Protein 4AU3 (pdb70)

CATH classification: 3.30.497.10 (+1 more: 2.30.39.10)

Radius of gyration: 52.61 Å; Cα contacts (8 Å, |Δi|>4): 3526; chains: 10; bounding box: 136×128×100 Å

Structure (mmCIF, N/CA/C/O backbone):
data_4AU3
#
_entry.id   4AU3
#
_cell.length_a   101.260
_cell.length_b   101.260
_cell.length_c   366.980
_cell.angle_alpha   90.00
_cell.angle_beta   90.00
_cell.angle_gamma   90.00
#
_symmetry.space_group_name_H-M   'P 41 2 2'
#
loop_
_entity.id
_entity.type
_entity.pdbx_description
1 polymer 'SERPIN PEPTIDASE INHIBITOR, CLADE H (HEAT SHOCK PROTEIN 47 ), MEMBER 1, (COLLAGEN BINDING PROTEIN 1)'
2 polymer 'SERPYIN PEPTIDASE INHIBITOR, CLADE H (HEAT SHOCK PROTEIN 47 ), MEMBER 1, (COLLAGEN BINDING PROTEIN 1)'
3 polymer '18ER COLLAGEN MODEL PEPTIDE 15-R8'
#
loop_
_atom_site.group_PDB
_atom_site.id
_atom_site.type_symbol
_atom_site.label_atom_id
_atom_site.label_alt_id
_atom_site.label_comp_id
_atom_site.label_asym_id
_atom_site.label_entity_id
_atom_site.label_seq_id
_atom_site.pdbx_PDB_ins_code
_atom_site.Cartn_x
_atom_site.Cartn_y
_atom_site.Cartn_z
_atom_site.occupancy
_atom_site.B_iso_or_equiv
_atom_site.auth_seq_id
_atom_site.auth_comp_id
_atom_site.auth_asym_id
_atom_site.auth_atom_id
_atom_site.pdbx_PDB_model_num
ATOM 9 N N . LEU A 1 2 ? -33.728 127.717 231.364 1.00 74.22 36 LEU A N 1
ATOM 10 C CA . LEU A 1 2 ? -35.162 127.990 231.414 1.00 69.24 36 LEU A CA 1
ATOM 11 C C . LEU A 1 2 ? -35.714 127.862 232.825 1.00 71.38 36 LEU A C 1
ATOM 12 O O . LEU A 1 2 ? -35.287 127.002 233.586 1.00 73.93 36 LEU A O 1
ATOM 17 N N . SER A 1 3 ? -36.708 128.687 233.146 1.00 64.16 37 SER A N 1
ATOM 18 C CA . SER A 1 3 ? -37.438 128.657 234.413 1.00 64.03 37 SER A CA 1
ATOM 19 C C . SER A 1 3 ? -38.288 127.379 234.425 1.00 66.80 37 SER A C 1
ATOM 20 O O . SER A 1 3 ? -38.643 126.894 233.347 1.00 65.20 37 SER A O 1
ATOM 23 N N . PRO A 1 4 ? -38.669 126.822 235.595 1.00 63.31 38 PRO A N 1
ATOM 24 C CA . PRO A 1 4 ? -39.457 125.567 235.576 1.00 63.11 38 PRO A CA 1
ATOM 25 C C . PRO A 1 4 ? -40.760 125.629 234.773 1.00 67.18 38 PRO A C 1
ATOM 26 O O . PRO A 1 4 ? -41.103 124.666 234.083 1.00 69.18 38 PRO A O 1
ATOM 30 N N . LYS A 1 5 ? -41.446 126.771 234.814 1.00 61.76 39 LYS A N 1
ATOM 31 C CA . LYS A 1 5 ? -42.683 126.952 234.059 1.00 60.67 39 LYS A CA 1
ATOM 32 C C . LYS A 1 5 ? -42.437 126.986 232.551 1.00 62.81 39 LYS A C 1
ATOM 33 O O . LYS A 1 5 ? -43.142 126.282 231.816 1.00 61.62 39 LYS A O 1
ATOM 39 N N . ALA A 1 6 ? -41.407 127.750 232.095 1.00 58.42 40 ALA A N 1
ATOM 40 C CA . ALA A 1 6 ? -41.018 127.801 230.668 1.00 56.07 40 ALA A CA 1
ATOM 41 C C . ALA A 1 6 ? -40.647 126.395 230.150 1.00 57.30 40 ALA A C 1
ATOM 42 O O . ALA A 1 6 ? -41.052 126.031 229.053 1.00 55.50 40 ALA A O 1
ATOM 44 N N . ALA A 1 7 ? -39.937 125.601 230.981 1.00 53.45 41 ALA A N 1
ATOM 45 C CA . ALA A 1 7 ? -39.510 124.236 230.700 1.00 52.78 41 ALA A CA 1
ATOM 46 C C . ALA A 1 7 ? -40.704 123.321 230.439 1.00 58.03 41 ALA A C 1
ATOM 47 O O . ALA A 1 7 ? -40.691 122.556 229.467 1.00 58.06 41 ALA A O 1
ATOM 49 N N . THR A 1 8 ? -41.742 123.417 231.283 1.00 55.85 42 THR A N 1
ATOM 50 C CA . THR A 1 8 ? -42.960 122.610 231.114 1.00 56.01 42 THR A CA 1
ATOM 51 C C . THR A 1 8 ? -43.754 123.003 229.853 1.00 54.10 42 THR A C 1
ATOM 52 O O . THR A 1 8 ? -44.250 122.124 229.151 1.00 53.42 42 THR A O 1
ATOM 56 N N . LEU A 1 9 ? -43.802 124.314 229.547 1.00 47.60 43 LEU A N 1
ATOM 57 C CA . LEU A 1 9 ? -44.457 124.852 228.354 1.00 46.68 43 LEU A CA 1
ATOM 58 C C . LEU A 1 9 ? -43.716 124.330 227.093 1.00 49.70 43 LEU A C 1
ATOM 59 O O . LEU A 1 9 ? -44.356 123.968 226.106 1.00 48.60 43 LEU A O 1
ATOM 64 N N . ALA A 1 10 ? -42.359 124.276 227.163 1.00 44.08 44 ALA A N 1
ATOM 65 C CA . ALA A 1 10 ? -41.464 123.793 226.119 1.00 42.21 44 ALA A CA 1
ATOM 66 C C . ALA A 1 10 ? -41.738 122.329 225.788 1.00 49.33 44 ALA A C 1
ATOM 67 O O . ALA A 1 10 ? -41.661 121.943 224.619 1.00 51.39 44 ALA A O 1
ATOM 69 N N . GLU A 1 11 ? -42.024 121.512 226.807 1.00 44.98 45 GLU A N 1
ATOM 70 C CA . GLU A 1 11 ? -42.332 120.116 226.631 1.00 46.99 45 GLU A CA 1
ATOM 71 C C . GLU A 1 11 ? -43.650 119.996 225.864 1.00 53.67 45 GLU A C 1
ATOM 72 O O . GLU A 1 11 ? -43.750 119.179 224.943 1.00 54.55 45 GLU A O 1
ATOM 78 N N . ARG A 1 12 ? -44.651 120.833 226.219 1.00 51.10 46 ARG A N 1
ATOM 79 C CA . ARG A 1 12 ? -45.961 120.832 225.577 1.00 51.77 46 ARG A CA 1
ATOM 80 C C . ARG A 1 12 ? -45.839 121.339 224.156 1.00 56.26 46 ARG A C 1
ATOM 81 O O . ARG A 1 12 ? -46.520 120.809 223.282 1.00 55.92 46 ARG A O 1
ATOM 89 N N . SER A 1 13 ? -44.946 122.354 223.923 1.00 52.10 47 SER A N 1
ATOM 90 C CA . SER A 1 13 ? -44.649 122.973 222.621 1.00 49.16 47 SER A CA 1
ATOM 91 C C . SER A 1 13 ? -44.138 121.940 221.654 1.00 48.73 47 SER A C 1
ATOM 92 O O . SER A 1 13 ? -44.577 121.918 220.514 1.00 49.75 47 SER A O 1
ATOM 95 N N . ALA A 1 14 ? -43.246 121.066 222.128 1.00 42.77 48 ALA A N 1
ATOM 96 C CA . ALA A 1 14 ? -42.654 119.950 221.390 1.00 41.93 48 ALA A CA 1
ATOM 97 C C . ALA A 1 14 ? -43.752 118.944 221.000 1.00 46.75 48 ALA A C 1
ATOM 98 O O . ALA A 1 14 ? -43.933 118.664 219.809 1.00 47.31 48 ALA A O 1
ATOM 100 N N . GLY A 1 15 ? -44.518 118.481 221.993 1.00 44.59 49 GLY A N 1
ATOM 101 C CA . GLY A 1 15 ? -45.635 117.549 221.819 1.00 45.63 49 GLY A CA 1
ATOM 102 C C . GLY A 1 15 ? -46.658 118.052 220.821 1.00 50.67 49 GLY A C 1
ATOM 103 O O . GLY A 1 15 ? -47.152 117.303 219.988 1.00 50.09 49 GLY A O 1
ATOM 104 N N . LEU A 1 16 ? -46.925 119.351 220.865 1.00 49.35 50 LEU A N 1
ATOM 105 C CA . LEU A 1 16 ? -47.875 120.033 220.009 1.00 48.89 50 LEU A CA 1
ATOM 106 C C . LEU A 1 16 ? -47.355 120.040 218.582 1.00 52.83 50 LEU A C 1
ATOM 107 O O . LEU A 1 16 ? -48.112 119.730 217.648 1.00 52.08 50 LEU A O 1
ATOM 112 N N . ALA A 1 17 ? -46.051 120.386 218.414 1.00 47.49 51 ALA A N 1
ATOM 113 C CA . ALA A 1 17 ? -45.358 120.392 217.125 1.00 44.36 51 ALA A CA 1
ATOM 114 C C . ALA A 1 17 ? -45.312 118.961 216.529 1.00 50.32 51 ALA A C 1
ATOM 115 O O . ALA A 1 17 ? -45.462 118.807 215.318 1.00 49.44 51 ALA A O 1
ATOM 117 N N . PHE A 1 18 ? -45.185 117.922 217.377 1.00 49.13 52 PHE A N 1
ATOM 118 C CA . PHE A 1 18 ? -45.216 116.544 216.880 1.00 52.19 52 PHE A CA 1
ATOM 119 C C . PHE A 1 18 ? -46.620 116.257 216.336 1.00 56.68 52 PHE A C 1
ATOM 120 O O . PHE A 1 18 ? -46.752 115.725 215.243 1.00 57.53 52 PHE A O 1
ATOM 128 N N . SER A 1 19 ? -47.668 116.676 217.069 1.00 53.80 53 SER A N 1
ATOM 129 C CA . SER A 1 19 ? -49.079 116.491 216.684 1.00 54.17 53 SER A CA 1
ATOM 130 C C . SER A 1 19 ? -49.387 117.231 215.391 1.00 56.25 53 SER A C 1
ATOM 131 O O . SER A 1 19 ? -50.018 116.672 214.500 1.00 55.22 53 SER A O 1
ATOM 134 N N . LEU A 1 20 ? -48.876 118.461 215.271 1.00 50.43 54 LEU A N 1
ATOM 135 C CA . LEU A 1 20 ? -49.042 119.288 214.088 1.00 48.44 54 LEU A CA 1
ATOM 136 C C . LEU A 1 20 ? -48.357 118.667 212.889 1.00 54.12 54 LEU A C 1
ATOM 137 O O . LEU A 1 20 ? -48.967 118.552 211.825 1.00 54.85 54 LEU A O 1
ATOM 142 N N . TYR A 1 21 ? -47.090 118.233 213.063 1.00 49.68 55 TYR A N 1
ATOM 143 C CA . TYR A 1 21 ? -46.318 117.548 212.022 1.00 48.02 55 TYR A CA 1
ATOM 144 C C . TYR A 1 21 ? -47.109 116.321 211.527 1.00 53.23 55 TYR A C 1
ATOM 145 O O . TYR A 1 21 ? -47.327 116.194 210.332 1.00 54.88 55 TYR A O 1
ATOM 154 N N . GLN A 1 22 ? -47.549 115.449 212.444 1.00 50.36 56 GLN A N 1
ATOM 155 C CA . GLN A 1 22 ? -48.295 114.230 212.112 1.00 53.82 56 GLN A CA 1
ATOM 156 C C . GLN A 1 22 ? -49.554 114.491 211.316 1.00 61.22 56 GLN A C 1
ATOM 157 O O . GLN A 1 22 ? -49.809 113.803 210.331 1.00 63.11 56 GLN A O 1
ATOM 163 N N . ALA A 1 23 ? -50.301 115.524 211.712 1.00 58.05 57 ALA A N 1
ATOM 164 C CA . ALA A 1 23 ? -51.544 115.994 211.091 1.00 57.11 57 ALA A CA 1
ATOM 165 C C . ALA A 1 23 ? -51.282 116.388 209.649 1.00 60.39 57 ALA A C 1
ATOM 166 O O . ALA A 1 23 ? -52.009 115.950 208.753 1.00 61.93 57 ALA A O 1
ATOM 176 N N . ALA A 1 25 ? -48.435 115.670 207.796 1.00 60.10 59 ALA A N 1
ATOM 177 C CA . ALA A 1 25 ? -47.803 114.564 207.077 1.00 60.71 59 ALA A CA 1
ATOM 178 C C . ALA A 1 25 ? -48.854 113.632 206.467 1.00 70.22 59 ALA A C 1
ATOM 179 O O . ALA A 1 25 ? -48.600 113.051 205.409 1.00 74.04 59 ALA A O 1
ATOM 181 N N . LYS A 1 26 ? -50.038 113.528 207.099 1.00 67.20 60 LYS A N 1
ATOM 182 C CA . LYS A 1 26 ? -51.167 112.711 206.623 1.00 70.14 60 LYS A CA 1
ATOM 183 C C . LYS A 1 26 ? -51.823 113.343 205.376 1.00 75.90 60 LYS A C 1
ATOM 184 O O . LYS A 1 26 ? -52.470 112.638 204.607 1.00 78.88 60 LYS A O 1
ATOM 190 N N . ASP A 1 27 ? -51.637 114.654 205.162 1.00 70.87 61 ASP A N 1
ATOM 191 C CA . ASP A 1 27 ? -52.173 115.364 203.993 1.00 71.08 61 ASP A CA 1
ATOM 192 C C . ASP A 1 27 ? -51.257 115.094 202.778 1.00 74.39 61 ASP A C 1
ATOM 193 O O . ASP A 1 27 ? -50.053 115.396 202.814 1.00 72.93 61 ASP A O 1
ATOM 198 N N . GLN A 1 28 ? -51.831 114.494 201.729 1.00 72.61 62 GLN A N 1
ATOM 199 C CA . GLN A 1 28 ? -51.106 114.132 200.507 1.00 74.28 62 GLN A CA 1
ATOM 200 C C . GLN A 1 28 ? -50.715 115.366 199.676 1.00 78.51 62 GLN A C 1
ATOM 201 O O . GLN A 1 28 ? -49.844 115.274 198.797 1.00 77.81 62 GLN A O 1
ATOM 207 N N . ALA A 1 29 ? -51.351 116.525 199.978 1.00 73.93 63 ALA A N 1
ATOM 208 C CA . ALA A 1 29 ? -51.060 117.803 199.326 1.00 72.39 63 ALA A CA 1
ATOM 209 C C . ALA A 1 29 ? -49.770 118.423 199.921 1.00 72.58 63 ALA A C 1
ATOM 210 O O . ALA A 1 29 ? -49.102 119.205 199.239 1.00 73.24 63 ALA A O 1
ATOM 212 N N . VAL A 1 30 ? -49.440 118.087 201.195 1.00 62.69 64 VAL A N 1
ATOM 213 C CA . VAL A 1 30 ? -48.254 118.586 201.895 1.00 57.54 64 VAL A CA 1
ATOM 214 C C . VAL A 1 30 ? -46.994 117.831 201.463 1.00 59.73 64 VAL A C 1
ATOM 215 O O . VAL A 1 30 ? -46.965 116.597 201.461 1.00 62.69 64 VAL A O 1
ATOM 219 N N . GLU A 1 31 ? -45.971 118.590 201.062 1.00 52.21 65 GLU A N 1
ATOM 220 C CA . GLU A 1 31 ? -44.669 118.072 200.675 1.00 50.54 65 GLU A CA 1
ATOM 221 C C . GLU A 1 31 ? -43.723 118.351 201.823 1.00 47.26 65 GLU A C 1
ATOM 222 O O . GLU A 1 31 ? -43.703 117.601 202.782 1.00 46.63 65 GLU A O 1
ATOM 228 N N . ASN A 1 32 ? -43.053 119.474 201.809 1.00 41.79 66 ASN A N 1
ATOM 229 C CA . ASN A 1 32 ? -42.143 119.791 202.897 1.00 41.20 66 ASN A CA 1
ATOM 230 C C . ASN A 1 32 ? -42.873 120.327 204.108 1.00 47.70 66 ASN A C 1
ATOM 231 O O . ASN A 1 32 ? -43.940 120.954 203.969 1.00 49.19 66 ASN A O 1
ATOM 236 N N . ILE A 1 33 ? -42.318 120.034 205.306 1.00 42.88 67 ILE A N 1
ATOM 237 C CA . ILE A 1 33 ? -42.839 120.536 206.584 1.00 39.71 67 ILE A CA 1
ATOM 238 C C . ILE A 1 33 ? -41.715 121.210 207.289 1.00 46.60 67 ILE A C 1
ATOM 239 O O . ILE A 1 33 ? -40.590 120.709 207.262 1.00 46.47 67 ILE A O 1
ATOM 244 N N . LEU A 1 34 ? -42.033 122.347 207.936 1.00 46.03 68 LEU A N 1
ATOM 245 C CA . LEU A 1 34 ? -41.124 123.127 208.763 1.00 46.19 68 LEU A CA 1
ATOM 246 C C . LEU A 1 34 ? -41.895 123.807 209.855 1.00 47.20 68 LEU A C 1
ATOM 247 O O . LEU A 1 34 ? -42.703 124.696 209.583 1.00 47.01 68 LEU A O 1
ATOM 252 N N . LEU A 1 35 ? -41.653 123.372 211.095 1.00 43.76 69 LEU A N 1
ATOM 253 C CA . LEU A 1 35 ? -42.300 123.892 212.293 1.00 42.65 69 LEU A CA 1
ATOM 254 C C . LEU A 1 35 ? -41.315 124.254 213.403 1.00 45.24 69 LEU A C 1
ATOM 255 O O . LEU A 1 35 ? -40.417 123.481 213.741 1.00 42.51 69 LEU A O 1
ATOM 260 N N . SER A 1 36 ? -41.533 125.430 213.988 1.00 43.40 70 SER A N 1
ATOM 261 C CA . SER A 1 36 ? -40.819 125.916 215.161 1.00 42.75 70 SER A CA 1
ATOM 262 C C . SER A 1 36 ? -41.782 125.729 216.323 1.00 46.72 70 SER A C 1
ATOM 263 O O . SER A 1 36 ? -42.707 126.527 216.453 1.00 48.49 70 SER A O 1
ATOM 266 N N . PRO A 1 37 ? -41.613 124.690 217.165 1.00 42.83 71 PRO A N 1
ATOM 267 C CA . PRO A 1 37 ? -42.545 124.494 218.297 1.00 42.59 71 PRO A CA 1
ATOM 268 C C . PRO A 1 37 ? -42.920 125.742 219.108 1.00 47.52 71 PRO A C 1
ATOM 269 O O . PRO A 1 37 ? -44.104 125.983 219.405 1.00 47.85 71 PRO A O 1
ATOM 273 N N . VAL A 1 38 ? -41.915 126.555 219.420 1.00 43.42 72 VAL A N 1
ATOM 274 C CA . VAL A 1 38 ? -42.069 127.792 220.197 1.00 43.62 72 VAL A CA 1
ATOM 275 C C . VAL A 1 38 ? -42.982 128.799 219.528 1.00 44.01 72 VAL A C 1
ATOM 276 O O . VAL A 1 38 ? -43.855 129.357 220.184 1.00 44.22 72 VAL A O 1
ATOM 280 N N . VAL A 1 39 ? -42.771 129.034 218.236 1.00 37.04 73 VAL A N 1
ATOM 281 C CA . VAL A 1 39 ? -43.557 129.978 217.455 1.00 35.65 73 VAL A CA 1
ATOM 282 C C . VAL A 1 39 ? -45.004 129.466 217.324 1.00 42.67 73 VAL A C 1
ATOM 283 O O . VAL A 1 39 ? -45.959 130.256 217.399 1.00 42.07 73 VAL A O 1
ATOM 287 N N . VAL A 1 40 ? -45.170 128.135 217.226 1.00 40.39 74 VAL A N 1
ATOM 288 C CA . VAL A 1 40 ? -46.512 127.539 217.161 1.00 41.10 74 VAL A CA 1
ATOM 289 C C . VAL A 1 40 ? -47.216 127.785 218.500 1.00 47.62 74 VAL A C 1
ATOM 290 O O . VAL A 1 40 ? -48.353 128.247 218.521 1.00 48.89 74 VAL A O 1
ATOM 294 N N . ALA A 1 41 ? -46.500 127.529 219.606 1.00 45.07 75 ALA A N 1
ATOM 295 C CA . ALA A 1 41 ? -47.009 127.763 220.955 1.00 45.45 75 ALA A CA 1
ATOM 296 C C . ALA A 1 41 ? -47.270 129.257 221.191 1.00 49.29 75 ALA A C 1
ATOM 297 O O . ALA A 1 41 ? -48.309 129.593 221.768 1.00 51.45 75 ALA A O 1
ATOM 299 N N . SER A 1 42 ? -46.384 130.162 220.702 1.00 43.74 76 SER A N 1
ATOM 300 C CA . SER A 1 42 ? -46.595 131.611 220.884 1.00 44.33 76 SER A CA 1
ATOM 301 C C . SER A 1 42 ? -47.882 132.102 220.198 1.00 49.29 76 SER A C 1
ATOM 302 O O . SER A 1 42 ? -48.510 133.057 220.657 1.00 48.61 76 SER A O 1
ATOM 305 N N . SER A 1 43 ? -48.295 131.411 219.131 1.00 46.96 77 SER A N 1
ATOM 306 C CA . SER A 1 43 ? -49.516 131.763 218.412 1.00 47.43 77 SER A CA 1
ATOM 307 C C . SER A 1 43 ? -50.753 131.505 219.256 1.00 52.11 77 SER A C 1
ATOM 308 O O . SER A 1 43 ? -51.673 132.334 219.262 1.00 52.96 77 SER A O 1
ATOM 311 N N . LEU A 1 44 ? -50.747 130.392 220.030 1.00 45.95 78 LEU A N 1
ATOM 312 C CA . LEU A 1 44 ? -51.828 130.055 220.953 1.00 44.34 78 LEU A CA 1
ATOM 313 C C . LEU A 1 44 ? -51.842 131.059 222.126 1.00 47.70 78 LEU A C 1
ATOM 314 O O . LEU A 1 44 ? -52.920 131.479 222.573 1.00 49.20 78 LEU A O 1
ATOM 319 N N . GLY A 1 45 ? -50.650 131.475 222.573 1.00 41.38 79 GLY A N 1
ATOM 320 C CA . GLY A 1 45 ? -50.497 132.510 223.595 1.00 41.10 79 GLY A CA 1
ATOM 321 C C . GLY A 1 45 ? -51.156 133.833 223.208 1.00 45.88 79 GLY A C 1
ATOM 322 O O . GLY A 1 45 ? -51.789 134.477 224.048 1.00 48.15 79 GLY A O 1
ATOM 323 N N . LEU A 1 46 ? -51.078 134.222 221.924 1.00 41.46 80 LEU A N 1
ATOM 324 C CA . LEU A 1 46 ? -51.731 135.447 221.437 1.00 41.64 80 LEU A CA 1
ATOM 325 C C . LEU A 1 46 ? -53.227 135.326 221.464 1.00 46.50 80 LEU A C 1
ATOM 326 O O . LEU A 1 46 ? -53.910 136.296 221.758 1.00 45.98 80 LEU A O 1
ATOM 331 N N . VAL A 1 47 ? -53.738 134.122 221.193 1.00 46.98 81 VAL A N 1
ATOM 332 C CA . VAL A 1 47 ? -55.181 133.825 221.187 1.00 48.51 81 VAL A CA 1
AT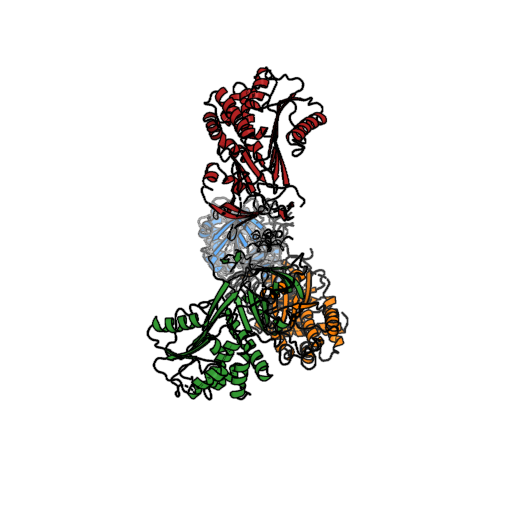OM 333 C C . VAL A 1 47 ? -55.703 133.927 222.623 1.00 54.29 81 VAL A C 1
ATOM 334 O O . VAL A 1 47 ? -56.745 134.548 222.849 1.00 54.43 81 VAL A O 1
ATOM 338 N N . SER A 1 48 ? -54.934 133.387 223.601 1.00 51.35 82 SER A N 1
ATOM 339 C CA . SER A 1 48 ? -55.270 133.484 225.028 1.00 51.32 82 SER A CA 1
ATOM 340 C C . SER A 1 48 ? -55.285 134.956 225.436 1.00 53.82 82 SER A C 1
ATOM 341 O O . SER A 1 48 ? -56.254 135.442 226.043 1.00 54.87 82 SER A O 1
ATOM 344 N N . LEU A 1 49 ? -54.214 135.676 225.017 1.00 47.44 83 LEU A N 1
ATOM 345 C CA . LEU A 1 49 ? -53.993 137.101 225.256 1.00 44.58 83 LEU A CA 1
ATOM 346 C C . LEU A 1 49 ? -55.118 137.994 224.728 1.00 46.93 83 LEU A C 1
ATOM 347 O O . LEU A 1 49 ? -55.608 138.855 225.457 1.00 48.26 83 LEU A O 1
ATOM 352 N N . GLY A 1 50 ? -55.482 137.803 223.471 1.00 43.45 84 GLY A N 1
ATOM 353 C CA . GLY A 1 50 ? -56.475 138.626 222.797 1.00 44.22 84 GLY A CA 1
ATOM 354 C C . GLY A 1 50 ? -57.911 138.220 223.015 1.00 50.31 84 GLY A C 1
ATOM 355 O O . GLY A 1 50 ? -58.804 139.036 222.784 1.00 50.65 84 GLY A O 1
ATOM 356 N N . GLY A 1 51 ? -58.118 136.962 223.427 1.00 46.98 85 GLY A N 1
ATOM 357 C CA . GLY A 1 51 ? -59.428 136.360 223.625 1.00 47.76 85 GLY A CA 1
ATOM 358 C C . GLY A 1 51 ? -60.015 136.369 225.025 1.00 53.35 85 GLY A C 1
ATOM 359 O O . GLY A 1 51 ? -59.348 136.698 226.009 1.00 53.02 85 GLY A O 1
ATOM 360 N N . LYS A 1 52 ? -61.289 135.964 225.098 1.00 52.32 86 LYS A N 1
ATOM 361 C CA . LYS A 1 52 ? -62.148 135.852 226.281 1.00 53.24 86 LYS A CA 1
ATOM 362 C C . LYS A 1 52 ? -62.927 134.554 226.210 1.00 57.17 86 LYS A C 1
ATOM 363 O O . LYS A 1 52 ? -62.998 133.947 225.151 1.00 57.78 86 LYS A O 1
ATOM 369 N N . ALA A 1 53 ? -63.543 134.151 227.331 1.00 55.28 87 ALA A N 1
ATOM 370 C CA . ALA A 1 53 ? -64.376 132.959 227.473 1.00 56.90 87 ALA A CA 1
ATOM 371 C C . ALA A 1 53 ? -63.749 131.690 226.869 1.00 60.64 87 ALA A C 1
ATOM 372 O O . ALA A 1 53 ? -62.574 131.400 227.159 1.00 58.18 87 ALA A O 1
ATOM 374 N N . THR A 1 54 ? -64.529 130.950 226.039 1.00 58.22 88 THR A N 1
ATOM 375 C CA . THR A 1 54 ? -64.119 129.684 225.425 1.00 58.68 88 THR A CA 1
ATOM 376 C C . THR A 1 54 ? -62.975 129.845 224.423 1.00 60.53 88 THR A C 1
ATOM 377 O O . THR A 1 54 ? -62.053 129.017 224.402 1.00 59.15 88 THR A O 1
ATOM 381 N N . THR A 1 55 ? -63.027 130.935 223.634 1.00 55.92 89 THR A N 1
ATOM 382 C CA . THR A 1 55 ? -61.989 131.301 222.670 1.00 54.60 89 THR A CA 1
ATOM 383 C C . THR A 1 55 ? -60.574 131.223 223.300 1.00 57.17 89 THR A C 1
ATOM 384 O O . THR A 1 55 ? -59.683 130.615 222.700 1.00 57.69 89 THR A O 1
ATOM 388 N N . ALA A 1 56 ? -60.401 131.796 224.514 1.00 51.22 90 ALA A N 1
ATOM 389 C CA . ALA A 1 56 ? -59.149 131.858 225.267 1.00 49.02 90 ALA A CA 1
ATOM 390 C C . ALA A 1 56 ? -58.841 130.582 226.041 1.00 53.99 90 ALA A C 1
ATOM 391 O O . ALA A 1 56 ? -57.678 130.154 226.092 1.00 51.91 90 ALA A O 1
ATOM 393 N N . SER A 1 57 ? -59.882 129.980 226.660 1.00 52.77 91 SER A N 1
ATOM 394 C CA . SER A 1 57 ? -59.762 128.748 227.453 1.00 52.81 91 SER A CA 1
ATOM 395 C C . SER A 1 57 ? -59.264 127.577 226.606 1.00 53.04 91 SER A C 1
ATOM 396 O O . SER A 1 57 ? -58.460 126.789 227.077 1.00 51.40 91 SER A O 1
ATOM 399 N N . GLN A 1 58 ? -59.694 127.517 225.340 1.00 50.03 92 GLN A N 1
ATOM 400 C CA . GLN A 1 58 ? -59.298 126.481 224.399 1.00 50.15 92 GLN A CA 1
ATOM 401 C C . GLN A 1 58 ? -57.812 126.627 224.117 1.00 52.88 92 GLN A C 1
ATOM 402 O O . GLN A 1 58 ? -57.092 125.616 224.129 1.00 53.72 92 GLN A O 1
ATOM 408 N N . ALA A 1 59 ? -57.340 127.896 223.914 1.00 46.10 93 ALA A N 1
ATOM 409 C CA . ALA A 1 59 ? -55.924 128.192 223.634 1.00 43.47 93 ALA A CA 1
ATOM 410 C C . ALA A 1 59 ? -55.032 127.701 224.781 1.00 45.19 93 ALA A C 1
ATOM 411 O O . ALA A 1 59 ? -54.072 127.002 224.521 1.00 44.96 93 ALA A O 1
ATOM 413 N N . LYS A 1 60 ? -55.421 127.967 226.032 1.00 42.28 94 LYS A N 1
ATOM 414 C CA . LYS A 1 60 ? -54.710 127.508 227.226 1.00 43.27 94 LYS A CA 1
ATOM 415 C C . LYS A 1 60 ? -54.775 126.001 227.339 1.00 55.23 94 LYS A C 1
ATOM 416 O O . LYS A 1 60 ? -53.774 125.396 227.695 1.00 59.57 94 LYS A O 1
ATOM 422 N N . ALA A 1 61 ? -55.934 125.387 227.021 1.00 52.88 95 ALA A N 1
ATOM 423 C CA . ALA A 1 61 ? -56.106 123.936 227.048 1.00 54.03 95 ALA A CA 1
ATOM 424 C C . ALA A 1 61 ? -55.220 123.234 226.003 1.00 58.90 95 ALA A C 1
ATOM 425 O O . ALA A 1 61 ? -54.689 122.176 226.308 1.00 65.27 95 ALA A O 1
ATOM 427 N N . VAL A 1 62 ? -55.051 123.810 224.791 1.00 49.66 96 VAL A N 1
ATOM 428 C CA . VAL A 1 62 ? -54.232 123.229 223.724 1.00 47.88 96 VAL A CA 1
ATOM 429 C C . VAL A 1 62 ? -52.778 123.252 224.229 1.00 55.07 96 VAL A C 1
ATOM 430 O O . VAL A 1 62 ? -52.052 122.277 224.087 1.00 55.14 96 VAL A O 1
ATOM 434 N N . LEU A 1 63 ? -52.413 124.342 224.913 1.00 55.68 97 LEU A N 1
ATOM 435 C CA . LEU A 1 63 ? -51.117 124.606 225.540 1.00 56.67 97 LEU A CA 1
ATOM 436 C C . LEU A 1 63 ? -50.942 123.781 226.849 1.00 64.20 97 LEU A C 1
ATOM 437 O O . LEU A 1 63 ? -49.873 123.834 227.468 1.00 64.79 97 LEU A O 1
ATOM 442 N N . SER A 1 64 ? -52.013 123.068 227.291 1.00 61.03 98 SER A N 1
ATOM 443 C CA . SER A 1 64 ? -52.096 122.235 228.506 1.00 62.53 98 SER A CA 1
ATOM 444 C C . SER A 1 64 ? -51.693 123.030 229.757 1.00 67.33 98 SER A C 1
ATOM 445 O O . SER A 1 64 ? -51.186 122.465 230.730 1.00 69.97 98 SER A O 1
ATOM 448 N N . ALA A 1 65 ? -51.965 124.345 229.729 1.00 61.40 99 ALA A N 1
ATOM 449 C CA . ALA A 1 65 ? -51.619 125.322 230.750 1.00 61.31 99 ALA A CA 1
ATOM 450 C C . ALA A 1 65 ? -52.844 125.927 231.415 1.00 67.60 99 ALA A C 1
ATOM 451 O O . ALA A 1 65 ? -52.763 127.026 231.979 1.00 68.43 99 ALA A O 1
ATOM 453 N N . GLU A 1 66 ? -53.970 125.208 231.384 1.00 64.70 100 GLU A N 1
ATOM 454 C CA . GLU A 1 66 ? -55.216 125.678 231.984 1.00 65.51 100 GLU A CA 1
ATOM 455 C C . GLU A 1 66 ? -55.136 125.974 233.497 1.00 69.74 100 GLU A C 1
ATOM 456 O O . GLU A 1 66 ? -55.842 126.859 233.994 1.00 69.58 100 GLU A O 1
ATOM 462 N N . GLN A 1 67 ? -54.241 125.271 234.216 1.00 65.93 101 GLN A N 1
ATOM 463 C CA . GLN A 1 67 ? -54.067 125.469 235.664 1.00 66.05 101 GLN A CA 1
ATOM 464 C C . GLN A 1 67 ? -53.131 126.632 236.026 1.00 65.46 101 GLN A C 1
ATOM 465 O O . GLN A 1 67 ? -52.941 126.916 237.192 1.00 64.92 101 GLN A O 1
ATOM 471 N N . LEU A 1 68 ? -52.567 127.316 235.025 1.00 61.04 102 LEU A N 1
ATOM 472 C CA . LEU A 1 68 ? -51.679 128.460 235.209 1.00 59.41 102 LEU A CA 1
ATOM 473 C C . LEU A 1 68 ? -52.432 129.748 235.030 1.00 65.65 102 LEU A C 1
ATOM 474 O O . LEU A 1 68 ? -53.431 129.786 234.320 1.00 65.60 102 LEU A O 1
ATOM 479 N N . ARG A 1 69 ? -51.924 130.834 235.625 1.00 63.83 103 ARG A N 1
ATOM 480 C CA . ARG A 1 69 ? -52.494 132.166 235.455 1.00 62.15 103 ARG A CA 1
ATOM 481 C C . ARG A 1 69 ? -52.096 132.604 234.030 1.00 64.17 103 ARG A C 1
ATOM 482 O O . ARG A 1 69 ? -51.085 132.124 233.488 1.00 62.52 103 ARG A O 1
ATOM 490 N N . ASP A 1 70 ? -52.885 133.500 233.425 1.00 60.92 104 ASP A N 1
ATOM 491 C CA . ASP A 1 70 ? -52.623 134.046 232.096 1.00 59.34 104 ASP A CA 1
ATOM 492 C C . ASP A 1 70 ? -51.229 134.685 232.027 1.00 66.18 104 ASP A C 1
ATOM 493 O O . ASP A 1 70 ? -50.494 134.414 231.071 1.00 65.95 104 ASP A O 1
ATOM 498 N N . GLU A 1 71 ? -50.831 135.448 233.091 1.00 63.78 105 GLU A N 1
ATOM 499 C CA . GLU A 1 71 ? -49.516 136.107 233.207 1.00 63.77 105 GLU A CA 1
ATOM 500 C C . GLU A 1 71 ? -48.394 135.092 233.094 1.00 63.92 105 GLU A C 1
ATOM 501 O O . GLU A 1 71 ? -47.414 135.351 232.388 1.00 63.41 105 GLU A O 1
ATOM 507 N N . GLU A 1 72 ? -48.538 133.939 233.793 1.00 56.92 106 GLU A N 1
ATOM 508 C CA . GLU A 1 72 ? -47.559 132.843 233.816 1.00 55.40 106 GLU A CA 1
ATOM 509 C C . GLU A 1 72 ? -47.363 132.240 232.436 1.00 53.82 106 GLU A C 1
ATOM 510 O O . GLU A 1 72 ? -46.230 131.938 232.043 1.00 51.72 106 GLU A O 1
ATOM 516 N N . VAL A 1 73 ? -48.477 132.119 231.674 1.00 48.08 107 VAL A N 1
ATOM 517 C CA . VAL A 1 73 ? -48.483 131.594 230.297 1.00 45.39 107 VAL A CA 1
ATOM 518 C C . VAL A 1 73 ? -47.692 132.535 229.396 1.00 45.83 107 VAL A C 1
ATOM 519 O O . VAL A 1 73 ? -46.703 132.112 228.785 1.00 44.98 107 VAL A O 1
ATOM 523 N N . HIS A 1 74 ? -48.111 133.822 229.346 1.00 41.12 108 HIS A N 1
ATOM 524 C CA . HIS A 1 74 ? -47.450 134.865 228.550 1.00 40.24 108 HIS A CA 1
ATOM 525 C C . HIS A 1 74 ? -45.951 135.061 228.892 1.00 45.37 108 HIS A C 1
ATOM 526 O O . HIS A 1 74 ? -45.126 135.179 227.991 1.00 43.67 108 HIS A O 1
ATOM 533 N N . ALA A 1 75 ? -45.603 135.008 230.190 1.00 44.11 109 ALA A N 1
ATOM 534 C CA . ALA A 1 75 ? -44.247 135.177 230.677 1.00 45.48 109 ALA A CA 1
ATOM 535 C C . ALA A 1 75 ? -43.364 134.011 230.263 1.00 53.36 109 ALA A C 1
ATOM 536 O O . ALA A 1 75 ? -42.241 134.234 229.798 1.00 55.57 109 ALA A O 1
ATOM 538 N N . GLY A 1 76 ? -43.885 132.788 230.413 1.00 49.26 110 GLY A N 1
ATOM 539 C CA . GLY A 1 76 ? -43.203 131.551 230.048 1.00 48.36 110 GLY A CA 1
ATOM 540 C C . GLY A 1 76 ? -42.934 131.443 228.566 1.00 49.27 110 GLY A C 1
ATOM 541 O O . GLY A 1 76 ? -41.787 131.179 228.161 1.00 50.09 110 GLY A O 1
ATOM 542 N N . LEU A 1 77 ? -43.986 131.681 227.747 1.00 41.93 111 LEU A N 1
ATOM 543 C CA . LEU A 1 77 ? -43.855 131.690 226.295 1.00 41.14 111 LEU A CA 1
ATOM 544 C C . LEU A 1 77 ? -42.878 132.800 225.831 1.00 48.65 111 LEU A C 1
ATOM 545 O O . LEU A 1 77 ? -42.004 132.534 224.979 1.00 49.32 111 LEU A O 1
ATOM 550 N N . GLY A 1 78 ? -42.960 133.988 226.472 1.00 45.06 112 GLY A N 1
ATOM 551 C CA . GLY A 1 78 ? -42.071 135.119 226.229 1.00 44.05 112 GLY A CA 1
ATOM 552 C C . GLY A 1 78 ? -40.636 134.717 226.477 1.00 49.95 112 GLY A C 1
ATOM 553 O O . GLY A 1 78 ? -39.763 134.961 225.648 1.00 50.89 112 GLY A O 1
ATOM 554 N N . GLU A 1 79 ? -40.403 134.033 227.605 1.00 46.78 113 GLU A N 1
ATOM 555 C CA . GLU A 1 79 ? -39.101 133.514 227.997 1.00 47.56 113 GLU A CA 1
ATOM 556 C C . GLU A 1 79 ? -38.578 132.487 226.973 1.00 51.41 113 GLU A C 1
ATOM 557 O O . GLU A 1 79 ? -37.389 132.512 226.651 1.00 49.95 113 GLU A O 1
ATOM 563 N N . LEU A 1 80 ? -39.469 131.593 226.464 1.00 49.22 114 LEU A N 1
ATOM 564 C CA . LEU A 1 80 ? -39.093 130.593 225.453 1.00 49.06 114 LEU A CA 1
ATOM 565 C C . LEU A 1 80 ? -38.666 131.267 224.151 1.00 53.72 114 LEU A C 1
ATOM 566 O O . LEU A 1 80 ? -37.595 130.942 223.626 1.00 53.71 114 LEU A O 1
ATOM 571 N N . LEU A 1 81 ? -39.473 132.242 223.650 1.00 49.39 115 LEU A N 1
ATOM 572 C CA . LEU A 1 81 ? -39.125 133.015 222.439 1.00 48.45 115 LEU A CA 1
ATOM 573 C C . LEU A 1 81 ? -37.778 133.692 222.578 1.00 55.55 115 LEU A C 1
ATOM 574 O O . LEU A 1 81 ? -36.963 133.642 2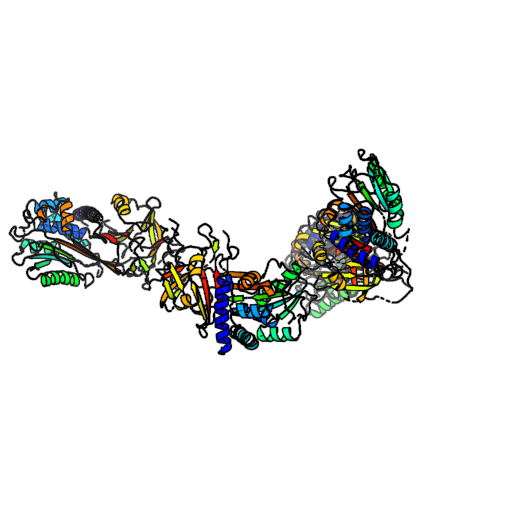21.645 1.00 56.76 115 LEU A O 1
ATOM 579 N N . ARG A 1 82 ? -37.548 134.309 223.759 1.00 53.27 116 ARG A N 1
ATOM 580 C CA . ARG A 1 82 ? -36.302 134.982 224.088 1.00 54.94 116 ARG A CA 1
ATOM 581 C C . ARG A 1 82 ? -35.145 134.001 224.069 1.00 60.14 116 ARG A C 1
ATOM 582 O O . ARG A 1 82 ? -34.092 134.323 223.531 1.00 58.62 116 ARG A O 1
ATOM 590 N N . SER A 1 83 ? -35.391 132.762 224.538 1.00 60.36 117 SER A N 1
ATOM 591 C CA . SER A 1 83 ? -34.407 131.679 224.586 1.00 62.58 117 SER A CA 1
ATOM 592 C C . SER A 1 83 ? -34.018 131.121 223.211 1.00 70.04 117 SER A C 1
ATOM 593 O O . SER A 1 83 ? -33.044 130.372 223.136 1.00 72.54 117 SER A O 1
ATOM 596 N N . LEU A 1 84 ? -34.785 131.443 222.131 1.00 65.22 118 LEU A N 1
ATOM 597 C CA . LEU A 1 84 ? -34.462 131.016 220.767 1.00 63.85 118 LEU A CA 1
ATOM 598 C C . LEU A 1 84 ? -33.274 131.796 220.239 1.00 72.29 118 LEU A C 1
ATOM 599 O O . LEU A 1 84 ? -32.558 131.309 219.368 1.00 74.03 118 LEU A O 1
ATOM 604 N N . SER A 1 85 ? -33.049 132.990 220.797 1.00 70.91 119 SER A N 1
ATOM 605 C CA . SER A 1 85 ? -31.944 133.880 220.492 1.00 72.45 119 SER A CA 1
ATOM 606 C C . SER A 1 85 ? -30.686 133.467 221.289 1.00 82.63 119 SER A C 1
ATOM 607 O O . SER A 1 85 ? -30.424 133.978 222.401 1.00 84.07 119 SER A O 1
ATOM 610 N N . ASN A 1 86 ? -29.935 132.488 220.697 1.00 81.59 120 ASN A N 1
ATOM 611 C CA . ASN A 1 86 ? -28.630 131.906 221.095 1.00 100.74 120 ASN A CA 1
ATOM 612 C C . ASN A 1 86 ? -28.154 130.844 220.082 1.00 127.84 120 ASN A C 1
ATOM 613 O O . ASN A 1 86 ? -27.846 131.174 218.932 1.00 86.88 120 ASN A O 1
ATOM 618 N N . VAL A 1 92 ? -28.655 137.424 212.398 1.00 64.12 126 VAL A N 1
ATOM 619 C CA . VAL A 1 92 ? -27.710 136.679 211.543 1.00 65.02 126 VAL A CA 1
ATOM 620 C C . VAL A 1 92 ? -28.157 135.250 211.047 1.00 69.89 126 VAL A C 1
ATOM 621 O O . VAL A 1 92 ? -28.547 135.133 209.877 1.00 71.46 126 VAL A O 1
ATOM 625 N N . THR A 1 93 ? -28.100 134.183 211.907 1.00 63.14 127 THR A N 1
ATOM 626 C CA . THR A 1 93 ? -28.463 132.798 211.540 1.00 59.50 127 THR A CA 1
ATOM 627 C C . THR A 1 93 ? -29.862 132.400 212.048 1.00 56.00 127 THR A C 1
ATOM 628 O O . THR A 1 93 ? -30.293 131.255 211.901 1.00 53.98 127 THR A O 1
ATOM 632 N N . TRP A 1 94 ? -30.545 133.347 212.677 1.00 50.80 128 TRP A N 1
ATOM 633 C CA . TRP A 1 94 ? -31.925 133.214 213.143 1.00 49.54 128 TRP A CA 1
ATOM 634 C C . TRP A 1 94 ? -32.620 134.558 213.040 1.00 47.91 128 TRP A C 1
ATOM 635 O O . TRP A 1 94 ? -32.073 135.555 213.515 1.00 46.06 128 TRP A O 1
ATOM 646 N N . LYS A 1 95 ? -33.787 134.588 212.369 1.00 40.68 129 LYS A N 1
ATOM 647 C CA . LYS A 1 95 ? -34.604 135.790 212.160 1.00 37.91 129 LYS A CA 1
ATOM 648 C C . LYS A 1 95 ? -36.090 135.423 212.313 1.00 43.23 129 LYS A C 1
ATOM 649 O O . LYS A 1 95 ? -36.593 134.489 211.689 1.00 45.33 129 LYS A O 1
ATOM 655 N N . LEU A 1 96 ? -36.786 136.141 213.153 1.00 38.43 130 LEU A N 1
ATOM 656 C CA . LEU A 1 96 ? -38.206 135.937 213.364 1.00 35.93 130 LEU A CA 1
ATOM 657 C C . LEU A 1 96 ? -38.964 137.263 213.374 1.00 39.03 130 LEU A C 1
ATOM 658 O O . LEU A 1 96 ? -38.453 138.264 213.837 1.00 39.90 130 LEU A O 1
ATOM 663 N N . GLY A 1 97 ? -40.175 137.239 212.853 1.00 35.69 131 GLY A N 1
ATOM 664 C CA . GLY A 1 97 ? -41.112 138.351 212.839 1.00 34.23 131 GLY A CA 1
ATOM 665 C C . GLY A 1 97 ? -42.512 137.805 212.985 1.00 37.96 131 GLY A C 1
ATOM 666 O O . GLY A 1 97 ? -42.856 136.797 212.363 1.00 38.72 131 GLY A O 1
ATOM 667 N N . SER A 1 98 ? -43.335 138.456 213.795 1.00 35.67 132 SER A N 1
ATOM 668 C CA . SER A 1 98 ? -44.751 138.109 214.007 1.00 34.91 132 SER A CA 1
ATOM 669 C C . SER A 1 98 ? -45.554 139.369 213.805 1.00 40.26 132 SER A C 1
ATOM 670 O O . SER A 1 98 ? -45.261 140.409 214.411 1.00 37.79 132 SER A O 1
ATOM 673 N N . ARG A 1 99 ? -46.562 139.277 212.941 1.00 39.64 133 ARG A N 1
ATOM 674 C CA . ARG A 1 99 ? -47.424 140.416 212.660 1.00 40.18 133 ARG A CA 1
ATOM 675 C C . ARG A 1 99 ? -48.852 139.999 212.623 1.00 44.60 133 ARG A C 1
ATOM 676 O O . ARG A 1 99 ? -49.179 138.978 212.030 1.00 44.90 133 ARG A O 1
ATOM 684 N N . LEU A 1 100 ? -49.702 140.767 213.269 1.00 42.44 134 LEU A N 1
ATOM 685 C CA . LEU A 1 100 ? -51.143 140.595 213.229 1.00 42.87 134 LEU A CA 1
ATOM 686 C C . LEU A 1 100 ? -51.706 141.629 212.283 1.00 50.99 134 LEU A C 1
ATOM 687 O O . LEU A 1 100 ? -51.477 142.840 212.440 1.00 53.98 134 LEU A O 1
ATOM 692 N N . TYR A 1 101 ? -52.458 141.141 211.317 1.00 46.91 135 TYR A N 1
ATOM 693 C CA . TYR A 1 101 ? -53.160 141.908 210.329 1.00 46.20 135 TYR A CA 1
ATOM 694 C C . TYR A 1 101 ? -54.640 141.820 210.631 1.00 49.54 135 TYR A C 1
ATOM 695 O O . TYR A 1 101 ? -55.219 140.727 210.675 1.00 48.53 135 TYR A O 1
ATOM 704 N N . GLY A 1 102 ? -55.235 142.980 210.827 1.00 46.01 136 GLY A N 1
ATOM 705 C CA . GLY A 1 102 ? -56.669 143.136 211.032 1.00 45.26 136 GLY A CA 1
ATOM 706 C C . GLY A 1 102 ? -57.240 143.990 209.921 1.00 46.96 136 GLY A C 1
ATOM 707 O O . GLY A 1 102 ? -56.498 144.757 209.314 1.00 43.24 136 GLY A O 1
ATOM 708 N N . PRO A 1 103 ? -58.557 143.853 209.607 1.00 48.45 137 PRO A N 1
ATOM 709 C CA . PRO A 1 103 ? -59.195 144.700 208.573 1.00 49.72 137 PRO A CA 1
ATOM 710 C C . PRO A 1 103 ? -59.097 146.194 208.872 1.00 56.35 137 PRO A C 1
ATOM 711 O O . PRO A 1 103 ? -58.984 146.562 210.043 1.00 55.79 137 PRO A O 1
ATOM 715 N N . SER A 1 104 ? -59.129 147.052 207.831 1.00 56.02 138 SER A N 1
ATOM 716 C CA . SER A 1 104 ? -59.057 148.513 208.014 1.00 58.17 138 SER A CA 1
ATOM 717 C C . SER A 1 104 ? -59.988 149.028 209.131 1.00 64.27 138 SER A C 1
ATOM 718 O O . SER A 1 104 ? -59.539 149.740 210.024 1.00 63.30 138 SER A O 1
ATOM 721 N N . SER A 1 105 ? -61.244 148.571 209.122 1.00 63.77 139 SER A N 1
ATOM 722 C CA . SER A 1 105 ? -62.317 148.962 210.043 1.00 65.31 139 SER A CA 1
ATOM 723 C C . SER A 1 105 ? -61.998 148.771 211.522 1.00 71.41 139 SER A C 1
ATOM 724 O O . SER A 1 105 ? -62.379 149.605 212.344 1.00 74.03 139 SER A O 1
ATOM 727 N N . VAL A 1 106 ? -61.329 147.668 211.862 1.00 66.30 140 VAL A N 1
ATOM 728 C CA . VAL A 1 106 ? -60.971 147.305 213.223 1.00 64.66 140 VAL A CA 1
ATOM 729 C C . VAL A 1 106 ? -59.920 148.226 213.873 1.00 66.93 140 VAL A C 1
ATOM 730 O O . VAL A 1 106 ? -59.176 148.900 213.164 1.00 66.86 140 VAL A O 1
ATOM 734 N N . SER A 1 107 ? -59.875 148.260 215.218 1.00 61.64 141 SER A N 1
ATOM 735 C CA . SER A 1 107 ? -58.910 149.050 215.990 1.00 59.84 141 SER A CA 1
ATOM 736 C C . SER A 1 107 ? -58.301 148.147 217.062 1.00 61.70 141 SER A C 1
ATOM 737 O O . SER A 1 107 ? -59.043 147.583 217.868 1.00 62.69 141 SER A O 1
ATOM 740 N N . PHE A 1 108 ? -56.973 147.969 217.087 1.00 53.39 142 PHE A N 1
ATOM 741 C CA . PHE A 1 108 ? -56.419 147.155 218.160 1.00 49.47 142 PHE A CA 1
ATOM 742 C C . PHE A 1 108 ? -56.415 147.907 219.477 1.00 48.44 142 PHE A C 1
ATOM 743 O O . PHE A 1 108 ? -56.098 149.114 219.521 1.00 46.60 142 PHE A O 1
ATOM 751 N N . ALA A 1 109 ? -56.727 147.171 220.563 1.00 42.16 143 ALA A N 1
ATOM 752 C CA . ALA A 1 109 ? -56.725 147.686 221.945 1.00 39.48 143 ALA A CA 1
ATOM 753 C C . ALA A 1 109 ? -55.273 147.872 222.447 1.00 44.55 143 ALA A C 1
ATOM 754 O O . ALA A 1 109 ? -54.435 147.006 222.202 1.00 43.59 143 ALA A O 1
ATOM 756 N N . GLU A 1 110 ? -54.983 149.029 223.088 1.00 44.38 144 GLU A N 1
ATOM 757 C CA . GLU A 1 110 ? -53.728 149.505 223.717 1.00 45.36 144 GLU A CA 1
ATOM 758 C C . GLU A 1 110 ? -53.095 148.473 224.644 1.00 53.60 144 GLU A C 1
ATOM 759 O O . GLU A 1 110 ? -51.889 148.175 224.533 1.00 54.09 144 GLU A O 1
ATOM 765 N N . ASP A 1 111 ? -53.904 147.972 225.599 1.00 50.08 145 ASP A N 1
ATOM 766 C CA . ASP A 1 111 ? -53.470 146.959 226.545 1.00 48.89 145 ASP A CA 1
ATOM 767 C C . ASP A 1 111 ? -52.963 145.757 225.734 1.00 49.13 145 ASP A C 1
ATOM 768 O O . ASP A 1 111 ? -51.814 145.363 225.917 1.00 47.45 145 ASP A O 1
ATOM 773 N N . PHE A 1 112 ? -53.776 145.237 224.777 1.00 43.95 146 PHE A N 1
ATOM 774 C CA . PHE A 1 112 ? -53.352 144.076 223.971 1.00 41.93 146 PHE A CA 1
ATOM 775 C C . PHE A 1 112 ? -52.093 144.372 223.182 1.00 48.61 146 PHE A C 1
ATOM 776 O O . PHE A 1 112 ? -51.162 143.565 223.172 1.00 50.16 146 PHE A O 1
ATOM 784 N N . VAL A 1 113 ? -52.085 145.519 222.503 1.00 43.53 147 VAL A N 1
ATOM 785 C CA . VAL A 1 113 ? -50.981 145.961 221.693 1.00 41.23 147 VAL A CA 1
ATOM 786 C C . VAL A 1 113 ? -49.684 145.978 222.530 1.00 45.45 147 VAL A C 1
ATOM 787 O O . VAL A 1 113 ? -48.712 145.388 222.085 1.00 45.58 147 VAL A O 1
ATOM 791 N N . ARG A 1 114 ? -49.716 146.538 223.771 1.00 41.91 148 ARG A N 1
ATOM 792 C CA . ARG A 1 114 ? -48.586 146.596 224.703 1.00 41.19 148 ARG A CA 1
ATOM 793 C C . ARG A 1 114 ? -48.138 145.200 225.146 1.00 46.22 148 ARG A C 1
ATOM 794 O O . ARG A 1 114 ? -46.936 144.920 225.142 1.00 48.93 148 ARG A O 1
ATOM 802 N N . SER A 1 115 ? -49.087 144.332 225.524 1.00 41.21 149 SER A N 1
ATOM 803 C CA . SER A 1 115 ? -48.812 142.982 226.015 1.00 41.03 149 SER A CA 1
ATOM 804 C C . SER A 1 115 ? -48.252 142.059 224.979 1.00 45.67 149 SER A C 1
ATOM 805 O O . SER A 1 115 ? -47.284 141.319 225.240 1.00 45.35 149 SER A O 1
ATOM 808 N N . SER A 1 116 ? -48.831 142.133 223.783 1.00 41.29 150 SER A N 1
ATOM 809 C CA . SER A 1 116 ? -48.369 141.330 222.674 1.00 39.85 150 SER A CA 1
ATOM 810 C C . SER A 1 116 ? -46.924 141.765 222.250 1.00 45.45 150 SER A C 1
ATOM 811 O O . SER A 1 116 ? -46.122 140.903 221.864 1.00 44.49 150 SER A O 1
ATOM 814 N N . LYS A 1 117 ? -46.599 143.091 222.357 1.00 42.09 151 LYS A N 1
ATOM 815 C CA . LYS A 1 117 ? -45.268 143.613 222.027 1.00 42.55 151 LYS A CA 1
ATOM 816 C C . LYS A 1 117 ? -44.324 143.053 223.044 1.00 45.47 151 LYS A C 1
ATOM 817 O O . LYS A 1 117 ? -43.328 142.455 222.660 1.00 48.16 151 LYS A O 1
ATOM 823 N N . GLN A 1 118 ? -44.699 143.149 224.326 1.00 36.38 152 GLN A N 1
ATOM 824 C CA . GLN A 1 118 ? -43.922 142.721 225.475 1.00 36.79 152 GLN A CA 1
ATOM 825 C C . GLN A 1 118 ? -43.538 141.239 225.511 1.00 39.23 152 GLN A C 1
ATOM 826 O O . GLN A 1 118 ? -42.357 140.925 225.584 1.00 38.24 152 GLN A O 1
ATOM 832 N N . HIS A 1 119 ? -44.533 140.338 225.510 1.00 38.87 153 HIS A N 1
ATOM 833 C CA . HIS A 1 119 ? -44.312 138.894 225.583 1.00 40.01 153 HIS A CA 1
ATOM 834 C C . HIS A 1 119 ? -44.012 138.210 224.260 1.00 45.52 153 HIS A C 1
ATOM 835 O O . HIS A 1 119 ? -43.139 137.351 224.210 1.00 47.34 153 HIS A O 1
ATOM 842 N N . TYR A 1 120 ? -44.743 138.551 223.202 1.00 41.32 154 TYR A N 1
ATOM 843 C CA . TYR A 1 120 ? -44.656 137.850 221.909 1.00 39.30 154 TYR A CA 1
ATOM 844 C C . TYR A 1 120 ? -43.989 138.601 220.800 1.00 43.66 154 TYR A C 1
ATOM 845 O O . TYR A 1 120 ? -43.960 138.105 219.688 1.00 42.58 154 TYR A O 1
ATOM 854 N N . ASN A 1 121 ? -43.427 139.792 221.095 1.00 43.21 155 ASN A N 1
ATOM 855 C CA . ASN A 1 121 ? -42.766 140.682 220.118 1.00 42.89 155 ASN A CA 1
ATOM 856 C C . ASN A 1 121 ? -43.632 141.017 218.885 1.00 47.29 155 ASN A C 1
ATOM 857 O O . ASN A 1 121 ? -43.109 141.368 217.837 1.00 47.36 155 ASN A O 1
ATOM 862 N N . CYS A 1 122 ? -44.977 140.934 219.056 1.00 42.96 156 CYS A N 1
ATOM 863 C CA . CYS A 1 122 ? -46.014 141.125 218.060 1.00 41.08 156 CYS A CA 1
ATOM 864 C C . CYS A 1 122 ? -46.105 142.503 217.478 1.00 44.10 156 CYS A C 1
ATOM 865 O O . CYS A 1 122 ? -46.277 143.500 218.180 1.00 44.47 156 CYS A O 1
ATOM 868 N N . GLU A 1 123 ? -46.045 142.546 216.170 1.00 41.79 157 GLU A N 1
ATOM 869 C CA . GLU A 1 123 ? -46.226 143.765 215.383 1.00 42.28 157 GLU A CA 1
ATOM 870 C C . GLU A 1 123 ? -47.678 143.775 214.917 1.00 46.67 157 GLU A C 1
ATOM 871 O O . GLU A 1 123 ? -48.290 142.709 214.764 1.00 47.54 157 GLU A O 1
ATOM 877 N N . HIS A 1 124 ? -48.251 144.961 214.749 1.00 41.91 158 HIS A N 1
ATOM 878 C CA . HIS A 1 124 ? -49.656 145.073 214.351 1.00 40.96 158 HIS A CA 1
ATOM 879 C C . HIS A 1 124 ? -49.792 145.960 213.141 1.00 43.88 158 HIS A C 1
ATOM 880 O O . HIS A 1 124 ? -49.160 147.030 213.041 1.00 43.06 158 HIS A O 1
ATOM 887 N N . SER A 1 125 ? -50.644 145.526 212.231 1.00 40.06 159 SER A N 1
ATOM 888 C CA . SER A 1 125 ? -50.902 146.251 210.995 1.00 40.39 159 SER A CA 1
ATOM 889 C C . SER A 1 125 ? -52.363 146.132 210.552 1.00 44.24 159 SER A C 1
ATOM 890 O O . SER A 1 125 ? -53.089 145.215 210.943 1.00 41.91 159 SER A O 1
ATOM 893 N N . LYS A 1 126 ? -52.798 147.063 209.725 1.00 44.24 160 LYS A N 1
ATOM 894 C CA . LYS A 1 126 ? -54.147 146.971 209.174 1.00 45.20 160 LYS A CA 1
ATOM 895 C C . LYS A 1 126 ? -53.975 146.543 207.726 1.00 47.91 160 LYS A C 1
ATOM 896 O O . LYS A 1 126 ? -52.925 146.783 207.127 1.00 45.24 160 LYS A O 1
ATOM 902 N N . ILE A 1 127 ? -54.963 145.845 207.194 1.00 47.16 161 ILE A N 1
ATOM 903 C CA . ILE A 1 127 ? -54.900 145.331 205.836 1.00 47.96 161 ILE A CA 1
ATOM 904 C C . ILE A 1 127 ? -56.190 145.616 205.155 1.00 52.43 161 ILE A C 1
ATOM 905 O O . ILE A 1 127 ? -57.246 145.465 205.783 1.00 51.65 161 ILE A O 1
ATOM 910 N N . ASN A 1 128 ? -56.109 145.987 203.846 1.00 49.17 162 ASN A N 1
ATOM 911 C CA . ASN A 1 128 ? -57.291 146.239 203.031 1.00 50.56 162 ASN A CA 1
ATOM 912 C C . ASN A 1 128 ? -57.337 145.264 201.870 1.00 54.76 162 ASN A C 1
ATOM 913 O O . ASN A 1 128 ? -56.668 145.473 200.854 1.00 56.38 162 ASN A O 1
ATOM 918 N N . PHE A 1 129 ? -58.146 144.204 202.014 1.00 50.72 163 PHE A N 1
ATOM 919 C CA . PHE A 1 129 ? -58.333 143.223 200.954 1.00 52.04 163 PHE A CA 1
ATOM 920 C C . PHE A 1 129 ? -59.244 143.721 199.820 1.00 61.33 163 PHE A C 1
ATOM 921 O O . PHE A 1 129 ? -59.366 143.025 198.815 1.00 61.35 163 PHE A O 1
ATOM 929 N N . ARG A 1 130 ? -59.825 144.956 199.939 1.00 61.84 164 ARG A N 1
ATOM 930 C CA . ARG A 1 130 ? -60.600 145.566 198.835 1.00 65.57 164 ARG A CA 1
ATOM 931 C C . ARG A 1 130 ? -59.657 145.786 197.651 1.00 70.17 164 ARG A C 1
ATOM 932 O O . ARG A 1 130 ? -60.105 145.713 196.517 1.00 73.41 164 ARG A O 1
ATOM 940 N N . ASP A 1 131 ? -58.339 145.994 197.935 1.00 64.38 165 ASP A N 1
ATOM 941 C CA . ASP A 1 131 ? -57.222 146.023 196.991 1.00 63.79 165 ASP A CA 1
ATOM 942 C C . ASP A 1 131 ? -56.321 144.880 197.440 1.00 65.55 165 ASP A C 1
ATOM 943 O O . ASP A 1 131 ? -55.433 145.081 198.271 1.00 63.45 165 ASP A O 1
ATOM 948 N N . LYS A 1 132 ? -56.653 143.649 196.967 1.00 63.76 166 LYS A N 1
ATOM 949 C CA . LYS A 1 132 ? -55.984 142.363 197.242 1.00 62.29 166 LYS A CA 1
ATOM 950 C C . LYS A 1 132 ? -54.461 142.360 196.887 1.00 65.75 166 LYS A C 1
ATOM 951 O O . LYS A 1 132 ? -53.640 141.866 197.672 1.00 63.11 166 LYS A O 1
ATOM 957 N N . ARG A 1 133 ? -54.104 142.904 195.712 1.00 64.80 167 ARG A N 1
ATOM 958 C CA . ARG A 1 133 ? -52.727 143.028 195.251 1.00 64.74 167 ARG A CA 1
ATOM 959 C C . ARG A 1 133 ? -51.859 143.711 196.322 1.00 66.08 167 ARG A C 1
ATOM 960 O O . ARG A 1 133 ? -50.868 143.120 196.766 1.00 63.59 167 ARG A O 1
ATOM 968 N N . SER A 1 134 ? -52.252 144.936 196.755 1.00 62.21 168 SER A N 1
ATOM 969 C CA . SER A 1 134 ? -51.508 145.691 197.774 1.00 60.32 168 SER A CA 1
ATOM 970 C C . SER A 1 134 ? -51.491 144.985 199.130 1.00 61.81 168 SER A C 1
ATOM 971 O O . SER A 1 134 ? -50.482 145.058 199.818 1.00 60.82 168 SER A O 1
ATOM 974 N N . ALA A 1 135 ? -52.586 144.280 199.488 1.00 57.48 169 ALA A N 1
ATOM 975 C CA . ALA A 1 135 ? -52.724 143.484 200.706 1.00 54.98 169 ALA A CA 1
ATOM 976 C C . ALA A 1 135 ? -51.657 142.361 200.736 1.00 58.24 169 ALA A C 1
ATOM 977 O O . ALA A 1 135 ? -50.898 142.244 201.711 1.00 56.52 169 ALA A O 1
ATOM 979 N N . LEU A 1 136 ? -51.566 141.588 199.636 1.00 55.50 170 LEU A N 1
ATOM 980 C CA . LEU A 1 136 ? -50.599 140.501 199.507 1.00 55.12 170 LEU A CA 1
ATOM 981 C C . LEU A 1 136 ? -49.189 141.031 199.479 1.00 56.51 170 LEU A C 1
ATOM 982 O O . LEU A 1 136 ? -48.306 140.513 200.176 1.00 55.37 170 LEU A O 1
ATOM 987 N N . GLN A 1 137 ? -49.003 142.101 198.689 1.00 52.45 171 GLN A N 1
ATOM 988 C CA . GLN A 1 137 ? -47.742 142.790 198.456 1.00 50.74 171 GLN A CA 1
ATOM 989 C C . GLN A 1 137 ? -47.121 143.184 199.776 1.00 50.03 171 GLN A C 1
ATOM 990 O O . GLN A 1 137 ? -45.932 142.918 199.995 1.00 49.55 171 GLN A O 1
ATOM 996 N N . SER A 1 138 ? -47.930 143.759 200.669 1.00 43.91 172 SER A N 1
ATOM 997 C CA . SER A 1 138 ? -47.447 144.217 201.963 1.00 44.35 172 SER A CA 1
ATOM 998 C C . SER A 1 138 ? -47.059 143.098 202.925 1.00 50.17 172 SER A C 1
ATOM 999 O O . SER A 1 138 ? -46.039 143.244 203.590 1.00 51.32 172 SER A O 1
ATOM 1002 N N . ILE A 1 139 ? -47.818 141.981 202.954 1.00 46.36 173 ILE A N 1
ATOM 1003 C CA . ILE A 1 139 ? -47.505 140.795 203.761 1.00 45.18 173 ILE A CA 1
ATOM 1004 C C . ILE A 1 139 ? -46.170 140.224 203.264 1.00 50.34 173 ILE A C 1
ATOM 1005 O O . ILE A 1 139 ? -45.238 140.069 204.051 1.00 50.08 173 ILE A O 1
ATOM 1010 N N . ASN A 1 140 ? -46.093 139.924 201.946 1.00 48.41 174 ASN A N 1
ATOM 1011 C CA . ASN A 1 140 ? -44.917 139.337 201.297 1.00 47.80 174 ASN A CA 1
ATOM 1012 C C . ASN A 1 140 ? -43.681 140.195 201.414 1.00 52.34 174 ASN A C 1
ATOM 1013 O O . ASN A 1 140 ? -42.594 139.653 201.621 1.00 52.82 174 ASN A O 1
ATOM 1018 N N . GLU A 1 141 ? -43.848 141.525 201.365 1.00 48.25 175 GLU A N 1
ATOM 1019 C CA . GLU A 1 141 ? -42.734 142.437 201.539 1.00 47.54 175 GLU A CA 1
ATOM 1020 C C . GLU A 1 141 ? -42.267 142.447 202.967 1.00 46.67 175 GLU A C 1
ATOM 1021 O O . GLU A 1 141 ? -41.062 142.441 203.226 1.00 46.77 175 GLU A O 1
ATOM 1027 N N . TRP A 1 142 ? -43.211 142.417 203.907 1.00 41.29 176 TRP A N 1
ATOM 1028 C CA . TRP A 1 142 ? -42.870 142.405 205.321 1.00 39.15 176 TRP A CA 1
ATOM 1029 C C . TRP A 1 142 ? -42.028 141.139 205.627 1.00 44.65 176 TRP A C 1
ATOM 1030 O O . TRP A 1 142 ? -41.008 141.232 206.322 1.00 46.01 176 TRP A O 1
ATOM 1041 N N . ALA A 1 143 ? -42.435 139.987 205.067 1.00 38.89 177 ALA A N 1
ATOM 1042 C CA . ALA A 1 143 ? -41.715 138.739 205.194 1.00 38.96 177 ALA A CA 1
ATOM 1043 C C . ALA A 1 143 ? -40.350 138.817 204.496 1.00 46.68 177 ALA A C 1
ATOM 1044 O O . ALA A 1 143 ? -39.351 138.350 205.055 1.00 47.31 177 ALA A O 1
ATOM 1046 N N . ALA A 1 144 ? -40.292 139.426 203.288 1.00 44.46 178 ALA A N 1
ATOM 1047 C CA . ALA A 1 144 ? -39.023 139.562 202.580 1.00 44.08 178 ALA A CA 1
ATOM 1048 C C . ALA A 1 144 ? -38.039 140.369 203.421 1.00 49.91 178 ALA A C 1
ATOM 1049 O O . ALA A 1 144 ? -36.901 139.919 203.634 1.00 50.22 178 ALA A O 1
ATOM 1051 N N . GLN A 1 145 ? -38.501 141.516 203.986 1.00 44.90 179 GLN A N 1
ATOM 1052 C CA . GLN A 1 145 ? -37.610 142.331 204.793 1.00 43.78 179 GLN A CA 1
ATOM 1053 C C . GLN A 1 145 ? -37.156 141.658 206.104 1.00 43.53 179 GLN A C 1
ATOM 1054 O O . GLN A 1 145 ? -35.967 141.738 206.440 1.00 44.18 179 GLN A O 1
ATOM 1060 N N . THR A 1 146 ? -38.077 140.934 206.766 1.00 33.94 180 THR A N 1
ATOM 1061 C CA . THR A 1 146 ? -37.871 140.250 208.032 1.00 32.94 180 THR A CA 1
ATOM 1062 C C . THR A 1 146 ? -36.810 139.175 207.891 1.00 45.39 180 THR A C 1
ATOM 1063 O O . THR A 1 146 ? -36.085 138.901 208.848 1.00 49.12 180 THR A O 1
ATOM 1067 N N . THR A 1 147 ? -36.690 138.594 206.690 1.00 42.41 181 THR A N 1
ATOM 1068 C CA . THR A 1 147 ? -35.774 137.495 206.393 1.00 40.86 181 THR A CA 1
ATOM 1069 C C . THR A 1 147 ? -34.728 137.901 205.382 1.00 45.80 181 THR A C 1
ATOM 1070 O O . THR A 1 147 ? -34.047 137.031 204.794 1.00 46.05 181 THR A O 1
ATOM 1074 N N . ASP A 1 148 ? -34.634 139.214 205.122 1.00 40.66 182 ASP A N 1
ATOM 1075 C CA . ASP A 1 148 ? -33.668 139.799 204.179 1.00 39.33 182 ASP A CA 1
ATOM 1076 C C . ASP A 1 148 ? -33.657 139.053 202.851 1.00 46.73 182 ASP A C 1
ATOM 1077 O O . ASP A 1 148 ? -32.622 138.582 202.385 1.00 49.81 182 ASP A O 1
ATOM 1082 N N . GLY A 1 149 ? -34.854 138.905 202.300 1.00 42.48 183 GLY A N 1
ATOM 1083 C CA . GLY A 1 149 ? -35.128 138.288 201.011 1.00 41.18 183 GLY A CA 1
ATOM 1084 C C . GLY A 1 149 ? -35.060 136.787 200.937 1.00 43.10 183 GLY A C 1
ATOM 1085 O O . GLY A 1 149 ? -35.254 136.245 199.851 1.00 43.77 183 GLY A O 1
ATOM 1086 N N . LYS A 1 150 ? -34.762 136.090 202.059 1.00 37.82 184 LYS A N 1
ATOM 1087 C CA . LYS A 1 150 ? -34.625 134.627 202.056 1.00 36.78 184 LYS A CA 1
ATOM 1088 C C . LYS A 1 150 ? -35.981 133.942 201.948 1.00 44.25 184 LYS A C 1
ATOM 1089 O O . LYS A 1 150 ? -36.064 132.801 201.475 1.00 44.33 184 LYS A O 1
ATOM 1095 N N . LEU A 1 151 ? -37.046 134.657 202.336 1.00 41.11 185 LEU A N 1
ATOM 1096 C CA . LEU A 1 151 ? -38.434 134.217 202.264 1.00 40.72 185 LEU A CA 1
ATOM 1097 C C . LEU A 1 151 ? -39.159 135.294 201.465 1.00 44.87 185 LEU A C 1
ATOM 1098 O O . LEU A 1 151 ? -39.690 136.247 202.032 1.00 46.10 185 LEU A O 1
ATOM 1103 N N . PRO A 1 152 ? -39.050 135.255 200.117 1.00 43.81 186 PRO A N 1
ATOM 1104 C CA . PRO A 1 152 ? -39.624 136.351 199.282 1.00 45.43 186 PRO A CA 1
ATOM 1105 C C . PRO A 1 152 ? -41.140 136.443 199.171 1.00 56.99 186 PRO A C 1
ATOM 1106 O O . PRO A 1 152 ? -41.658 137.477 198.722 1.00 61.20 186 PRO A O 1
ATOM 1110 N N . GLU A 1 153 ? -41.841 135.367 199.560 1.00 54.50 187 GLU A N 1
ATOM 1111 C CA . GLU A 1 153 ? -43.290 135.264 199.483 1.00 55.50 187 GLU A CA 1
ATOM 1112 C C . GLU A 1 153 ? -43.833 134.336 200.565 1.00 61.24 187 GLU A C 1
ATOM 1113 O O . GLU A 1 153 ? -43.325 133.224 200.759 1.00 62.03 187 GLU A O 1
ATOM 1119 N N . VAL A 1 154 ? -44.867 134.788 201.262 1.00 57.78 188 VAL A N 1
ATOM 1120 C CA . VAL A 1 154 ? -45.532 133.981 202.277 1.00 56.86 188 VAL A CA 1
ATOM 1121 C C . VAL A 1 154 ? -46.568 133.137 201.502 1.00 60.53 188 VAL A C 1
ATOM 1122 O O . VAL A 1 154 ? -46.398 131.923 201.335 1.00 59.82 188 VAL A O 1
ATOM 1126 N N . THR A 1 155 ? -47.591 133.814 200.958 1.00 55.95 189 THR A N 1
ATOM 1127 C CA . THR A 1 155 ? -48.655 133.177 200.213 1.00 56.35 189 THR A CA 1
ATOM 1128 C C . THR A 1 155 ? -48.908 133.878 198.905 1.00 61.79 189 THR A C 1
ATOM 1129 O O . THR A 1 155 ? -48.558 135.047 198.773 1.00 62.20 189 THR A O 1
ATOM 1133 N N . LYS A 1 156 ? -49.490 133.163 197.927 1.00 59.49 190 LYS A N 1
ATOM 1134 C CA . LYS A 1 156 ? -49.878 133.767 196.647 1.00 60.69 190 LYS A CA 1
ATOM 1135 C C . LYS A 1 156 ? -51.323 134.282 196.776 1.00 66.13 190 LYS A C 1
ATOM 1136 O O . LYS A 1 156 ? -51.746 135.095 195.965 1.00 69.36 190 LYS A O 1
ATOM 1142 N N . ASP A 1 157 ? -52.077 133.795 197.784 1.00 61.12 191 ASP A N 1
ATOM 1143 C CA . ASP A 1 157 ? -53.469 134.152 198.041 1.00 61.69 191 ASP A CA 1
ATOM 1144 C C . ASP A 1 157 ? -53.891 133.959 199.512 1.00 63.65 191 ASP A C 1
ATOM 1145 O O . ASP A 1 157 ? -53.407 133.064 200.203 1.00 61.89 191 ASP A O 1
ATOM 1150 N N . VAL A 1 158 ? -54.839 134.794 199.962 1.00 61.09 192 VAL A N 1
ATOM 1151 C CA . VAL A 1 158 ? -55.441 134.743 201.286 1.00 59.05 192 VAL A CA 1
ATOM 1152 C C . VAL A 1 158 ? -56.899 134.328 201.088 1.00 63.84 192 VAL A C 1
ATOM 1153 O O . VAL A 1 158 ? -57.674 135.065 200.481 1.00 65.63 192 VAL A O 1
ATOM 1157 N N . GLU A 1 159 ? -57.245 133.117 201.542 1.00 61.12 193 GLU A N 1
ATOM 1158 C CA . GLU A 1 159 ? -58.597 132.551 201.416 1.00 63.64 193 GLU A CA 1
ATOM 1159 C C . GLU A 1 159 ? -59.661 133.366 202.146 1.00 67.44 193 GLU A C 1
ATOM 1160 O O . GLU A 1 159 ? -60.602 133.837 201.510 1.00 67.38 193 GLU A O 1
ATOM 1166 N N . ARG A 1 160 ? -59.470 133.550 203.482 1.00 63.95 194 ARG A N 1
ATOM 1167 C CA . ARG A 1 160 ? -60.311 134.266 204.448 1.00 63.71 194 ARG A CA 1
ATOM 1168 C C . ARG A 1 160 ? -59.764 135.688 204.668 1.00 67.47 194 ARG A C 1
ATOM 1169 O O . ARG A 1 160 ? -58.679 135.821 205.254 1.00 67.12 194 ARG A O 1
ATOM 1177 N N . THR A 1 161 ? -60.524 136.741 204.213 1.00 63.13 195 THR A N 1
ATOM 1178 C CA . THR A 1 161 ? -60.137 138.168 204.201 1.00 62.01 195 THR A CA 1
ATOM 1179 C C . THR A 1 161 ? -60.794 139.096 205.260 1.00 65.45 195 THR A C 1
ATOM 1180 O O . THR A 1 161 ? -60.363 140.239 205.433 1.00 64.32 195 THR A O 1
ATOM 1184 N N . ASP A 1 162 ? -61.850 138.605 205.936 1.00 62.50 196 ASP A N 1
ATOM 1185 C CA . ASP A 1 162 ? -62.687 139.296 206.930 1.00 61.58 196 ASP A CA 1
ATOM 1186 C C . ASP A 1 162 ? -62.224 139.199 208.385 1.00 64.09 196 ASP A C 1
ATOM 1187 O O . ASP A 1 162 ? -62.861 139.791 209.265 1.00 64.13 196 ASP A O 1
ATOM 1192 N N . GLY A 1 163 ? -61.127 138.495 208.644 1.00 59.29 197 GLY A N 1
ATOM 1193 C CA . GLY A 1 163 ? -60.663 138.323 210.014 1.00 58.26 197 GLY A CA 1
ATOM 1194 C C . GLY A 1 163 ? -59.279 138.842 210.321 1.00 61.31 197 GLY A C 1
ATOM 1195 O O . GLY A 1 163 ? -58.772 139.760 209.660 1.00 62.70 197 GLY A O 1
ATOM 1196 N N . ALA A 1 164 ? -58.681 138.258 211.366 1.00 53.41 198 ALA A N 1
ATOM 1197 C CA . ALA A 1 164 ? -57.325 138.561 211.794 1.00 50.78 198 ALA A CA 1
ATOM 1198 C C . ALA A 1 164 ? -56.414 137.570 211.135 1.00 52.71 198 ALA A C 1
ATOM 1199 O O . ALA A 1 164 ? -56.793 136.408 210.950 1.00 52.57 198 ALA A O 1
ATOM 1201 N N . LEU A 1 165 ? -55.204 138.023 210.782 1.00 47.92 199 LEU A N 1
ATOM 1202 C CA . LEU A 1 165 ? -54.205 137.212 210.088 1.00 46.70 199 LEU A CA 1
ATOM 1203 C C . LEU A 1 165 ? -52.901 137.235 210.891 1.00 46.66 199 LEU A C 1
ATOM 1204 O O . LEU A 1 165 ? -52.323 138.311 211.087 1.00 43.68 199 LEU A O 1
ATOM 1209 N N . LEU A 1 166 ? -52.454 136.059 211.391 1.00 41.06 200 LEU A N 1
ATOM 1210 C CA . LEU A 1 166 ? -51.216 135.991 212.168 1.00 38.21 200 LEU A CA 1
ATOM 1211 C C . LEU A 1 166 ? -50.168 135.460 211.265 1.00 43.51 200 LEU A C 1
ATOM 1212 O O . LEU A 1 166 ? -50.312 134.361 210.713 1.00 44.47 200 LEU A O 1
ATOM 1217 N N . VAL A 1 167 ? -49.127 136.254 211.062 1.00 38.53 201 VAL A N 1
ATOM 1218 C CA . VAL A 1 167 ? -48.064 135.845 210.161 1.00 37.91 201 VAL A CA 1
ATOM 1219 C C . VAL A 1 167 ? -46.772 135.777 210.944 1.00 45.66 201 VAL A C 1
ATOM 1220 O O . VAL A 1 167 ? -46.366 136.771 211.571 1.00 47.05 201 VAL A O 1
ATOM 1224 N N . ASN A 1 168 ? -46.110 134.613 210.854 1.00 40.53 202 ASN A N 1
ATOM 1225 C CA . ASN A 1 168 ? -44.809 134.374 211.425 1.00 39.08 202 ASN A CA 1
ATOM 1226 C C . ASN A 1 168 ? -43.900 134.099 210.249 1.00 40.61 202 ASN A C 1
ATOM 1227 O O . ASN A 1 168 ? -44.181 133.239 209.414 1.00 36.65 202 ASN A O 1
ATOM 1232 N N . ALA A 1 169 ? -42.836 134.895 210.162 1.00 38.72 203 ALA A N 1
ATOM 1233 C CA . ALA A 1 169 ? -41.865 134.850 209.086 1.00 37.45 203 ALA A CA 1
ATOM 1234 C C . ALA A 1 169 ? -40.523 134.525 209.751 1.00 43.91 203 ALA A C 1
ATOM 1235 O O . ALA A 1 169 ? -40.130 135.249 210.674 1.00 44.29 203 ALA A O 1
ATOM 1245 N N . PHE A 1 171 ? -36.275 132.802 209.338 1.00 42.48 205 PHE A N 1
ATOM 1246 C CA . PHE A 1 171 ? -35.084 132.412 208.594 1.00 43.31 205 PHE A CA 1
ATOM 1247 C C . PHE A 1 171 ? -34.173 131.736 209.597 1.00 48.39 205 PHE A C 1
ATOM 1248 O O . PHE A 1 171 ? -33.846 132.339 210.638 1.00 50.01 205 PHE A O 1
ATOM 1256 N N . PHE A 1 172 ? -33.810 130.476 209.315 1.00 41.51 206 PHE A N 1
ATOM 1257 C CA . PHE A 1 172 ? -32.905 129.718 210.163 1.00 41.30 206 PHE A CA 1
ATOM 1258 C C . PHE A 1 172 ? -31.832 129.077 209.356 1.00 47.06 206 PHE A C 1
ATOM 1259 O O . PHE A 1 172 ? -32.112 128.430 208.347 1.00 47.79 206 PHE A O 1
ATOM 1267 N N . LYS A 1 173 ? -30.585 129.258 209.798 1.00 43.85 207 LYS A N 1
ATOM 1268 C CA . LYS A 1 173 ? -29.418 128.717 209.137 1.00 42.89 207 LYS A CA 1
ATOM 1269 C C . LYS A 1 173 ? -28.516 128.012 210.152 1.00 47.55 207 LYS A C 1
ATOM 1270 O O . LYS A 1 173 ? -27.742 128.682 210.859 1.00 50.83 207 LYS A O 1
ATOM 1276 N N . PRO A 1 174 ? -28.622 126.670 210.273 1.00 41.03 208 PRO A N 1
ATOM 1277 C CA . PRO A 1 174 ? -27.748 125.959 211.222 1.00 40.57 208 PRO A CA 1
ATOM 1278 C C . PRO A 1 174 ? -26.271 126.214 210.964 1.00 44.17 208 PRO A C 1
ATOM 1279 O O . PRO A 1 174 ? -25.803 126.114 209.826 1.00 44.67 208 PRO A O 1
ATOM 1283 N N . HIS A 1 175 ? -25.570 126.649 212.014 1.00 39.89 209 HIS A N 1
ATOM 1284 C CA . HIS A 1 175 ? -24.141 126.924 211.986 1.00 40.26 209 HIS A CA 1
ATOM 1285 C C . HIS A 1 175 ? -23.461 125.753 212.678 1.00 47.41 209 HIS A C 1
ATOM 1286 O O . HIS A 1 175 ? -23.662 125.547 213.878 1.00 51.62 209 HIS A O 1
ATOM 1293 N N . TRP A 1 176 ? -22.734 124.941 211.906 1.00 40.19 210 TRP A N 1
ATOM 1294 C CA . TRP A 1 176 ? -22.080 123.712 212.371 1.00 39.04 210 TRP A CA 1
ATOM 1295 C C . TRP A 1 176 ? -20.932 123.941 213.349 1.00 44.37 210 TRP A C 1
ATOM 1296 O O . TRP A 1 176 ? -20.192 124.914 213.241 1.00 43.65 210 TRP A O 1
ATOM 1307 N N . ASP A 1 177 ? -20.774 123.026 214.299 1.00 43.47 211 ASP A N 1
ATOM 1308 C CA . ASP A 1 177 ? -19.681 123.074 215.267 1.00 44.90 211 ASP A CA 1
ATOM 1309 C C . ASP A 1 177 ? -18.358 122.792 214.549 1.00 51.25 211 ASP A C 1
ATOM 1310 O O . ASP A 1 177 ? -17.312 123.352 214.895 1.00 53.10 211 ASP A O 1
ATOM 1315 N N . GLU A 1 178 ? -18.426 121.972 213.492 1.00 49.32 212 GLU A N 1
ATOM 1316 C CA . GLU A 1 178 ? -17.319 121.651 212.589 1.00 48.27 212 GLU A CA 1
ATOM 1317 C C . GLU A 1 178 ? -17.845 121.922 211.158 1.00 51.44 212 GLU A C 1
ATOM 1318 O O . GLU A 1 178 ? -18.728 121.228 210.670 1.00 52.57 212 GLU A O 1
ATOM 1324 N N . LYS A 1 179 ? -17.358 122.988 210.538 1.00 47.83 213 LYS A N 1
ATOM 1325 C CA . LYS A 1 179 ? -17.794 123.445 209.209 1.00 46.47 213 LYS A CA 1
ATOM 1326 C C . LYS A 1 179 ? -17.484 122.489 208.064 1.00 49.25 213 LYS A C 1
ATOM 1327 O O . LYS A 1 179 ? -16.571 121.671 208.180 1.00 50.00 213 LYS A O 1
ATOM 1333 N N . PHE A 1 180 ? -18.221 122.648 206.944 1.00 43.42 214 PHE A N 1
ATOM 1334 C CA . PHE A 1 180 ? -17.982 121.933 205.704 1.00 43.21 214 PHE A CA 1
ATOM 1335 C C . PHE A 1 180 ? -16.944 122.771 204.960 1.00 48.45 214 PHE A C 1
ATOM 1336 O O . PHE A 1 180 ? -16.873 124.000 205.155 1.00 50.93 214 PHE A O 1
ATOM 1344 N N . HIS A 1 181 ? -16.119 122.129 204.146 1.00 41.72 215 HIS A N 1
ATOM 1345 C CA . HIS A 1 181 ? -15.121 122.850 203.381 1.00 40.99 215 HIS A CA 1
ATOM 1346 C C . HIS A 1 181 ? -15.895 123.588 202.283 1.00 47.09 215 HIS A C 1
ATOM 1347 O O . HIS A 1 181 ? -16.800 122.996 201.668 1.00 47.70 215 HIS A O 1
ATOM 1354 N N . HIS A 1 182 ? -15.546 124.864 202.028 1.00 42.47 216 HIS A N 1
ATOM 1355 C CA . HIS A 1 182 ? -16.269 125.640 201.036 1.00 43.10 216 HIS A CA 1
ATOM 1356 C C . HIS A 1 182 ? -16.245 125.071 199.604 1.00 49.85 216 HIS A C 1
ATOM 1357 O O . HIS A 1 182 ? -17.118 125.415 198.799 1.00 51.90 216 HIS A O 1
ATOM 1364 N N . LYS A 1 183 ? -15.277 124.207 199.295 1.00 45.57 217 LYS A N 1
ATOM 1365 C CA . LYS A 1 183 ? -15.174 123.600 197.975 1.00 47.28 217 LYS A CA 1
ATOM 1366 C C . LYS A 1 183 ? -15.840 122.219 197.916 1.00 53.57 217 LYS A C 1
ATOM 1367 O O . LYS A 1 183 ? -15.973 121.654 196.835 1.00 52.86 217 LYS A O 1
ATOM 1381 N N . VAL A 1 185 ? -18.669 120.991 197.589 1.00 46.25 219 VAL A N 1
ATOM 1382 C CA . VAL A 1 185 ? -19.985 121.316 197.040 1.00 44.47 219 VAL A CA 1
ATOM 1383 C C . VAL A 1 185 ? -20.059 120.980 195.555 1.00 48.75 219 VAL A C 1
ATOM 1384 O O . VAL A 1 185 ? -19.194 121.405 194.792 1.00 50.26 219 VAL A O 1
ATOM 1388 N N . ASP A 1 186 ? -21.062 120.200 195.138 1.00 45.93 220 ASP A N 1
ATOM 1389 C CA . ASP A 1 186 ? -21.223 119.834 193.714 1.00 47.67 220 ASP A CA 1
ATOM 1390 C C . ASP A 1 186 ? -22.687 119.604 193.315 1.00 54.45 220 ASP A C 1
ATOM 1391 O O . ASP A 1 186 ? -23.584 119.668 194.164 1.00 54.03 220 ASP A O 1
ATOM 1396 N N . ASN A 1 187 ? -22.931 119.360 192.031 1.00 51.97 221 ASN A N 1
ATOM 1397 C CA . ASN A 1 187 ? -24.288 119.128 191.574 1.00 51.48 221 ASN A CA 1
ATOM 1398 C C . ASN A 1 187 ? -24.582 117.666 191.516 1.00 54.88 221 ASN A C 1
ATOM 1399 O O . ASN A 1 187 ? -23.798 116.907 190.934 1.00 57.97 221 ASN A O 1
ATOM 1404 N N . ARG A 1 188 ? -25.694 117.262 192.142 1.00 48.61 222 ARG A N 1
ATOM 1405 C CA . ARG A 1 188 ? -26.155 115.871 192.176 1.00 49.85 222 ARG A CA 1
ATOM 1406 C C . ARG A 1 188 ? -27.670 115.815 191.896 1.00 56.33 222 ARG A C 1
ATOM 1407 O O . ARG A 1 188 ? -28.326 116.843 191.706 1.00 56.73 222 ARG A O 1
ATOM 1415 N N . GLY A 1 189 ? -28.208 114.610 191.905 1.00 53.68 223 GLY A N 1
ATOM 1416 C CA . GLY A 1 189 ? -29.632 114.371 191.735 1.00 53.88 223 GLY A CA 1
ATOM 1417 C C . GLY A 1 189 ? -30.258 113.890 193.022 1.00 54.61 223 GLY A C 1
ATOM 1418 O O . GLY A 1 189 ? -29.751 112.939 193.636 1.00 54.17 223 GLY A O 1
ATOM 1419 N N . PHE A 1 190 ? -31.340 114.579 193.457 1.00 48.67 224 PHE A N 1
ATOM 1420 C CA . PHE A 1 190 ? -32.129 114.211 194.637 1.00 47.14 224 PHE A CA 1
ATOM 1421 C C . PHE A 1 190 ? -33.346 113.433 194.149 1.00 54.47 224 PHE A C 1
ATOM 1422 O O . PHE A 1 190 ? -34.052 113.893 193.253 1.00 53.18 224 PHE A O 1
ATOM 1438 N N . VAL A 1 192 ? -36.830 112.397 194.641 1.00 57.87 226 VAL A N 1
ATOM 1439 C CA . VAL A 1 192 ? -38.099 112.738 195.288 1.00 57.33 226 VAL A CA 1
ATOM 1440 C C . VAL A 1 192 ? -38.927 111.451 195.397 1.00 62.58 226 VAL A C 1
ATOM 1441 O O . VAL A 1 192 ? -39.514 111.190 196.446 1.00 61.75 226 VAL A O 1
ATOM 1445 N N . THR A 1 193 ? -38.919 110.631 194.319 1.00 60.31 227 THR A N 1
ATOM 1446 C CA . THR A 1 193 ? -39.540 109.310 194.251 1.00 62.05 227 THR A CA 1
ATOM 1447 C C . THR A 1 193 ? -38.573 108.381 193.513 1.00 70.54 227 THR A C 1
ATOM 1448 O O . THR A 1 193 ? -37.545 108.843 193.047 1.00 69.94 227 THR A O 1
ATOM 1452 N N . ARG A 1 194 ? -38.914 107.094 193.368 1.00 72.76 228 ARG A N 1
ATOM 1453 C CA . ARG A 1 194 ? -38.097 106.141 192.628 1.00 76.46 228 ARG A CA 1
ATOM 1454 C C . ARG A 1 194 ? -38.098 106.483 191.126 1.00 85.60 228 ARG A C 1
ATOM 1455 O O . ARG A 1 194 ? -37.183 106.080 190.405 1.00 88.33 228 ARG A O 1
ATOM 1463 N N . SER A 1 195 ? -39.130 107.219 190.668 1.00 82.39 229 SER A N 1
ATOM 1464 C CA . SER A 1 195 ? -39.334 107.615 189.272 1.00 83.68 229 SER A CA 1
ATOM 1465 C C . SER A 1 195 ? -39.127 109.122 189.048 1.00 83.80 229 SER A C 1
ATOM 1466 O O . SER A 1 195 ? -39.208 109.591 187.910 1.00 83.95 229 SER A O 1
ATOM 1469 N N . TYR A 1 196 ? -38.849 109.879 190.112 1.00 77.09 230 TYR A N 1
ATOM 1470 C CA . TYR A 1 196 ? -38.675 111.313 189.956 1.00 75.67 230 TYR A CA 1
ATOM 1471 C C . TYR A 1 196 ? -37.439 111.904 190.643 1.00 72.92 230 TYR A C 1
ATOM 1472 O O . TYR A 1 196 ? -37.368 111.964 191.878 1.00 69.95 230 TYR A O 1
ATOM 1481 N N . THR A 1 197 ? -36.479 112.364 189.818 1.00 67.92 231 THR A N 1
ATOM 1482 C CA . THR A 1 197 ? -35.217 112.979 190.255 1.00 64.86 231 THR A CA 1
ATOM 1483 C C . THR A 1 197 ? -35.154 114.461 189.928 1.00 66.32 231 THR A C 1
ATOM 1484 O O . THR A 1 197 ? -35.552 114.892 188.855 1.00 67.52 231 THR A O 1
ATOM 1488 N N . VAL A 1 198 ? -34.614 115.230 190.856 1.00 59.77 232 VAL A N 1
ATOM 1489 C CA . VAL A 1 198 ? -34.451 116.664 190.746 1.00 57.57 232 VAL A CA 1
ATOM 1490 C C . VAL A 1 198 ? -32.974 117.055 190.966 1.00 56.92 232 VAL A C 1
ATOM 1491 O O . VAL A 1 198 ? -32.306 116.510 191.856 1.00 52.10 232 VAL A O 1
ATOM 1495 N N . GLY A 1 199 ? -32.490 117.980 190.130 1.00 55.18 233 GLY A N 1
ATOM 1496 C CA . GLY A 1 199 ? -31.124 118.498 190.189 1.00 54.19 233 GLY A CA 1
ATOM 1497 C C . GLY A 1 199 ? -30.905 119.408 191.380 1.00 57.06 233 GLY A C 1
ATOM 1498 O O . GLY A 1 199 ? -31.593 120.424 191.524 1.00 57.57 233 GLY A O 1
ATOM 1499 N N . VAL A 1 200 ? -29.976 119.031 192.269 1.00 50.44 234 VAL A N 1
ATOM 1500 C CA . VAL A 1 200 ? -29.655 119.799 193.479 1.00 46.19 234 VAL A CA 1
ATOM 1501 C C . VAL A 1 200 ? -28.165 120.017 193.620 1.00 52.98 234 VAL A C 1
ATOM 1502 O O . VAL A 1 200 ? -27.367 119.370 192.949 1.00 57.30 234 VAL A O 1
ATOM 1506 N N . THR A 1 201 ? -27.800 120.914 194.517 1.00 47.97 235 THR A N 1
ATOM 1507 C CA . THR A 1 201 ? -26.432 121.166 194.903 1.00 47.75 235 THR A CA 1
ATOM 1508 C C . THR A 1 201 ? -26.254 120.398 196.190 1.00 52.41 235 THR A C 1
ATOM 1509 O O . THR A 1 201 ? -27.082 120.519 197.093 1.00 50.34 235 THR A O 1
ATOM 1529 N N . HIS A 1 204 ? -20.708 118.234 201.273 1.00 43.51 238 HIS A N 1
ATOM 1530 C CA . HIS A 1 204 ? -20.124 117.004 201.813 1.00 40.32 238 HIS A CA 1
ATOM 1531 C C . HIS A 1 204 ? -19.067 117.193 202.912 1.00 43.37 238 HIS A C 1
ATOM 1532 O O . HIS A 1 204 ? -18.178 118.031 202.787 1.00 44.49 238 HIS A O 1
ATOM 1539 N N . ARG A 1 205 ? -19.130 116.366 203.967 1.00 39.07 239 ARG A N 1
ATOM 1540 C CA . ARG A 1 205 ? -18.148 116.361 205.041 1.00 39.78 239 ARG A CA 1
ATOM 1541 C C . ARG A 1 205 ? -18.052 115.000 205.708 1.00 49.08 239 ARG A C 1
ATOM 1542 O O . ARG A 1 205 ? -19.076 114.366 205.983 1.00 47.80 239 ARG A O 1
ATOM 1550 N N . THR A 1 206 ? -16.806 114.562 205.983 1.00 49.45 240 THR A N 1
ATOM 1551 C CA . THR A 1 206 ? -16.552 113.348 206.738 1.00 50.15 240 THR A CA 1
ATOM 1552 C C . THR A 1 206 ? -15.979 113.796 208.084 1.00 55.72 240 THR A C 1
ATOM 1553 O O . THR A 1 206 ? -15.062 114.630 208.128 1.00 57.70 240 THR A O 1
ATOM 1557 N N . GLY A 1 207 ? -16.540 113.245 209.152 1.00 50.23 241 GLY A N 1
ATOM 1558 C CA . GLY A 1 207 ? -16.110 113.501 210.515 1.00 49.92 241 GLY A CA 1
ATOM 1559 C C . GLY A 1 207 ? -16.682 112.459 211.447 1.00 55.17 241 GLY A C 1
ATOM 1560 O O . GLY A 1 207 ? -17.349 111.502 211.012 1.00 56.31 241 GLY A O 1
ATOM 1561 N N . LEU A 1 208 ? -16.377 112.625 212.735 1.00 49.53 242 LEU A N 1
ATOM 1562 C CA . LEU A 1 208 ? -16.904 111.775 213.782 1.00 49.39 242 LEU A CA 1
ATOM 1563 C C . LEU A 1 208 ? -18.259 112.373 214.148 1.00 54.97 242 LEU A C 1
ATOM 1564 O O . LEU A 1 208 ? -18.364 113.569 214.512 1.00 51.83 242 LEU A O 1
ATOM 1569 N N . TYR A 1 209 ? -19.300 111.546 214.022 1.00 53.18 243 TYR A N 1
ATOM 1570 C CA . TYR A 1 209 ? -20.668 111.955 214.331 1.00 51.68 243 TYR A CA 1
ATOM 1571 C C . TYR A 1 209 ? -21.355 110.845 215.101 1.00 54.68 243 TYR A C 1
ATOM 1572 O O . TYR A 1 209 ? -20.997 109.675 214.922 1.00 56.77 243 TYR A O 1
ATOM 1581 N N . ASN A 1 210 ? -22.348 111.207 215.936 1.00 47.52 244 ASN A N 1
ATOM 1582 C CA . ASN A 1 210 ? -23.171 110.239 216.630 1.00 48.34 244 ASN A CA 1
ATOM 1583 C C . ASN A 1 210 ? -24.063 109.655 215.571 1.00 49.36 244 ASN A C 1
ATOM 1584 O O . ASN A 1 210 ? -24.735 110.390 214.852 1.00 47.67 244 ASN A O 1
ATOM 1589 N N . TYR A 1 211 ? -24.018 108.346 215.431 1.00 47.16 245 TYR A N 1
ATOM 1590 C CA . TYR A 1 211 ? -24.691 107.667 214.348 1.00 48.37 245 TYR A CA 1
ATOM 1591 C C . TYR A 1 211 ? -25.328 106.367 214.789 1.00 58.51 245 TYR A C 1
ATOM 1592 O O . TYR A 1 211 ? -24.764 105.645 215.614 1.00 61.65 245 TYR A O 1
ATOM 1601 N N . TYR A 1 212 ? -26.456 106.028 214.157 1.00 54.89 246 TYR A N 1
ATOM 1602 C CA . TYR A 1 212 ? -27.133 104.763 214.358 1.00 55.96 246 TYR A CA 1
ATOM 1603 C C . TYR A 1 212 ? -27.840 104.281 213.110 1.00 61.32 246 TYR A C 1
ATOM 1604 O O . TYR A 1 212 ? -28.592 105.017 212.477 1.00 60.53 246 TYR A O 1
ATOM 1613 N N . ASP A 1 213 ? -27.567 103.035 212.756 1.00 61.48 247 ASP A N 1
ATOM 1614 C CA . ASP A 1 213 ? -28.133 102.332 211.619 1.00 62.82 247 ASP A CA 1
ATOM 1615 C C . ASP A 1 213 ? -29.071 101.216 212.141 1.00 67.32 247 ASP A C 1
ATOM 1616 O O . ASP A 1 213 ? -28.581 100.217 212.658 1.00 69.63 247 ASP A O 1
ATOM 1621 N N . ASP A 1 214 ? -30.403 101.418 212.047 1.00 62.37 248 ASP A N 1
ATOM 1622 C CA . ASP A 1 214 ? -31.391 100.439 212.482 1.00 64.90 248 ASP A CA 1
ATOM 1623 C C . ASP A 1 214 ? -31.662 99.473 211.336 1.00 74.75 248 ASP A C 1
ATOM 1624 O O . ASP A 1 214 ? -32.382 99.817 210.394 1.00 74.73 248 ASP A O 1
ATOM 1629 N N . GLU A 1 215 ? -31.051 98.277 211.403 1.00 75.71 249 GLU A N 1
ATOM 1630 C CA . GLU A 1 215 ? -31.195 97.253 210.364 1.00 79.05 249 GLU A CA 1
ATOM 1631 C C . GLU A 1 215 ? -32.607 96.672 210.359 1.00 84.60 249 GLU A C 1
ATOM 1632 O O . GLU A 1 215 ? -33.109 96.311 209.291 1.00 84.95 249 GLU A O 1
ATOM 1638 N N . LYS A 1 216 ? -33.250 96.614 211.552 1.00 81.67 250 LYS A N 1
ATOM 1639 C CA . LYS A 1 216 ? -34.621 96.134 211.759 1.00 83.69 250 LYS A CA 1
ATOM 1640 C C . LYS A 1 216 ? -35.637 97.071 211.108 1.00 83.05 250 LYS A C 1
ATOM 1641 O O . LYS A 1 216 ? -36.496 96.608 210.360 1.00 84.60 250 LYS A O 1
ATOM 1647 N N . GLU A 1 217 ? -35.551 98.376 211.398 1.00 74.54 251 GLU A N 1
ATOM 1648 C CA . GLU A 1 217 ? -36.476 99.368 210.829 1.00 70.91 251 GLU A CA 1
ATOM 1649 C C . GLU A 1 217 ? -35.991 100.038 209.527 1.00 71.61 251 GLU A C 1
ATOM 1650 O O . GLU A 1 217 ? -36.660 100.938 209.011 1.00 69.26 251 GLU A O 1
ATOM 1656 N N . LYS A 1 218 ? -34.856 99.567 208.979 1.00 67.11 252 LYS A N 1
ATOM 1657 C CA . LYS A 1 218 ? -34.267 100.069 207.736 1.00 65.72 252 LYS A CA 1
ATOM 1658 C C . LYS A 1 218 ? -34.195 101.608 207.654 1.00 64.94 252 LYS A C 1
ATOM 1659 O O . LYS A 1 218 ? -34.742 102.231 206.734 1.00 63.28 252 LYS A O 1
ATOM 1665 N N . LEU A 1 219 ? -33.518 102.211 208.644 1.00 58.97 253 LEU A N 1
ATOM 1666 C CA . LEU A 1 219 ? -33.316 103.665 208.729 1.00 55.02 253 LEU A CA 1
ATOM 1667 C C . LEU A 1 219 ? -31.947 104.041 209.316 1.00 53.51 253 LEU A C 1
ATOM 1668 O O . LEU A 1 219 ? -31.353 103.259 210.066 1.00 54.83 253 LEU A O 1
ATOM 1673 N N . GLN A 1 220 ? -31.495 105.256 209.035 1.00 45.23 254 GLN A N 1
ATOM 1674 C CA . GLN A 1 220 ? -30.263 105.820 209.585 1.00 44.52 254 GLN A CA 1
ATOM 1675 C C . GLN A 1 220 ? -30.597 107.088 210.379 1.00 51.44 254 GLN A C 1
ATOM 1676 O O . GLN A 1 220 ? -31.467 107.884 209.972 1.00 51.46 254 GLN A O 1
ATOM 1682 N N . ILE A 1 221 ? -29.850 107.309 211.474 1.00 48.18 255 ILE A N 1
ATOM 1683 C CA . ILE A 1 221 ? -29.972 108.500 212.315 1.00 46.39 255 ILE A CA 1
ATOM 1684 C C . ILE A 1 221 ? -28.582 109.074 212.622 1.00 49.39 255 ILE A C 1
ATOM 1685 O O . ILE A 1 221 ? -27.667 108.332 213.006 1.00 50.72 255 ILE A O 1
ATOM 1690 N N . VAL A 1 222 ? -28.417 110.376 212.383 1.00 43.06 256 VAL A N 1
ATOM 1691 C CA . VAL A 1 222 ? -27.166 111.097 212.587 1.00 42.58 256 VAL A CA 1
ATOM 1692 C C . VAL A 1 222 ? -27.394 112.387 213.398 1.00 51.46 256 VAL A C 1
ATOM 1693 O O . VAL A 1 222 ? -28.412 113.066 213.209 1.00 52.59 256 VAL A O 1
ATOM 1697 N N . GLU A 1 223 ? -26.443 112.719 214.287 1.00 49.48 257 GLU A N 1
ATOM 1698 C CA . GLU A 1 223 ? -26.506 113.923 215.101 1.00 49.39 257 GLU A CA 1
ATOM 1699 C C . GLU A 1 223 ? -25.370 114.810 214.697 1.00 52.46 257 GLU A C 1
ATOM 1700 O O . GLU A 1 223 ? -24.201 114.404 214.778 1.00 51.88 257 GLU A O 1
ATOM 1714 N N . PRO A 1 225 ? -23.750 118.238 215.704 1.00 45.55 259 PRO A N 1
ATOM 1715 C CA . PRO A 1 225 ? -23.708 119.368 216.648 1.00 45.67 259 PRO A CA 1
ATOM 1716 C C . PRO A 1 225 ? -23.559 120.709 215.962 1.00 49.15 259 PRO A C 1
ATOM 1717 O O . PRO A 1 225 ? -22.809 120.853 214.985 1.00 48.67 259 PRO A O 1
ATOM 1721 N N . LEU A 1 226 ? -24.292 121.680 216.486 1.00 45.96 260 LEU A N 1
ATOM 1722 C CA . LEU A 1 226 ? -24.244 123.044 215.999 1.00 44.99 260 LEU A CA 1
ATOM 1723 C C . LEU A 1 226 ? -23.212 123.826 216.825 1.00 52.72 260 LEU A C 1
ATOM 1724 O O . LEU A 1 226 ? -22.567 123.240 217.707 1.00 51.77 260 LEU A O 1
ATOM 1729 N N . ALA A 1 227 ? -23.003 125.119 216.499 1.00 52.77 261 ALA A N 1
ATOM 1730 C CA . ALA A 1 227 ? -21.983 125.960 217.144 1.00 55.05 261 ALA A CA 1
ATOM 1731 C C . ALA A 1 227 ? -21.919 125.861 218.658 1.00 58.72 261 ALA A C 1
ATOM 1732 O O . ALA A 1 227 ? -22.932 125.994 219.337 1.00 53.98 261 ALA A O 1
ATOM 1734 N N . HIS A 1 228 ? -20.715 125.531 219.163 1.00 61.16 262 HIS A N 1
ATOM 1735 C CA . HIS A 1 228 ? -20.376 125.369 220.581 1.00 63.72 262 HIS A CA 1
ATOM 1736 C C . HIS A 1 228 ? -21.196 124.288 221.285 1.00 68.38 262 HIS A C 1
ATOM 1737 O O . HIS A 1 228 ? -21.363 124.338 222.521 1.00 68.74 262 HIS A O 1
ATOM 1744 N N . LYS A 1 229 ? -21.733 123.321 220.490 1.00 62.57 263 LYS A N 1
ATOM 1745 C CA . LYS A 1 229 ? -22.528 122.184 220.969 1.00 61.30 263 LYS A CA 1
ATOM 1746 C C . LYS A 1 229 ? -23.747 122.629 221.811 1.00 65.34 263 LYS A C 1
ATOM 1747 O O . LYS A 1 229 ? -24.230 121.879 222.660 1.00 64.99 263 LYS A O 1
ATOM 1753 N N . LEU A 1 230 ? -24.244 123.852 221.554 1.00 60.94 264 LEU A N 1
ATOM 1754 C CA . LEU A 1 230 ? -25.383 124.430 222.266 1.00 60.89 264 LEU A CA 1
ATOM 1755 C C . LEU A 1 230 ? -26.700 123.842 221.814 1.00 61.81 264 LEU A C 1
ATOM 1756 O O . LEU A 1 230 ? -27.661 123.821 222.582 1.00 60.94 264 LEU A O 1
ATOM 1761 N N . SER A 1 231 ? -26.740 123.369 220.569 1.00 56.24 265 SER A N 1
ATOM 1762 C CA . SER A 1 231 ? -27.880 122.683 219.968 1.00 54.63 265 SER A CA 1
ATOM 1763 C C . SER A 1 231 ? -27.321 121.694 218.939 1.00 57.16 265 SER A C 1
ATOM 1764 O O . SER A 1 231 ? -26.124 121.753 218.627 1.00 57.57 265 SER A O 1
ATOM 1767 N N . SER A 1 232 ? -28.162 120.778 218.443 1.00 51.51 266 SER A N 1
ATOM 1768 C CA . SER A 1 232 ? -27.748 119.813 217.428 1.00 51.60 266 SER A CA 1
ATOM 1769 C C . SER A 1 232 ? -28.865 119.509 216.450 1.00 53.21 266 SER A C 1
ATOM 1770 O O . SER A 1 232 ? -30.040 119.592 216.808 1.00 54.10 266 SER A O 1
ATOM 1773 N N . LEU A 1 233 ? -28.485 119.182 215.203 1.00 46.73 267 LEU A N 1
ATOM 1774 C CA . LEU A 1 233 ? -29.405 118.826 214.136 1.00 45.29 267 LEU A CA 1
ATOM 1775 C C . LEU A 1 233 ? -29.412 117.306 213.954 1.00 47.30 267 LEU A C 1
ATOM 1776 O O . LEU A 1 233 ? -28.360 116.701 213.665 1.00 46.48 267 LEU A O 1
ATOM 1781 N N . ILE A 1 234 ? -30.601 116.688 214.175 1.00 42.20 268 ILE A N 1
ATOM 1782 C CA . ILE A 1 234 ? -30.788 115.245 214.039 1.00 42.51 268 ILE A CA 1
ATOM 1783 C C . ILE A 1 234 ? -31.457 114.893 212.708 1.00 46.51 268 ILE A C 1
ATOM 1784 O O . ILE A 1 234 ? -32.498 115.467 212.380 1.00 45.85 268 ILE A O 1
ATOM 1789 N N . ILE A 1 235 ? -30.848 113.953 211.933 1.00 43.05 269 ILE A N 1
ATOM 1790 C CA . ILE A 1 235 ? -31.417 113.524 210.647 1.00 42.28 269 ILE A CA 1
ATOM 1791 C C . ILE A 1 235 ? -31.807 112.076 210.676 1.00 50.65 269 ILE A C 1
ATOM 1792 O O . ILE A 1 235 ? -31.018 111.215 211.074 1.00 52.59 269 ILE A O 1
ATOM 1797 N N . LEU A 1 236 ? -33.068 111.826 210.308 1.00 48.20 270 LEU A N 1
ATOM 1798 C CA . LEU A 1 236 ? -33.708 110.520 210.257 1.00 49.85 270 LEU A CA 1
ATOM 1799 C C . LEU A 1 236 ? -34.081 110.219 208.828 1.00 53.10 270 LEU A C 1
ATOM 1800 O O . LEU A 1 236 ? -34.860 110.950 208.218 1.00 52.13 270 LEU A O 1
ATOM 1813 N N . PRO A 1 238 ? -34.861 106.849 205.920 1.00 52.70 272 PRO A N 1
ATOM 1814 C CA . PRO A 1 238 ? -34.914 105.392 205.635 1.00 54.37 272 PRO A CA 1
ATOM 1815 C C . PRO A 1 238 ? -33.792 104.945 204.688 1.00 58.33 272 PRO A C 1
ATOM 1816 O O . PRO A 1 238 ? -33.227 105.771 203.964 1.00 56.34 272 PRO A O 1
ATOM 1820 N N . HIS A 1 239 ? -33.441 103.653 204.713 1.00 59.16 273 HIS A N 1
ATOM 1821 C CA . HIS A 1 239 ? -32.386 103.140 203.817 1.00 60.36 273 HIS A CA 1
ATOM 1822 C C . HIS A 1 239 ? -32.737 103.391 202.341 1.00 67.00 273 HIS A C 1
ATOM 1823 O O . HIS A 1 239 ? -31.990 104.092 201.639 1.00 64.34 273 HIS A O 1
ATOM 1830 N N . HIS A 1 240 ? -33.935 102.938 201.935 1.00 67.00 274 HIS A N 1
ATOM 1831 C CA . HIS A 1 240 ? -34.454 103.086 200.582 1.00 69.28 274 HIS A CA 1
ATOM 1832 C C . HIS A 1 240 ? -35.219 104.377 200.345 1.00 70.31 274 HIS A C 1
ATOM 1833 O O . HIS A 1 240 ? -35.710 104.974 201.294 1.00 70.31 274 HIS A O 1
ATOM 1840 N N . VAL A 1 241 ? -35.408 104.738 199.064 1.00 64.66 275 VAL A N 1
ATOM 1841 C CA . VAL A 1 241 ? -36.271 105.828 198.649 1.00 62.38 275 VAL A CA 1
ATOM 1842 C C . VAL A 1 241 ? -37.702 105.256 198.729 1.00 65.22 275 VAL A C 1
ATOM 1843 O O . VAL A 1 241 ? -38.053 104.315 198.042 1.00 67.43 275 VAL A O 1
ATOM 1847 N N . GLU A 1 242 ? -38.483 105.791 199.636 1.00 60.28 276 GLU A N 1
ATOM 1848 C CA . GLU A 1 242 ? -39.855 105.413 199.948 1.00 60.07 276 GLU A CA 1
ATOM 1849 C C . GLU A 1 242 ? -40.559 106.678 200.560 1.00 65.93 276 GLU A C 1
ATOM 1850 O O . GLU A 1 242 ? -39.877 107.644 200.994 1.00 61.17 276 GLU A O 1
ATOM 1856 N N . PRO A 1 243 ? -41.917 106.697 200.591 1.00 65.25 277 PRO A N 1
ATOM 1857 C CA . PRO A 1 243 ? -42.601 107.833 201.230 1.00 62.71 277 PRO A CA 1
ATOM 1858 C C . PRO A 1 243 ? -42.320 107.791 202.734 1.00 66.72 277 PRO A C 1
ATOM 1859 O O . PRO A 1 243 ? -42.160 106.697 203.314 1.00 70.45 277 PRO A O 1
ATOM 1863 N N . LEU A 1 244 ? -42.234 108.970 203.372 1.00 57.36 278 LEU A N 1
ATOM 1864 C CA . LEU A 1 244 ? -41.911 109.026 204.780 1.00 53.84 278 LEU A CA 1
ATOM 1865 C C . LEU A 1 244 ? -42.954 108.436 205.756 1.00 58.27 278 LEU A C 1
ATOM 1866 O O . LEU A 1 244 ? -42.625 108.214 206.928 1.00 58.98 278 LEU A O 1
ATOM 1871 N N . GLU A 1 245 ? -44.180 108.131 205.265 1.00 54.18 279 GLU A N 1
ATOM 1872 C CA . GLU A 1 245 ? -45.289 107.554 206.045 1.00 54.78 279 GLU A CA 1
ATOM 1873 C C . GLU A 1 245 ? -44.864 106.473 207.069 1.00 61.32 279 GLU A C 1
ATOM 1874 O O . GLU A 1 245 ? -45.249 106.547 208.243 1.00 60.84 279 GLU A O 1
ATOM 1880 N N . ARG A 1 246 ? -44.071 105.485 206.615 1.00 59.19 280 ARG A N 1
ATOM 1881 C CA . ARG A 1 246 ? -43.629 104.387 207.461 1.00 59.98 280 ARG A CA 1
ATOM 1882 C C . ARG A 1 246 ? -42.779 104.890 208.627 1.00 64.18 280 ARG A C 1
ATOM 1883 O O . ARG A 1 246 ? -43.019 104.504 209.769 1.00 63.14 280 ARG A O 1
ATOM 1891 N N . LEU A 1 247 ? -41.800 105.760 208.328 1.00 61.83 281 LEU A N 1
ATOM 1892 C CA . LEU A 1 247 ? -40.899 106.329 209.319 1.00 60.79 281 LEU A CA 1
ATOM 1893 C C . LEU A 1 247 ? -41.676 107.202 210.283 1.00 64.09 281 LEU A C 1
ATOM 1894 O O . LEU A 1 247 ? -41.411 107.158 211.484 1.00 63.95 281 LEU A O 1
ATOM 1899 N N . GLU A 1 248 ? -42.634 107.998 209.758 1.00 59.11 282 GLU A N 1
ATOM 1900 C CA . GLU A 1 248 ? -43.453 108.924 210.545 1.00 56.84 282 GLU A CA 1
ATOM 1901 C C . GLU A 1 248 ? -44.281 108.218 211.593 1.00 63.49 282 GLU A C 1
ATOM 1902 O O . GLU A 1 248 ? -44.420 108.733 212.702 1.00 62.24 282 GLU A O 1
ATOM 1908 N N . LYS A 1 249 ? -44.772 107.003 211.265 1.00 64.80 283 LYS A N 1
ATOM 1909 C CA . LYS A 1 249 ? -45.526 106.133 212.179 1.00 66.87 283 LYS A CA 1
ATOM 1910 C C . LYS A 1 249 ? -44.649 105.798 213.391 1.00 72.65 283 LYS A C 1
ATOM 1911 O O . LYS A 1 249 ? -45.147 105.795 214.518 1.00 72.30 283 LYS A O 1
ATOM 1917 N N . LEU A 1 250 ? -43.335 105.541 213.144 1.00 70.23 284 LEU A N 1
ATOM 1918 C CA . LEU A 1 250 ? -42.329 105.194 214.152 1.00 70.07 284 LEU A CA 1
ATOM 1919 C C . LEU A 1 250 ? -41.903 106.392 214.985 1.00 70.13 284 LEU A C 1
ATOM 1920 O O . LEU A 1 250 ? -41.523 106.214 216.127 1.00 69.52 284 LEU A O 1
ATOM 1925 N N . LEU A 1 251 ? -41.919 107.595 214.407 1.00 65.24 285 LEU A N 1
ATOM 1926 C CA . LEU A 1 251 ? -41.478 108.825 215.070 1.00 62.36 285 LEU A CA 1
ATOM 1927 C C . LEU A 1 251 ? -42.324 109.246 216.251 1.00 67.25 285 LEU A C 1
ATOM 1928 O O . LEU A 1 251 ? -43.438 109.736 216.065 1.00 68.69 285 LEU A O 1
ATOM 1933 N N . THR A 1 252 ? -41.785 109.040 217.463 1.00 63.77 286 THR A N 1
ATOM 1934 C CA . THR A 1 252 ? -42.385 109.427 218.752 1.00 64.14 286 THR A CA 1
ATOM 1935 C C . THR A 1 252 ? -41.268 109.951 219.648 1.00 71.90 286 THR A C 1
ATOM 1936 O O . THR A 1 252 ? -40.088 109.685 219.389 1.00 73.49 286 THR A O 1
ATOM 1940 N N . LYS A 1 253 ? -41.634 110.666 220.717 1.00 68.38 287 LYS A N 1
ATOM 1941 C CA . LYS A 1 253 ? -40.701 111.220 221.698 1.00 66.74 287 LYS A CA 1
ATOM 1942 C C . LYS A 1 253 ? -39.882 110.047 222.340 1.00 70.55 287 LYS A C 1
ATOM 1943 O O . LYS A 1 253 ? -38.660 110.148 222.508 1.00 70.68 287 LYS A O 1
ATOM 1949 N N . GLU A 1 254 ? -40.562 108.928 222.605 1.00 65.50 288 GLU A N 1
ATOM 1950 C CA . GLU A 1 254 ? -39.991 107.716 223.199 1.00 67.41 288 GLU A CA 1
ATOM 1951 C C . GLU A 1 254 ? -39.055 106.969 222.226 1.00 66.90 288 GLU A C 1
ATOM 1952 O O . GLU A 1 254 ? -37.987 106.499 222.635 1.00 66.31 288 GLU A O 1
ATOM 1958 N N . GLN A 1 255 ? -39.470 106.838 220.949 1.00 60.64 289 GLN A N 1
ATOM 1959 C CA . GLN A 1 255 ? -38.682 106.140 219.938 1.00 59.91 289 GLN A CA 1
ATOM 1960 C C . GLN A 1 255 ? -37.393 106.902 219.671 1.00 64.41 289 GLN A C 1
ATOM 1961 O O . GLN A 1 255 ? -36.317 106.283 219.541 1.00 63.53 289 GLN A O 1
ATOM 1967 N N . LEU A 1 256 ? -37.507 108.254 219.633 1.00 59.34 290 LEU A N 1
ATOM 1968 C CA . LEU A 1 256 ? -36.379 109.134 219.455 1.00 57.38 290 LEU A CA 1
ATOM 1969 C C . LEU A 1 256 ? -35.386 108.923 220.599 1.00 60.67 290 LEU A C 1
ATOM 1970 O O . LEU A 1 256 ? -34.205 108.719 220.328 1.00 62.82 290 LEU A O 1
ATOM 1975 N N . LYS A 1 257 ? -35.872 108.833 221.844 1.00 55.75 291 LYS A N 1
ATOM 1976 C CA . LYS A 1 257 ? -35.022 108.585 223.005 1.00 57.81 291 LYS A CA 1
ATOM 1977 C C . LYS A 1 257 ? -34.266 107.260 222.850 1.00 67.48 291 LYS A C 1
ATOM 1978 O O . LYS A 1 257 ? -33.059 107.237 223.095 1.00 70.24 291 LYS A O 1
ATOM 1984 N N . ILE A 1 258 ? -34.957 106.184 222.387 1.00 63.88 292 ILE A N 1
ATOM 1985 C CA . ILE A 1 258 ? -34.382 104.866 222.137 1.00 64.87 292 ILE A CA 1
ATOM 1986 C C . ILE A 1 258 ? -33.248 104.947 221.109 1.00 69.94 292 ILE A C 1
ATOM 1987 O O . ILE A 1 258 ? -32.144 104.442 221.365 1.00 71.84 292 ILE A O 1
ATOM 1992 N N . TRP A 1 259 ? -33.522 105.590 219.952 1.00 63.91 293 TRP A N 1
ATOM 1993 C CA . TRP A 1 259 ? -32.555 105.755 218.862 1.00 61.33 293 TRP A CA 1
ATOM 1994 C C . TRP A 1 259 ? -31.328 106.515 219.281 1.00 67.53 293 TRP A C 1
ATOM 1995 O O . TRP A 1 259 ? -30.224 106.149 218.893 1.00 66.59 293 TRP A O 1
ATOM 2014 N N . GLY A 1 261 ? -30.022 106.898 222.316 1.00 69.49 295 GLY A N 1
ATOM 2015 C CA . GLY A 1 261 ? -29.251 106.100 223.260 1.00 71.48 295 GLY A CA 1
ATOM 2016 C C . GLY A 1 261 ? -28.427 105.052 222.536 1.00 76.84 295 GLY A C 1
ATOM 2017 O O . GLY A 1 261 ? -27.341 104.685 222.994 1.00 78.46 295 GLY A O 1
ATOM 2018 N N . LYS A 1 262 ? -28.930 104.594 221.368 1.00 71.96 296 LYS A N 1
ATOM 2019 C CA . LYS A 1 262 ? -28.286 103.580 220.537 1.00 72.08 296 LYS A CA 1
ATOM 2020 C C . LYS A 1 262 ? -27.179 104.144 219.646 1.00 75.94 296 LYS A C 1
ATOM 2021 O O . LYS A 1 262 ? -26.384 103.374 219.100 1.00 76.78 296 LYS A O 1
ATOM 2035 N N . GLN A 1 264 ? -23.698 106.090 218.462 1.00 70.78 298 GLN A N 1
ATOM 2036 C CA . GLN A 1 264 ? -22.299 106.108 218.889 1.00 70.68 298 GLN A CA 1
ATOM 2037 C C . GLN A 1 264 ? -21.434 106.915 217.925 1.00 67.75 298 GLN A C 1
ATOM 2038 O O . GLN A 1 264 ? -21.816 107.073 216.771 1.00 66.49 298 GLN A O 1
ATOM 2044 N N . LYS A 1 265 ? -20.320 107.503 218.414 1.00 60.23 299 LYS A N 1
ATOM 2045 C CA . LYS A 1 265 ? -19.422 108.297 217.580 1.00 56.02 299 LYS A CA 1
ATOM 2046 C C . LYS A 1 265 ? -18.690 107.448 216.558 1.00 60.26 299 LYS A C 1
ATOM 2047 O O . LYS A 1 265 ? -17.894 106.554 216.908 1.00 62.35 299 LYS A O 1
ATOM 2053 N N . LYS A 1 266 ? -19.034 107.669 215.284 1.00 54.12 300 LYS A N 1
ATOM 2054 C CA . LYS A 1 266 ? -18.460 106.916 214.167 1.00 53.64 300 LYS A CA 1
ATOM 2055 C C . LYS A 1 266 ? -18.033 107.856 213.035 1.00 56.54 300 LYS A C 1
ATOM 2056 O O . LYS A 1 266 ? -18.560 108.971 212.926 1.00 56.52 300 LYS A O 1
ATOM 2062 N N . ALA A 1 267 ? -17.091 107.401 212.187 1.00 52.49 301 ALA A N 1
ATOM 2063 C CA . ALA A 1 267 ? -16.664 108.120 210.988 1.00 50.45 301 ALA A CA 1
ATOM 2064 C C . ALA A 1 267 ? -17.871 108.084 210.010 1.00 55.22 301 ALA A C 1
ATOM 2065 O O . ALA A 1 267 ? -18.352 107.003 209.668 1.00 56.95 301 ALA A O 1
ATOM 2067 N N . VAL A 1 268 ? -18.349 109.234 209.546 1.00 50.64 302 VAL A N 1
ATOM 2068 C CA . VAL A 1 268 ? -19.534 109.294 208.684 1.00 49.28 302 VAL A CA 1
ATOM 2069 C C . VAL A 1 268 ? -19.336 110.313 207.563 1.00 53.26 302 VAL A C 1
ATOM 2070 O O . VAL A 1 268 ? -19.017 111.483 207.812 1.00 53.59 302 VAL A O 1
ATOM 2074 N N . ALA A 1 269 ? -19.623 109.891 206.349 1.00 49.43 303 ALA A N 1
ATOM 2075 C CA . ALA A 1 269 ? -19.578 110.772 205.195 1.00 48.91 303 ALA A CA 1
ATOM 2076 C C . ALA A 1 269 ? -20.995 111.343 204.981 1.00 53.57 303 ALA A C 1
ATOM 2077 O O . ALA A 1 269 ? -21.859 110.718 204.347 1.00 53.81 303 ALA A O 1
ATOM 2079 N N . ILE A 1 270 ? -21.236 112.510 205.589 1.00 50.36 304 ILE A N 1
ATOM 2080 C CA . ILE A 1 270 ? -22.529 113.183 205.468 1.00 48.79 304 ILE A CA 1
ATOM 2081 C C . ILE A 1 270 ? -22.549 113.977 204.162 1.00 52.02 304 ILE A C 1
ATOM 2082 O O . ILE A 1 270 ? -21.667 114.812 203.918 1.00 54.14 304 ILE A O 1
ATOM 2087 N N . SER A 1 271 ? -23.559 113.710 203.333 1.00 45.47 305 SER A N 1
ATOM 2088 C CA . SER A 1 271 ? -23.786 114.424 202.084 1.00 44.21 305 SER A CA 1
ATOM 2089 C C . SER A 1 271 ? -25.217 114.943 202.190 1.00 46.79 305 SER A C 1
ATOM 2090 O O . SER A 1 271 ? -26.156 114.144 202.410 1.00 48.33 305 SER A O 1
ATOM 2093 N N . LEU A 1 272 ? -25.375 116.283 202.091 1.00 37.92 306 LEU A N 1
ATOM 2094 C CA . LEU A 1 272 ? -26.665 116.927 202.240 1.00 37.36 306 LEU A CA 1
ATOM 2095 C C . LEU A 1 272 ? -26.958 117.873 201.110 1.00 43.26 306 LEU A C 1
ATOM 2096 O O . LEU A 1 272 ? -26.036 118.551 200.675 1.00 41.59 306 LEU A O 1
ATOM 2101 N N . PRO A 1 273 ? -28.256 118.063 200.725 1.00 42.65 307 PRO A N 1
ATOM 2102 C CA . PRO A 1 273 ? -28.575 119.119 199.742 1.00 42.22 307 PRO A CA 1
ATOM 2103 C C . PRO A 1 273 ? -28.225 120.479 200.353 1.00 45.57 307 PRO A C 1
ATOM 2104 O O . PRO A 1 273 ? -28.364 120.673 201.568 1.00 45.13 307 PRO A O 1
ATOM 2108 N N . LYS A 1 274 ? -27.686 121.384 199.534 1.00 42.27 308 LYS A N 1
ATOM 2109 C CA . LYS A 1 274 ? -27.268 122.725 199.949 1.00 40.88 308 LYS A CA 1
ATOM 2110 C C . LYS A 1 274 ? -28.209 123.714 199.326 1.00 51.12 308 LYS A C 1
ATOM 2111 O O . LYS A 1 274 ? -28.469 123.685 198.113 1.00 53.44 308 LYS A O 1
ATOM 2117 N N . GLY A 1 275 ? -28.724 124.598 200.155 1.00 47.62 309 GLY A N 1
ATOM 2118 C CA . GLY A 1 275 ? -29.642 125.619 199.685 1.00 45.57 309 GLY A CA 1
ATOM 2119 C C . GLY A 1 275 ? -30.718 125.926 200.686 1.00 44.40 309 GLY A C 1
ATOM 2120 O O . GLY A 1 275 ? -30.758 125.360 201.789 1.00 41.45 309 GLY A O 1
ATOM 2121 N N . VAL A 1 276 ? -31.573 126.865 200.296 1.00 40.84 310 VAL A N 1
ATOM 2122 C CA . VAL A 1 276 ? -32.660 127.379 201.116 1.00 38.64 310 VAL A CA 1
ATOM 2123 C C . VAL A 1 276 ? -33.911 126.615 200.757 1.00 44.51 310 VAL A C 1
ATOM 2124 O O . VAL A 1 276 ? -34.229 126.506 199.572 1.00 46.95 310 VAL A O 1
ATOM 2128 N N . VAL A 1 277 ? -34.594 126.065 201.784 1.00 38.14 311 VAL A N 1
ATOM 2129 C CA . VAL A 1 277 ? -35.876 125.389 201.648 1.00 38.20 311 VAL A CA 1
ATOM 2130 C C . VAL A 1 277 ? -36.928 126.345 202.197 1.00 43.60 311 VAL A C 1
ATOM 2131 O O . VAL A 1 277 ? -36.859 126.736 203.378 1.00 45.81 311 VAL A O 1
ATOM 2135 N N . GLU A 1 278 ? -37.880 126.730 201.348 1.00 37.93 312 GLU A N 1
ATOM 2136 C CA . GLU A 1 278 ? -38.955 127.670 201.696 1.00 36.61 312 GLU A CA 1
ATOM 2137 C C . GLU A 1 278 ? -40.267 126.927 201.953 1.00 40.31 312 GLU A C 1
ATOM 2138 O O . GLU A 1 278 ? -40.772 126.226 201.070 1.00 37.54 312 GLU A O 1
ATOM 2144 N N . VAL A 1 279 ? -40.838 127.078 203.173 1.00 39.10 313 VAL A N 1
ATOM 2145 C CA . VAL A 1 279 ? -42.086 126.399 203.522 1.00 37.74 313 VAL A CA 1
ATOM 2146 C C . VAL A 1 279 ? -43.057 127.360 204.153 1.00 42.85 313 VAL A C 1
ATOM 2147 O O . VAL A 1 279 ? -42.722 128.001 205.145 1.00 43.85 313 VAL A O 1
ATOM 2151 N N . THR A 1 280 ? -44.281 127.429 203.631 1.00 40.15 314 THR A N 1
ATOM 2152 C CA . THR A 1 280 ? -45.343 128.231 204.219 1.00 39.38 314 THR A CA 1
ATOM 2153 C C . THR A 1 280 ? -46.551 127.345 204.506 1.00 44.30 314 THR A C 1
ATOM 2154 O O . THR A 1 280 ? -47.159 126.786 203.586 1.00 46.38 314 THR A O 1
ATOM 2158 N N . HIS A 1 281 ? -46.901 127.235 205.791 1.00 38.96 315 HIS A N 1
ATOM 2159 C CA . HIS A 1 281 ? -48.070 126.504 206.270 1.00 37.04 315 HIS A CA 1
ATOM 2160 C C . HIS A 1 281 ? -49.116 127.490 206.806 1.00 42.04 315 HIS A C 1
ATOM 2161 O O . HIS A 1 281 ? -48.750 128.488 207.436 1.00 42.11 315 HIS A O 1
ATOM 2168 N N . ASP A 1 282 ? -50.407 127.195 206.635 1.00 38.40 316 ASP A N 1
ATOM 2169 C CA . ASP A 1 282 ? -51.468 127.939 207.311 1.00 36.77 316 ASP A CA 1
ATOM 2170 C C . ASP A 1 282 ? -51.951 126.913 208.325 1.00 42.51 316 ASP A C 1
ATOM 2171 O O . ASP A 1 282 ? -52.565 125.893 207.969 1.00 45.39 316 ASP A O 1
ATOM 2176 N N . LEU A 1 283 ? -51.576 127.135 209.580 1.00 37.56 317 LEU A N 1
ATOM 2177 C CA . LEU A 1 283 ? -51.891 126.236 210.676 1.00 38.12 317 LEU A CA 1
ATOM 2178 C C . LEU A 1 283 ? -53.362 126.195 211.075 1.00 47.00 317 LEU A C 1
ATOM 2179 O O . LEU A 1 283 ? -53.775 125.239 211.721 1.00 49.29 317 LEU A O 1
ATOM 2184 N N . GLN A 1 284 ? -54.156 127.189 210.640 1.00 47.35 318 GLN A N 1
ATOM 2185 C CA . GLN A 1 284 ? -55.586 127.365 210.944 1.00 50.95 318 GLN A CA 1
ATOM 2186 C C . GLN A 1 284 ? -56.414 126.089 211.093 1.00 59.65 318 GLN A C 1
ATOM 2187 O O . GLN A 1 284 ? -56.955 125.849 212.177 1.00 62.34 318 GLN A O 1
ATOM 2193 N N . LYS A 1 285 ? -56.468 125.263 210.056 1.00 57.92 319 LYS A N 1
ATOM 2194 C CA . LYS A 1 285 ? -57.242 124.012 210.097 1.00 60.58 319 LYS A CA 1
ATOM 2195 C C . LYS A 1 285 ? -56.746 122.958 211.150 1.00 65.72 319 LYS A C 1
ATOM 2196 O O . LYS A 1 285 ? -57.550 122.371 211.886 1.00 68.55 319 LYS A O 1
ATOM 2202 N N . HIS A 1 286 ? -55.429 122.789 211.239 1.00 58.16 320 HIS A N 1
ATOM 2203 C CA . HIS A 1 286 ? -54.801 121.835 212.124 1.00 57.32 320 HIS A CA 1
ATOM 2204 C C . HIS A 1 286 ? -54.914 122.164 213.599 1.00 62.21 320 HIS A C 1
ATOM 2205 O O . HIS A 1 286 ? -55.132 121.247 214.384 1.00 62.59 320 HIS A O 1
ATOM 2212 N N . LEU A 1 287 ? -54.783 123.451 213.982 1.00 59.92 321 LEU A N 1
ATOM 2213 C CA . LEU A 1 287 ? -54.932 123.939 215.373 1.00 59.73 321 LEU A CA 1
ATOM 2214 C C . LEU A 1 287 ? -56.386 123.706 215.881 1.00 66.34 321 LEU A C 1
ATOM 2215 O O . LEU A 1 287 ? -56.601 123.349 217.055 1.00 66.55 321 LEU A O 1
ATOM 2220 N N . ALA A 1 288 ? -57.374 123.868 214.970 1.00 61.97 322 ALA A N 1
ATOM 2221 C CA . ALA A 1 288 ? -58.780 123.629 215.281 1.00 62.37 322 ALA A CA 1
ATOM 2222 C C . ALA A 1 288 ? -58.983 122.143 215.648 1.00 66.99 322 ALA A C 1
ATOM 2223 O O . ALA A 1 288 ? -59.727 121.822 216.587 1.00 68.74 322 ALA A O 1
ATOM 2225 N N . GLY A 1 289 ? -58.244 121.261 214.949 1.00 59.82 323 GLY A N 1
ATOM 2226 C CA . GLY A 1 289 ? -58.225 119.828 215.214 1.00 59.39 323 GLY A CA 1
ATOM 2227 C C . GLY A 1 289 ? -57.571 119.463 216.536 1.00 62.12 323 GLY A C 1
ATOM 2228 O O . GLY A 1 289 ? -57.793 118.371 217.048 1.00 64.52 323 GLY A O 1
ATOM 2229 N N . LEU A 1 290 ? -56.742 120.371 217.097 1.00 55.73 324 LEU A N 1
ATOM 2230 C CA . LEU A 1 290 ? -56.047 120.197 218.377 1.00 53.87 324 LEU A CA 1
ATOM 2231 C C . LEU A 1 290 ? -56.824 120.776 219.563 1.00 56.61 324 LEU A C 1
ATOM 2232 O O . LEU A 1 290 ? -56.321 120.721 220.694 1.00 58.72 324 LEU A O 1
ATOM 2237 N N . GLY A 1 291 ? -58.035 121.294 219.305 1.00 48.80 325 GLY A N 1
ATOM 2238 C CA . GLY A 1 291 ? -58.899 121.892 220.320 1.00 47.84 325 GLY A CA 1
ATOM 2239 C C . GLY A 1 291 ? -59.242 123.363 220.150 1.00 51.79 325 GLY A C 1
ATOM 2240 O O . GLY A 1 291 ? -60.174 123.843 220.803 1.00 51.26 325 GLY A O 1
ATOM 2241 N N . LEU A 1 292 ? -58.500 124.105 219.264 1.00 49.27 326 LEU A N 1
ATOM 2242 C CA . LEU A 1 292 ? -58.763 125.538 219.028 1.00 48.08 326 LEU A CA 1
ATOM 2243 C C . LEU A 1 292 ? -59.916 125.758 218.029 1.00 52.62 326 LEU A C 1
ATOM 2244 O O . LEU A 1 292 ? -59.716 126.252 216.923 1.00 52.70 326 LEU A O 1
ATOM 2249 N N . THR A 1 293 ? -61.128 125.421 218.451 1.00 49.74 327 THR A N 1
ATOM 2250 C CA . THR A 1 293 ? -62.308 125.443 217.594 1.00 51.29 327 THR A CA 1
ATOM 2251 C C . THR A 1 293 ? -63.022 126.777 217.469 1.00 59.13 327 THR A C 1
ATOM 2252 O O . THR A 1 293 ? -63.358 127.188 216.352 1.00 60.98 327 THR A O 1
ATOM 2256 N N . GLU A 1 294 ? -63.278 127.440 218.598 1.00 56.84 328 GLU A N 1
ATOM 2257 C CA . GLU A 1 294 ? -64.023 128.701 218.649 1.00 57.68 328 GLU A CA 1
ATOM 2258 C C . GLU A 1 294 ? -63.326 129.880 218.027 1.00 62.27 328 GLU A C 1
ATOM 2259 O O . GLU A 1 294 ? -64.001 130.729 217.443 1.00 64.03 328 GLU A O 1
ATOM 2265 N N . ALA A 1 295 ? -61.981 129.955 218.149 1.00 55.97 329 ALA A N 1
ATOM 2266 C CA . ALA A 1 295 ? -61.212 131.080 217.627 1.00 52.93 329 ALA A CA 1
ATOM 2267 C C . ALA A 1 295 ? -61.248 131.216 216.125 1.00 56.12 329 ALA A C 1
ATOM 2268 O O . ALA A 1 295 ? -61.172 132.336 215.607 1.00 56.21 329 ALA A O 1
ATOM 2270 N N . ILE A 1 296 ? -61.352 130.088 215.420 1.00 51.79 330 ILE A N 1
ATOM 2271 C CA . ILE A 1 296 ? -61.300 130.053 213.953 1.00 50.41 330 ILE A CA 1
ATOM 2272 C C . ILE A 1 296 ? -62.691 130.182 213.317 1.00 57.51 330 ILE A C 1
ATOM 2273 O O . ILE A 1 296 ? -62.811 130.251 212.085 1.00 59.15 330 ILE A O 1
ATOM 2278 N N . ASP A 1 297 ? -63.733 130.230 214.161 1.00 54.36 331 ASP A N 1
ATOM 2279 C CA . ASP A 1 297 ? -65.121 130.353 213.731 1.00 56.00 331 ASP A CA 1
ATOM 2280 C C . ASP A 1 297 ? -65.597 131.782 213.921 1.00 60.24 331 ASP A C 1
ATOM 2281 O O . ASP A 1 297 ? -65.638 132.264 215.056 1.00 56.96 331 ASP A O 1
ATOM 2286 N N . LYS A 1 298 ? -66.010 132.435 212.803 1.00 60.71 332 LYS A N 1
ATOM 2287 C CA . LYS A 1 298 ? -66.524 133.814 212.788 1.00 62.12 332 LYS A CA 1
ATOM 2288 C C . LYS A 1 298 ? -67.691 134.021 213.739 1.00 68.58 332 LYS A C 1
ATOM 2289 O O . LYS A 1 298 ? -67.772 135.073 214.381 1.00 69.04 332 LYS A O 1
ATOM 2295 N N . ASN A 1 299 ? -68.572 133.010 213.842 1.00 67.38 333 ASN A N 1
ATOM 2296 C CA . ASN A 1 299 ? -69.789 133.051 214.659 1.00 69.66 333 ASN A CA 1
ATOM 2297 C C . ASN A 1 299 ? -69.581 132.795 216.149 1.00 74.35 333 ASN A C 1
ATOM 2298 O O . ASN A 1 299 ? -70.455 133.142 216.946 1.00 76.73 333 ASN A O 1
ATOM 2303 N N . LYS A 1 300 ? -68.450 132.190 216.530 1.00 69.23 334 LYS A N 1
ATOM 2304 C CA . LYS A 1 300 ? -68.170 131.842 217.922 1.00 68.65 334 LYS A CA 1
ATOM 2305 C C . LYS A 1 300 ? -66.975 132.565 218.523 1.00 71.29 334 LYS A C 1
ATOM 2306 O O . LYS A 1 300 ? -66.849 132.589 219.750 1.00 72.43 334 LYS A O 1
ATOM 2312 N N . ALA A 1 301 ? -66.097 133.145 217.679 1.00 66.27 335 ALA A N 1
ATOM 2313 C CA . ALA A 1 301 ? -64.874 133.826 218.136 1.00 63.97 335 ALA A CA 1
ATOM 2314 C C . ALA A 1 301 ? -65.063 135.068 218.998 1.00 68.50 335 ALA A C 1
ATOM 2315 O O . ALA A 1 301 ? -65.746 136.012 218.612 1.00 69.45 335 ALA A O 1
ATOM 2317 N N . ASP A 1 302 ? -64.418 135.059 220.163 1.00 64.48 336 ASP A N 1
ATOM 2318 C CA . ASP A 1 302 ? -64.405 136.174 221.092 1.00 63.88 336 ASP A CA 1
ATOM 2319 C C . ASP A 1 302 ? -62.946 136.644 221.233 1.00 63.17 336 ASP A C 1
ATOM 2320 O O . ASP A 1 302 ? -62.245 136.232 222.152 1.00 62.77 336 ASP A O 1
ATOM 2325 N N . LEU A 1 303 ? -62.503 137.505 220.313 1.00 55.52 337 LEU A N 1
ATOM 2326 C CA . LEU A 1 303 ? -61.170 138.109 220.358 1.00 52.62 337 LEU A CA 1
ATOM 2327 C C . LEU A 1 303 ? -61.348 139.603 220.751 1.00 54.39 337 LEU A C 1
ATOM 2328 O O . LEU A 1 303 ? -60.759 140.504 220.167 1.00 54.12 337 LEU A O 1
ATOM 2333 N N . SER A 1 304 ? -62.193 139.844 221.738 1.00 49.80 338 SER A N 1
ATOM 2334 C CA . SER A 1 304 ? -62.560 141.189 222.185 1.00 49.68 338 SER A CA 1
ATOM 2335 C C . SER A 1 304 ? -61.538 141.906 223.039 1.00 51.36 338 SER A C 1
ATOM 2336 O O . SER A 1 304 ? -61.646 143.119 223.156 1.00 50.59 338 SER A O 1
ATOM 2339 N N . ARG A 1 305 ? -60.533 141.196 223.614 1.00 48.20 339 ARG A N 1
ATOM 2340 C CA . ARG A 1 305 ? -59.445 141.830 224.396 1.00 48.58 339 ARG A CA 1
ATOM 2341 C C . ARG A 1 305 ? -58.453 142.441 223.423 1.00 52.76 339 ARG A C 1
ATOM 2342 O O . ARG A 1 305 ? -57.709 143.366 223.792 1.00 53.23 339 ARG A O 1
ATOM 2358 N N . SER A 1 307 ? -59.420 143.763 220.049 1.00 55.08 341 SER A N 1
ATOM 2359 C CA . SER A 1 307 ? -60.006 144.882 219.325 1.00 56.93 341 SER A CA 1
ATOM 2360 C C . SER A 1 307 ? -61.049 145.702 220.093 1.00 65.90 341 SER A C 1
ATOM 2361 O O . SER A 1 307 ? -61.363 146.830 219.689 1.00 66.76 341 SER A O 1
ATOM 2364 N N . GLY A 1 308 ? -61.555 145.165 221.196 1.00 65.85 342 GLY A N 1
ATOM 2365 C CA . GLY A 1 308 ? -62.548 145.856 222.028 1.00 69.03 342 GLY A CA 1
ATOM 2366 C C . GLY A 1 308 ? -63.976 145.398 221.779 1.00 75.09 342 GLY A C 1
ATOM 2367 O O . GLY A 1 308 ? -64.858 145.632 222.607 1.00 75.93 342 GLY A O 1
ATOM 2368 N N . LYS A 1 309 ? -64.184 144.709 220.628 1.00 71.78 343 LYS A N 1
ATOM 2369 C CA . LYS A 1 309 ? -65.440 144.165 220.112 1.00 71.96 343 LYS A CA 1
ATOM 2370 C C . LYS A 1 309 ? -65.193 142.740 219.522 1.00 75.34 343 LYS A C 1
ATOM 2371 O O . LYS A 1 309 ? -64.036 142.359 219.288 1.00 73.28 343 LYS A O 1
ATOM 2377 N N . LYS A 1 310 ? -66.292 141.959 219.297 1.00 73.02 344 LYS A N 1
ATOM 2378 C CA . LYS A 1 310 ? -66.287 140.598 218.711 1.00 71.44 344 LYS A CA 1
ATOM 2379 C C . LYS A 1 310 ? -66.324 140.715 217.164 1.00 73.56 344 LYS A C 1
ATOM 2380 O O . LYS A 1 310 ? -66.928 139.906 216.451 1.00 72.74 344 LYS A O 1
ATOM 2386 N N . ASP A 1 311 ? -65.640 141.741 216.666 1.00 69.61 345 ASP A N 1
ATOM 2387 C CA . ASP A 1 311 ? -65.517 142.091 215.256 1.00 69.32 345 ASP A CA 1
ATOM 2388 C C . ASP A 1 311 ? -64.322 141.369 214.625 1.00 69.14 345 ASP A C 1
ATOM 2389 O O . ASP A 1 311 ? -63.877 141.753 213.535 1.00 69.74 345 ASP A O 1
ATOM 2394 N N . LEU A 1 312 ? -63.821 140.307 215.290 1.00 60.07 346 LEU A N 1
ATOM 2395 C CA . LEU A 1 312 ? -62.651 139.574 214.826 1.00 56.60 346 LEU A CA 1
ATOM 2396 C C . LEU A 1 312 ? -62.699 138.058 215.081 1.00 57.16 346 LEU A C 1
ATOM 2397 O O . LEU A 1 312 ? -63.290 137.600 216.054 1.00 56.19 346 LEU A O 1
ATOM 2402 N N . TYR A 1 313 ? -62.055 137.294 214.189 1.00 53.21 347 TYR A N 1
ATOM 2403 C CA . TYR A 1 313 ? -61.856 135.837 214.278 1.00 52.15 347 TYR A CA 1
ATOM 2404 C C . TYR A 1 313 ? -60.441 135.470 213.762 1.00 52.81 347 TYR A C 1
ATOM 2405 O O . TYR A 1 313 ? -59.786 136.304 213.145 1.00 51.31 347 TYR A O 1
ATOM 2414 N N . LEU A 1 314 ? -59.954 134.261 214.062 1.00 48.25 348 LEU A N 1
ATOM 2415 C CA . LEU A 1 314 ? -58.637 133.832 213.594 1.00 45.53 348 LEU A CA 1
ATOM 2416 C C . LEU A 1 314 ? -58.772 133.204 212.202 1.00 49.94 348 LEU A C 1
ATOM 2417 O O . LEU A 1 314 ? -59.055 132.002 212.051 1.00 50.47 348 LEU A O 1
ATOM 2422 N N . ALA A 1 315 ? -58.634 134.053 211.184 1.00 46.59 349 ALA A N 1
ATOM 2423 C CA . ALA A 1 315 ? -58.752 133.669 209.771 1.00 45.61 349 ALA A CA 1
ATOM 2424 C C . ALA A 1 315 ? -57.573 132.820 209.286 1.00 47.97 349 ALA A C 1
ATOM 2425 O O . ALA A 1 315 ? -57.792 131.887 208.518 1.00 48.32 349 ALA A O 1
ATOM 2427 N N . SER A 1 316 ? -56.337 133.123 209.750 1.00 42.69 350 SER A N 1
ATOM 2428 C CA . SER A 1 316 ? -55.101 132.410 209.363 1.00 41.78 350 SER A CA 1
ATOM 2429 C C . SER A 1 316 ? -54.029 132.521 210.420 1.00 45.56 350 SER A C 1
ATOM 2430 O O . SER A 1 316 ? -54.045 133.431 211.247 1.00 46.90 350 SER A O 1
ATOM 2433 N N . VAL A 1 317 ? -53.099 131.582 210.383 1.00 41.55 351 VAL A N 1
ATOM 2434 C CA . VAL A 1 317 ? -51.903 131.496 211.223 1.00 40.00 351 VAL A CA 1
ATOM 2435 C C . VAL A 1 317 ? -50.838 130.987 210.258 1.00 43.25 351 VAL A C 1
ATOM 2436 O O . VAL A 1 317 ? -50.697 129.779 210.116 1.00 41.28 351 VAL A O 1
ATOM 2440 N N . PHE A 1 318 ? -50.208 131.910 209.499 1.00 42.22 352 PHE A N 1
ATOM 2441 C CA . PHE A 1 318 ? -49.157 131.585 208.541 1.00 42.40 352 PHE A CA 1
ATOM 2442 C C . PHE A 1 318 ? -47.821 131.347 209.237 1.00 44.20 352 PHE A C 1
ATOM 2443 O O . PHE A 1 318 ? -47.252 132.268 209.827 1.00 44.34 352 PHE A O 1
ATOM 2451 N N . HIS A 1 319 ? -47.347 130.100 209.197 1.00 39.15 353 HIS A N 1
ATOM 2452 C CA . HIS A 1 319 ? -46.047 129.707 209.744 1.00 38.09 353 HIS A CA 1
ATOM 2453 C C . HIS A 1 319 ? -45.159 129.541 208.508 1.00 38.99 353 HIS A C 1
ATOM 2454 O O . HIS A 1 319 ? -45.293 128.538 207.759 1.00 38.34 353 HIS A O 1
ATOM 2461 N N . ALA A 1 320 ? -44.326 130.580 208.236 1.00 32.63 354 ALA A N 1
ATOM 2462 C CA . ALA A 1 320 ? -43.483 130.598 207.044 1.00 33.59 354 ALA A CA 1
ATOM 2463 C C . ALA A 1 320 ? -41.989 130.636 207.382 1.00 39.57 354 ALA A C 1
ATOM 2464 O O . ALA A 1 320 ? -41.531 131.487 208.136 1.00 37.86 354 ALA A O 1
ATOM 2466 N N . THR A 1 321 ? -41.251 129.670 206.846 1.00 39.30 355 THR A N 1
ATOM 2467 C CA . THR A 1 321 ? -39.841 129.467 207.140 1.00 40.30 355 THR A CA 1
ATOM 2468 C C . THR A 1 321 ? -38.994 129.292 205.887 1.00 44.92 355 THR A C 1
ATOM 2469 O O . THR A 1 321 ? -39.442 128.693 204.908 1.00 44.52 355 THR A O 1
ATOM 2473 N N . ALA A 1 322 ? -37.764 129.825 205.949 1.00 41.44 356 ALA A N 1
ATOM 2474 C CA . ALA A 1 322 ? -36.719 129.691 204.960 1.00 42.87 356 ALA A CA 1
ATOM 2475 C C . ALA A 1 322 ? -35.581 129.051 205.770 1.00 47.39 356 ALA A C 1
ATOM 2476 O O . ALA A 1 322 ? -34.972 129.714 206.623 1.00 46.85 356 ALA A O 1
ATOM 2478 N N . PHE A 1 323 ? -35.372 127.737 205.584 1.00 43.17 357 PHE A N 1
ATOM 2479 C CA . PHE A 1 323 ? -34.326 126.977 206.276 1.00 41.26 357 PHE A CA 1
ATOM 2480 C C . PHE A 1 323 ? -33.158 126.768 205.319 1.00 46.79 357 PHE A C 1
ATOM 2481 O O . PHE A 1 323 ? -33.320 126.102 204.282 1.00 47.56 357 PHE A O 1
ATOM 2489 N N . GLU A 1 324 ? -31.995 127.383 205.636 1.00 42.63 358 GLU A N 1
ATOM 2490 C CA . GLU A 1 324 ? -30.817 127.314 204.771 1.00 42.45 358 GLU A CA 1
ATOM 2491 C C . GLU A 1 324 ? -29.778 126.298 205.185 1.00 45.62 358 GLU A C 1
ATOM 2492 O O . GLU A 1 324 ? -29.215 126.386 206.279 1.00 45.76 358 GLU A O 1
ATOM 2498 N N . TRP A 1 325 ? -29.474 125.374 204.274 1.00 41.56 359 TRP A N 1
ATOM 2499 C CA . TRP A 1 325 ? -28.449 124.351 204.465 1.00 41.52 359 TRP A CA 1
ATOM 2500 C C . TRP A 1 325 ? -27.234 124.902 203.777 1.00 38.13 359 TRP A C 1
ATOM 2501 O O . TRP A 1 325 ? -27.249 125.041 202.572 1.00 33.24 359 TRP A O 1
ATOM 2512 N N . ASP A 1 326 ? -26.218 125.306 204.561 1.00 36.55 360 ASP A N 1
ATOM 2513 C CA . ASP A 1 326 ? -24.989 125.925 204.066 1.00 36.68 360 ASP A CA 1
ATOM 2514 C C . ASP A 1 326 ? -23.741 125.267 204.679 1.00 39.22 360 ASP A C 1
ATOM 2515 O O . ASP A 1 326 ? -23.843 124.507 205.647 1.00 37.03 360 ASP A O 1
ATOM 2520 N N . THR A 1 327 ? -22.575 125.542 204.091 1.00 37.48 361 THR A N 1
ATOM 2521 C CA . THR A 1 327 ? -21.286 124.968 204.506 1.00 38.68 361 THR A CA 1
ATOM 2522 C C . THR A 1 327 ? -20.744 125.545 205.803 1.00 47.02 361 THR A C 1
ATOM 2523 O O . THR A 1 327 ? -20.029 124.844 206.536 1.00 46.99 361 THR A O 1
ATOM 2527 N N . GLU A 1 328 ? -21.073 126.830 206.071 1.00 45.70 362 GLU A N 1
ATOM 2528 C CA . GLU A 1 328 ? -20.631 127.588 207.236 1.00 46.74 362 GLU A CA 1
ATOM 2529 C C . GLU A 1 328 ? -20.865 126.953 208.577 1.00 50.04 362 GLU A C 1
ATOM 2530 O O . GLU A 1 328 ? -21.916 126.395 208.842 1.00 50.28 362 GLU A O 1
ATOM 2536 N N . GLY A 1 329 ? -19.873 127.120 209.419 1.00 47.86 363 GLY A N 1
ATOM 2537 C CA . GLY A 1 329 ? -19.773 126.647 210.789 1.00 46.70 363 GLY A CA 1
ATOM 2538 C C . GLY A 1 329 ? -18.424 127.062 211.362 1.00 48.62 363 GLY A C 1
ATOM 2539 O O . GLY A 1 329 ? -17.636 127.732 210.679 1.00 45.49 363 GLY A O 1
ATOM 2540 N N . ASN A 1 330 ? -18.131 126.651 212.609 1.00 47.30 364 ASN A N 1
ATOM 2541 C CA . ASN A 1 330 ? -16.868 126.991 213.269 1.00 49.04 364 ASN A CA 1
ATOM 2542 C C . ASN A 1 330 ? -15.648 126.307 212.620 1.00 55.54 364 ASN A C 1
ATOM 2543 O O . ASN A 1 330 ? -15.793 125.213 212.041 1.00 52.31 364 ASN A O 1
ATOM 2548 N N . PRO A 1 331 ? -14.446 126.962 212.694 1.00 57.47 365 PRO A N 1
ATOM 2549 C CA . PRO A 1 331 ? -13.241 126.377 212.077 1.00 58.99 365 PRO A CA 1
ATOM 2550 C C . PRO A 1 331 ? -12.855 125.040 212.656 1.00 69.74 365 PRO A C 1
ATOM 2551 O O . PRO A 1 331 ? -12.374 124.206 211.896 1.00 71.85 365 PRO A O 1
ATOM 2555 N N . PHE A 1 332 ? -13.063 124.850 213.969 1.00 107.16 366 PHE A N 1
ATOM 2556 C CA . PHE A 1 332 ? -12.807 123.623 214.733 1.00 109.97 366 PHE A CA 1
ATOM 2557 C C . PHE A 1 332 ? -12.994 122.374 213.808 1.00 109.62 366 PHE A C 1
ATOM 2558 O O . PHE A 1 332 ? -14.132 121.955 213.604 1.00 104.27 366 PHE A O 1
ATOM 2566 N N . ASP A 1 333 ? -11.892 121.874 213.167 1.00 108.19 367 ASP A N 1
ATOM 2567 C CA . ASP A 1 333 ? -11.882 120.764 212.177 1.00 135.88 367 ASP A CA 1
ATOM 2568 C C . ASP A 1 333 ? -12.405 121.194 210.796 1.00 127.57 367 ASP A C 1
ATOM 2569 O O . ASP A 1 333 ? -13.503 121.752 210.680 1.00 71.68 367 ASP A O 1
ATOM 2574 N N . LEU A 1 342 ? -11.160 107.974 210.446 1.00 74.09 376 LEU A N 1
ATOM 2575 C CA . LEU A 1 342 ? -12.004 108.381 209.304 1.00 70.24 376 LEU A CA 1
ATOM 2576 C C . LEU A 1 342 ? -11.735 107.623 207.983 1.00 81.92 376 LEU A C 1
ATOM 2577 O O . LEU A 1 342 ? -12.294 107.997 206.928 1.00 79.58 376 LEU A O 1
ATOM 2582 N N . ARG A 1 343 ? -10.861 106.588 208.038 1.00 85.07 377 ARG A N 1
ATOM 2583 C CA . ARG A 1 343 ? -10.458 105.787 206.883 1.00 87.12 377 ARG A CA 1
ATOM 2584 C C . ARG A 1 343 ? -11.663 105.194 206.122 1.00 89.93 377 ARG A C 1
ATOM 2585 O O . ARG A 1 343 ? -11.748 105.372 204.900 1.00 88.82 377 ARG A O 1
ATOM 2587 N N . SER A 1 344 ? -12.599 104.521 206.834 1.00 85.89 378 SER A N 1
ATOM 2588 C CA . SER A 1 344 ? -13.775 103.955 206.180 1.00 83.72 378 SER A CA 1
ATOM 2589 C C . SER A 1 344 ? -15.091 104.427 206.786 1.00 83.67 378 SER A C 1
ATOM 2590 O O . SER A 1 344 ? -15.680 103.767 207.661 1.00 85.80 378 SER A O 1
ATOM 2593 N N . PRO A 1 345 ? -15.575 105.597 206.299 1.00 74.01 379 PRO A N 1
ATOM 2594 C CA . PRO A 1 345 ? -16.821 106.154 206.832 1.00 67.91 379 PRO A CA 1
ATOM 2595 C C . PRO A 1 345 ? -18.060 105.398 206.375 1.00 67.46 379 PRO A C 1
ATOM 2596 O O . PRO A 1 345 ? -18.031 104.670 205.387 1.00 69.60 379 PRO A O 1
ATOM 2600 N N . LYS A 1 346 ? -19.138 105.582 207.107 1.00 58.64 380 LYS A N 1
ATOM 2601 C CA . LYS A 1 346 ? -20.447 105.058 206.790 1.00 56.17 380 LYS A CA 1
ATOM 2602 C C . LYS A 1 346 ? -21.083 106.189 205.992 1.00 52.46 380 LYS A C 1
ATOM 2603 O O . LYS A 1 346 ? -20.793 107.346 206.255 1.00 48.07 380 LYS A O 1
ATOM 2609 N N . LEU A 1 347 ? -21.885 105.878 204.985 1.00 49.82 381 LEU A N 1
ATOM 2610 C CA . LEU A 1 347 ? -22.468 106.952 204.189 1.00 46.77 381 LEU A CA 1
ATOM 2611 C C . LEU A 1 347 ? -23.807 107.368 204.703 1.00 50.14 381 LEU A C 1
ATOM 2612 O O . LEU A 1 347 ? -24.682 106.530 204.907 1.00 53.11 381 LEU A O 1
ATOM 2617 N N . PHE A 1 348 ? -23.985 108.664 204.872 1.00 43.61 382 PHE A N 1
ATOM 2618 C CA . PHE A 1 348 ? -25.269 109.243 205.186 1.00 42.14 382 PHE A CA 1
ATOM 2619 C C . PHE A 1 348 ? -25.492 110.211 204.026 1.00 44.33 382 PHE A C 1
ATOM 2620 O O . PHE A 1 348 ? -25.195 111.406 204.105 1.00 41.98 382 PHE A O 1
ATOM 2628 N N . TYR A 1 349 ? -25.914 109.637 202.900 1.00 44.64 383 TYR A N 1
ATOM 2629 C CA . TYR A 1 349 ? -26.114 110.294 201.609 1.00 44.60 383 TYR A CA 1
ATOM 2630 C C . TYR A 1 349 ? -27.596 110.706 201.449 1.00 47.99 383 TYR A C 1
ATOM 2631 O O . TYR A 1 349 ? -28.440 109.932 200.974 1.00 48.44 383 TYR A O 1
ATOM 2640 N N . ALA A 1 350 ? -27.898 111.930 201.857 1.00 46.41 384 ALA A N 1
ATOM 2641 C CA . ALA A 1 350 ? -29.281 112.449 201.824 1.00 45.88 384 ALA A CA 1
ATOM 2642 C C . ALA A 1 350 ? -29.739 112.945 200.451 1.00 48.48 384 ALA A C 1
ATOM 2643 O O . ALA A 1 350 ? -29.894 114.139 200.244 1.00 46.67 384 ALA A O 1
ATOM 2645 N N . ASP A 1 351 ? -29.926 112.005 199.513 1.00 47.33 385 ASP A N 1
ATOM 2646 C CA . ASP A 1 351 ? -30.395 112.273 198.150 1.00 48.32 385 ASP A CA 1
ATOM 2647 C C . ASP A 1 351 ? -31.845 111.770 197.979 1.00 54.31 385 ASP A C 1
ATOM 2648 O O . ASP A 1 351 ? -32.318 111.579 196.851 1.00 54.99 385 ASP A O 1
ATOM 2653 N N . HIS A 1 352 ? -32.523 111.517 199.113 1.00 49.87 386 HIS A N 1
ATOM 2654 C CA . HIS A 1 352 ? -33.914 111.086 199.159 1.00 50.44 386 HIS A CA 1
ATOM 2655 C C . HIS A 1 352 ? -34.581 111.642 200.404 1.00 50.88 386 HIS A C 1
ATOM 2656 O O . HIS A 1 352 ? -33.854 112.134 201.272 1.00 47.82 386 HIS A O 1
ATOM 2663 N N . PRO A 1 353 ? -35.942 111.720 200.474 1.00 48.17 387 PRO A N 1
ATOM 2664 C CA . PRO A 1 353 ? -36.584 112.368 201.627 1.00 45.37 387 PRO A CA 1
ATOM 2665 C C . PRO A 1 353 ? -36.165 111.864 202.995 1.00 49.95 387 PRO A C 1
ATOM 2666 O O . PRO A 1 353 ? -35.970 110.667 203.201 1.00 51.52 387 PRO A O 1
ATOM 2670 N N . PHE A 1 354 ? -36.020 112.818 203.923 1.00 45.91 388 PHE A N 1
ATOM 2671 C CA . PHE A 1 354 ? -35.620 112.606 205.307 1.00 44.56 388 PHE A CA 1
ATOM 2672 C C . PHE A 1 354 ? -36.361 113.559 206.246 1.00 47.45 388 PHE A C 1
ATOM 2673 O O . PHE A 1 354 ? -36.844 114.619 205.825 1.00 45.05 388 PHE A O 1
ATOM 2681 N N . ILE A 1 355 ? -36.388 113.180 207.530 1.00 45.14 389 ILE A N 1
ATOM 2682 C CA . ILE A 1 355 ? -36.971 113.922 208.649 1.00 44.89 389 ILE A CA 1
ATOM 2683 C C . ILE A 1 355 ? -35.802 114.526 209.428 1.00 49.93 389 ILE A C 1
ATOM 2684 O O . ILE A 1 355 ? -34.738 113.908 209.568 1.00 49.69 389 ILE A O 1
ATOM 2689 N N . PHE A 1 356 ? -35.981 115.745 209.899 1.00 46.19 390 PHE A N 1
ATOM 2690 C CA . PHE A 1 356 ? -34.933 116.386 210.681 1.00 44.38 390 PHE A CA 1
ATOM 2691 C C . PHE A 1 356 ? -35.503 117.149 211.899 1.00 47.18 390 PHE A C 1
ATOM 2692 O O . PHE A 1 356 ? -36.693 117.528 211.915 1.00 46.41 390 PHE A O 1
ATOM 2700 N N . LEU A 1 357 ? -34.661 117.304 212.933 1.00 43.46 391 LEU A N 1
ATOM 2701 C CA . LEU A 1 357 ? -35.019 118.010 214.163 1.00 43.91 391 LEU A CA 1
ATOM 2702 C C . LEU A 1 357 ? -33.859 118.871 214.648 1.00 45.98 391 LEU A C 1
ATOM 2703 O O . LEU A 1 357 ? -32.695 118.426 214.617 1.00 43.23 391 LEU A O 1
ATOM 2708 N N . VAL A 1 358 ? -34.178 120.079 215.149 1.00 43.77 392 VAL A N 1
ATOM 2709 C CA . VAL A 1 358 ? -33.159 120.919 215.792 1.00 44.92 392 VAL A CA 1
ATOM 2710 C C . VAL A 1 358 ? -33.523 120.882 217.258 1.00 51.07 392 VAL A C 1
ATOM 2711 O O . VAL A 1 358 ? -34.625 121.265 217.615 1.00 50.79 392 VAL A O 1
ATOM 2715 N N . ARG A 1 359 ? -32.641 120.299 218.066 1.00 51.79 393 ARG A N 1
ATOM 2716 C CA . ARG A 1 359 ? -32.795 120.121 219.512 1.00 56.38 393 ARG A CA 1
ATOM 2717 C C . ARG A 1 359 ? -31.831 121.029 220.299 1.00 62.73 393 ARG A C 1
ATOM 2718 O O . ARG A 1 359 ? -30.677 121.134 219.914 1.00 61.94 393 ARG A O 1
ATOM 2726 N N . ASP A 1 360 ? -32.300 121.682 221.389 1.00 62.85 394 ASP A N 1
ATOM 2727 C CA . ASP A 1 360 ? -31.432 122.483 222.277 1.00 66.50 394 ASP A CA 1
ATOM 2728 C C . ASP A 1 360 ? -30.725 121.492 223.188 1.00 74.22 394 ASP A C 1
ATOM 2729 O O . ASP A 1 360 ? -31.393 120.692 223.849 1.00 76.31 394 ASP A O 1
ATOM 2734 N N . THR A 1 361 ? -29.389 121.516 223.204 1.00 71.66 395 THR A N 1
ATOM 2735 C CA . THR A 1 361 ? -28.591 120.567 223.987 1.00 75.28 395 THR A CA 1
ATOM 2736 C C . THR A 1 361 ? -28.875 120.597 225.496 1.00 85.30 395 THR A C 1
ATOM 2737 O O . THR A 1 361 ? -29.166 119.549 226.080 1.00 87.05 395 THR A O 1
ATOM 2741 N N . GLN A 1 362 ? -28.816 121.793 226.104 1.00 85.04 396 GLN A N 1
ATOM 2742 C CA . GLN A 1 362 ? -29.022 122.002 227.533 1.00 91.69 396 GLN A CA 1
ATOM 2743 C C . GLN A 1 362 ? -30.413 121.562 228.037 1.00 97.93 396 GLN A C 1
ATOM 2744 O O . GLN A 1 362 ? -30.501 120.814 229.016 1.00 101.79 396 GLN A O 1
ATOM 2750 N N . SER A 1 363 ? -31.489 122.044 227.377 1.00 91.17 397 SER A N 1
ATOM 2751 C CA . SER A 1 363 ? -32.873 121.774 227.777 1.00 90.89 397 SER A CA 1
ATOM 2752 C C . SER A 1 363 ? -33.472 120.467 227.241 1.00 91.52 397 SER A C 1
ATOM 2753 O O . SER A 1 363 ? -34.207 119.782 227.954 1.00 93.57 397 SER A O 1
ATOM 2756 N N . GLY A 1 364 ? -33.160 120.147 225.993 1.00 82.76 398 GLY A N 1
ATOM 2757 C CA . GLY A 1 364 ? -33.734 119.010 225.286 1.00 79.84 398 GLY A CA 1
ATOM 2758 C C . GLY A 1 364 ? -34.867 119.519 224.416 1.00 78.02 398 GLY A C 1
ATOM 2759 O O . GLY A 1 364 ? -35.418 118.797 223.577 1.00 74.40 398 GLY A O 1
ATOM 2760 N N . SER A 1 365 ? -35.193 120.805 224.627 1.00 75.02 399 SER A N 1
ATOM 2761 C CA . SER A 1 365 ? -36.226 121.587 223.966 1.00 72.19 399 SER A CA 1
ATOM 2762 C C . SER A 1 365 ? -36.072 121.558 222.437 1.00 69.00 399 SER A C 1
ATOM 2763 O O . SER A 1 365 ? -35.009 121.851 221.891 1.00 66.96 399 SER A O 1
ATOM 2766 N N . LEU A 1 366 ? -37.141 121.154 221.765 1.00 62.47 400 LEU A N 1
ATOM 2767 C CA . LEU A 1 366 ? -37.216 121.039 220.314 1.00 56.97 400 LEU A CA 1
ATOM 2768 C C . LEU A 1 366 ? -37.382 122.426 219.707 1.00 58.18 400 LEU A C 1
ATOM 2769 O O . LEU A 1 366 ? -38.349 123.123 220.029 1.00 61.74 400 LEU A O 1
ATOM 2774 N N . LEU A 1 367 ? -36.412 122.847 218.884 1.00 48.83 401 LEU A N 1
ATOM 2775 C CA . LEU A 1 367 ? -36.377 124.168 218.240 1.00 46.78 401 LEU A CA 1
ATOM 2776 C C . LEU A 1 367 ? -37.026 124.106 216.872 1.00 51.66 401 LEU A C 1
ATOM 2777 O O . LEU A 1 367 ? -37.666 125.072 216.448 1.00 50.75 401 LEU A O 1
ATOM 2782 N N . PHE A 1 368 ? -36.839 122.963 216.170 1.00 48.96 402 PHE A N 1
ATOM 2783 C CA . PHE A 1 368 ? -37.428 122.694 214.860 1.00 46.70 402 PHE A CA 1
ATOM 2784 C C . PHE A 1 368 ? -37.751 121.256 214.633 1.00 48.79 402 PHE A C 1
ATOM 2785 O O . PHE A 1 368 ? -37.015 120.369 215.061 1.00 50.99 402 PHE A O 1
ATOM 2793 N N . ILE A 1 369 ? -38.826 121.032 213.913 1.00 42.54 403 ILE A N 1
ATOM 2794 C CA . ILE A 1 369 ? -39.234 119.716 213.457 1.00 42.75 403 ILE A CA 1
ATOM 2795 C C . ILE A 1 369 ? -39.649 119.892 212.004 1.00 48.82 403 ILE A C 1
ATOM 2796 O O . ILE A 1 369 ? -40.368 120.851 211.676 1.00 50.75 403 ILE A O 1
ATOM 2801 N N . GLY A 1 370 ? -39.146 119.021 211.144 1.00 42.46 404 GLY A N 1
ATOM 2802 C CA . GLY A 1 370 ? -39.478 119.118 209.739 1.00 40.79 404 GLY A CA 1
ATOM 2803 C C . GLY A 1 370 ? -39.021 117.928 208.941 1.00 43.48 404 GLY A C 1
ATOM 2804 O O . GLY A 1 370 ? -38.445 116.972 209.488 1.00 42.42 404 GLY A O 1
ATOM 2805 N N . ARG A 1 371 ? -39.335 117.983 207.640 1.00 38.83 405 ARG A N 1
ATOM 2806 C CA . ARG A 1 371 ? -38.934 117.012 206.649 1.00 38.51 405 ARG A CA 1
ATOM 2807 C C . ARG A 1 371 ? -38.685 117.702 205.332 1.00 44.75 405 ARG A C 1
ATOM 2808 O O . ARG A 1 371 ? -39.360 118.676 204.994 1.00 47.21 405 ARG A O 1
ATOM 2816 N N . LEU A 1 372 ? -37.692 117.211 204.601 1.00 40.69 406 LEU A N 1
ATOM 2817 C CA . LEU A 1 372 ? -37.379 117.671 203.259 1.00 39.26 406 LEU A CA 1
ATOM 2818 C C . LEU A 1 372 ? -37.712 116.491 202.338 1.00 45.83 406 LEU A C 1
ATOM 2819 O O . LEU A 1 372 ? -37.085 115.423 202.420 1.00 45.63 406 LEU A O 1
ATOM 2824 N N . VAL A 1 373 ? -38.770 116.690 201.537 1.00 43.24 407 VAL A N 1
ATOM 2825 C CA . VAL A 1 373 ? -39.361 115.728 200.620 1.00 45.16 407 VAL A CA 1
ATOM 2826 C C . VAL A 1 373 ? -39.049 116.134 199.175 1.00 51.10 407 VAL A C 1
ATOM 2827 O O . VAL A 1 373 ? -38.812 115.265 198.340 1.00 51.78 407 VAL A O 1
ATOM 2831 N N . ARG A 1 374 ? -39.070 117.452 198.885 1.00 48.46 408 ARG A N 1
ATOM 2832 C CA . ARG A 1 374 ? -38.814 117.971 197.550 1.00 51.10 408 ARG A CA 1
ATOM 2833 C C . ARG A 1 374 ? -38.067 119.286 197.605 1.00 55.70 408 ARG A C 1
ATOM 2834 O O . ARG A 1 374 ? -38.678 120.339 197.820 1.00 54.91 408 ARG A O 1
ATOM 2842 N N . PRO A 1 375 ? -36.742 119.266 197.373 1.00 53.24 409 PRO A N 1
ATOM 2843 C CA . PRO A 1 375 ? -35.998 120.534 197.364 1.00 53.25 409 PRO A CA 1
ATOM 2844 C C . PRO A 1 375 ? -36.183 121.271 196.041 1.00 57.66 409 PRO A C 1
ATOM 2845 O O . PRO A 1 375 ? -36.687 120.684 195.076 1.00 55.18 409 PRO A O 1
ATOM 2849 N N . LYS A 1 376 ? -35.776 122.565 196.006 1.00 56.82 410 LYS A N 1
ATOM 2850 C CA . LYS A 1 376 ? -35.806 123.395 194.804 1.00 60.33 410 LYS A CA 1
ATOM 2851 C C . LYS A 1 376 ? -34.878 122.805 193.750 1.00 66.20 410 LYS A C 1
ATOM 2852 O O . LYS A 1 376 ? -33.738 122.424 194.042 1.00 64.63 410 LYS A O 1
ATOM 2858 N N . GLY A 1 377 ? -35.372 122.774 192.530 1.00 65.96 411 GLY A N 1
ATOM 2859 C CA . GLY A 1 377 ? -34.638 122.270 191.392 1.00 68.89 411 GLY A CA 1
ATOM 2860 C C . GLY A 1 377 ? -35.580 121.828 190.304 1.00 77.93 411 GLY A C 1
ATOM 2861 O O . GLY A 1 377 ? -36.801 121.758 190.514 1.00 77.92 411 GLY A O 1
ATOM 2862 N N . ASP A 1 378 ? -35.008 121.513 189.143 1.00 78.26 412 ASP A N 1
ATOM 2863 C CA . ASP A 1 378 ? -35.766 121.050 187.993 1.00 82.81 412 ASP A CA 1
ATOM 2864 C C . ASP A 1 378 ? -35.633 119.526 187.806 1.00 87.28 412 ASP A C 1
ATOM 2865 O O . ASP A 1 378 ? -34.635 118.925 188.216 1.00 84.66 412 ASP A O 1
ATOM 2870 N N . LYS A 1 379 ? -36.649 118.918 187.170 1.00 87.85 413 LYS A N 1
ATOM 2871 C CA . LYS A 1 379 ? -36.769 117.481 186.854 1.00 88.62 413 LYS A CA 1
ATOM 2872 C C . LYS A 1 379 ? -35.708 117.008 185.847 1.00 94.58 413 LYS A C 1
ATOM 2873 O O . LYS A 1 379 ? -35.324 117.789 184.971 1.00 97.49 413 LYS A O 1
ATOM 2895 N N . LEU B 2 2 ? -5.314 111.820 153.602 1.00 127.53 36 LEU B N 1
ATOM 2896 C CA . LEU B 2 2 ? -5.550 110.742 152.653 1.00 123.50 36 LEU B CA 1
ATOM 2897 C C . LEU B 2 2 ? -5.830 111.271 151.271 1.00 126.25 36 LEU B C 1
ATOM 2898 O O . LEU B 2 2 ? -6.486 112.301 151.122 1.00 127.74 36 LEU B O 1
ATOM 2903 N N . SER B 2 3 ? -5.374 110.525 150.258 1.00 120.49 37 SER B N 1
ATOM 2904 C CA . SER B 2 3 ? -5.632 110.804 148.854 1.00 121.17 37 SER B CA 1
ATOM 2905 C C . SER B 2 3 ? -7.120 110.499 148.588 1.00 124.90 37 SER B C 1
ATOM 2906 O O . SER B 2 3 ? -7.686 109.664 149.300 1.00 123.38 37 SER B O 1
ATOM 2909 N N . PRO B 2 4 ? -7.777 111.107 147.576 1.00 122.87 38 PRO B N 1
ATOM 2910 C CA . PRO B 2 4 ? -9.206 110.808 147.351 1.00 122.00 38 PRO B CA 1
ATOM 2911 C C . PRO B 2 4 ? -9.540 109.325 147.146 1.00 121.82 38 PRO B C 1
ATOM 2912 O O . PRO B 2 4 ? -10.576 108.863 147.629 1.00 120.72 38 PRO B O 1
ATOM 2916 N N . LYS B 2 5 ? -8.642 108.572 146.489 1.00 115.74 39 LYS B N 1
ATOM 2917 C CA . LYS B 2 5 ? -8.822 107.135 146.272 1.00 112.56 39 LYS B CA 1
ATOM 2918 C C . LYS B 2 5 ? -8.739 106.339 147.586 1.00 111.27 39 LYS B C 1
ATOM 2919 O O . LYS B 2 5 ? -9.613 105.504 147.834 1.00 109.31 39 LYS B O 1
ATOM 2925 N N . ALA B 2 6 ? -7.739 106.639 148.448 1.00 105.63 40 ALA B N 1
ATOM 2926 C CA . ALA B 2 6 ? -7.599 106.006 149.766 1.00 102.88 40 ALA B CA 1
ATOM 2927 C C . ALA B 2 6 ? -8.839 106.282 150.635 1.00 106.32 40 ALA B C 1
ATOM 2928 O O . ALA B 2 6 ? -9.331 105.370 151.310 1.00 104.25 40 ALA B O 1
ATOM 2930 N N . ALA B 2 7 ? -9.366 107.527 150.569 1.00 103.83 41 ALA B N 1
ATOM 2931 C CA . ALA B 2 7 ? -10.562 107.971 151.291 1.00 103.45 41 ALA B CA 1
ATOM 2932 C C . ALA B 2 7 ? -11.802 107.142 150.908 1.00 103.98 41 ALA B C 1
ATOM 2933 O O . ALA B 2 7 ? -12.553 106.715 151.792 1.00 101.18 41 ALA B O 1
ATOM 2935 N N . THR B 2 8 ? -11.989 106.888 149.594 1.00 99.90 42 THR B N 1
ATOM 2936 C CA . THR B 2 8 ? -13.107 106.076 149.093 1.00 98.39 42 THR B CA 1
ATOM 2937 C C . THR B 2 8 ? -12.987 104.598 149.491 1.00 95.05 42 THR B C 1
ATOM 2938 O O . THR B 2 8 ? -13.995 103.984 149.846 1.00 92.99 42 THR B O 1
ATOM 2942 N N . LEU B 2 9 ? -11.745 104.062 149.525 1.00 88.37 43 LEU B N 1
ATOM 2943 C CA . LEU B 2 9 ? -11.441 102.698 149.970 1.00 85.05 43 LEU B CA 1
ATOM 2944 C C . LEU B 2 9 ? -11.812 102.567 151.449 1.00 86.42 43 LEU B C 1
ATOM 2945 O O . LEU B 2 9 ? -12.399 101.554 151.846 1.00 85.83 43 LEU B O 1
ATOM 2950 N N . ALA B 2 10 ? -11.467 103.608 152.254 1.00 81.17 44 ALA B N 1
ATOM 2951 C CA . ALA B 2 10 ? -11.723 103.718 153.691 1.00 78.96 44 ALA B CA 1
ATOM 2952 C C . ALA B 2 10 ? -13.203 103.649 153.999 1.00 82.41 44 ALA B C 1
ATOM 2953 O O . ALA B 2 10 ? -13.590 103.041 155.000 1.00 80.47 44 ALA B O 1
ATOM 2955 N N . GLU B 2 11 ? -14.030 104.280 153.146 1.00 81.80 45 GLU B N 1
ATOM 2956 C CA . GLU B 2 11 ? -15.489 104.257 153.257 1.00 82.89 45 GLU B CA 1
ATOM 2957 C C . GLU B 2 11 ? -15.983 102.813 153.040 1.00 86.29 45 GLU B C 1
ATOM 2958 O O . GLU B 2 11 ? -16.819 102.353 153.811 1.00 85.74 45 GLU B O 1
ATOM 2964 N N . ARG B 2 12 ? -15.412 102.090 152.029 1.00 81.76 46 ARG B N 1
ATOM 2965 C CA . ARG B 2 12 ? -15.745 100.693 151.704 1.00 80.55 46 ARG B CA 1
ATOM 2966 C C . ARG B 2 12 ? -15.267 99.749 152.810 1.00 81.56 46 ARG B C 1
ATOM 2967 O O . ARG B 2 12 ? -15.928 98.742 153.082 1.00 81.73 46 ARG B O 1
ATOM 2975 N N . SER B 2 13 ? -14.110 100.065 153.426 1.00 74.41 47 SER B N 1
ATOM 2976 C CA . SER B 2 13 ? -13.503 99.293 154.521 1.00 71.13 47 SER B CA 1
ATOM 2977 C C . SER B 2 13 ? -14.403 99.330 155.761 1.00 76.94 47 SER B C 1
ATOM 2978 O O . SER B 2 13 ? -14.592 98.304 156.419 1.00 76.72 47 SER B O 1
ATOM 2981 N N . ALA B 2 14 ? -14.973 100.518 156.047 1.00 73.59 48 ALA B N 1
ATOM 2982 C CA . ALA B 2 14 ? -15.889 100.757 157.146 1.00 73.33 48 ALA B CA 1
ATOM 2983 C C . ALA B 2 14 ? -17.199 99.968 156.916 1.00 78.43 48 ALA B C 1
ATOM 2984 O O . ALA B 2 14 ? -17.593 99.178 157.779 1.00 78.11 48 ALA B O 1
ATOM 2986 N N . GLY B 2 15 ? -17.793 100.115 155.727 1.00 76.02 49 GLY B N 1
ATOM 2987 C CA . GLY B 2 15 ? -19.014 99.419 155.311 1.00 76.72 49 GLY B CA 1
ATOM 2988 C C . GLY B 2 15 ? -18.873 97.913 155.359 1.00 79.93 49 GLY B C 1
ATOM 2989 O O . GLY B 2 15 ? -19.793 97.201 155.765 1.00 80.97 49 GLY B O 1
ATOM 2990 N N . LEU B 2 16 ? -17.689 97.427 154.990 1.00 74.69 50 LEU B N 1
ATOM 2991 C CA . LEU B 2 16 ? -17.325 96.027 155.034 1.00 73.20 50 LEU B CA 1
ATOM 2992 C C . LEU B 2 16 ? -17.288 95.557 156.484 1.00 77.22 50 LEU B C 1
ATOM 2993 O O . LEU B 2 16 ? -17.833 94.492 156.787 1.00 78.31 50 LEU B O 1
ATOM 2998 N N . ALA B 2 17 ? -16.612 96.338 157.373 1.00 71.16 51 ALA B N 1
ATOM 2999 C CA . ALA B 2 17 ? -16.480 96.040 158.787 1.00 68.09 51 ALA B CA 1
ATOM 3000 C C . ALA B 2 17 ? -17.847 96.033 159.434 1.00 70.37 51 ALA B C 1
ATOM 3001 O O . ALA B 2 17 ? -18.081 95.187 160.288 1.00 69.73 51 ALA B O 1
ATOM 3003 N N . PHE B 2 18 ? -18.777 96.905 158.989 1.00 66.78 52 PHE B N 1
ATOM 3004 C CA . PHE B 2 18 ? -20.150 96.891 159.511 1.00 67.26 52 PHE B CA 1
ATOM 3005 C C . PHE B 2 18 ? -20.830 95.568 159.135 1.00 75.29 52 PHE B C 1
ATOM 3006 O O . PHE B 2 18 ? -21.408 94.907 160.002 1.00 76.23 52 PHE B O 1
ATOM 3014 N N . SER B 2 19 ? -20.678 95.145 157.864 1.00 73.37 53 SER B N 1
ATOM 3015 C CA . SER B 2 19 ? -21.208 93.880 157.348 1.00 74.90 53 SER B CA 1
ATOM 3016 C C . SER B 2 19 ? -20.600 92.685 158.083 1.00 77.82 53 SER B C 1
ATOM 3017 O O . SER B 2 19 ? -21.346 91.808 158.509 1.00 78.23 53 SER B O 1
ATOM 3020 N N . LEU B 2 20 ? -19.261 92.692 158.293 1.00 73.26 54 LEU B N 1
ATOM 3021 C CA . LEU B 2 20 ? -18.548 91.660 159.033 1.00 71.74 54 LEU B CA 1
ATOM 3022 C C . LEU B 2 20 ? -19.036 91.584 160.464 1.00 72.89 54 LEU B C 1
ATOM 3023 O O . LEU B 2 20 ? -19.341 90.489 160.930 1.00 73.73 54 LEU B O 1
ATOM 3028 N N . TYR B 2 21 ? -19.110 92.732 161.146 1.00 65.45 55 TYR B N 1
ATOM 3029 C CA . TYR B 2 21 ? -19.577 92.806 162.504 1.00 64.19 55 TYR B CA 1
ATOM 3030 C C . TYR B 2 21 ? -20.974 92.156 162.609 1.00 73.42 55 TYR B C 1
ATOM 3031 O O . TYR B 2 21 ? -21.173 91.270 163.445 1.00 73.56 55 TYR B O 1
ATOM 3040 N N . GLN B 2 22 ? -21.923 92.585 161.753 1.00 73.24 56 GLN B N 1
ATOM 3041 C CA . GLN B 2 22 ? -23.300 92.075 161.748 1.00 74.82 56 GLN B CA 1
ATOM 3042 C C . GLN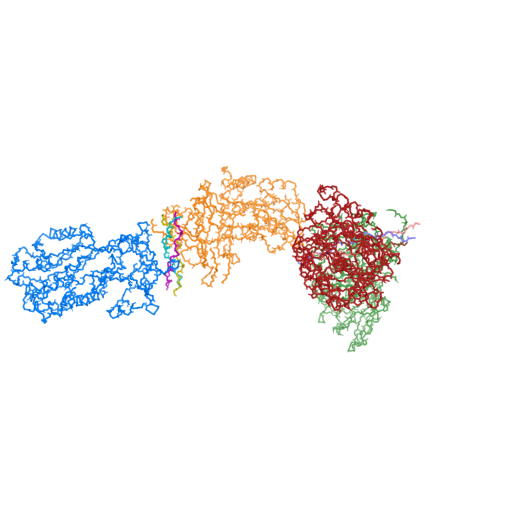 B 2 22 ? -23.386 90.576 161.557 1.00 80.66 56 GLN B C 1
ATOM 3043 O O . GLN B 2 22 ? -24.134 89.913 162.283 1.00 81.62 56 GLN B O 1
ATOM 3049 N N . ALA B 2 23 ? -22.580 90.050 160.612 1.00 77.01 57 ALA B N 1
ATOM 3050 C CA . ALA B 2 23 ? -22.451 88.632 160.294 1.00 78.28 57 ALA B CA 1
ATOM 3051 C C . ALA B 2 23 ? -22.033 87.845 161.524 1.00 81.72 57 ALA B C 1
ATOM 3052 O O . ALA B 2 23 ? -22.673 86.849 161.853 1.00 85.14 57 ALA B O 1
ATOM 3062 N N . ALA B 2 25 ? -22.003 88.968 164.810 1.00 75.06 59 ALA B N 1
ATOM 3063 C CA . ALA B 2 25 ? -22.926 89.192 165.924 1.00 74.63 59 ALA B CA 1
ATOM 3064 C C . ALA B 2 25 ? -24.108 88.212 165.899 1.00 83.36 59 ALA B C 1
ATOM 3065 O O . ALA B 2 25 ? -24.605 87.834 166.962 1.00 84.77 59 ALA B O 1
ATOM 3067 N N . LYS B 2 26 ? -24.517 87.766 164.700 1.00 81.87 60 LYS B N 1
ATOM 3068 C CA . LYS B 2 26 ? -25.598 86.792 164.536 1.00 85.21 60 LYS B CA 1
ATOM 3069 C C . LYS B 2 26 ? -25.162 85.373 165.015 1.00 90.45 60 LYS B C 1
ATOM 3070 O O . LYS B 2 26 ? -26.013 84.578 165.430 1.00 91.15 60 LYS B O 1
ATOM 3076 N N . ASP B 2 27 ? -23.833 85.087 164.996 1.00 85.83 61 ASP B N 1
ATOM 3077 C CA . ASP B 2 27 ? -23.254 83.805 165.402 1.00 85.59 61 ASP B CA 1
ATOM 3078 C C . ASP B 2 27 ? -23.237 83.709 166.917 1.00 85.09 61 ASP B C 1
ATOM 3079 O O . ASP B 2 27 ? -22.649 84.553 167.593 1.00 81.97 61 ASP B O 1
ATOM 3084 N N . GLN B 2 28 ? -23.923 82.682 167.447 1.00 81.74 62 GLN B N 1
ATOM 3085 C CA . GLN B 2 28 ? -24.055 82.409 168.888 1.00 79.16 62 GLN B CA 1
ATOM 3086 C C . GLN B 2 28 ? -22.732 81.924 169.483 1.00 76.66 62 GLN B C 1
ATOM 3087 O O . GLN B 2 28 ? -22.585 81.940 170.707 1.00 74.70 62 GLN B O 1
ATOM 3093 N N . ALA B 2 29 ? -21.780 81.473 168.623 1.00 70.49 63 ALA B N 1
ATOM 3094 C CA . ALA B 2 29 ? -20.454 81.038 169.054 1.00 68.78 63 ALA B CA 1
ATOM 3095 C C . ALA B 2 29 ? -19.554 82.266 169.355 1.00 72.12 63 ALA B C 1
ATOM 3096 O O . ALA B 2 29 ? -18.614 82.174 170.137 1.00 71.04 63 ALA B O 1
ATOM 3098 N N . VAL B 2 30 ? -19.848 83.407 168.722 1.00 68.60 64 VAL B N 1
ATOM 3099 C CA . VAL B 2 30 ? -19.093 84.652 168.869 1.00 65.65 64 VAL B CA 1
ATOM 3100 C C . VAL B 2 30 ? -19.496 85.406 170.135 1.00 68.45 64 VAL B C 1
ATOM 3101 O O . VAL B 2 30 ? -20.688 85.642 170.377 1.00 69.65 64 VAL B O 1
ATOM 3105 N N . GLU B 2 31 ? -18.490 85.754 170.947 1.00 61.90 65 GLU B N 1
ATOM 3106 C CA . GLU B 2 31 ? -18.680 86.531 172.162 1.00 58.96 65 GLU B CA 1
ATOM 3107 C C . GLU B 2 31 ? -18.142 87.914 171.833 1.00 59.02 65 GLU B C 1
ATOM 3108 O O . GLU B 2 31 ? -18.856 88.720 171.233 1.00 57.22 65 GLU B O 1
ATOM 3114 N N . ASN B 2 32 ? -16.866 88.165 172.131 1.00 53.70 66 ASN B N 1
ATOM 3115 C CA . ASN B 2 32 ? -16.259 89.448 171.832 1.00 51.81 66 ASN B CA 1
ATOM 3116 C C . ASN B 2 32 ? -15.906 89.553 170.374 1.00 57.25 66 ASN B C 1
ATOM 3117 O O . ASN B 2 32 ? -15.557 88.526 169.752 1.00 58.25 66 ASN B O 1
ATOM 3122 N N . ILE B 2 33 ? -16.063 90.776 169.816 1.00 52.98 67 ILE B N 1
ATOM 3123 C CA . ILE B 2 33 ? -15.732 91.129 168.439 1.00 54.13 67 ILE B CA 1
ATOM 3124 C C . ILE B 2 33 ? -14.758 92.319 168.470 1.00 62.91 67 ILE B C 1
ATOM 3125 O O . ILE B 2 33 ? -15.047 93.332 169.113 1.00 64.22 67 ILE B O 1
ATOM 3130 N N . LEU B 2 34 ? -13.621 92.189 167.777 1.00 60.59 68 LEU B N 1
ATOM 3131 C CA . LEU B 2 34 ? -12.610 93.218 167.586 1.00 60.72 68 LEU B CA 1
ATOM 3132 C C . LEU B 2 34 ? -12.150 93.156 166.138 1.00 64.17 68 LEU B C 1
ATOM 3133 O O . LEU B 2 34 ? -11.514 92.177 165.726 1.00 64.42 68 LEU B O 1
ATOM 3138 N N . LEU B 2 35 ? -12.501 94.186 165.362 1.00 59.36 69 LEU B N 1
ATOM 3139 C CA . LEU B 2 35 ? -12.157 94.293 163.947 1.00 58.81 69 LEU B CA 1
ATOM 3140 C C . LEU B 2 35 ? -11.502 95.620 163.600 1.00 60.27 69 LEU B C 1
ATOM 3141 O O . LEU B 2 35 ? -11.987 96.680 164.008 1.00 57.86 69 LEU B O 1
ATOM 3146 N N . SER B 2 36 ? -10.414 95.547 162.812 1.00 57.63 70 SER B N 1
ATOM 3147 C CA . SER B 2 36 ? -9.741 96.707 162.252 1.00 58.62 70 SER B CA 1
ATOM 3148 C C . SER B 2 36 ? -10.200 96.748 160.792 1.00 67.28 70 SER B C 1
ATOM 3149 O O . SER B 2 36 ? -9.725 95.942 160.008 1.00 67.05 70 SER B O 1
ATOM 3152 N N . PRO B 2 37 ? -11.143 97.633 160.408 1.00 68.53 71 PRO B N 1
ATOM 3153 C CA . PRO B 2 37 ? -11.617 97.668 158.996 1.00 70.40 71 PRO B CA 1
ATOM 3154 C C . PRO B 2 37 ? -10.524 97.600 157.926 1.00 75.56 71 PRO B C 1
ATOM 3155 O O . PRO B 2 37 ? -10.673 96.851 156.963 1.00 77.95 71 PRO B O 1
ATOM 3159 N N . VAL B 2 38 ? -9.432 98.365 158.105 1.00 70.34 72 VAL B N 1
ATOM 3160 C CA . VAL B 2 38 ? -8.309 98.451 157.167 1.00 70.59 72 VAL B CA 1
ATOM 3161 C C . VAL B 2 38 ? -7.651 97.106 156.977 1.00 74.38 72 VAL B C 1
ATOM 3162 O O . VAL B 2 38 ? -7.431 96.695 155.843 1.00 75.72 72 VAL B O 1
ATOM 3166 N N . VAL B 2 39 ? -7.330 96.432 158.085 1.00 69.43 73 VAL B N 1
ATOM 3167 C CA . VAL B 2 39 ? -6.662 95.140 158.102 1.00 69.14 73 VAL B CA 1
ATOM 3168 C C . VAL B 2 39 ? -7.578 94.083 157.481 1.00 73.68 73 VAL B C 1
ATOM 3169 O O . VAL B 2 39 ? -7.092 93.232 156.716 1.00 75.28 73 VAL B O 1
ATOM 3173 N N . VAL B 2 40 ? -8.905 94.190 157.729 1.00 68.47 74 VAL B N 1
ATOM 3174 C CA . VAL B 2 40 ? -9.887 93.276 157.138 1.00 68.98 74 VAL B CA 1
ATOM 3175 C C . VAL B 2 40 ? -9.915 93.479 155.637 1.00 76.10 74 VAL B C 1
ATOM 3176 O O . VAL B 2 40 ? -9.871 92.495 154.898 1.00 76.85 74 VAL B O 1
ATOM 3180 N N . ALA B 2 41 ? -9.959 94.751 155.188 1.00 73.69 75 ALA B N 1
ATOM 3181 C CA . ALA B 2 41 ? -9.970 95.101 153.776 1.00 74.59 75 ALA B CA 1
ATOM 3182 C C . ALA B 2 41 ? -8.688 94.644 153.124 1.00 79.52 75 ALA B C 1
ATOM 3183 O O . ALA B 2 41 ? -8.760 94.068 152.032 1.00 80.36 75 ALA B O 1
ATOM 3185 N N . SER B 2 42 ? -7.531 94.843 153.823 1.00 75.51 76 SER B N 1
ATOM 3186 C CA . SER B 2 42 ? -6.213 94.436 153.353 1.00 76.86 76 SER B CA 1
ATOM 3187 C C . SER B 2 42 ? -6.113 92.916 153.124 1.00 83.67 76 SER B C 1
ATOM 3188 O O . SER B 2 42 ? -5.379 92.478 152.237 1.00 85.79 76 SER B O 1
ATOM 3191 N N . SER B 2 43 ? -6.938 92.127 153.830 1.00 80.39 77 SER B N 1
ATOM 3192 C CA . SER B 2 43 ? -6.965 90.666 153.676 1.00 82.26 77 SER B CA 1
ATOM 3193 C C . SER B 2 43 ? -7.683 90.231 152.389 1.00 87.06 77 SER B C 1
ATOM 3194 O O . SER B 2 43 ? -7.229 89.294 151.717 1.00 88.00 77 SER B O 1
ATOM 3197 N N . LEU B 2 44 ? -8.764 90.956 152.019 1.00 81.81 78 LEU B N 1
ATOM 3198 C CA . LEU B 2 44 ? -9.506 90.712 150.786 1.00 82.67 78 LEU B CA 1
ATOM 3199 C C . LEU B 2 44 ? -8.644 91.155 149.627 1.00 88.89 78 LEU B C 1
ATOM 3200 O O . LEU B 2 44 ? -8.631 90.490 148.582 1.00 91.56 78 LEU B O 1
ATOM 3205 N N . GLY B 2 45 ? -7.889 92.235 149.858 1.00 82.56 79 GLY B N 1
ATOM 3206 C CA . GLY B 2 45 ? -6.925 92.759 148.907 1.00 82.72 79 GLY B CA 1
ATOM 3207 C C . GLY B 2 45 ? -5.898 91.719 148.495 1.00 86.64 79 GLY B C 1
ATOM 3208 O O . GLY B 2 45 ? -5.585 91.606 147.313 1.00 88.26 79 GLY B O 1
ATOM 3209 N N . LEU B 2 46 ? -5.404 90.926 149.453 1.00 82.07 80 LEU B N 1
ATOM 3210 C CA . LEU B 2 46 ? -4.432 89.862 149.198 1.00 83.72 80 LEU B CA 1
ATOM 3211 C C . LEU B 2 46 ? -5.030 88.706 148.400 1.00 88.14 80 LEU B C 1
ATOM 3212 O O . LEU B 2 46 ? -4.346 88.143 147.551 1.00 87.91 80 LEU B O 1
ATOM 3217 N N . VAL B 2 47 ? -6.319 88.403 148.631 1.00 85.12 81 VAL B N 1
ATOM 3218 C CA . VAL B 2 47 ? -7.077 87.375 147.909 1.00 87.19 81 VAL B CA 1
ATOM 3219 C C . VAL B 2 47 ? -7.266 87.847 146.442 1.00 95.80 81 VAL B C 1
ATOM 3220 O O . VAL B 2 47 ? -7.051 87.054 145.525 1.00 99.02 81 VAL B O 1
ATOM 3224 N N . SER B 2 48 ? -7.602 89.147 146.225 1.00 90.92 82 SER B N 1
ATOM 3225 C CA . SER B 2 48 ? -7.727 89.742 144.880 1.00 91.09 82 SER B CA 1
ATOM 3226 C C . SER B 2 48 ? -6.353 89.674 144.170 1.00 92.67 82 SER B C 1
ATOM 3227 O O . SER B 2 48 ? -6.278 89.231 143.022 1.00 94.13 82 SER B O 1
ATOM 3230 N N . LEU B 2 49 ? -5.274 90.040 144.915 1.00 84.95 83 LEU B N 1
ATOM 3231 C CA . LEU B 2 49 ? -3.868 90.035 144.522 1.00 84.39 83 LEU B CA 1
ATOM 3232 C C . LEU B 2 49 ? -3.345 88.639 144.164 1.00 93.79 83 LEU B C 1
ATOM 3233 O O . LEU B 2 49 ? -2.673 88.502 143.148 1.00 97.98 83 LEU B O 1
ATOM 3238 N N . GLY B 2 50 ? -3.639 87.630 144.992 1.00 89.43 84 GLY B N 1
ATOM 3239 C CA . GLY B 2 50 ? -3.167 86.259 144.782 1.00 91.71 84 GLY B CA 1
ATOM 3240 C C . GLY B 2 50 ? -4.087 85.294 144.053 1.00 96.01 84 GLY B C 1
ATOM 3241 O O . GLY B 2 50 ? -3.623 84.292 143.508 1.00 98.83 84 GLY B O 1
ATOM 3242 N N . GLY B 2 51 ? -5.386 85.565 144.094 1.00 90.28 85 GLY B N 1
ATOM 3243 C CA . GLY B 2 51 ? -6.413 84.776 143.424 1.00 92.12 85 GLY B CA 1
ATOM 3244 C C . GLY B 2 51 ? -6.760 85.389 142.086 1.00 96.77 85 GLY B C 1
ATOM 3245 O O . GLY B 2 51 ? -6.439 86.553 141.837 1.00 94.84 85 GLY B O 1
ATOM 3246 N N . LYS B 2 52 ? -7.406 84.617 141.217 1.00 95.78 86 LYS B N 1
ATOM 3247 C CA . LYS B 2 52 ? -7.774 85.029 139.855 1.00 96.51 86 LYS B CA 1
ATOM 3248 C C . LYS B 2 52 ? -9.206 84.507 139.541 1.00 100.64 86 LYS B C 1
ATOM 3249 O O . LYS B 2 52 ? -9.770 83.795 140.377 1.00 101.69 86 LYS B O 1
ATOM 3255 N N . ALA B 2 53 ? -9.810 84.899 138.396 1.00 96.78 87 ALA B N 1
ATOM 3256 C CA . ALA B 2 53 ? -11.184 84.545 137.996 1.00 98.67 87 ALA B CA 1
ATOM 3257 C C . ALA B 2 53 ? -12.235 84.917 139.074 1.00 100.60 87 ALA B C 1
ATOM 3258 O O . ALA B 2 53 ? -12.246 86.065 139.555 1.00 96.54 87 ALA B O 1
ATOM 3260 N N . THR B 2 54 ? -13.082 83.939 139.474 1.00 99.61 88 THR B N 1
ATOM 3261 C CA . THR B 2 54 ? -14.142 84.091 140.477 1.00 97.82 88 THR B CA 1
ATOM 3262 C C . THR B 2 54 ? -13.578 84.308 141.896 1.00 99.06 88 THR B C 1
ATOM 3263 O O . THR B 2 54 ? -14.094 85.144 142.634 1.00 95.49 88 THR B O 1
ATOM 3267 N N . THR B 2 55 ? -12.520 83.567 142.269 1.00 96.25 89 THR B N 1
ATOM 3268 C CA . THR B 2 55 ? -11.849 83.677 143.566 1.00 92.72 89 THR B CA 1
ATOM 3269 C C . THR B 2 55 ? -11.456 85.140 143.895 1.00 90.97 89 THR B C 1
ATOM 3270 O O . THR B 2 55 ? -11.584 85.543 145.054 1.00 88.14 89 THR B O 1
ATOM 3274 N N . ALA B 2 56 ? -10.995 85.918 142.873 1.00 86.07 90 ALA B N 1
ATOM 3275 C CA . ALA B 2 56 ? -10.588 87.328 142.972 1.00 82.77 90 ALA B CA 1
ATOM 3276 C C . ALA B 2 56 ? -11.760 88.307 142.850 1.00 84.51 90 ALA B C 1
ATOM 3277 O O . ALA B 2 56 ? -11.791 89.304 143.565 1.00 79.48 90 ALA B O 1
ATOM 3279 N N . SER B 2 57 ? -12.706 88.028 141.929 1.00 86.00 91 SER B N 1
ATOM 3280 C CA . SER B 2 57 ? -13.897 88.854 141.674 1.00 85.74 91 SER B CA 1
ATOM 3281 C C . SER B 2 57 ? -14.795 88.921 142.918 1.00 88.23 91 SER B C 1
ATOM 3282 O O . SER B 2 57 ? -15.327 89.986 143.234 1.00 86.34 91 SER B O 1
ATOM 3285 N N . GLN B 2 58 ? -14.908 87.790 143.643 1.00 85.54 92 GLN B N 1
ATOM 3286 C CA . GLN B 2 58 ? -15.666 87.676 144.879 1.00 84.34 92 GLN B CA 1
ATOM 3287 C C . GLN B 2 58 ? -15.034 88.577 145.932 1.00 86.25 92 GLN B C 1
ATOM 3288 O O . GLN B 2 58 ? -15.763 89.331 146.589 1.00 85.36 92 GLN B O 1
ATOM 3294 N N . ALA B 2 59 ? -13.680 88.494 146.093 1.00 80.94 93 ALA B N 1
ATOM 3295 C CA . ALA B 2 59 ? -12.892 89.309 147.023 1.00 77.35 93 ALA B CA 1
ATOM 3296 C C . ALA B 2 59 ? -13.173 90.817 146.832 1.00 79.92 93 ALA B C 1
ATOM 3297 O O . ALA B 2 59 ? -13.433 91.513 147.819 1.00 77.06 93 ALA B O 1
ATOM 3299 N N . LYS B 2 60 ? -13.175 91.305 145.556 1.00 77.90 94 LYS B N 1
ATOM 3300 C CA . LYS B 2 60 ? -13.483 92.699 145.222 1.00 77.16 94 LYS B CA 1
ATOM 3301 C C . LYS B 2 60 ? -14.945 93.032 145.537 1.00 81.55 94 LYS B C 1
ATOM 3302 O O . LYS B 2 60 ? -15.221 94.110 146.074 1.00 77.67 94 LYS B O 1
ATOM 3308 N N . ALA B 2 61 ? -15.874 92.096 145.200 1.00 82.70 95 ALA B N 1
ATOM 3309 C CA . ALA B 2 61 ? -17.314 92.238 145.447 1.00 83.61 95 ALA B CA 1
ATOM 3310 C C . ALA B 2 61 ? -17.638 92.334 146.949 1.00 88.69 95 ALA B C 1
ATOM 3311 O O . ALA B 2 61 ? -18.500 93.131 147.333 1.00 87.59 95 ALA B O 1
ATOM 3313 N N . VAL B 2 62 ? -16.940 91.551 147.798 1.00 86.10 96 VAL B N 1
ATOM 3314 C CA . VAL B 2 62 ? -17.157 91.572 149.255 1.00 84.57 96 VAL B CA 1
ATOM 3315 C C . VAL B 2 62 ? -16.861 92.975 149.799 1.00 87.40 96 VAL B C 1
ATOM 3316 O O . VAL B 2 62 ? -17.669 93.552 150.537 1.00 86.21 96 VAL B O 1
ATOM 3320 N N . LEU B 2 63 ? -15.695 93.511 149.401 1.00 84.02 97 LEU B N 1
ATOM 3321 C CA . LEU B 2 63 ? -15.164 94.827 149.731 1.00 82.45 97 LEU B CA 1
ATOM 3322 C C . LEU B 2 63 ? -16.010 95.947 149.078 1.00 86.95 97 LEU B C 1
ATOM 3323 O O . LEU B 2 63 ? -15.880 97.111 149.467 1.00 84.66 97 LEU B O 1
ATOM 3328 N N . SER B 2 64 ? -16.896 95.568 148.106 1.00 86.71 98 SER B N 1
ATOM 3329 C CA . SER B 2 64 ? -17.773 96.451 147.337 1.00 88.66 98 SER B CA 1
ATOM 3330 C C . SER B 2 64 ? -16.925 97.432 146.543 1.00 95.83 98 SER B C 1
ATOM 3331 O O . SER B 2 64 ? -17.299 98.593 146.366 1.00 96.19 98 SER B O 1
ATOM 3334 N N . ALA B 2 65 ? -15.774 96.933 146.038 1.00 94.18 99 ALA B N 1
ATOM 3335 C CA . ALA B 2 65 ? -14.807 97.687 145.239 1.00 95.05 99 ALA B CA 1
ATOM 3336 C C . ALA B 2 65 ? -14.729 97.170 143.796 1.00 102.94 99 ALA B C 1
ATOM 3337 O O . ALA B 2 65 ? -13.733 97.425 143.113 1.00 102.93 99 ALA B O 1
ATOM 3339 N N . GLU B 2 66 ? -15.788 96.470 143.324 1.00 102.87 100 GLU B N 1
ATOM 3340 C CA . GLU B 2 66 ? -15.855 95.905 141.967 1.00 105.79 100 GLU B CA 1
ATOM 3341 C C . GLU B 2 66 ? -15.752 96.950 140.839 1.00 112.95 100 GLU B C 1
ATOM 3342 O O . GLU B 2 66 ? -15.242 96.630 139.765 1.00 114.21 100 GLU B O 1
ATOM 3348 N N . GLN B 2 67 ? -16.177 98.204 141.106 1.00 110.67 101 GLN B N 1
ATOM 3349 C CA . GLN B 2 67 ? -16.113 99.311 140.142 1.00 112.29 101 GLN B CA 1
ATOM 3350 C C . GLN B 2 67 ? -14.737 100.014 140.080 1.00 115.73 101 GLN B C 1
ATOM 3351 O O . GLN B 2 67 ? -14.539 100.910 139.252 1.00 115.81 101 GLN B O 1
ATOM 3357 N N . LEU B 2 68 ? -13.783 99.578 140.924 1.00 111.51 102 LEU B N 1
ATOM 3358 C CA . LEU B 2 68 ? -12.420 100.107 140.942 1.00 110.68 102 LEU B CA 1
ATOM 3359 C C . LEU B 2 68 ? -11.483 99.198 140.162 1.00 115.79 102 LEU B C 1
ATOM 3360 O O . LEU B 2 68 ? -11.734 97.996 140.053 1.00 115.04 102 LEU B O 1
ATOM 3365 N N . ARG B 2 69 ? -10.362 99.760 139.680 1.00 113.87 103 ARG B N 1
ATOM 3366 C CA . ARG B 2 69 ? -9.306 98.987 139.024 1.00 115.02 103 ARG B CA 1
ATOM 3367 C C . ARG B 2 69 ? -8.583 98.233 140.157 1.00 117.85 103 ARG B C 1
ATOM 3368 O O . ARG B 2 69 ? -8.585 98.712 141.300 1.00 116.06 103 ARG B O 1
ATOM 3376 N N . ASP B 2 70 ? -7.966 97.071 139.852 1.00 114.90 104 ASP B N 1
ATOM 3377 C CA . ASP B 2 70 ? -7.237 96.281 140.851 1.00 113.18 104 ASP B CA 1
ATOM 3378 C C . ASP B 2 70 ? -6.150 97.112 141.516 1.00 116.46 104 ASP B C 1
ATOM 3379 O O . ASP B 2 70 ? -6.048 97.076 142.741 1.00 115.18 104 ASP B O 1
ATOM 3384 N N . GLU B 2 71 ? -5.384 97.912 140.719 1.00 113.91 105 GLU B N 1
ATOM 3385 C CA . GLU B 2 71 ? -4.316 98.767 141.251 1.00 112.71 105 GLU B CA 1
ATOM 3386 C C . GLU B 2 71 ? -4.805 99.860 142.213 1.00 113.69 105 GLU B C 1
ATOM 3387 O O . GLU B 2 71 ? -4.126 100.147 143.206 1.00 112.29 105 GLU B O 1
ATOM 3393 N N . GLU B 2 72 ? -6.015 100.402 141.962 1.00 109.06 106 GLU B N 1
ATOM 3394 C CA . GLU B 2 72 ? -6.643 101.389 142.847 1.00 107.30 106 GLU B CA 1
ATOM 3395 C C . GLU B 2 72 ? -6.912 100.786 144.223 1.00 108.52 106 GLU B C 1
ATOM 3396 O O . GLU B 2 72 ? -6.646 101.449 145.225 1.00 107.99 106 GLU B O 1
ATOM 3402 N N . VAL B 2 73 ? -7.412 99.534 144.275 1.00 102.83 107 VAL B N 1
ATOM 3403 C CA . VAL B 2 73 ? -7.725 98.821 145.522 1.00 100.07 107 VAL B CA 1
ATOM 3404 C C . VAL B 2 73 ? -6.448 98.533 146.348 1.00 98.73 107 VAL B C 1
ATOM 3405 O O . VAL B 2 73 ? -6.444 98.768 147.556 1.00 96.54 107 VAL B O 1
ATOM 3409 N N . HIS B 2 74 ? -5.374 98.072 145.687 1.00 94.06 108 HIS B N 1
ATOM 3410 C CA . HIS B 2 74 ? -4.105 97.731 146.324 1.00 93.46 108 HIS B CA 1
ATOM 3411 C C . HIS B 2 74 ? -3.324 98.945 146.835 1.00 95.83 108 HIS B C 1
ATOM 3412 O O . HIS B 2 74 ? -2.838 98.919 147.960 1.00 94.11 108 HIS B O 1
ATOM 3419 N N . ALA B 2 75 ? -3.195 99.998 146.010 1.00 94.19 109 ALA B N 1
ATOM 3420 C CA . ALA B 2 75 ? -2.444 101.223 146.331 1.00 94.62 109 ALA B CA 1
ATOM 3421 C C . ALA B 2 75 ? -3.050 102.059 147.478 1.00 95.93 109 ALA B C 1
ATOM 3422 O O . ALA B 2 75 ? -2.304 102.612 148.303 1.00 94.30 109 ALA B O 1
ATOM 3424 N N . GLY B 2 76 ? -4.391 102.132 147.483 1.00 91.24 110 GLY B N 1
ATOM 3425 C CA . GLY B 2 76 ? -5.223 102.858 148.439 1.00 89.50 110 GLY B CA 1
ATOM 3426 C C . GLY B 2 76 ? -5.321 102.200 149.801 1.00 89.13 110 GLY B C 1
ATOM 3427 O O . GLY B 2 76 ? -5.426 102.896 150.813 1.00 88.42 110 GLY B O 1
ATOM 3428 N N . LEU B 2 77 ? -5.292 100.850 149.844 1.00 82.31 111 LEU B N 1
ATOM 3429 C CA . LEU B 2 77 ? -5.310 100.086 151.100 1.00 79.03 111 LEU B CA 1
ATOM 3430 C C . LEU B 2 77 ? -3.936 100.149 151.732 1.00 81.12 111 LEU B C 1
ATOM 3431 O O . LEU B 2 77 ? -3.818 100.033 152.953 1.00 79.75 111 LEU B O 1
ATOM 3436 N N . GLY B 2 78 ? -2.915 100.358 150.897 1.00 77.28 112 GLY B N 1
ATOM 3437 C CA . GLY B 2 78 ? -1.538 100.495 151.341 1.00 77.65 112 GLY B CA 1
ATOM 3438 C C . GLY B 2 78 ? -1.350 101.812 152.048 1.00 82.15 112 GLY B C 1
ATOM 3439 O O . GLY B 2 78 ? -0.772 101.869 153.135 1.00 80.12 112 GLY B O 1
ATOM 3440 N N . GLU B 2 79 ? -1.895 102.879 151.441 1.00 82.87 113 GLU B N 1
ATOM 3441 C CA . GLU B 2 79 ? -1.847 104.247 151.973 1.00 85.00 113 GLU B CA 1
ATOM 3442 C C . GLU B 2 79 ? -2.595 104.344 153.302 1.00 86.72 113 GLU B C 1
ATOM 3443 O O . GLU B 2 79 ? -2.126 105.028 154.210 1.00 87.04 113 GLU B O 1
ATOM 3449 N N . LEU B 2 80 ? -3.745 103.642 153.408 1.00 81.51 114 LEU B N 1
ATOM 3450 C CA . LEU B 2 80 ? -4.566 103.569 154.619 1.00 80.83 114 LEU B CA 1
ATOM 3451 C C . LEU B 2 80 ? -3.804 102.893 155.764 1.00 86.91 114 LEU B C 1
ATOM 3452 O O . LEU B 2 80 ? -3.777 103.446 156.861 1.00 86.69 114 LEU B O 1
ATOM 3457 N N . LEU B 2 81 ? -3.166 101.718 155.502 1.00 84.43 115 LEU B N 1
ATOM 3458 C CA . LEU B 2 81 ? -2.348 100.985 156.480 1.00 84.56 115 LEU B CA 1
ATOM 3459 C C . LEU B 2 81 ? -1.229 101.873 156.982 1.00 88.73 115 LEU B C 1
ATOM 3460 O O . LEU B 2 81 ? -0.965 101.914 158.184 1.00 88.14 115 LEU B O 1
ATOM 3465 N N . ARG B 2 82 ? -0.586 102.596 156.050 1.00 87.34 116 ARG B N 1
ATOM 3466 C CA . ARG B 2 82 ? 0.504 103.525 156.327 1.00 90.13 116 ARG B CA 1
ATOM 3467 C C . ARG B 2 82 ? 0.055 104.717 157.195 1.00 95.48 116 ARG B C 1
ATOM 3468 O O . ARG B 2 82 ? 0.712 104.986 158.203 1.00 97.80 116 ARG B O 1
ATOM 3476 N N . SER B 2 83 ? -1.062 105.407 156.834 1.00 104.61 117 SER B N 1
ATOM 3477 C CA . SER B 2 83 ? -1.605 106.559 157.575 1.00 108.13 117 SER B CA 1
ATOM 3478 C C . SER B 2 83 ? -1.936 106.265 159.054 1.00 110.93 117 SER B C 1
ATOM 3479 O O . SER B 2 83 ? -1.809 107.160 159.887 1.00 113.08 117 SER B O 1
ATOM 3482 N N . LEU B 2 84 ? -2.365 105.011 159.365 1.00 104.60 118 LEU B N 1
ATOM 3483 C CA . LEU B 2 84 ? -2.698 104.510 160.713 1.00 103.78 118 LEU B CA 1
ATOM 3484 C C . LEU B 2 84 ? -1.535 104.694 161.697 1.00 108.80 118 LEU B C 1
ATOM 3485 O O . LEU B 2 84 ? -1.753 104.994 162.881 1.00 110.79 118 LEU B O 1
ATOM 3490 N N . SER B 2 85 ? -0.304 104.506 161.191 1.00 103.03 119 SER B N 1
ATOM 3491 C CA . SER B 2 85 ? 0.920 104.620 161.961 1.00 102.83 119 SER B CA 1
ATOM 3492 C C . SER B 2 85 ? 1.295 106.073 162.359 1.00 112.43 119 SER B C 1
ATOM 3493 O O . SER B 2 85 ? 1.857 106.827 161.555 1.00 114.41 119 SER B O 1
ATOM 3496 N N . ASN B 2 86 ? 0.902 106.451 163.614 1.00 111.04 120 ASN B N 1
ATOM 3497 C CA . ASN B 2 86 ? 1.125 107.711 164.345 1.00 141.20 120 ASN B CA 1
ATOM 3498 C C . ASN B 2 86 ? 0.460 107.661 165.732 1.00 147.90 120 ASN B C 1
ATOM 3499 O O . ASN B 2 86 ? 0.830 108.414 166.634 1.00 109.16 120 ASN B O 1
ATOM 3504 N N . VAL B 2 92 ? -0.870 107.524 171.474 1.00 94.39 126 VAL B N 1
ATOM 3505 C CA . VAL B 2 92 ? -1.540 106.218 171.422 1.00 89.32 126 VAL B CA 1
ATOM 3506 C C . VAL B 2 92 ? -0.615 105.085 170.983 1.00 90.23 126 VAL B C 1
ATOM 3507 O O . VAL B 2 92 ? 0.132 105.268 170.029 1.00 90.60 126 VAL B O 1
ATOM 3509 N N . THR B 2 93 ? -0.669 103.915 171.669 1.00 83.46 127 THR B N 1
ATOM 3510 C CA . THR B 2 93 ? 0.144 102.734 171.338 1.00 78.31 127 THR B CA 1
ATOM 3511 C C . THR B 2 93 ? -0.584 101.834 170.304 1.00 81.25 127 THR B C 1
ATOM 3512 O O . THR B 2 93 ? -1.753 101.490 170.486 1.00 80.11 127 THR B O 1
ATOM 3514 N N . TRP B 2 94 ? 0.100 101.504 169.195 1.00 77.91 128 TRP B N 1
ATOM 3515 C CA . TRP B 2 94 ? -0.439 100.720 168.078 1.00 75.39 128 TRP B CA 1
ATOM 3516 C C . TRP B 2 94 ? 0.646 99.839 167.467 1.00 77.18 128 TRP B C 1
ATOM 3517 O O . TRP B 2 94 ? 1.723 100.339 167.126 1.00 79.95 128 TRP B O 1
ATOM 3528 N N . LYS B 2 95 ? 0.363 98.530 167.325 1.00 67.74 129 LYS B N 1
ATOM 3529 C CA . LYS B 2 95 ? 1.308 97.550 166.805 1.00 64.04 129 LYS B CA 1
ATOM 3530 C C . LYS B 2 95 ? 0.609 96.583 165.882 1.00 66.06 129 LYS B C 1
ATOM 3531 O O . LYS B 2 95 ? -0.393 95.985 166.254 1.00 64.01 129 LYS B O 1
ATOM 3537 N N . LEU B 2 96 ? 1.126 96.448 164.652 1.00 64.06 130 LEU B N 1
ATOM 3538 C CA . LEU B 2 96 ? 0.551 95.542 163.660 1.00 62.06 130 LEU B CA 1
ATOM 3539 C C . LEU B 2 96 ? 1.612 94.699 162.964 1.00 67.90 130 LEU B C 1
ATOM 3540 O O . LEU B 2 96 ? 2.727 95.161 162.751 1.00 69.04 130 LEU B O 1
ATOM 3545 N N . GLY B 2 97 ? 1.240 93.466 162.649 1.00 64.31 131 GLY B N 1
ATOM 3546 C CA . GLY B 2 97 ? 2.041 92.503 161.920 1.00 64.14 131 GLY B CA 1
ATOM 3547 C C . GLY B 2 97 ? 1.141 91.673 161.029 1.00 70.28 131 GLY B C 1
ATOM 3548 O O . GLY B 2 97 ? 0.113 91.165 161.488 1.00 70.20 131 GLY B O 1
ATOM 3549 N N . SER B 2 98 ? 1.462 91.615 159.734 1.00 68.42 132 SER B N 1
ATOM 3550 C CA . SER B 2 98 ? 0.711 90.795 158.791 1.00 69.28 132 SER B CA 1
ATOM 3551 C C . SER B 2 98 ? 1.661 89.707 158.356 1.00 75.48 132 SER B C 1
ATOM 3552 O O . SER B 2 98 ? 2.849 90.004 158.182 1.00 77.81 132 SER B O 1
ATOM 3555 N N . ARG B 2 99 ? 1.185 88.436 158.270 1.00 70.32 133 ARG B N 1
ATOM 3556 C CA . ARG B 2 99 ? 2.038 87.300 157.919 1.00 69.56 133 ARG B CA 1
ATOM 3557 C C . ARG B 2 99 ? 1.301 86.172 157.227 1.00 76.30 133 ARG B C 1
ATOM 3558 O O . ARG B 2 99 ? 0.257 85.702 157.699 1.00 74.23 133 ARG B O 1
ATOM 3566 N N . LEU B 2 100 ? 1.880 85.733 156.095 1.00 77.57 134 LEU B N 1
ATOM 3567 C CA . LEU B 2 100 ? 1.370 84.617 155.298 1.00 80.45 134 LEU B CA 1
ATOM 3568 C C . LEU B 2 100 ? 2.109 83.324 155.587 1.00 88.08 134 LEU B C 1
ATOM 3569 O O . LEU B 2 100 ? 3.321 83.221 155.366 1.00 89.89 134 LEU B O 1
ATOM 3574 N N . TYR B 2 101 ? 1.380 82.351 156.116 1.00 85.07 135 TYR B N 1
ATOM 3575 C CA . TYR B 2 101 ? 1.938 81.051 156.418 1.00 87.49 135 TYR B CA 1
ATOM 3576 C C . TYR B 2 101 ? 1.327 80.038 155.434 1.00 96.52 135 TYR B C 1
ATOM 3577 O O . TYR B 2 101 ? 0.107 79.860 155.392 1.00 96.46 135 TYR B O 1
ATOM 3586 N N . GLY B 2 102 ? 2.171 79.447 154.597 1.00 95.91 136 GLY B N 1
ATOM 3587 C CA . GLY B 2 102 ? 1.758 78.408 153.665 1.00 99.19 136 GLY B CA 1
ATOM 3588 C C . GLY B 2 102 ? 2.525 77.142 153.985 1.00 107.99 136 GLY B C 1
ATOM 3589 O O . GLY B 2 102 ? 3.486 77.210 154.764 1.00 106.88 136 GLY B O 1
ATOM 3590 N N . PRO B 2 103 ? 2.188 75.970 153.386 1.00 110.34 137 PRO B N 1
ATOM 3591 C CA . PRO B 2 103 ? 2.970 74.755 153.693 1.00 114.09 137 PRO B CA 1
ATOM 3592 C C . PRO B 2 103 ? 4.428 74.878 153.223 1.00 118.44 137 PRO B C 1
ATOM 3593 O O . PRO B 2 103 ? 4.694 75.568 152.240 1.00 115.07 137 PRO B O 1
ATOM 3597 N N . SER B 2 104 ? 5.373 74.249 153.952 1.00 119.63 138 SER B N 1
ATOM 3598 C CA . SER B 2 104 ? 6.818 74.272 153.663 1.00 121.95 138 SER B CA 1
ATOM 3599 C C . SER B 2 104 ? 7.205 73.780 152.251 1.00 133.98 138 SER B C 1
ATOM 3600 O O . SER B 2 104 ? 8.243 74.193 151.720 1.00 133.76 138 SER B O 1
ATOM 3603 N N . SER B 2 105 ? 6.336 72.949 151.631 1.00 137.05 139 SER B N 1
ATOM 3604 C CA . SER B 2 105 ? 6.490 72.392 150.278 1.00 142.75 139 SER B CA 1
ATOM 3605 C C . SER B 2 105 ? 6.176 73.404 149.151 1.00 145.50 139 SER B C 1
ATOM 3606 O O . SER B 2 105 ? 6.836 73.370 148.107 1.00 147.77 139 SER B O 1
ATOM 3609 N N . VAL B 2 106 ? 5.147 74.266 149.348 1.00 137.98 140 VAL B N 1
ATOM 3610 C CA . VAL B 2 106 ? 4.697 75.274 148.375 1.00 135.67 140 VAL B CA 1
ATOM 3611 C C . VAL B 2 106 ? 5.750 76.396 148.164 1.00 136.76 140 VAL B C 1
ATOM 3612 O O . VAL B 2 106 ? 6.638 76.577 149.006 1.00 134.84 140 VAL B O 1
ATOM 3616 N N . SER B 2 107 ? 5.648 77.135 147.042 1.00 133.04 141 SER B N 1
ATOM 3617 C CA . SER B 2 107 ? 6.577 78.208 146.705 1.00 130.80 141 SER B CA 1
ATOM 3618 C C . SER B 2 107 ? 5.820 79.509 146.449 1.00 131.32 141 SER B C 1
ATOM 3619 O O . SER B 2 107 ? 4.928 79.547 145.592 1.00 131.64 141 SER B O 1
ATOM 3622 N N . PHE B 2 108 ? 6.184 80.578 147.187 1.00 124.05 142 PHE B N 1
ATOM 3623 C CA . PHE B 2 108 ? 5.581 81.901 147.031 1.00 120.17 142 PHE B CA 1
ATOM 3624 C C . PHE B 2 108 ? 6.188 82.587 145.807 1.00 122.44 142 PHE B C 1
ATOM 3625 O O . PHE B 2 108 ? 7.414 82.731 145.725 1.00 121.80 142 PHE B O 1
ATOM 3633 N N . ALA B 2 109 ? 5.323 82.993 144.853 1.00 118.93 143 ALA B N 1
ATOM 3634 C CA . ALA B 2 109 ? 5.697 83.657 143.596 1.00 118.96 143 ALA B CA 1
ATOM 3635 C C . ALA B 2 109 ? 6.317 85.022 143.857 1.00 120.64 143 ALA B C 1
ATOM 3636 O O . ALA B 2 109 ? 5.744 85.806 144.613 1.00 118.45 143 ALA B O 1
ATOM 3638 N N . GLU B 2 110 ? 7.496 85.291 143.247 1.00 118.00 144 GLU B N 1
ATOM 3639 C CA . GLU B 2 110 ? 8.276 86.541 143.354 1.00 115.80 144 GLU B CA 1
ATOM 3640 C C . GLU B 2 110 ? 7.425 87.799 143.135 1.00 116.06 144 GLU B C 1
ATOM 3641 O O . GLU B 2 110 ? 7.550 88.756 143.911 1.00 113.32 144 GLU B O 1
ATOM 3647 N N . ASP B 2 111 ? 6.562 87.778 142.077 1.00 112.47 145 ASP B N 1
ATOM 3648 C CA . ASP B 2 111 ? 5.638 88.855 141.680 1.00 110.51 145 ASP B CA 1
ATOM 3649 C C . ASP B 2 111 ? 4.619 89.178 142.809 1.00 109.15 145 ASP B C 1
ATOM 3650 O O . ASP B 2 111 ? 4.417 90.351 143.140 1.00 106.19 145 ASP B O 1
ATOM 3655 N N . PHE B 2 112 ? 4.031 88.132 143.424 1.00 103.98 146 PHE B N 1
ATOM 3656 C CA . PHE B 2 112 ? 3.088 88.260 144.540 1.00 100.92 146 PHE B CA 1
ATOM 3657 C C . PHE B 2 112 ? 3.790 88.683 145.834 1.00 98.14 146 PHE B C 1
ATOM 3658 O O . PHE B 2 112 ? 3.269 89.540 146.541 1.00 97.13 146 PHE B O 1
ATOM 3666 N N . VAL B 2 113 ? 4.957 88.086 146.143 1.00 90.70 147 VAL B N 1
ATOM 3667 C CA . VAL B 2 113 ? 5.759 88.415 147.319 1.00 87.96 147 VAL B CA 1
ATOM 3668 C C . VAL B 2 113 ? 6.105 89.902 147.335 1.00 91.58 147 VAL B C 1
ATOM 3669 O O . VAL B 2 113 ? 5.931 90.554 148.352 1.00 89.03 147 VAL B O 1
ATOM 3673 N N . ARG B 2 114 ? 6.554 90.433 146.197 1.00 92.04 148 ARG B N 1
ATOM 3674 C CA . ARG B 2 114 ? 6.905 91.839 146.009 1.00 92.36 148 ARG B CA 1
ATOM 3675 C C . ARG B 2 114 ? 5.688 92.751 146.260 1.00 95.50 148 ARG B C 1
ATOM 3676 O O . ARG B 2 114 ? 5.808 93.714 147.025 1.00 93.78 148 ARG B O 1
ATOM 3684 N N . SER B 2 115 ? 4.528 92.431 145.640 1.00 93.38 149 SER B N 1
ATOM 3685 C CA . SER B 2 115 ? 3.288 93.211 145.758 1.00 93.86 149 SER B CA 1
ATOM 3686 C C . SER B 2 115 ? 2.634 93.151 147.152 1.00 97.10 149 SER B C 1
ATOM 3687 O O . SER B 2 115 ? 2.218 94.195 147.669 1.00 97.19 149 SER B O 1
ATOM 3690 N N . SER B 2 116 ? 2.593 91.944 147.775 1.00 92.41 150 SER B N 1
ATOM 3691 C CA . SER B 2 116 ? 2.068 91.715 149.131 1.00 90.74 150 SER B CA 1
ATOM 3692 C C . SER B 2 116 ? 2.868 92.498 150.196 1.00 93.16 150 SER B C 1
ATOM 3693 O O . SER B 2 116 ? 2.256 93.053 151.113 1.00 93.76 150 SER B O 1
ATOM 3696 N N . LYS B 2 117 ? 4.227 92.521 150.087 1.00 87.36 151 LYS B N 1
ATOM 3697 C CA . LYS B 2 117 ? 5.101 93.276 150.988 1.00 86.15 151 LYS B CA 1
ATOM 3698 C C . LYS B 2 117 ? 4.959 94.779 150.737 1.00 91.46 151 LYS B C 1
ATOM 3699 O O . LYS B 2 117 ? 4.961 95.558 151.707 1.00 91.76 151 LYS B O 1
ATOM 3705 N N . GLN B 2 118 ? 4.809 95.191 149.434 1.00 87.47 152 GLN B N 1
ATOM 3706 C CA . GLN B 2 118 ? 4.631 96.600 149.054 1.00 87.31 152 GLN B CA 1
ATOM 3707 C C . GLN B 2 118 ? 3.371 97.220 149.647 1.00 88.91 152 GLN B C 1
ATOM 3708 O O . GLN B 2 118 ? 3.489 98.180 150.401 1.00 88.79 152 GLN B O 1
ATOM 3714 N N . HIS B 2 119 ? 2.185 96.689 149.302 1.00 84.39 153 HIS B N 1
ATOM 3715 C CA . HIS B 2 119 ? 0.899 97.233 149.733 1.00 84.68 153 HIS B CA 1
ATOM 3716 C C . HIS B 2 119 ? 0.469 96.864 151.132 1.00 87.34 153 HIS B C 1
ATOM 3717 O O . HIS B 2 119 ? 0.007 97.727 151.887 1.00 86.86 153 HIS B O 1
ATOM 3724 N N . TYR B 2 120 ? 0.569 95.588 151.465 1.00 82.50 154 TYR B N 1
ATOM 3725 C CA . TYR B 2 120 ? 0.031 95.114 152.716 1.00 82.12 154 TYR B CA 1
ATOM 3726 C C . TYR B 2 120 ? 1.044 94.773 153.825 1.00 83.97 154 TYR B C 1
ATOM 3727 O O . TYR B 2 120 ? 0.635 94.389 154.929 1.00 82.26 154 TYR B O 1
ATOM 3736 N N . ASN B 2 121 ? 2.356 94.950 153.543 1.00 80.51 155 ASN B N 1
ATOM 3737 C CA . ASN B 2 121 ? 3.486 94.638 154.438 1.00 79.54 155 ASN B CA 1
ATOM 3738 C C . ASN B 2 121 ? 3.486 93.185 154.949 1.00 81.94 155 ASN B C 1
ATOM 3739 O O . ASN B 2 121 ? 3.971 92.881 156.048 1.00 80.90 155 ASN B O 1
ATOM 3744 N N . CYS B 2 122 ? 2.980 92.299 154.081 1.00 78.03 156 CYS B N 1
ATOM 3745 C CA . CYS B 2 122 ? 2.777 90.883 154.304 1.00 77.55 156 CYS B CA 1
ATOM 3746 C C . CYS B 2 122 ? 4.057 90.072 154.204 1.00 79.84 156 CYS B C 1
ATOM 3747 O O . CYS B 2 122 ? 4.511 89.827 153.101 1.00 81.13 156 CYS B O 1
ATOM 3750 N N . GLU B 2 123 ? 4.660 89.691 155.350 1.00 93.61 157 GLU B N 1
ATOM 3751 C CA . GLU B 2 123 ? 5.875 88.862 155.407 1.00 93.04 157 GLU B CA 1
ATOM 3752 C C . GLU B 2 123 ? 5.441 87.433 155.113 1.00 95.02 157 GLU B C 1
ATOM 3753 O O . GLU B 2 123 ? 4.308 87.051 155.394 1.00 90.96 157 GLU B O 1
ATOM 3759 N N . HIS B 2 124 ? 6.316 86.646 154.518 1.00 96.53 158 HIS B N 1
ATOM 3760 C CA . HIS B 2 124 ? 5.951 85.266 154.180 1.00 96.89 158 HIS B CA 1
ATOM 3761 C C . HIS B 2 124 ? 6.775 84.252 154.924 1.00 94.39 158 HIS B C 1
ATOM 3762 O O . HIS B 2 124 ? 7.960 84.485 155.195 1.00 93.14 158 HIS B O 1
ATOM 3769 N N . SER B 2 125 ? 6.124 83.155 155.320 1.00 87.29 159 SER B N 1
ATOM 3770 C CA . SER B 2 125 ? 6.795 82.107 156.068 1.00 85.01 159 SER B CA 1
ATOM 3771 C C . SER B 2 125 ? 6.263 80.741 155.713 1.00 85.10 159 SER B C 1
ATOM 3772 O O . SER B 2 125 ? 5.051 80.553 155.564 1.00 83.47 159 SER B O 1
ATOM 3775 N N . LYS B 2 126 ? 7.191 79.812 155.483 1.00 80.59 160 LYS B N 1
ATOM 3776 C CA . LYS B 2 126 ? 6.893 78.416 155.184 1.00 79.52 160 LYS B CA 1
ATOM 3777 C C . LYS B 2 126 ? 6.996 77.735 156.531 1.00 80.17 160 LYS B C 1
ATOM 3778 O O . LYS B 2 126 ? 7.869 78.088 157.352 1.00 78.25 160 LYS B O 1
ATOM 3784 N N . ILE B 2 127 ? 6.044 76.826 156.798 1.00 75.29 161 ILE B N 1
ATOM 3785 C CA . ILE B 2 127 ? 5.924 76.139 158.078 1.00 72.80 161 ILE B CA 1
ATOM 3786 C C . ILE B 2 127 ? 5.260 74.765 157.945 1.00 77.07 161 ILE B C 1
ATOM 3787 O O . ILE B 2 127 ? 4.344 74.582 157.139 1.00 77.39 161 ILE B O 1
ATOM 3792 N N . ASN B 2 128 ? 5.690 73.818 158.775 1.00 74.19 162 ASN B N 1
ATOM 3793 C CA . ASN B 2 128 ? 5.068 72.517 158.774 1.00 74.99 162 ASN B CA 1
ATOM 3794 C C . ASN B 2 128 ? 3.930 72.565 159.774 1.00 83.08 162 ASN B C 1
ATOM 3795 O O . ASN B 2 128 ? 4.152 72.774 160.980 1.00 81.47 162 ASN B O 1
ATOM 3800 N N . PHE B 2 129 ? 2.692 72.473 159.239 1.00 83.82 163 PHE B N 1
ATOM 3801 C CA . PHE B 2 129 ? 1.439 72.537 160.012 1.00 84.34 163 PHE B CA 1
ATOM 3802 C C . PHE B 2 129 ? 1.082 71.188 160.637 1.00 86.40 163 PHE B C 1
ATOM 3803 O O . PHE B 2 129 ? 0.304 71.133 161.593 1.00 86.21 163 PHE B O 1
ATOM 3811 N N . ARG B 2 130 ? 1.640 70.099 160.086 1.00 81.10 164 ARG B N 1
ATOM 3812 C CA . ARG B 2 130 ? 1.453 68.763 160.621 1.00 80.63 164 ARG B CA 1
ATOM 3813 C C . ARG B 2 130 ? 2.217 68.669 161.956 1.00 83.96 164 ARG B C 1
ATOM 3814 O O . ARG B 2 130 ? 1.880 67.841 162.808 1.00 84.97 164 ARG B O 1
ATOM 3822 N N . ASP B 2 131 ? 3.208 69.577 162.145 1.00 78.76 165 ASP B N 1
ATOM 3823 C CA . ASP B 2 131 ? 4.046 69.732 163.339 1.00 77.93 165 ASP B CA 1
ATOM 3824 C C . ASP B 2 131 ? 3.302 70.750 164.252 1.00 80.03 165 ASP B C 1
ATOM 3825 O O . ASP B 2 131 ? 3.805 71.853 164.502 1.00 77.78 165 ASP B O 1
ATOM 3830 N N . LYS B 2 132 ? 2.077 70.361 164.711 1.00 76.62 166 LYS B N 1
ATOM 3831 C CA . LYS B 2 132 ? 1.128 71.178 165.482 1.00 75.58 166 LYS B CA 1
ATOM 3832 C C . LYS B 2 132 ? 1.644 72.042 166.619 1.00 77.48 166 LYS B C 1
ATOM 3833 O O . LYS B 2 132 ? 1.527 73.255 166.498 1.00 76.28 166 LYS B O 1
ATOM 3839 N N . ARG B 2 133 ? 2.213 71.453 167.701 1.00 74.33 167 ARG B N 1
ATOM 3840 C CA . ARG B 2 133 ? 2.730 72.227 168.838 1.00 73.79 167 ARG B CA 1
ATOM 3841 C C . ARG B 2 133 ? 3.769 73.271 168.399 1.00 76.92 167 ARG B C 1
ATOM 3842 O O . ARG B 2 133 ? 3.594 74.447 168.701 1.00 76.60 167 ARG B O 1
ATOM 3850 N N . SER B 2 134 ? 4.799 72.854 167.643 1.00 73.02 168 SER B N 1
ATOM 3851 C CA . SER B 2 134 ? 5.836 73.757 167.162 1.00 70.58 168 SER B CA 1
ATOM 3852 C C . SER B 2 134 ? 5.286 74.813 166.188 1.00 72.08 168 SER B C 1
ATOM 3853 O O . SER B 2 134 ? 5.739 75.960 166.221 1.00 70.20 168 SER B O 1
ATOM 3856 N N . ALA B 2 135 ? 4.280 74.432 165.362 1.00 68.92 169 ALA B N 1
ATOM 3857 C CA . ALA B 2 135 ? 3.631 75.322 164.393 1.00 68.17 169 ALA B CA 1
ATOM 3858 C C . ALA B 2 135 ? 2.921 76.425 165.142 1.00 73.55 169 ALA B C 1
ATOM 3859 O O . ALA B 2 135 ? 3.139 77.594 164.854 1.00 73.55 169 ALA B O 1
ATOM 3861 N N . LEU B 2 136 ? 2.106 76.059 166.139 1.00 70.59 170 LEU B N 1
ATOM 3862 C CA . LEU B 2 136 ? 1.367 76.982 166.968 1.00 69.14 170 LEU B CA 1
ATOM 3863 C C . LEU B 2 136 ? 2.333 77.868 167.729 1.00 75.13 170 LEU B C 1
ATOM 3864 O O . LEU B 2 136 ? 2.178 79.092 167.701 1.00 74.93 170 LEU B O 1
ATOM 3869 N N . GLN B 2 137 ? 3.348 77.247 168.382 1.00 72.76 171 GLN B N 1
ATOM 3870 C CA . GLN B 2 137 ? 4.396 77.884 169.191 1.00 73.27 171 GLN B CA 1
ATOM 3871 C C . GLN B 2 137 ? 5.035 79.032 168.435 1.00 75.92 171 GLN B C 1
ATOM 3872 O O . GLN B 2 137 ? 5.131 80.135 168.982 1.00 74.74 171 GLN B O 1
ATOM 3878 N N . SER B 2 138 ? 5.414 78.789 167.154 1.00 72.04 172 SER B N 1
ATOM 3879 C CA . SER B 2 138 ? 6.083 79.803 166.348 1.00 71.21 172 SER B CA 1
ATOM 3880 C C . SER B 2 138 ? 5.183 80.967 165.902 1.00 71.36 172 SER B C 1
ATOM 3881 O O . SER B 2 138 ? 5.642 82.112 165.930 1.00 71.36 172 SER B O 1
ATOM 3884 N N . ILE B 2 139 ? 3.898 80.685 165.555 1.00 64.02 173 ILE B N 1
ATOM 3885 C CA . ILE B 2 139 ? 2.911 81.708 165.196 1.00 61.89 173 ILE B CA 1
ATOM 3886 C C . ILE B 2 139 ? 2.666 82.566 166.457 1.00 67.47 173 ILE B C 1
ATOM 3887 O O . ILE B 2 139 ? 2.775 83.786 166.392 1.00 67.08 173 ILE B O 1
ATOM 3892 N N . ASN B 2 140 ? 2.339 81.915 167.594 1.00 64.47 174 ASN B N 1
ATOM 3893 C CA . ASN B 2 140 ? 2.075 82.570 168.860 1.00 63.69 174 ASN B CA 1
ATOM 3894 C C . ASN B 2 140 ? 3.284 83.385 169.372 1.00 69.93 174 ASN B C 1
ATOM 3895 O O . ASN B 2 140 ? 3.090 84.461 169.946 1.00 68.96 174 ASN B O 1
ATOM 3900 N N . GLU B 2 141 ? 4.519 82.936 169.089 1.00 68.80 175 GLU B N 1
ATOM 3901 C CA . GLU B 2 141 ? 5.710 83.707 169.458 1.00 70.34 175 GLU B CA 1
ATOM 3902 C C . GLU B 2 141 ? 5.838 84.929 168.544 1.00 73.64 175 GLU B C 1
ATOM 3903 O O . GLU B 2 141 ? 6.148 86.031 169.030 1.00 72.78 175 GLU B O 1
ATOM 3909 N N . TRP B 2 142 ? 5.545 84.746 167.228 1.00 68.58 176 TRP B N 1
ATOM 3910 C CA . TRP B 2 142 ? 5.588 85.847 166.274 1.00 68.35 176 TRP B CA 1
ATOM 3911 C C . TRP B 2 142 ? 4.616 86.956 166.718 1.00 72.69 176 TRP B C 1
ATOM 3912 O O . TRP B 2 142 ? 4.978 88.132 166.726 1.00 73.58 176 TRP B O 1
ATOM 3923 N N . ALA B 2 143 ? 3.405 86.569 167.121 1.00 68.88 177 ALA B N 1
ATOM 3924 C CA . ALA B 2 143 ? 2.390 87.479 167.632 1.00 67.58 177 ALA B CA 1
ATOM 3925 C C . ALA B 2 143 ? 2.849 88.099 168.945 1.00 73.37 177 ALA B C 1
ATOM 3926 O O . ALA B 2 143 ? 2.670 89.302 169.131 1.00 73.71 177 ALA B O 1
ATOM 3928 N N . ALA B 2 144 ? 3.470 87.301 169.845 1.00 71.61 178 ALA B N 1
ATOM 3929 C CA . ALA B 2 144 ? 3.952 87.833 171.122 1.00 72.60 178 ALA B CA 1
ATOM 3930 C C . ALA B 2 144 ? 5.001 88.921 170.880 1.00 77.76 178 ALA B C 1
ATOM 3931 O O . ALA B 2 144 ? 4.891 90.007 171.447 1.00 77.54 178 ALA B O 1
ATOM 3933 N N . GLN B 2 145 ? 5.967 88.664 169.988 1.00 76.06 179 GLN B N 1
ATOM 3934 C CA . GLN B 2 145 ? 7.008 89.653 169.726 1.00 78.04 179 GLN B CA 1
ATOM 3935 C C . GLN B 2 145 ? 6.497 90.918 169.032 1.00 80.12 179 GLN B C 1
ATOM 3936 O O . GLN B 2 145 ? 6.866 92.032 169.438 1.00 81.76 179 GLN B O 1
ATOM 3942 N N . THR B 2 146 ? 5.585 90.736 168.046 1.00 72.34 180 THR B N 1
ATOM 3943 C CA . THR B 2 146 ? 4.934 91.790 167.261 1.00 70.86 180 THR B CA 1
ATOM 3944 C C . THR B 2 146 ? 4.207 92.781 168.175 1.00 74.92 180 THR B C 1
ATOM 3945 O O . THR B 2 146 ? 4.197 93.978 167.902 1.00 75.85 180 THR B O 1
ATOM 3949 N N . THR B 2 147 ? 3.600 92.263 169.251 1.00 71.14 181 THR B N 1
ATOM 3950 C CA . THR B 2 147 ? 2.779 93.010 170.194 1.00 71.33 181 THR B CA 1
ATOM 3951 C C . THR B 2 147 ? 3.461 93.284 171.534 1.00 78.35 181 THR B C 1
ATOM 3952 O O . THR B 2 147 ? 2.880 93.929 172.418 1.00 78.61 181 THR B O 1
ATOM 3956 N N . ASP B 2 148 ? 4.701 92.814 171.663 1.00 76.61 182 ASP B N 1
ATOM 3957 C CA . ASP B 2 148 ? 5.499 92.908 172.877 1.00 78.34 182 ASP B CA 1
ATOM 3958 C C . ASP B 2 148 ? 4.790 92.265 174.049 1.00 80.26 182 ASP B C 1
ATOM 3959 O O . ASP B 2 148 ? 4.576 92.899 175.090 1.00 81.91 182 ASP B O 1
ATOM 3964 N N . GLY B 2 149 ? 4.391 91.016 173.817 1.00 72.33 183 GLY B N 1
ATOM 3965 C CA . GLY B 2 149 ? 3.761 90.124 174.771 1.00 71.79 183 GLY B CA 1
ATOM 3966 C C . GLY B 2 149 ? 2.334 90.395 175.163 1.00 76.14 183 GLY B C 1
ATOM 3967 O O . GLY B 2 149 ? 1.807 89.654 175.992 1.00 79.43 183 GLY B O 1
ATOM 3968 N N . LYS B 2 150 ? 1.687 91.432 174.601 1.00 69.27 184 LYS B N 1
ATOM 3969 C CA . LYS B 2 150 ? 0.300 91.751 174.986 1.00 66.53 184 LYS B CA 1
ATOM 3970 C C . LYS B 2 150 ? -0.717 90.808 174.389 1.00 70.37 184 LYS B C 1
ATOM 3971 O O . LYS B 2 150 ? -1.819 90.641 174.935 1.00 71.30 184 LYS B O 1
ATOM 3977 N N . LEU B 2 151 ? -0.327 90.173 173.276 1.00 65.86 185 LEU B N 1
ATOM 3978 C CA . LEU B 2 151 ? -1.103 89.156 172.595 1.00 64.83 185 LEU B CA 1
ATOM 3979 C C . LEU B 2 151 ? -0.200 87.903 172.609 1.00 71.39 185 LEU B C 1
ATOM 3980 O O . LEU B 2 151 ? 0.583 87.678 171.678 1.00 69.68 185 LEU B O 1
ATOM 3985 N N . PRO B 2 152 ? -0.210 87.138 173.731 1.00 70.72 186 PRO B N 1
ATOM 3986 C CA . PRO B 2 152 ? 0.703 85.984 173.825 1.00 71.95 186 PRO B CA 1
ATOM 3987 C C . PRO B 2 152 ? 0.310 84.765 173.019 1.00 75.20 186 PRO B C 1
ATOM 3988 O O . PRO B 2 152 ? 1.140 83.873 172.872 1.00 75.24 186 PRO B O 1
ATOM 3992 N N . GLU B 2 153 ? -0.942 84.707 172.527 1.00 70.95 187 GLU B N 1
ATOM 3993 C CA . GLU B 2 153 ? -1.475 83.575 171.781 1.00 70.81 187 GLU B CA 1
ATOM 3994 C C . GLU B 2 153 ? -2.475 84.012 170.730 1.00 75.58 187 GLU B C 1
ATOM 3995 O O . GLU B 2 153 ? -3.378 84.787 171.030 1.00 76.98 187 GLU B O 1
ATOM 4001 N N . VAL B 2 154 ? -2.324 83.509 169.501 1.00 71.99 188 VAL B N 1
ATOM 4002 C CA . VAL B 2 154 ? -3.252 83.772 168.400 1.00 71.77 188 VAL B CA 1
ATOM 4003 C C . VAL B 2 154 ? -4.348 82.728 168.555 1.00 80.61 188 VAL B C 1
ATOM 4004 O O . VAL B 2 154 ? -5.443 83.056 168.995 1.00 82.37 188 VAL B O 1
ATOM 4008 N N . THR B 2 155 ? -4.031 81.462 168.291 1.00 78.54 189 THR B N 1
ATOM 4009 C CA . THR B 2 155 ? -5.016 80.399 168.403 1.00 79.98 189 THR B CA 1
ATOM 4010 C C . THR B 2 155 ? -4.486 79.262 169.234 1.00 86.35 189 THR B C 1
ATOM 4011 O O . THR B 2 155 ? -3.270 79.158 169.429 1.00 85.53 189 THR B O 1
ATOM 4015 N N . LYS B 2 156 ? -5.407 78.429 169.751 1.00 85.32 190 LYS B N 1
ATOM 4016 C CA . LYS B 2 156 ? -5.084 77.231 170.513 1.00 86.41 190 LYS B CA 1
ATOM 4017 C C . LYS B 2 156 ? -4.955 76.047 169.533 1.00 91.79 190 LYS B C 1
ATOM 4018 O O . LYS B 2 156 ? -4.303 75.059 169.854 1.00 92.19 190 LYS B O 1
ATOM 4024 N N . ASP B 2 157 ? -5.535 76.179 168.315 1.00 89.22 191 ASP B N 1
ATOM 4025 C CA . ASP B 2 157 ? -5.514 75.150 167.266 1.00 90.08 191 ASP B CA 1
ATOM 4026 C C . ASP B 2 157 ? -5.712 75.712 165.848 1.00 91.76 191 ASP B C 1
ATOM 4027 O O . ASP B 2 157 ? -6.430 76.686 165.663 1.00 91.73 191 ASP B O 1
ATOM 4032 N N . VAL B 2 158 ? -5.081 75.066 164.859 1.00 87.54 192 VAL B N 1
ATOM 4033 C CA . VAL B 2 158 ? -5.182 75.330 163.415 1.00 87.80 192 VAL B CA 1
ATOM 4034 C C . VAL B 2 158 ? -5.708 74.015 162.801 1.00 92.92 192 VAL B C 1
ATOM 4035 O O . VAL B 2 158 ? -5.032 72.982 162.875 1.00 91.50 192 VAL B O 1
ATOM 4039 N N . GLU B 2 159 ? -6.900 74.047 162.213 1.00 91.13 193 GLU B N 1
ATOM 4040 C CA . GLU B 2 159 ? -7.522 72.833 161.700 1.00 93.62 193 GLU B CA 1
ATOM 4041 C C . GLU B 2 159 ? -7.051 72.363 160.330 1.00 97.82 193 GLU B C 1
ATOM 4042 O O . GLU B 2 159 ? -7.042 71.155 160.067 1.00 99.66 193 GLU B O 1
ATOM 4048 N N . ARG B 2 160 ? -6.663 73.298 159.456 1.00 92.38 194 ARG B N 1
ATOM 4049 C CA . ARG B 2 160 ? -6.274 72.923 158.104 1.00 93.03 194 ARG B CA 1
ATOM 4050 C C . ARG B 2 160 ? -4.781 73.012 157.805 1.00 90.17 194 ARG B C 1
ATOM 4051 O O . ARG B 2 160 ? -4.257 74.087 157.470 1.00 89.26 194 ARG B O 1
ATOM 4059 N N . THR B 2 161 ? -4.112 71.866 157.883 1.00 107.82 195 THR B N 1
ATOM 4060 C CA . THR B 2 161 ? -2.686 71.731 157.582 1.00 108.86 195 THR B CA 1
ATOM 4061 C C . THR B 2 161 ? -2.344 71.970 156.080 1.00 115.02 195 THR B C 1
ATOM 4062 O O . THR B 2 161 ? -1.222 72.372 155.753 1.00 115.27 195 THR B O 1
ATOM 4066 N N . ASP B 2 162 ? -3.303 71.705 155.179 1.00 112.15 196 ASP B N 1
ATOM 4067 C CA . ASP B 2 162 ? -3.073 71.719 153.744 1.00 114.38 196 ASP B CA 1
ATOM 4068 C C . ASP B 2 162 ? -3.118 73.034 152.972 1.00 118.52 196 ASP B C 1
ATOM 4069 O O . ASP B 2 162 ? -2.764 73.029 151.798 1.00 121.74 196 ASP B O 1
ATOM 4074 N N . GLY B 2 163 ? -3.544 74.126 153.594 1.00 111.48 197 GLY B N 1
ATOM 4075 C CA . GLY B 2 163 ? -3.664 75.406 152.898 1.00 109.42 197 GLY B CA 1
ATOM 4076 C C . GLY B 2 163 ? -2.920 76.591 153.482 1.00 109.33 197 GLY B C 1
ATOM 4077 O O . GLY B 2 163 ? -2.137 76.449 154.432 1.00 108.60 197 GLY B O 1
ATOM 4078 N N . ALA B 2 164 ? -3.182 77.781 152.897 1.00 103.41 198 ALA B N 1
ATOM 4079 C CA . ALA B 2 164 ? -2.584 79.065 153.280 1.00 99.51 198 ALA B CA 1
ATOM 4080 C C . ALA B 2 164 ? -3.260 79.660 154.507 1.00 98.13 198 ALA B C 1
ATOM 4081 O O . ALA B 2 164 ? -4.477 79.537 154.665 1.00 96.41 198 ALA B O 1
ATOM 4083 N N . LEU B 2 165 ? -2.460 80.341 155.348 1.00 91.69 199 LEU B N 1
ATOM 4084 C CA . LEU B 2 165 ? -2.880 81.003 156.582 1.00 86.94 199 LEU B CA 1
ATOM 4085 C C . LEU B 2 165 ? -2.403 82.453 156.622 1.00 83.64 199 LEU B C 1
ATOM 4086 O O . LEU B 2 165 ? -1.200 82.706 156.633 1.00 83.19 199 LEU B O 1
ATOM 4091 N N . LEU B 2 166 ? -3.326 83.406 156.675 1.00 76.00 200 LEU B N 1
ATOM 4092 C CA . LEU B 2 166 ? -2.928 84.803 156.817 1.00 71.96 200 LEU B CA 1
ATOM 4093 C C . LEU B 2 166 ? -3.216 85.154 158.244 1.00 70.17 200 LEU B C 1
ATOM 4094 O O . LEU B 2 166 ? -4.322 84.893 158.737 1.00 68.95 200 LEU B O 1
ATOM 4099 N N . VAL B 2 167 ? -2.188 85.666 158.939 1.00 63.66 201 VAL B N 1
ATOM 4100 C CA . VAL B 2 167 ? -2.276 86.033 160.351 1.00 59.40 201 VAL B CA 1
ATOM 4101 C C . VAL B 2 167 ? -1.969 87.518 160.536 1.00 62.97 201 VAL B C 1
ATOM 4102 O O . VAL B 2 167 ? -0.896 88.001 160.166 1.00 63.04 201 VAL B O 1
ATOM 4106 N N . ASN B 2 168 ? -2.903 88.215 161.172 1.00 58.63 202 ASN B N 1
ATOM 4107 C CA . ASN B 2 168 ? -2.766 89.607 161.577 1.00 56.61 202 ASN B CA 1
ATOM 4108 C C . ASN B 2 168 ? -2.750 89.636 163.115 1.00 59.98 202 ASN B C 1
ATOM 4109 O O . ASN B 2 168 ? -3.631 89.054 163.763 1.00 58.98 202 ASN B O 1
ATOM 4114 N N . ALA B 2 169 ? -1.680 90.221 163.688 1.00 57.10 203 ALA B N 1
ATOM 4115 C CA . ALA B 2 169 ? -1.474 90.351 165.135 1.00 56.16 203 ALA B CA 1
ATOM 4116 C C . ALA B 2 169 ? -1.408 91.843 165.459 1.00 61.33 203 ALA B C 1
ATOM 4117 O O . ALA B 2 169 ? -0.605 92.567 164.853 1.00 63.40 203 ALA B O 1
ATOM 4127 N N . PHE B 2 171 ? -1.915 95.134 168.611 1.00 55.46 205 PHE B N 1
ATOM 4128 C CA . PHE B 2 171 ? -1.974 95.653 169.966 1.00 53.50 205 PHE B CA 1
ATOM 4129 C C . PHE B 2 171 ? -2.395 97.115 169.829 1.00 55.72 205 PHE B C 1
ATOM 4130 O O . PHE B 2 171 ? -1.748 97.886 169.114 1.00 54.80 205 PHE B O 1
ATOM 4138 N N . PHE B 2 172 ? -3.495 97.473 170.498 1.00 50.54 206 PHE B N 1
ATOM 4139 C CA . PHE B 2 172 ? -4.005 98.830 170.507 1.00 49.37 206 PHE B CA 1
ATOM 4140 C C . PHE B 2 172 ? -4.359 99.252 171.915 1.00 53.54 206 PHE B C 1
ATOM 4141 O O . PHE B 2 172 ? -5.055 98.527 172.639 1.00 51.89 206 PHE B O 1
ATOM 4149 N N . LYS B 2 173 ? -3.846 100.434 172.303 1.00 51.59 207 LYS B N 1
ATOM 4150 C CA . LYS B 2 173 ? -4.068 100.997 173.616 1.00 51.67 207 LYS B CA 1
ATOM 4151 C C . LYS B 2 173 ? -4.498 102.438 173.483 1.00 59.26 207 LYS B C 1
ATOM 4152 O O . LYS B 2 173 ? -3.642 103.315 173.314 1.00 62.73 207 LYS B O 1
ATOM 4158 N N . PRO B 2 174 ? -5.814 102.726 173.523 1.00 56.36 208 PRO B N 1
ATOM 4159 C CA . PRO B 2 174 ? -6.242 104.141 173.477 1.00 56.12 208 PRO B CA 1
ATOM 4160 C C . PRO B 2 174 ? -5.631 104.971 174.642 1.00 58.43 208 PRO B C 1
ATOM 4161 O O . PRO B 2 174 ? -5.683 104.587 175.816 1.00 60.91 208 PRO B O 1
ATOM 4165 N N . HIS B 2 175 ? -4.958 106.049 174.296 1.00 51.88 209 HIS B N 1
ATOM 4166 C CA . HIS B 2 175 ? -4.320 106.958 175.253 1.00 50.83 209 HIS B CA 1
ATOM 4167 C C . HIS B 2 175 ? -5.251 108.170 175.265 1.00 52.57 209 HIS B C 1
ATOM 4168 O O . HIS B 2 175 ? -5.412 108.833 174.228 1.00 50.68 209 HIS B O 1
ATOM 4175 N N . TRP B 2 176 ? -5.942 108.372 176.398 1.00 47.43 210 TRP B N 1
ATOM 4176 C CA . TRP B 2 176 ? -6.977 109.394 176.573 1.00 47.23 210 TRP B CA 1
ATOM 4177 C C . TRP B 2 176 ? -6.452 110.821 176.506 1.00 51.64 210 TRP B C 1
ATOM 4178 O O . TRP B 2 176 ? -5.336 111.100 176.938 1.00 51.31 210 TRP B O 1
ATOM 4189 N N . ASP B 2 177 ? -7.258 111.726 175.938 1.00 47.84 211 ASP B N 1
ATOM 4190 C CA . ASP B 2 177 ? -6.907 113.137 175.874 1.00 49.25 211 ASP B CA 1
ATOM 4191 C C . ASP B 2 177 ? -6.960 113.712 177.311 1.00 53.54 211 ASP B C 1
ATOM 4192 O O . ASP B 2 177 ? -6.176 114.587 177.662 1.00 53.10 211 ASP B O 1
ATOM 4197 N N . GLU B 2 178 ? -7.854 113.149 178.155 1.00 50.20 212 GLU B N 1
ATOM 4198 C CA . GLU B 2 178 ? -7.996 113.462 179.582 1.00 49.14 212 GLU B CA 1
ATOM 4199 C C . GLU B 2 178 ? -7.952 112.120 180.325 1.00 50.76 212 GLU B C 1
ATOM 4200 O O . GLU B 2 178 ? -8.875 111.314 180.214 1.00 50.57 212 GLU B O 1
ATOM 4206 N N . LYS B 2 179 ? -6.837 111.859 181.006 1.00 46.32 213 LYS B N 1
ATOM 4207 C CA . LYS B 2 179 ? -6.558 110.609 181.698 1.00 44.61 213 LYS B CA 1
ATOM 4208 C C . LYS B 2 179 ? -7.498 110.312 182.873 1.00 48.95 213 LYS B C 1
ATOM 4209 O O . LYS B 2 179 ? -8.088 111.216 183.440 1.00 48.72 213 LYS B O 1
ATOM 4215 N N . PHE B 2 180 ? -7.556 109.038 183.280 1.00 46.22 214 PHE B N 1
ATOM 4216 C CA . PHE B 2 180 ? -8.269 108.610 184.467 1.00 47.35 214 PHE B CA 1
ATOM 4217 C C . PHE B 2 180 ? -7.294 108.759 185.631 1.00 51.75 214 PHE B C 1
ATOM 4218 O O . PHE B 2 180 ? -6.090 108.665 185.420 1.00 53.47 214 PHE B O 1
ATOM 4226 N N . HIS B 2 181 ? -7.799 109.032 186.838 1.00 46.40 215 HIS B N 1
ATOM 4227 C CA . HIS B 2 181 ? -6.928 109.144 187.996 1.00 46.29 215 HIS B CA 1
ATOM 4228 C C . HIS B 2 181 ? -6.470 107.713 188.331 1.00 48.58 215 HIS B C 1
ATOM 4229 O O . HIS B 2 181 ? -7.276 106.786 188.311 1.00 45.73 215 HIS B O 1
ATOM 4236 N N . HIS B 2 182 ? -5.178 107.536 188.627 1.00 45.97 216 HIS B N 1
ATOM 4237 C CA . HIS B 2 182 ? -4.629 106.206 188.888 1.00 43.78 216 HIS B CA 1
ATOM 4238 C C . HIS B 2 182 ? -5.257 105.474 190.064 1.00 50.11 216 HIS B C 1
ATOM 4239 O O . HIS B 2 182 ? -5.177 104.249 190.122 1.00 51.36 216 HIS B O 1
ATOM 4246 N N . LYS B 2 183 ? -5.886 106.202 190.987 1.00 47.77 217 LYS B N 1
ATOM 4247 C CA . LYS B 2 183 ? -6.533 105.592 192.145 1.00 48.12 217 LYS B CA 1
ATOM 4248 C C . LYS B 2 183 ? -8.047 105.365 191.923 1.00 52.37 217 LYS B C 1
ATOM 4249 O O . LYS B 2 183 ? -8.685 104.734 192.760 1.00 53.08 217 LYS B O 1
ATOM 4263 N N . VAL B 2 185 ? -9.917 103.314 190.487 1.00 49.05 219 VAL B N 1
ATOM 4264 C CA . VAL B 2 185 ? -9.914 101.924 190.022 1.00 46.91 219 VAL B CA 1
ATOM 4265 C C . VAL B 2 185 ? -10.326 100.992 191.181 1.00 53.67 219 VAL B C 1
ATOM 4266 O O . VAL B 2 185 ? -9.756 101.070 192.279 1.00 55.67 219 VAL B O 1
ATOM 4270 N N . ASP B 2 186 ? -11.346 100.147 190.954 1.00 48.97 220 ASP B N 1
ATOM 4271 C CA . ASP B 2 186 ? -11.825 99.212 191.974 1.00 48.99 220 ASP B CA 1
ATOM 4272 C C . ASP B 2 186 ? -12.398 97.933 191.375 1.00 53.70 220 ASP B C 1
ATOM 4273 O O . ASP B 2 186 ? -12.494 97.794 190.156 1.00 52.03 220 ASP B O 1
ATOM 4278 N N . ASN B 2 187 ? -12.769 96.992 192.230 1.00 52.48 221 ASN B N 1
ATOM 4279 C CA . ASN B 2 187 ? -13.328 95.736 191.758 1.00 51.45 221 ASN B CA 1
ATOM 4280 C C . ASN B 2 187 ? -14.832 95.797 191.756 1.00 54.73 221 ASN B C 1
ATOM 4281 O O . ASN B 2 187 ? -15.448 96.167 192.755 1.00 57.12 221 ASN B O 1
ATOM 4286 N N . ARG B 2 188 ? -15.422 95.466 190.614 1.00 48.94 222 ARG B N 1
ATOM 4287 C CA . ARG B 2 188 ? -16.879 95.435 190.428 1.00 48.14 222 ARG B CA 1
ATOM 4288 C C . ARG B 2 188 ? -17.265 94.157 189.689 1.00 50.80 222 ARG B C 1
ATOM 4289 O O . ARG B 2 188 ? -16.404 93.353 189.296 1.00 49.30 222 ARG B O 1
ATOM 4297 N N . GLY B 2 189 ? -18.555 93.999 189.478 1.00 48.02 223 GLY B N 1
ATOM 4298 C CA . GLY B 2 189 ? -19.105 92.868 188.759 1.00 49.76 223 GLY B CA 1
ATOM 4299 C C . GLY B 2 189 ? -19.622 93.294 187.409 1.00 55.42 223 GLY B C 1
ATOM 4300 O O . GLY B 2 189 ? -20.385 94.261 187.317 1.00 56.40 223 GLY B O 1
ATOM 4301 N N . PHE B 2 190 ? -19.176 92.600 186.353 1.00 51.66 224 PHE B N 1
ATOM 4302 C CA . PHE B 2 190 ? -19.645 92.821 184.989 1.00 50.86 224 PHE B CA 1
ATOM 4303 C C . PHE B 2 190 ? -20.692 91.750 184.684 1.00 57.98 224 PHE B C 1
ATOM 4304 O O . PHE B 2 190 ? -20.431 90.563 184.878 1.00 56.72 224 PHE B O 1
ATOM 4320 N N . VAL B 2 192 ? -22.429 89.648 182.243 1.00 64.37 226 VAL B N 1
ATOM 4321 C CA . VAL B 2 192 ? -22.309 89.019 180.925 1.00 64.96 226 VAL B CA 1
ATOM 4322 C C . VAL B 2 192 ? -23.728 88.678 180.443 1.00 74.42 226 VAL B C 1
ATOM 4323 O O . VAL B 2 192 ? -24.071 88.937 179.282 1.00 74.44 226 VAL B O 1
ATOM 4327 N N . THR B 2 193 ? -24.547 88.127 181.361 1.00 74.19 227 THR B N 1
ATOM 4328 C CA . THR B 2 193 ? -25.960 87.830 181.166 1.00 78.50 227 THR B CA 1
ATOM 4329 C C . THR B 2 193 ? -26.713 88.230 182.440 1.00 87.25 227 THR B C 1
ATOM 4330 O O . THR B 2 193 ? -26.098 88.666 183.428 1.00 86.65 227 THR B O 1
ATOM 4334 N N . ARG B 2 194 ? -28.049 88.065 182.421 1.00 88.37 228 ARG B N 1
ATOM 4335 C CA . ARG B 2 194 ? -28.876 88.363 183.585 1.00 91.37 228 ARG B CA 1
ATOM 4336 C C . ARG B 2 194 ? -28.688 87.297 184.672 1.00 94.69 228 ARG B C 1
ATOM 4337 O O . ARG B 2 194 ? -29.031 87.523 185.830 1.00 95.96 228 ARG B O 1
ATOM 4345 N N . SER B 2 195 ? -28.088 86.159 184.309 1.00 88.15 229 SER B N 1
ATOM 4346 C CA . SER B 2 195 ? -27.794 85.058 185.226 1.00 88.01 229 SER B CA 1
ATOM 4347 C C . SER B 2 195 ? -26.276 84.866 185.440 1.00 87.95 229 SER B C 1
ATOM 4348 O O . SER B 2 195 ? -25.879 84.003 186.225 1.00 89.12 229 SER B O 1
ATOM 4351 N N . TYR B 2 196 ? -25.434 85.641 184.732 1.00 79.23 230 TYR B N 1
ATOM 4352 C CA . TYR B 2 196 ? -23.997 85.439 184.828 1.00 75.53 230 TYR B CA 1
ATOM 4353 C C . TYR B 2 196 ? -23.143 86.706 184.997 1.00 72.01 230 TYR B C 1
ATOM 4354 O O . TYR B 2 196 ? -23.016 87.524 184.076 1.00 66.57 230 TYR B O 1
ATOM 4363 N N . THR B 2 197 ? -22.538 86.837 186.197 1.00 68.30 231 THR B N 1
ATOM 4364 C CA . THR B 2 197 ? -21.675 87.963 186.568 1.00 64.30 231 THR B CA 1
ATOM 4365 C C . THR B 2 197 ? -20.220 87.526 186.719 1.00 64.83 231 THR B C 1
ATOM 4366 O O . THR B 2 197 ? -19.918 86.465 187.268 1.00 65.46 231 THR B O 1
ATOM 4370 N N . VAL B 2 198 ? -19.331 88.381 186.263 1.00 57.67 232 VAL B N 1
ATOM 4371 C CA . VAL B 2 198 ? -17.900 88.166 186.309 1.00 56.31 232 VAL B CA 1
ATOM 4372 C C . VAL B 2 198 ? -17.210 89.337 187.028 1.00 54.61 232 VAL B C 1
ATOM 4373 O O . VAL B 2 198 ? -17.569 90.501 186.807 1.00 51.43 232 VAL B O 1
ATOM 4377 N N . GLY B 2 199 ? -16.248 89.000 187.890 1.00 49.91 233 GLY B N 1
ATOM 4378 C CA . GLY B 2 199 ? -15.451 89.966 188.634 1.00 48.31 233 GLY B CA 1
ATOM 4379 C C . GLY B 2 199 ? -14.447 90.698 187.767 1.00 52.08 233 GLY B C 1
ATOM 4380 O O . GLY B 2 199 ? -13.581 90.089 187.138 1.00 53.76 233 GLY B O 1
ATOM 4381 N N . VAL B 2 200 ? -14.591 92.000 187.672 1.00 48.70 234 VAL B N 1
ATOM 4382 C CA . VAL B 2 200 ? -13.694 92.842 186.863 1.00 46.50 234 VAL B CA 1
ATOM 4383 C C . VAL B 2 200 ? -13.141 93.991 187.682 1.00 48.81 234 VAL B C 1
ATOM 4384 O O . VAL B 2 200 ? -13.638 94.296 188.783 1.00 49.15 234 VAL B O 1
ATOM 4388 N N . THR B 2 201 ? -12.139 94.636 187.123 1.00 44.18 235 THR B N 1
ATOM 4389 C CA . THR B 2 201 ? -11.552 95.864 187.641 1.00 43.55 235 THR B CA 1
ATOM 4390 C C . THR B 2 201 ? -12.178 96.972 186.789 1.00 45.83 235 THR B C 1
ATOM 4391 O O . THR B 2 201 ? -12.151 96.894 185.570 1.00 43.83 235 THR B O 1
ATOM 4411 N N . HIS B 2 204 ? -12.800 104.688 186.616 1.00 41.75 238 HIS B N 1
ATOM 4412 C CA . HIS B 2 204 ? -13.825 105.710 186.671 1.00 40.46 238 HIS B CA 1
ATOM 4413 C C . HIS B 2 204 ? -13.314 107.144 186.483 1.00 42.77 238 HIS B C 1
ATOM 4414 O O . HIS B 2 204 ? -12.320 107.542 187.080 1.00 41.53 238 HIS B O 1
ATOM 4421 N N . ARG B 2 205 ? -14.067 107.960 185.748 1.00 40.48 239 ARG B N 1
ATOM 4422 C CA . ARG B 2 205 ? -13.744 109.361 185.511 1.00 41.14 239 ARG B CA 1
ATOM 4423 C C . ARG B 2 205 ? -15.003 110.147 185.166 1.00 48.75 239 ARG B C 1
ATOM 4424 O O . ARG B 2 205 ? -15.827 109.683 184.362 1.00 48.76 239 ARG B O 1
ATOM 4432 N N . THR B 2 206 ? -15.118 111.364 185.732 1.00 47.56 240 THR B N 1
ATOM 4433 C CA . THR B 2 206 ? -16.181 112.296 185.392 1.00 49.18 240 THR B CA 1
ATOM 4434 C C . THR B 2 206 ? -15.530 113.454 184.651 1.00 55.16 240 THR B C 1
ATOM 4435 O O . THR B 2 206 ? -14.497 113.967 185.095 1.00 55.37 240 THR B O 1
ATOM 4439 N N . GLY B 2 207 ? -16.117 113.819 183.513 1.00 53.07 241 GLY B N 1
ATOM 4440 C CA . GLY B 2 207 ? -15.668 114.939 182.692 1.00 53.43 241 GLY B CA 1
ATOM 4441 C C . GLY B 2 207 ? -16.721 115.355 181.693 1.00 56.28 241 GLY B C 1
ATOM 4442 O O . GLY B 2 207 ? -17.835 114.815 181.699 1.00 54.91 241 GLY B O 1
ATOM 4443 N N . LEU B 2 208 ? -16.375 116.340 180.859 1.00 52.77 242 LEU B N 1
ATOM 4444 C CA . LEU B 2 208 ? -17.218 116.799 179.767 1.00 53.59 242 LEU B CA 1
ATOM 4445 C C . LEU B 2 208 ? -16.943 115.877 178.600 1.00 56.79 242 LEU B C 1
ATOM 4446 O O . LEU B 2 208 ? -15.791 115.750 178.160 1.00 55.35 242 LEU B O 1
ATOM 4451 N N . TYR B 2 209 ? -17.996 115.223 178.111 1.00 53.75 243 TYR B N 1
ATOM 4452 C CA . TYR B 2 209 ? -17.892 114.316 176.977 1.00 53.57 243 TYR B CA 1
ATOM 4453 C C . TYR B 2 209 ? -19.073 114.560 176.040 1.00 59.63 243 TYR B C 1
ATOM 4454 O O . TYR B 2 209 ? -20.138 114.999 176.497 1.00 60.07 243 TYR B O 1
ATOM 4463 N N . ASN B 2 210 ? -18.893 114.254 174.747 1.00 56.35 244 ASN B N 1
ATOM 4464 C CA . ASN B 2 210 ? -19.981 114.296 173.782 1.00 58.68 244 ASN B CA 1
ATOM 4465 C C . ASN B 2 210 ? -20.836 113.098 174.105 1.00 64.42 244 ASN B C 1
ATOM 4466 O O . ASN B 2 210 ? -20.338 111.964 174.162 1.00 62.36 244 ASN B O 1
ATOM 4471 N N . TYR B 2 211 ? -22.106 113.357 174.391 1.00 64.45 245 TYR B N 1
ATOM 4472 C CA . TYR B 2 211 ? -23.009 112.339 174.892 1.00 64.94 245 TYR B CA 1
ATOM 4473 C C . TYR B 2 211 ? -24.380 112.447 174.299 1.00 71.69 245 TYR B C 1
ATOM 4474 O O . TYR B 2 211 ? -24.867 113.546 174.053 1.00 72.98 245 TYR B O 1
ATOM 4483 N N . TYR B 2 212 ? -25.027 111.292 174.138 1.00 69.50 246 TYR B N 1
ATOM 4484 C CA . TYR B 2 212 ? -26.407 111.205 173.701 1.00 72.26 246 TYR B CA 1
ATOM 4485 C C . TYR B 2 212 ? -27.134 110.031 174.310 1.00 76.04 246 TYR B C 1
ATOM 4486 O O . TYR B 2 212 ? -26.667 108.894 174.267 1.00 73.52 246 TYR B O 1
ATOM 4495 N N . ASP B 2 213 ? -28.284 110.340 174.893 1.00 76.13 247 ASP B N 1
ATOM 4496 C CA . ASP B 2 213 ? -29.181 109.405 175.542 1.00 77.98 247 ASP B CA 1
ATOM 4497 C C . ASP B 2 213 ? -30.478 109.326 174.709 1.00 85.41 247 ASP B C 1
ATOM 4498 O O . ASP B 2 213 ? -31.265 110.284 174.702 1.00 87.61 247 ASP B O 1
ATOM 4503 N N . ASP B 2 214 ? -30.666 108.209 173.966 1.00 81.42 248 ASP B N 1
ATOM 4504 C CA . ASP B 2 214 ? -31.870 107.986 173.162 1.00 84.13 248 ASP B CA 1
ATOM 4505 C C . ASP B 2 214 ? -32.925 107.354 174.055 1.00 91.05 248 ASP B C 1
ATOM 4506 O O . ASP B 2 214 ? -32.850 106.158 174.350 1.00 89.81 248 ASP B O 1
ATOM 4511 N N . GLU B 2 215 ? -33.886 108.181 174.511 1.00 91.70 249 GLU B N 1
ATOM 4512 C CA . GLU B 2 215 ? -34.969 107.763 175.404 1.00 95.65 249 GLU B CA 1
ATOM 4513 C C . GLU B 2 215 ? -35.910 106.784 174.719 1.00 102.96 249 GLU B C 1
ATOM 4514 O O . GLU B 2 215 ? -36.398 105.856 175.370 1.00 104.36 249 GLU B O 1
ATOM 4520 N N . LYS B 2 216 ? -36.132 106.981 173.397 1.00 100.21 250 LYS B N 1
ATOM 4521 C CA . LYS B 2 216 ? -36.982 106.148 172.549 1.00 102.72 250 LYS B CA 1
ATOM 4522 C C . LYS B 2 216 ? -36.388 104.754 172.383 1.00 104.57 250 LYS B C 1
ATOM 4523 O O . LYS B 2 216 ? -37.099 103.767 172.621 1.00 107.50 250 LYS B O 1
ATOM 4529 N N . GLU B 2 217 ? -35.097 104.667 171.978 1.00 95.51 251 GLU B N 1
ATOM 4530 C CA . GLU B 2 217 ? -34.418 103.388 171.766 1.00 92.16 251 GLU B CA 1
ATOM 4531 C C . GLU B 2 217 ? -33.674 102.837 172.982 1.00 91.67 251 GLU B C 1
ATOM 4532 O O . GLU B 2 217 ? -33.018 101.797 172.881 1.00 88.67 251 GLU B O 1
ATOM 4538 N N . LYS B 2 218 ? -33.809 103.507 174.142 1.00 88.39 252 LYS B N 1
ATOM 4539 C CA . LYS B 2 218 ? -33.190 103.089 175.403 1.00 86.26 252 LYS B CA 1
ATOM 4540 C C . LYS B 2 218 ? -31.692 102.701 175.305 1.00 85.72 252 LYS B C 1
ATOM 4541 O O . LYS B 2 218 ? -31.286 101.594 175.672 1.00 85.34 252 LYS B O 1
ATOM 4547 N N . LEU B 2 219 ? -30.888 103.633 174.794 1.00 79.17 253 LEU B N 1
ATOM 4548 C CA . LEU B 2 219 ? -29.449 103.454 174.625 1.00 75.38 253 LEU B CA 1
ATOM 4549 C C . LEU B 2 219 ? -28.679 104.739 174.895 1.00 74.75 253 LEU B C 1
ATOM 4550 O O . LEU B 2 219 ? -29.237 105.838 174.769 1.00 75.09 253 LEU B O 1
ATOM 4555 N N . GLN B 2 220 ? -27.379 104.587 175.200 1.00 66.97 254 GLN B N 1
ATOM 4556 C CA . GLN B 2 220 ? -26.468 105.692 175.458 1.00 64.48 254 GLN B CA 1
ATOM 4557 C C . GLN B 2 220 ? -25.288 105.610 174.513 1.00 64.51 254 GLN B C 1
ATOM 4558 O O . GLN B 2 220 ? -24.784 104.514 174.235 1.00 62.03 254 GLN B O 1
ATOM 4564 N N . ILE B 2 221 ? -24.812 106.782 174.073 1.00 60.02 255 ILE B N 1
ATOM 4565 C CA . ILE B 2 221 ? -23.644 106.931 173.215 1.00 58.05 255 ILE B CA 1
ATOM 4566 C C . ILE B 2 221 ? -22.716 108.018 173.745 1.00 60.00 255 ILE B C 1
ATOM 4567 O O . ILE B 2 221 ? -23.179 109.123 174.031 1.00 61.25 255 ILE B O 1
ATOM 4572 N N . VAL B 2 222 ? -21.423 107.685 173.924 1.00 52.48 256 VAL B N 1
ATOM 4573 C CA . VAL B 2 222 ? -20.395 108.574 174.463 1.00 50.54 256 VAL B CA 1
ATOM 4574 C C . VAL B 2 222 ? -19.154 108.612 173.582 1.00 53.81 256 VAL B C 1
ATOM 4575 O O . VAL B 2 222 ? -18.752 107.578 173.047 1.00 50.64 256 VAL B O 1
ATOM 4579 N N . GLU B 2 223 ? -18.547 109.815 173.429 1.00 52.69 257 GLU B N 1
ATOM 4580 C CA . GLU B 2 223 ? -17.343 110.004 172.636 1.00 51.54 257 GLU B CA 1
ATOM 4581 C C . GLU B 2 223 ? -16.226 110.381 173.560 1.00 57.28 257 GLU B C 1
ATOM 4582 O O . GLU B 2 223 ? -16.313 111.397 174.244 1.00 60.86 257 GLU B O 1
ATOM 4596 N N . PRO B 2 225 ? -12.477 111.444 173.457 1.00 48.67 259 PRO B N 1
ATOM 4597 C CA . PRO B 2 225 ? -11.317 111.826 172.634 1.00 49.15 259 PRO B CA 1
ATOM 4598 C C . PRO B 2 225 ? -10.015 111.212 173.128 1.00 52.55 259 PRO B C 1
ATOM 4599 O O . PRO B 2 225 ? -9.754 111.114 174.327 1.00 52.19 259 PRO B O 1
ATOM 4603 N N . LEU B 2 226 ? -9.188 110.844 172.183 1.00 49.50 260 LEU B N 1
ATOM 4604 C CA . LEU B 2 226 ? -7.895 110.250 172.416 1.00 48.40 260 LEU B CA 1
ATOM 4605 C C . LEU B 2 226 ? -6.848 111.346 172.318 1.00 56.18 260 LEU B C 1
ATOM 4606 O O . LEU B 2 226 ? -7.184 112.494 171.982 1.00 58.13 260 LEU B O 1
ATOM 4611 N N . ALA B 2 227 ? -5.594 111.022 172.661 1.00 51.92 261 ALA B N 1
ATOM 4612 C CA . ALA B 2 227 ? -4.526 112.006 172.715 1.00 52.95 261 ALA B CA 1
ATOM 4613 C C . ALA B 2 227 ? -4.555 113.022 171.582 1.00 61.45 261 ALA B C 1
ATOM 4614 O O . ALA B 2 227 ? -4.660 112.664 170.400 1.00 62.26 261 ALA B O 1
ATOM 4616 N N . HIS B 2 228 ? -4.564 114.306 171.977 1.00 61.05 262 HIS B N 1
ATOM 4617 C CA . HIS B 2 228 ? -4.558 115.478 171.099 1.00 63.78 262 HIS B CA 1
ATOM 4618 C C . HIS B 2 228 ? -5.765 115.552 170.163 1.00 70.83 262 HIS B C 1
ATOM 4619 O O . HIS B 2 228 ? -5.694 116.197 169.113 1.00 72.68 262 HIS B O 1
ATOM 4626 N N . LYS B 2 229 ? -6.867 114.872 170.529 1.00 67.51 263 LYS B N 1
ATOM 4627 C CA . LYS B 2 229 ? -8.127 114.847 169.774 1.00 67.63 263 LYS B CA 1
ATOM 4628 C C . LYS B 2 229 ? -7.944 114.365 168.322 1.00 74.87 263 LYS B C 1
ATOM 4629 O O . LYS B 2 229 ? -8.749 114.708 167.452 1.00 76.23 263 LYS B O 1
ATOM 4635 N N . LEU B 2 230 ? -6.890 113.559 168.072 1.00 71.79 264 LEU B N 1
ATOM 4636 C CA . LEU B 2 230 ? -6.561 113.056 166.733 1.00 73.29 264 LEU B CA 1
ATOM 4637 C C . LEU B 2 230 ? -7.472 111.929 166.280 1.00 76.49 264 LEU B C 1
ATOM 4638 O O . LEU B 2 230 ? -7.668 111.711 165.077 1.00 77.69 264 LEU B O 1
ATOM 4643 N N . SER B 2 231 ? -8.004 111.197 167.257 1.00 70.65 265 SER B N 1
ATOM 4644 C CA . SER B 2 231 ? -8.966 110.110 167.088 1.00 67.92 265 SER B CA 1
ATOM 4645 C C . SER B 2 231 ? -9.832 110.084 168.337 1.00 68.97 265 SER B C 1
ATOM 4646 O O . SER B 2 231 ? -9.517 110.777 169.311 1.00 67.98 265 SER B O 1
ATOM 4649 N N . SER B 2 232 ? -10.942 109.338 168.298 1.00 64.93 266 SER B N 1
ATOM 4650 C CA . SER B 2 232 ? -11.815 109.213 169.456 1.00 64.20 266 SER B CA 1
ATOM 4651 C C . SER B 2 232 ? -12.436 107.828 169.544 1.00 66.38 266 SER B C 1
ATOM 4652 O O . SER B 2 232 ? -12.630 107.157 168.523 1.00 66.08 266 SER B O 1
ATOM 4655 N N . LEU B 2 233 ? -12.724 107.400 170.785 1.00 60.16 267 LEU B N 1
ATOM 4656 C CA . LEU B 2 233 ? -13.359 106.126 171.069 1.00 57.45 267 LEU B CA 1
ATOM 4657 C C . LEU B 2 233 ? -14.848 106.348 171.377 1.00 59.87 267 LEU B C 1
ATOM 4658 O O . LEU B 2 233 ? -15.180 107.077 172.313 1.00 61.15 267 LEU B O 1
ATOM 4663 N N . ILE B 2 234 ? -15.730 105.753 170.562 1.00 54.42 268 ILE B N 1
ATOM 4664 C CA . ILE B 2 234 ? -17.184 105.855 170.710 1.00 55.23 268 ILE B CA 1
ATOM 4665 C C . ILE B 2 234 ? -17.769 104.612 171.369 1.00 58.56 268 ILE B C 1
ATOM 4666 O O . ILE B 2 234 ? -17.474 103.502 170.912 1.00 59.42 268 ILE B O 1
ATOM 4671 N N . ILE B 2 235 ? -18.590 104.789 172.440 1.00 51.93 269 ILE B N 1
ATOM 4672 C CA . ILE B 2 235 ? -19.232 103.657 173.121 1.00 50.40 269 ILE B CA 1
ATOM 4673 C C . ILE B 2 235 ? -20.758 103.712 173.007 1.00 55.12 269 ILE B C 1
ATOM 4674 O O . ILE B 2 235 ? -21.372 104.734 173.294 1.00 52.07 269 ILE B O 1
ATOM 4679 N N . LEU B 2 236 ? -21.346 102.599 172.532 1.00 54.05 270 LEU B N 1
ATOM 4680 C CA . LEU B 2 236 ? -22.772 102.396 172.360 1.00 55.59 270 LEU B CA 1
ATOM 4681 C C . LEU B 2 236 ? -23.236 101.306 173.296 1.00 58.93 270 LEU B C 1
ATOM 4682 O O . LEU B 2 236 ? -22.753 100.187 173.248 1.00 57.90 270 LEU B O 1
ATOM 4695 N N . PRO B 2 238 ? -26.909 99.762 175.534 1.00 65.27 272 PRO B N 1
ATOM 4696 C CA . PRO B 2 238 ? -28.326 99.956 175.926 1.00 68.39 272 PRO B CA 1
ATOM 4697 C C . PRO B 2 238 ? -28.414 100.365 177.396 1.00 76.51 272 PRO B C 1
ATOM 4698 O O . PRO B 2 238 ? -27.498 100.061 178.163 1.00 75.74 272 PRO B O 1
ATOM 4702 N N . HIS B 2 239 ? -29.455 101.109 177.778 1.00 76.82 273 HIS B N 1
ATOM 4703 C CA . HIS B 2 239 ? -29.665 101.556 179.160 1.00 78.04 273 HIS B CA 1
ATOM 4704 C C . HIS B 2 239 ? -29.591 100.425 180.203 1.00 85.16 273 HIS B C 1
ATOM 4705 O O . HIS B 2 239 ? -28.941 100.578 181.243 1.00 81.89 273 HIS B O 1
ATOM 4712 N N . HIS B 2 240 ? -30.278 99.304 179.913 1.00 87.37 274 HIS B N 1
ATOM 4713 C CA . HIS B 2 240 ? -30.392 98.141 180.784 1.00 89.69 274 HIS B CA 1
ATOM 4714 C C . HIS B 2 240 ? -29.598 96.964 180.249 1.00 92.10 274 HIS B C 1
ATOM 4715 O O . HIS B 2 240 ? -29.181 96.981 179.085 1.00 90.43 274 HIS B O 1
ATOM 4722 N N . VAL B 2 241 ? -29.411 95.925 181.101 1.00 89.16 275 VAL B N 1
ATOM 4723 C CA . VAL B 2 241 ? -28.744 94.689 180.693 1.00 88.01 275 VAL B CA 1
ATOM 4724 C C . VAL B 2 241 ? -29.711 93.936 179.852 1.00 93.73 275 VAL B C 1
ATOM 4725 O O . VAL B 2 241 ? -30.843 93.622 180.265 1.00 97.32 275 VAL B O 1
ATOM 4729 N N . GLU B 2 242 ? -29.256 93.731 178.621 1.00 87.33 276 GLU B N 1
ATOM 4730 C CA . GLU B 2 242 ? -29.953 93.039 177.558 1.00 89.43 276 GLU B CA 1
ATOM 4731 C C . GLU B 2 242 ? -28.926 92.640 176.509 1.00 88.90 276 GLU B C 1
ATOM 4732 O O . GLU B 2 242 ? -28.005 93.421 176.285 1.00 84.85 276 GLU B O 1
ATOM 4738 N N . PRO B 2 243 ? -29.043 91.456 175.849 1.00 86.51 277 PRO B N 1
ATOM 4739 C CA . PRO B 2 243 ? -28.089 91.126 174.781 1.00 84.70 277 PRO B CA 1
ATOM 4740 C C . PRO B 2 243 ? -28.129 92.218 173.727 1.00 88.55 277 PRO B C 1
ATOM 4741 O O . PRO B 2 243 ? -29.180 92.832 173.489 1.00 92.06 277 PRO B O 1
ATOM 4745 N N . LEU B 2 244 ? -26.974 92.472 173.130 1.00 80.35 278 LEU B N 1
ATOM 4746 C CA . LEU B 2 244 ? -26.778 93.517 172.146 1.00 78.57 278 LEU B CA 1
ATOM 4747 C C . LEU B 2 244 ? -27.584 93.380 170.843 1.00 85.78 278 LEU B C 1
ATOM 4748 O O . LEU B 2 244 ? -27.648 94.359 170.099 1.00 85.18 278 LEU B O 1
ATOM 4753 N N . GLU B 2 245 ? -28.238 92.204 170.591 1.00 85.22 279 GLU B N 1
ATOM 4754 C CA . GLU B 2 245 ? -29.042 91.924 169.385 1.00 87.83 279 GLU B CA 1
ATOM 4755 C C . GLU B 2 245 ? -29.960 93.080 168.938 1.00 90.20 279 GLU B C 1
ATOM 4756 O O . GLU B 2 245 ? -29.953 93.458 167.754 1.00 91.50 279 GLU B O 1
ATOM 4762 N N . ARG B 2 246 ? -30.735 93.635 169.887 1.00 83.52 280 ARG B N 1
ATOM 4763 C CA . ARG B 2 246 ? -31.646 94.743 169.615 1.00 83.67 280 ARG B CA 1
ATOM 4764 C C . ARG B 2 246 ? -30.896 95.991 169.122 1.00 86.53 280 ARG B C 1
ATOM 4765 O O . ARG B 2 246 ? -31.299 96.585 168.122 1.00 87.97 280 ARG B O 1
ATOM 4773 N N . LEU B 2 247 ? -29.796 96.360 169.812 1.00 79.45 281 LEU B N 1
ATOM 4774 C CA . LEU B 2 247 ? -28.962 97.502 169.457 1.00 76.43 281 LEU B CA 1
ATOM 4775 C C . LEU B 2 247 ? -28.305 97.277 168.111 1.00 80.99 281 LEU B C 1
ATOM 4776 O O . LEU B 2 247 ? -28.217 98.210 167.313 1.00 80.76 281 LEU B O 1
ATOM 4781 N N . GLU B 2 248 ? -27.818 96.044 167.869 1.00 78.19 282 GLU B N 1
ATOM 4782 C CA . GLU B 2 248 ? -27.116 95.683 166.651 1.00 77.93 282 GLU B CA 1
ATOM 4783 C C . GLU B 2 248 ? -27.995 95.839 165.436 1.00 87.41 282 GLU B C 1
ATOM 4784 O O . GLU B 2 248 ? -27.503 96.313 164.413 1.00 88.47 282 GLU B O 1
ATOM 4790 N N . LYS B 2 249 ? -29.315 95.550 165.576 1.00 87.17 283 LYS B N 1
ATOM 4791 C CA . LYS B 2 249 ? -30.323 95.736 164.521 1.00 90.52 283 LYS B CA 1
ATOM 4792 C C . LYS B 2 249 ? -30.358 97.219 164.101 1.00 94.12 283 LYS B C 1
ATOM 4793 O O . LYS B 2 249 ? -30.450 97.514 162.910 1.00 96.16 283 LYS B O 1
ATOM 4799 N N . LEU B 2 250 ? -30.244 98.140 165.086 1.00 87.77 284 LEU B N 1
ATOM 4800 C CA . LEU B 2 250 ? -30.253 99.596 164.886 1.00 86.41 284 LEU B CA 1
ATOM 4801 C C . LEU B 2 250 ? -28.953 100.123 164.293 1.00 89.07 284 LEU B C 1
ATOM 4802 O O . LEU B 2 250 ? -28.975 101.146 163.608 1.00 90.26 284 LEU B O 1
ATOM 4807 N N . LEU B 2 251 ? -27.821 99.455 164.587 1.00 83.09 285 LEU B N 1
ATOM 4808 C CA . LEU B 2 251 ? -26.493 99.884 164.165 1.00 80.58 285 LEU B CA 1
ATOM 4809 C C . LEU B 2 251 ? -26.249 99.846 162.672 1.00 86.30 285 LEU B C 1
ATOM 4810 O O . LEU B 2 251 ? -26.093 98.774 162.101 1.00 87.21 285 LEU B O 1
ATOM 4815 N N . THR B 2 252 ? -26.188 101.032 162.047 1.00 83.44 286 THR B N 1
ATOM 4816 C CA . THR B 2 252 ? -25.884 101.233 160.622 1.00 84.69 286 THR B CA 1
ATOM 4817 C C . THR B 2 252 ? -24.980 102.463 160.498 1.00 88.63 286 THR B C 1
ATOM 4818 O O . THR B 2 252 ? -24.909 103.266 161.433 1.00 88.14 286 THR B O 1
ATOM 4822 N N . LYS B 2 253 ? -24.317 102.630 159.342 1.00 85.44 287 LYS B N 1
ATOM 4823 C CA . LYS B 2 253 ? -23.464 103.790 159.053 1.00 84.43 287 LYS B CA 1
ATOM 4824 C C . LYS B 2 253 ? -24.295 105.088 159.188 1.00 89.13 287 LYS B C 1
ATOM 4825 O O . LYS B 2 253 ? -23.832 106.065 159.782 1.00 87.71 287 LYS B O 1
ATOM 4831 N N . GLU B 2 254 ? -25.542 105.048 158.698 1.00 87.87 288 GLU B N 1
ATOM 4832 C CA . GLU B 2 254 ? -26.503 106.155 158.694 1.00 89.65 288 GLU B CA 1
ATOM 4833 C C . GLU B 2 254 ? -27.004 106.481 160.102 1.00 90.70 288 GLU B C 1
ATOM 4834 O O . GLU B 2 254 ? -27.114 107.666 160.453 1.00 91.04 288 GLU B O 1
ATOM 4840 N N . GLN B 2 255 ? -27.330 105.434 160.897 1.00 83.32 289 GLN B N 1
ATOM 4841 C CA . GLN B 2 255 ? -27.845 105.605 162.252 1.00 81.39 289 GLN B CA 1
ATOM 4842 C C . GLN B 2 255 ? -26.774 106.202 163.135 1.00 83.33 289 GLN B C 1
ATOM 4843 O O . GLN B 2 255 ? -27.065 107.102 163.934 1.00 83.98 289 GLN B O 1
ATOM 4849 N N . LEU B 2 256 ? -25.521 105.727 162.956 1.00 75.69 290 LEU B N 1
ATOM 4850 C CA . LEU B 2 256 ? -24.369 106.230 163.683 1.00 70.89 290 LEU B CA 1
ATOM 4851 C C . LEU B 2 256 ? -24.204 107.729 163.396 1.00 77.50 290 LEU B C 1
ATOM 4852 O O . LEU B 2 256 ? -24.082 108.509 164.346 1.00 76.93 290 LEU B O 1
ATOM 4857 N N . LYS B 2 257 ? -24.313 108.137 162.108 1.00 76.34 291 LYS B N 1
ATOM 4858 C CA . LYS B 2 257 ? -24.225 109.545 161.714 1.00 77.32 291 LYS B CA 1
ATOM 4859 C C . LYS B 2 257 ? -25.295 110.375 162.441 1.00 80.04 291 LYS B C 1
ATOM 4860 O O . LYS B 2 257 ? -24.963 111.429 162.979 1.00 78.17 291 LYS B O 1
ATOM 4866 N N . ILE B 2 258 ? -26.541 109.857 162.511 1.00 78.21 292 ILE B N 1
ATOM 4867 C CA . ILE B 2 258 ? -27.674 110.488 163.191 1.00 80.51 292 ILE B CA 1
ATOM 4868 C C . ILE B 2 258 ? -27.367 110.696 164.683 1.00 85.65 292 ILE B C 1
ATOM 4869 O O . ILE B 2 258 ? -27.537 111.808 165.190 1.00 85.65 292 ILE B O 1
ATOM 4874 N N . TRP B 2 259 ? -26.915 109.626 165.372 1.00 82.18 293 TRP B N 1
ATOM 4875 C CA . TRP B 2 259 ? -26.594 109.643 166.796 1.00 80.51 293 TRP B CA 1
ATOM 4876 C C . TRP B 2 259 ? -25.493 110.613 167.134 1.00 86.39 293 TRP B C 1
ATOM 4877 O O . TRP B 2 259 ? -25.580 111.305 168.147 1.00 85.39 293 TRP B O 1
ATOM 4896 N N . GLY B 2 261 ? -24.551 113.338 165.476 1.00 88.98 295 GLY B N 1
ATOM 4897 C CA . GLY B 2 261 ? -25.047 114.693 165.267 1.00 90.57 295 GLY B CA 1
ATOM 4898 C C . GLY B 2 261 ? -25.896 115.148 166.444 1.00 92.75 295 GLY B C 1
ATOM 4899 O O . GLY B 2 261 ? -25.931 116.338 166.762 1.00 95.00 295 GLY B O 1
ATOM 4900 N N . LYS B 2 262 ? -26.567 114.187 167.114 1.00 84.66 296 LYS B N 1
ATOM 4901 C CA . LYS B 2 262 ? -27.439 114.421 168.261 1.00 83.24 296 LYS B CA 1
ATOM 4902 C C . LYS B 2 262 ? -26.656 114.560 169.576 1.00 83.49 296 LYS B C 1
ATOM 4903 O O . LYS B 2 262 ? -27.227 115.018 170.570 1.00 83.11 296 LYS B O 1
ATOM 4917 N N . GLN B 2 264 ? -23.975 115.998 172.409 1.00 76.21 298 GLN B N 1
ATOM 4918 C CA . GLN B 2 264 ? -23.592 117.311 172.929 1.00 75.71 298 GLN B CA 1
ATOM 4919 C C . GLN B 2 264 ? -22.700 117.170 174.161 1.00 74.83 298 GLN B C 1
ATOM 4920 O O . GLN B 2 264 ? -22.743 116.131 174.819 1.00 73.08 298 GLN B O 1
ATOM 4926 N N . LYS B 2 265 ? -21.829 118.170 174.416 1.00 68.88 299 LYS B N 1
ATOM 4927 C CA . LYS B 2 265 ? -20.916 118.137 175.551 1.00 66.26 299 LYS B CA 1
ATOM 4928 C C . LYS B 2 265 ? -21.629 118.232 176.881 1.00 70.38 299 LYS B C 1
ATOM 4929 O O . LYS B 2 265 ? -22.276 119.241 177.182 1.00 72.91 299 LYS B O 1
ATOM 4935 N N . LYS B 2 266 ? -21.589 117.130 177.640 1.00 64.45 300 LYS B N 1
ATOM 4936 C CA . LYS B 2 266 ? -22.271 117.027 178.936 1.00 63.67 300 LYS B CA 1
ATOM 4937 C C . LYS B 2 266 ? -21.351 116.415 179.977 1.00 63.62 300 LYS B C 1
ATOM 4938 O O . LYS B 2 266 ? -20.395 115.690 179.633 1.00 60.63 300 LYS B O 1
ATOM 4944 N N . ALA B 2 267 ? -21.660 116.678 181.258 1.00 59.15 301 ALA B N 1
ATOM 4945 C CA . ALA B 2 267 ? -20.934 116.071 182.366 1.00 56.20 301 ALA B CA 1
ATOM 4946 C C . ALA B 2 267 ? -21.289 114.565 182.385 1.00 58.68 301 ALA B C 1
ATOM 4947 O O . ALA B 2 267 ? -22.461 114.188 182.447 1.00 58.67 301 ALA B O 1
ATOM 4949 N N . VAL B 2 268 ? -20.275 113.721 182.178 1.00 53.65 302 VAL B N 1
ATOM 4950 C CA . VAL B 2 268 ? -20.498 112.271 182.131 1.00 51.88 302 VAL B CA 1
ATOM 4951 C C . VAL B 2 268 ? -19.548 111.559 183.077 1.00 52.31 302 VAL B C 1
ATOM 4952 O O . VAL B 2 268 ? -18.332 111.796 183.021 1.00 50.46 302 VAL B O 1
ATOM 4956 N N . ALA B 2 269 ? -20.113 110.662 183.908 1.00 48.29 303 ALA B N 1
ATOM 4957 C CA . ALA B 2 269 ? -19.367 109.806 184.811 1.00 47.51 303 ALA B CA 1
ATOM 4958 C C . ALA B 2 269 ? -19.202 108.451 184.080 1.00 54.44 303 ALA B C 1
ATOM 4959 O O . ALA B 2 269 ? -20.147 107.654 184.004 1.00 56.37 303 ALA B O 1
ATOM 4961 N N . ILE B 2 270 ? -18.032 108.257 183.443 1.00 49.71 304 ILE B N 1
ATOM 4962 C CA . ILE B 2 270 ? -17.726 107.051 182.672 1.00 49.42 304 ILE B CA 1
ATOM 4963 C C . ILE B 2 270 ? -17.064 106.028 183.579 1.00 54.23 304 ILE B C 1
ATOM 4964 O O . ILE B 2 270 ? -16.108 106.367 184.283 1.00 55.58 304 ILE B O 1
ATOM 4969 N N . SER B 2 271 ? -17.585 104.788 183.575 1.00 47.72 305 SER B N 1
ATOM 4970 C CA . SER B 2 271 ? -17.052 103.668 184.353 1.00 46.00 305 SER B CA 1
ATOM 4971 C C . SER B 2 271 ? -16.868 102.578 183.330 1.00 46.21 305 SER B C 1
ATOM 4972 O O . SER B 2 271 ? -17.841 102.200 182.660 1.00 44.66 305 SER B O 1
ATOM 4975 N N . LEU B 2 272 ? -15.609 102.113 183.157 1.00 41.13 306 LEU B N 1
ATOM 4976 C CA . LEU B 2 272 ? -15.245 101.109 182.155 1.00 39.89 306 LEU B CA 1
ATOM 4977 C C . LEU B 2 272 ? -14.428 99.993 182.734 1.00 45.30 306 LEU B C 1
ATOM 4978 O O . LEU B 2 272 ? -13.583 100.251 183.574 1.00 44.29 306 LEU B O 1
ATOM 4983 N N . PRO B 2 273 ? -14.573 98.749 182.221 1.00 44.85 307 PRO B N 1
ATOM 4984 C CA . PRO B 2 273 ? -13.685 97.666 182.683 1.00 44.02 307 PRO B CA 1
ATOM 4985 C C . PRO B 2 273 ? -12.248 97.992 182.268 1.00 47.53 307 PRO B C 1
ATOM 4986 O O . PRO B 2 273 ? -12.025 98.588 181.204 1.00 47.62 307 PRO B O 1
ATOM 4990 N N . LYS B 2 274 ? -11.285 97.675 183.149 1.00 43.36 308 LYS B N 1
ATOM 4991 C CA . LYS B 2 274 ? -9.857 97.962 182.950 1.00 41.31 308 LYS B CA 1
ATOM 4992 C C . LYS B 2 274 ? -9.141 96.687 182.741 1.00 45.68 308 LYS B C 1
ATOM 4993 O O . LYS B 2 274 ? -9.326 95.748 183.526 1.00 48.25 308 LYS B O 1
ATOM 4999 N N . GLY B 2 275 ? -8.334 96.655 181.686 1.00 40.84 309 GLY B N 1
ATOM 5000 C CA . GLY B 2 275 ? -7.517 95.508 181.348 1.00 41.14 309 GLY B CA 1
ATOM 5001 C C . GLY B 2 275 ? -7.361 95.293 179.865 1.00 47.11 309 GLY B C 1
ATOM 5002 O O . GLY B 2 275 ? -7.891 96.057 179.051 1.00 46.81 309 GLY B O 1
ATOM 5003 N N . VAL B 2 276 ? -6.639 94.216 179.518 1.00 44.01 310 VAL B N 1
ATOM 5004 C CA . VAL B 2 276 ? -6.368 93.823 178.149 1.00 42.60 310 VAL B CA 1
ATOM 5005 C C . VAL B 2 276 ? -7.427 92.812 177.762 1.00 48.60 310 VAL B C 1
ATOM 5006 O O . VAL B 2 276 ? -7.666 91.861 178.510 1.00 46.48 310 VAL B O 1
ATOM 5010 N N . VAL B 2 277 ? -8.089 93.051 176.611 1.00 46.64 311 VAL B N 1
ATOM 5011 C CA . VAL B 2 277 ? -9.089 92.163 176.034 1.00 45.83 311 VAL B CA 1
ATOM 5012 C C . VAL B 2 277 ? -8.397 91.547 174.832 1.00 49.44 311 VAL B C 1
ATOM 5013 O O . VAL B 2 277 ? -8.004 92.259 173.901 1.00 49.53 311 VAL B O 1
ATOM 5017 N N . GLU B 2 278 ? -8.239 90.226 174.858 1.00 46.56 312 GLU B N 1
ATOM 5018 C CA . GLU B 2 278 ? -7.607 89.474 173.777 1.00 45.98 312 GLU B CA 1
ATOM 5019 C C . GLU B 2 278 ? -8.707 88.831 172.930 1.00 53.23 312 GLU B C 1
ATOM 5020 O O . GLU B 2 278 ? -9.541 88.095 173.460 1.00 52.80 312 GLU B O 1
ATOM 5026 N N . VAL B 2 279 ? -8.732 89.129 171.617 1.00 53.38 313 VAL B N 1
ATOM 5027 C CA . VAL B 2 279 ? -9.740 88.569 170.706 1.00 55.65 313 VAL B CA 1
ATOM 5028 C C . VAL B 2 279 ? -9.074 87.999 169.493 1.00 65.19 313 VAL B C 1
ATOM 5029 O O . VAL B 2 279 ? -8.360 88.716 168.791 1.00 65.95 313 VAL B O 1
ATOM 5033 N N . THR B 2 280 ? -9.360 86.720 169.210 1.00 64.66 314 THR B N 1
ATOM 5034 C CA . THR B 2 280 ? -8.865 86.072 168.016 1.00 66.27 314 THR B CA 1
ATOM 5035 C C . THR B 2 280 ? -10.020 85.520 167.219 1.00 70.31 314 THR B C 1
ATOM 5036 O O . THR B 2 280 ? -10.723 84.611 167.682 1.00 72.20 314 THR B O 1
ATOM 5040 N N . HIS B 2 281 ? -10.184 86.062 166.005 1.00 63.43 315 HIS B N 1
ATOM 5041 C CA . HIS B 2 281 ? -11.212 85.656 165.087 1.00 63.13 315 HIS B CA 1
ATOM 5042 C C . HIS B 2 281 ? -10.576 84.949 163.912 1.00 68.58 315 HIS B C 1
ATOM 5043 O O . HIS B 2 281 ? -9.509 85.363 163.425 1.00 67.41 315 HIS B O 1
ATOM 5050 N N . ASP B 2 282 ? -11.267 83.932 163.402 1.00 67.78 316 ASP B N 1
ATOM 5051 C CA . ASP B 2 282 ? -10.886 83.339 162.130 1.00 70.02 316 ASP B CA 1
ATOM 5052 C C . ASP B 2 282 ? -12.026 83.811 161.251 1.00 73.80 316 ASP B C 1
ATOM 5053 O O . ASP B 2 282 ? -13.165 83.362 161.407 1.00 73.86 316 ASP B O 1
ATOM 5058 N N . LEU B 2 283 ? -11.738 84.820 160.430 1.00 69.61 317 LEU B N 1
ATOM 5059 C CA . LEU B 2 283 ? -12.734 85.455 159.577 1.00 70.09 317 LEU B CA 1
ATOM 5060 C C . LEU B 2 283 ? -13.258 84.567 158.462 1.00 80.41 317 LEU B C 1
ATOM 5061 O O . LEU B 2 283 ? -14.349 84.828 157.975 1.00 82.28 317 LEU B O 1
ATOM 5066 N N . GLN B 2 284 ? -12.497 83.523 158.075 1.00 78.86 318 GLN B N 1
ATOM 5067 C CA . GLN B 2 284 ? -12.770 82.564 157.018 1.00 81.39 318 GLN B CA 1
ATOM 5068 C C . GLN B 2 284 ? -14.257 82.304 156.794 1.00 86.04 318 GLN B C 1
ATOM 5069 O O . GLN B 2 284 ? -14.778 82.735 155.761 1.00 85.84 318 GLN B O 1
ATOM 5075 N N . LYS B 2 285 ? -14.946 81.668 157.785 1.00 83.55 319 LYS B N 1
ATOM 5076 C CA . LYS B 2 285 ? -16.366 81.334 157.684 1.00 86.12 319 LYS B CA 1
ATOM 5077 C C . LYS B 2 285 ? -17.283 82.537 157.366 1.00 93.67 319 LYS B C 1
ATOM 5078 O O . LYS B 2 285 ? -18.129 82.435 156.483 1.00 97.12 319 LYS B O 1
ATOM 5084 N N . HIS B 2 286 ? -17.083 83.674 158.050 1.00 88.10 320 HIS B N 1
ATOM 5085 C CA . HIS B 2 286 ? -17.885 84.890 157.894 1.00 87.04 320 HIS B CA 1
ATOM 5086 C C . HIS B 2 286 ? -17.714 85.615 156.580 1.00 88.41 320 HIS B C 1
ATOM 5087 O O . HIS B 2 286 ? -18.717 86.083 156.032 1.00 88.43 320 HIS B O 1
ATOM 5094 N N . LEU B 2 287 ? -16.473 85.693 156.056 1.00 81.56 321 LEU B N 1
ATOM 5095 C CA . LEU B 2 287 ? -16.177 86.288 154.758 1.00 80.84 321 LEU B CA 1
ATOM 5096 C C . LEU B 2 287 ? -16.837 85.442 153.649 1.00 88.35 321 LEU B C 1
ATOM 5097 O O . LEU B 2 287 ? -17.333 86.015 152.681 1.00 89.33 321 LEU B O 1
ATOM 5102 N N . ALA B 2 288 ? -16.878 84.082 153.814 1.00 86.70 322 ALA B N 1
ATOM 5103 C CA . ALA B 2 288 ? -17.532 83.146 152.880 1.00 90.79 322 ALA B CA 1
ATOM 5104 C C . ALA B 2 288 ? -19.043 83.452 152.797 1.00 96.14 322 ALA B C 1
ATOM 5105 O O . ALA B 2 288 ? -19.622 83.450 151.700 1.00 98.84 322 ALA B O 1
ATOM 5107 N N . GLY B 2 289 ? -19.622 83.806 153.949 1.00 89.61 323 GLY B N 1
ATOM 5108 C CA . GLY B 2 289 ? -21.016 84.201 154.086 1.00 90.94 323 GLY B CA 1
ATOM 5109 C C . GLY B 2 289 ? -21.328 85.526 153.422 1.00 96.30 323 GLY B C 1
ATOM 5110 O O . GLY B 2 289 ? -22.480 85.763 153.059 1.00 99.22 323 GLY B O 1
ATOM 5111 N N . LEU B 2 290 ? -20.304 86.387 153.237 1.00 90.62 324 LEU B N 1
ATOM 5112 C CA . LEU B 2 290 ? -20.429 87.700 152.602 1.00 89.91 324 LEU B CA 1
ATOM 5113 C C . LEU B 2 290 ? -20.132 87.665 151.094 1.00 96.40 324 LEU B C 1
ATOM 5114 O O . LEU B 2 290 ? -20.159 88.712 150.438 1.00 96.57 324 LEU B O 1
ATOM 5119 N N . GLY B 2 291 ? -19.854 86.476 150.569 1.00 94.22 325 GLY B N 1
ATOM 5120 C CA . GLY B 2 291 ? -19.559 86.296 149.161 1.00 97.32 325 GLY B CA 1
ATOM 5121 C C . GLY B 2 291 ? -18.236 85.627 148.835 1.00 102.74 325 GLY B C 1
ATOM 5122 O O . GLY B 2 291 ? -18.081 85.187 147.694 1.00 106.15 325 GLY B O 1
ATOM 5123 N N . LEU B 2 292 ? -17.260 85.549 149.790 1.00 95.86 326 LEU B N 1
ATOM 5124 C CA . LEU B 2 292 ? -15.936 84.926 149.540 1.00 95.90 326 LEU B CA 1
ATOM 5125 C C . LEU B 2 292 ? -15.975 83.397 149.660 1.00 103.21 326 LEU B C 1
ATOM 5126 O O . LEU B 2 292 ? -15.354 82.801 150.549 1.00 100.43 326 LEU B O 1
ATOM 5131 N N . THR B 2 293 ? -16.675 82.766 148.719 1.00 105.64 327 THR B N 1
ATOM 5132 C CA . THR B 2 293 ? -16.908 81.326 148.716 1.00 108.55 327 THR B CA 1
ATOM 5133 C C . THR B 2 293 ? -15.796 80.475 148.115 1.00 112.46 327 THR B C 1
ATOM 5134 O O . THR B 2 293 ? -15.411 79.469 148.719 1.00 112.03 327 THR B O 1
ATOM 5138 N N . GLU B 2 294 ? -15.310 80.862 146.924 1.00 109.45 328 GLU B N 1
ATOM 5139 C CA . GLU B 2 294 ? -14.310 80.115 146.165 1.00 110.96 328 GLU B CA 1
ATOM 5140 C C . GLU B 2 294 ? -12.944 80.018 146.808 1.00 112.84 328 GLU B C 1
ATOM 5141 O O . GLU B 2 294 ? -12.318 78.963 146.726 1.00 114.39 328 GLU B O 1
ATOM 5147 N N . ALA B 2 295 ? -12.476 81.103 147.426 1.00 105.58 329 ALA B N 1
ATOM 5148 C CA . ALA B 2 295 ? -11.149 81.150 148.040 1.00 103.78 329 ALA B CA 1
ATOM 5149 C C . ALA B 2 295 ? -10.916 80.174 149.208 1.00 107.82 329 ALA B C 1
ATOM 5150 O O . ALA B 2 295 ? -9.800 79.675 149.399 1.00 106.67 329 ALA B O 1
ATOM 5152 N N . ILE B 2 296 ? -11.968 79.919 149.985 1.00 104.84 330 ILE B N 1
ATOM 5153 C CA . ILE B 2 296 ? -11.913 79.058 151.159 1.00 104.15 330 ILE B CA 1
ATOM 5154 C C . ILE B 2 296 ? -12.140 77.570 150.833 1.00 114.87 330 ILE B C 1
ATOM 5155 O O . ILE B 2 296 ? -11.987 76.720 151.717 1.00 115.77 330 ILE B O 1
ATOM 5160 N N . ASP B 2 297 ? -12.487 77.263 149.572 1.00 115.40 331 ASP B N 1
ATOM 5161 C CA . ASP B 2 297 ? -12.753 75.902 149.110 1.00 120.28 331 ASP B CA 1
ATOM 5162 C C . ASP B 2 297 ? -11.550 75.355 148.346 1.00 127.48 331 ASP B C 1
ATOM 5163 O O . ASP B 2 297 ? -11.180 75.917 147.309 1.00 128.41 331 ASP B O 1
ATOM 5168 N N . LYS B 2 298 ? -10.981 74.224 148.833 1.00 125.11 332 LYS B N 1
ATOM 5169 C CA . LYS B 2 298 ? -9.825 73.547 148.228 1.00 126.87 332 LYS B CA 1
ATOM 5170 C C . LYS B 2 298 ? -10.047 73.196 146.750 1.00 134.70 332 LYS B C 1
ATOM 5171 O O . LYS B 2 298 ? -9.123 73.321 145.944 1.00 135.98 332 LYS B O 1
ATOM 5177 N N . ASN B 2 299 ? -11.276 72.777 146.406 1.00 132.36 333 ASN B N 1
ATOM 5178 C CA . ASN B 2 299 ? -11.671 72.341 145.068 1.00 136.15 333 ASN B CA 1
ATOM 5179 C C . ASN B 2 299 ? -11.963 73.468 144.076 1.00 140.43 333 ASN B C 1
ATOM 5180 O O . ASN B 2 299 ? -11.943 73.226 142.873 1.00 144.10 333 ASN B O 1
ATOM 5185 N N . LYS B 2 300 ? -12.239 74.687 144.567 1.00 133.80 334 LYS B N 1
ATOM 5186 C CA . LYS B 2 300 ? -12.575 75.834 143.717 1.00 133.18 334 LYS B CA 1
ATOM 5187 C C . LYS B 2 300 ? -11.557 76.978 143.747 1.00 135.00 334 LYS B C 1
ATOM 5188 O O . LYS B 2 300 ? -11.572 77.829 142.852 1.00 134.79 334 LYS B O 1
ATOM 5194 N N . SER B 2 301 ? -10.686 77.007 144.769 1.00 129.38 335 SER B N 1
ATOM 5195 C CA . SER B 2 301 ? -9.689 78.062 144.937 1.00 126.33 335 SER B CA 1
ATOM 5196 C C . SER B 2 301 ? -8.644 78.156 143.815 1.00 132.45 335 SER B C 1
ATOM 5197 O O . SER B 2 301 ? -7.915 77.204 143.533 1.00 133.80 335 SER B O 1
ATOM 5200 N N . ASP B 2 302 ? -8.579 79.344 143.207 1.00 129.14 336 ASP B N 1
ATOM 5201 C CA . ASP B 2 302 ? -7.644 79.724 142.160 1.00 131.21 336 ASP B CA 1
ATOM 5202 C C . ASP B 2 302 ? -6.714 80.824 142.732 1.00 131.83 336 ASP B C 1
ATOM 5203 O O . ASP B 2 302 ? -6.907 82.016 142.438 1.00 130.42 336 ASP B O 1
ATOM 5208 N N . LEU B 2 303 ? -5.747 80.418 143.603 1.00 125.74 337 LEU B N 1
ATOM 5209 C CA . LEU B 2 303 ? -4.737 81.302 144.209 1.00 121.66 337 LEU B CA 1
ATOM 5210 C C . LEU B 2 303 ? -3.416 81.038 143.457 1.00 125.32 337 LEU B C 1
ATOM 5211 O O . LEU B 2 303 ? -2.347 80.893 144.058 1.00 124.64 337 LEU B O 1
ATOM 5216 N N . SER B 2 304 ? -3.516 80.949 142.122 1.00 122.21 338 SER B N 1
ATOM 5217 C CA . SER B 2 304 ? -2.392 80.670 141.232 1.00 124.46 338 SER B CA 1
ATOM 5218 C C . SER B 2 304 ? -1.456 81.847 141.022 1.00 126.69 338 SER B C 1
ATOM 5219 O O . SER B 2 304 ? -0.340 81.644 140.536 1.00 127.99 338 SER B O 1
ATOM 5222 N N . ARG B 2 305 ? -1.891 83.068 141.412 1.00 119.51 339 ARG B N 1
ATOM 5223 C CA . ARG B 2 305 ? -1.077 84.286 141.295 1.00 117.89 339 ARG B CA 1
ATOM 5224 C C . ARG B 2 305 ? -0.146 84.387 142.500 1.00 118.25 339 ARG B C 1
ATOM 5225 O O . ARG B 2 305 ? 0.825 85.146 142.466 1.00 116.38 339 ARG B O 1
ATOM 5241 N N . SER B 2 307 ? 1.010 81.143 144.259 1.00 136.56 341 SER B N 1
ATOM 5242 C CA . SER B 2 307 ? 1.850 79.949 144.213 1.00 141.01 341 SER B CA 1
ATOM 5243 C C . SER B 2 307 ? 2.041 79.287 142.827 1.00 152.33 341 SER B C 1
ATOM 5244 O O . SER B 2 307 ? 2.375 78.097 142.757 1.00 153.25 341 SER B O 1
ATOM 5247 N N . GLY B 2 308 ? 1.832 80.064 141.756 1.00 153.60 342 GLY B N 1
ATOM 5248 C CA . GLY B 2 308 ? 2.045 79.664 140.362 1.00 160.89 342 GLY B CA 1
ATOM 5249 C C . GLY B 2 308 ? 1.176 78.543 139.819 1.00 168.37 342 GLY B C 1
ATOM 5250 O O . GLY B 2 308 ? 1.135 78.314 138.604 1.00 168.17 342 GLY B O 1
ATOM 5251 N N . LYS B 2 309 ? 0.486 77.831 140.731 1.00 167.72 343 LYS B N 1
ATOM 5252 C CA . LYS B 2 309 ? -0.387 76.694 140.450 1.00 168.19 343 LYS B CA 1
ATOM 5253 C C . LYS B 2 309 ? -1.557 76.659 141.453 1.00 169.38 343 LYS B C 1
ATOM 5254 O O . LYS B 2 309 ? -1.563 77.410 142.442 1.00 167.68 343 LYS B O 1
ATOM 5260 N N . LYS B 2 310 ? -2.545 75.768 141.176 1.00 165.97 344 LYS B N 1
ATOM 5261 C CA . LYS B 2 310 ? -3.720 75.480 142.001 1.00 163.69 344 LYS B CA 1
ATOM 5262 C C . LYS B 2 310 ? -3.307 74.435 143.067 1.00 163.60 344 LYS B C 1
ATOM 5263 O O . LYS B 2 310 ? -3.817 73.309 143.098 1.00 163.36 344 LYS B O 1
ATOM 5269 N N . ASP B 2 311 ? -2.329 74.818 143.901 1.00 157.24 345 ASP B N 1
ATOM 5270 C CA . ASP B 2 311 ? -1.825 74.006 144.998 1.00 155.55 345 ASP B CA 1
ATOM 5271 C C . ASP B 2 311 ? -2.122 74.709 146.338 1.00 150.10 345 ASP B C 1
ATOM 5272 O O . ASP B 2 311 ? -1.559 74.320 147.366 1.00 149.84 345 ASP B O 1
ATOM 5277 N N . LEU B 2 312 ? -3.025 75.722 146.325 1.00 138.49 346 LEU B N 1
ATOM 5278 C CA . LEU B 2 312 ? -3.334 76.528 147.505 1.00 131.13 346 LEU B CA 1
ATOM 5279 C C . LEU B 2 312 ? -4.796 76.975 147.623 1.00 130.33 346 LEU B C 1
ATOM 5280 O O . LEU B 2 312 ? -5.470 77.191 146.614 1.00 132.14 346 LEU B O 1
ATOM 5285 N N . TYR B 2 313 ? -5.270 77.110 148.880 1.00 121.16 347 TYR B N 1
ATOM 5286 C CA . TYR B 2 313 ? -6.598 77.612 149.261 1.00 117.10 347 TYR B CA 1
ATOM 5287 C C . TYR B 2 313 ? -6.476 78.422 150.559 1.00 113.71 347 TYR B C 1
ATOM 5288 O O . TYR B 2 313 ? -5.440 78.340 151.218 1.00 113.64 347 TYR B O 1
ATOM 5297 N N . LEU B 2 314 ? -7.477 79.230 150.924 1.00 103.98 348 LEU B N 1
ATOM 5298 C CA . LEU B 2 314 ? -7.319 79.981 152.167 1.00 98.06 348 LEU B CA 1
ATOM 5299 C C . LEU B 2 314 ? -7.958 79.267 153.335 1.00 98.61 348 LEU B C 1
ATOM 5300 O O . LEU B 2 314 ? -9.174 79.338 153.523 1.00 96.53 348 LEU B O 1
ATOM 5305 N N . ALA B 2 315 ? -7.120 78.564 154.119 1.00 95.14 349 ALA B N 1
ATOM 5306 C CA . ALA B 2 315 ? -7.535 77.778 155.282 1.00 92.98 349 ALA B CA 1
ATOM 5307 C C . ALA B 2 315 ? -8.088 78.678 156.342 1.00 90.48 349 ALA B C 1
ATOM 5308 O O . ALA B 2 315 ? -9.184 78.426 156.839 1.00 88.50 349 ALA B O 1
ATOM 5310 N N . SER B 2 316 ? -7.349 79.750 156.674 1.00 84.94 350 SER B N 1
ATOM 5311 C CA . SER B 2 316 ? -7.757 80.710 157.705 1.00 80.86 350 SER B CA 1
ATOM 5312 C C . SER B 2 316 ? -7.213 82.118 157.500 1.00 82.72 350 SER B C 1
ATOM 5313 O O . SER B 2 316 ? -6.170 82.314 156.867 1.00 81.21 350 SER B O 1
ATOM 5316 N N . VAL B 2 317 ? -7.939 83.089 158.082 1.00 79.95 351 VAL B N 1
ATOM 5317 C CA . VAL B 2 317 ? -7.615 84.520 158.179 1.00 79.37 351 VAL B CA 1
ATOM 5318 C C . VAL B 2 317 ? -7.776 84.877 159.622 1.00 81.31 351 VAL B C 1
ATOM 5319 O O . VAL B 2 317 ? -8.895 85.097 160.099 1.00 80.59 351 VAL B O 1
ATOM 5323 N N . PHE B 2 318 ? -6.665 84.821 160.351 1.00 77.04 352 PHE B N 1
ATOM 5324 C CA . PHE B 2 318 ? -6.671 85.128 161.777 1.00 73.57 352 PHE B CA 1
ATOM 5325 C C . PHE B 2 318 ? -6.510 86.603 162.026 1.00 74.86 352 PHE B C 1
ATOM 5326 O O . PHE B 2 318 ? -5.464 87.187 161.731 1.00 73.91 352 PHE B O 1
ATOM 5334 N N . HIS B 2 319 ? -7.571 87.205 162.552 1.00 70.53 353 HIS B N 1
ATOM 5335 C CA . HIS B 2 319 ? -7.600 88.603 162.947 1.00 68.50 353 HIS B CA 1
ATOM 5336 C C . HIS B 2 319 ? -7.496 88.561 164.462 1.00 65.64 353 HIS B C 1
ATOM 5337 O O . HIS B 2 319 ? -8.465 88.224 165.137 1.00 65.06 353 HIS B O 1
ATOM 5344 N N . ALA B 2 320 ? -6.278 88.769 164.972 1.00 60.37 354 ALA B N 1
ATOM 5345 C CA . ALA B 2 320 ? -5.921 88.688 166.399 1.00 58.65 354 ALA B CA 1
ATOM 5346 C C . ALA B 2 320 ? -5.554 90.064 167.003 1.00 59.85 354 ALA B C 1
ATOM 5347 O O . ALA B 2 320 ? -4.626 90.726 166.533 1.00 59.84 354 ALA B O 1
ATOM 5349 N N . THR B 2 321 ? -6.291 90.487 168.044 1.00 55.06 355 THR B N 1
ATOM 5350 C CA . THR B 2 321 ? -6.133 91.803 168.686 1.00 52.35 355 THR B CA 1
ATOM 5351 C C . THR B 2 321 ? -6.100 91.724 170.205 1.00 53.95 355 THR B C 1
ATOM 5352 O O . THR B 2 321 ? -6.826 90.934 170.798 1.00 54.71 355 THR B O 1
ATOM 5356 N N . ALA B 2 322 ? -5.230 92.541 170.824 1.00 48.22 356 ALA B N 1
ATOM 5357 C CA . ALA B 2 322 ? -5.092 92.753 172.264 1.00 45.33 356 ALA B CA 1
ATOM 5358 C C . ALA B 2 322 ? -5.397 94.227 172.424 1.00 50.28 356 ALA B C 1
ATOM 5359 O O . ALA B 2 322 ? -4.590 95.084 172.016 1.00 49.69 356 ALA B O 1
ATOM 5361 N N . PHE B 2 323 ? -6.612 94.526 172.921 1.00 46.12 357 PHE B N 1
ATOM 5362 C CA . PHE B 2 323 ? -7.076 95.890 173.126 1.00 44.42 357 PHE B CA 1
ATOM 5363 C C . PHE B 2 323 ? -7.000 96.192 174.607 1.00 48.37 357 PHE B C 1
ATOM 5364 O O . PHE B 2 323 ? -7.704 95.554 175.397 1.00 47.81 357 PHE B O 1
ATOM 5372 N N . GLU B 2 324 ? -6.106 97.135 174.992 1.00 46.07 358 GLU B N 1
ATOM 5373 C CA . GLU B 2 324 ? -5.913 97.486 176.401 1.00 44.96 358 GLU B CA 1
ATOM 5374 C C . GLU B 2 324 ? -6.658 98.734 176.864 1.00 47.54 358 GLU B C 1
ATOM 5375 O O . GLU B 2 324 ? -6.428 99.813 176.322 1.00 48.16 358 GLU B O 1
ATOM 5381 N N . TRP B 2 325 ? -7.521 98.572 177.883 1.00 42.55 359 TRP B N 1
ATOM 5382 C CA . TRP B 2 325 ? -8.270 99.643 178.519 1.00 43.10 359 TRP B CA 1
ATOM 5383 C C . TRP B 2 325 ? -7.473 99.986 179.764 1.00 44.11 359 TRP B C 1
ATOM 5384 O O . TRP B 2 325 ? -7.403 99.181 180.686 1.00 43.98 359 TRP B O 1
ATOM 5395 N N . ASP B 2 326 ? -6.805 101.144 179.763 1.00 40.12 360 ASP B N 1
ATOM 5396 C CA . ASP B 2 326 ? -5.960 101.590 180.886 1.00 40.14 360 ASP B CA 1
ATOM 5397 C C . ASP B 2 326 ? -6.274 103.045 181.310 1.00 45.52 360 ASP B C 1
ATOM 5398 O O . ASP B 2 326 ? -6.991 103.748 180.606 1.00 45.62 360 ASP B O 1
ATOM 5403 N N . THR B 2 327 ? -5.791 103.472 182.474 1.00 44.69 361 THR B N 1
ATOM 5404 C CA . THR B 2 327 ? -6.050 104.805 183.024 1.00 46.92 361 THR B CA 1
ATOM 5405 C C . THR B 2 327 ? -5.269 105.910 182.323 1.00 56.16 361 THR B C 1
ATOM 5406 O O . THR B 2 327 ? -5.735 107.049 182.274 1.00 56.97 361 THR B O 1
ATOM 5410 N N . GLU B 2 328 ? -4.083 105.567 181.797 1.00 55.04 362 GLU B N 1
ATOM 5411 C CA . GLU B 2 328 ? -3.168 106.466 181.103 1.00 56.80 362 GLU B CA 1
ATOM 5412 C C . GLU B 2 328 ? -3.763 107.251 179.945 1.00 60.34 362 GLU B C 1
ATOM 5413 O O . GLU B 2 328 ? -4.527 106.740 179.124 1.00 60.07 362 GLU B O 1
ATOM 5419 N N . GLY B 2 329 ? -3.322 108.491 179.897 1.00 57.17 363 GLY B N 1
ATOM 5420 C CA . GLY B 2 329 ? -3.686 109.528 178.945 1.00 56.52 363 GLY B CA 1
ATOM 5421 C C . GLY B 2 329 ? -2.997 110.823 179.327 1.00 56.71 363 GLY B C 1
ATOM 5422 O O . GLY B 2 329 ? -2.247 110.850 180.303 1.00 55.73 363 GLY B O 1
ATOM 5423 N N . ASN B 2 330 ? -3.259 111.905 178.589 1.00 53.41 364 ASN B N 1
ATOM 5424 C CA . ASN B 2 330 ? -2.642 113.211 178.858 1.00 55.29 364 ASN B CA 1
ATOM 5425 C C . ASN B 2 330 ? -3.130 113.838 180.180 1.00 58.09 364 ASN B C 1
ATOM 5426 O O . ASN B 2 330 ? -4.240 113.520 180.630 1.00 57.35 364 ASN B O 1
ATOM 5431 N N . PRO B 2 331 ? -2.348 114.744 180.810 1.00 55.75 365 PRO B N 1
ATOM 5432 C CA . PRO B 2 331 ? -2.808 115.371 182.070 1.00 60.11 365 PRO B CA 1
ATOM 5433 C C . PRO B 2 331 ? -4.041 116.262 181.939 1.00 100.40 365 PRO B C 1
ATOM 5434 O O . PRO B 2 331 ? -4.998 116.092 182.689 1.00 78.03 365 PRO B O 1
ATOM 5438 N N . ARG B 2 343 ? -22.255 120.384 185.552 1.00 78.62 377 ARG B N 1
ATOM 5439 C CA . ARG B 2 343 ? -23.553 119.930 186.090 1.00 79.98 377 ARG B CA 1
ATOM 5440 C C . ARG B 2 343 ? -23.528 118.453 186.522 1.00 78.48 377 ARG B C 1
ATOM 5441 O O . ARG B 2 343 ? -22.540 117.753 186.245 1.00 75.71 377 ARG B O 1
ATOM 5443 N N . SER B 2 344 ? -24.572 118.017 187.268 1.00 72.53 378 SER B N 1
ATOM 5444 C CA . SER B 2 344 ? -24.767 116.678 187.827 1.00 70.21 378 SER B CA 1
ATOM 5445 C C . SER B 2 344 ? -24.501 115.639 186.739 1.00 71.99 378 SER B C 1
ATOM 5446 O O . SER B 2 344 ? -25.171 115.729 185.729 1.00 72.10 378 SER B O 1
ATOM 5449 N N . PRO B 2 345 ? -23.468 114.759 186.823 1.00 66.67 379 PRO B N 1
ATOM 5450 C CA . PRO B 2 345 ? -23.178 113.867 185.693 1.00 63.45 379 PRO B CA 1
ATOM 5451 C C . PRO B 2 345 ? -24.184 112.790 185.415 1.00 68.00 379 PRO B C 1
ATOM 5452 O O . PRO B 2 345 ? -24.907 112.362 186.305 1.00 70.33 379 PRO B O 1
ATOM 5456 N N . LYS B 2 346 ? -24.193 112.347 184.167 1.00 63.02 380 LYS B N 1
ATOM 5457 C CA . LYS B 2 346 ? -25.023 111.270 183.680 1.00 61.67 380 LYS B CA 1
ATOM 5458 C C . LYS B 2 346 ? -24.129 110.062 183.815 1.00 61.22 380 LYS B C 1
ATOM 5459 O O . LYS B 2 346 ? -22.915 110.184 183.626 1.00 60.53 380 LYS B O 1
ATOM 5465 N N . LEU B 2 347 ? -24.688 108.916 184.208 1.00 55.70 381 LEU B N 1
ATOM 5466 C CA . LEU B 2 347 ? -23.848 107.726 184.358 1.00 52.01 381 LEU B CA 1
ATOM 5467 C C . LEU B 2 347 ? -23.696 106.955 183.082 1.00 54.62 381 LEU B C 1
ATOM 5468 O O . LEU B 2 347 ? -24.691 106.630 182.443 1.00 56.13 381 LEU B O 1
ATOM 5473 N N . PHE B 2 348 ? -22.461 106.642 182.724 1.00 49.87 382 PHE B N 1
ATOM 5474 C CA . PHE B 2 348 ? -22.187 105.760 181.607 1.00 49.70 382 PHE B CA 1
ATOM 5475 C C . PHE B 2 348 ? -21.411 104.616 182.261 1.00 53.89 382 PHE B C 1
ATOM 5476 O O . PHE B 2 348 ? -20.177 104.620 182.266 1.00 55.10 382 PHE B O 1
ATOM 5484 N N . TYR B 2 349 ? -22.159 103.709 182.924 1.00 48.51 383 TYR B N 1
ATOM 5485 C CA . TYR B 2 349 ? -21.658 102.602 183.742 1.00 46.75 383 TYR B CA 1
ATOM 5486 C C . TYR B 2 349 ? -21.605 101.310 182.932 1.00 50.64 383 TYR B C 1
ATOM 5487 O O . TYR B 2 349 ? -22.586 100.552 182.895 1.00 50.00 383 TYR B O 1
ATOM 5496 N N . ALA B 2 350 ? -20.447 101.055 182.284 1.00 45.72 384 ALA B N 1
ATOM 5497 C CA . ALA B 2 350 ? -20.267 99.900 181.412 1.00 43.82 384 ALA B CA 1
ATOM 5498 C C . ALA B 2 350 ? -19.973 98.590 182.144 1.00 49.01 384 ALA B C 1
ATOM 5499 O O . ALA B 2 350 ? -18.865 98.059 182.046 1.00 49.33 384 ALA B O 1
ATOM 5501 N N . ASP B 2 351 ? -20.972 98.071 182.876 1.00 47.08 385 ASP B N 1
ATOM 5502 C CA . ASP B 2 351 ? -20.905 96.788 183.613 1.00 46.31 385 ASP B CA 1
ATOM 5503 C C . ASP B 2 351 ? -21.763 95.697 182.898 1.00 50.97 385 ASP B C 1
ATOM 5504 O O . ASP B 2 351 ? -22.141 94.676 183.487 1.00 49.23 385 ASP B O 1
ATOM 5509 N N . HIS B 2 352 ? -22.096 95.959 181.639 1.00 50.90 386 HIS B N 1
ATOM 5510 C CA . HIS B 2 352 ? -22.864 95.042 180.789 1.00 53.36 386 HIS B CA 1
ATOM 5511 C C . HIS B 2 352 ? -22.404 95.245 179.341 1.00 58.40 386 HIS B C 1
ATOM 5512 O O . HIS B 2 352 ? -21.703 96.230 179.066 1.00 55.94 386 HIS B O 1
ATOM 5519 N N . PRO B 2 353 ? -22.660 94.268 178.428 1.00 57.35 387 PRO B N 1
ATOM 5520 C CA . PRO B 2 353 ? -22.121 94.396 177.067 1.00 55.57 387 PRO B CA 1
ATOM 5521 C C . PRO B 2 353 ? -22.438 95.696 176.330 1.00 58.16 387 PRO B C 1
ATOM 5522 O O . PRO B 2 353 ? -23.544 96.245 176.419 1.00 60.26 387 PRO B O 1
ATOM 5526 N N . PHE B 2 354 ? -21.429 96.186 175.622 1.00 52.94 388 PHE B N 1
ATOM 5527 C CA . PHE B 2 354 ? -21.455 97.406 174.829 1.00 52.95 388 PHE B CA 1
ATOM 5528 C C . PHE B 2 354 ? -20.672 97.246 173.526 1.00 55.27 388 PHE B C 1
ATOM 5529 O O . PHE B 2 354 ? -19.772 96.405 173.432 1.00 54.73 388 PHE B O 1
ATOM 5537 N N . ILE B 2 355 ? -21.001 98.100 172.547 1.00 50.87 389 ILE B N 1
ATOM 5538 C CA . ILE B 2 355 ? -20.405 98.205 171.227 1.00 49.64 389 ILE B CA 1
ATOM 5539 C C . ILE B 2 355 ? -19.484 99.408 171.248 1.00 52.50 389 ILE B C 1
ATOM 5540 O O . ILE B 2 355 ? -19.810 100.435 171.849 1.00 52.93 389 ILE B O 1
ATOM 5545 N N . PHE B 2 356 ? -18.321 99.282 170.632 1.00 50.04 390 PHE B N 1
ATOM 5546 C CA . PHE B 2 356 ? -17.389 100.401 170.606 1.00 51.08 390 PHE B CA 1
ATOM 5547 C C . PHE B 2 356 ? -16.745 100.598 169.238 1.00 57.10 390 PHE B C 1
ATOM 5548 O O . PHE B 2 356 ? -16.702 99.653 168.446 1.00 56.89 390 PHE B O 1
ATOM 5556 N N . LEU B 2 357 ? -16.281 101.840 168.957 1.00 53.62 391 LEU B N 1
ATOM 5557 C CA . LEU B 2 357 ? -15.644 102.198 167.695 1.00 54.84 391 LEU B CA 1
ATOM 5558 C C . LEU B 2 357 ? -14.484 103.136 167.920 1.00 60.48 391 LEU B C 1
ATOM 5559 O O . LEU B 2 357 ? -14.573 104.023 168.759 1.00 61.08 391 LEU B O 1
ATOM 5564 N N . VAL B 2 358 ? -13.398 102.967 167.151 1.00 58.85 392 VAL B N 1
ATOM 5565 C CA . VAL B 2 358 ? -12.285 103.926 167.162 1.00 58.54 392 VAL B CA 1
ATOM 5566 C C . VAL B 2 358 ? -12.334 104.604 165.819 1.00 64.30 392 VAL B C 1
ATOM 5567 O O . VAL B 2 358 ? -12.242 103.933 164.802 1.00 63.28 392 VAL B O 1
ATOM 5571 N N . ARG B 2 359 ? -12.604 105.912 165.832 1.00 64.51 393 ARG B N 1
ATOM 5572 C CA . ARG B 2 359 ? -12.739 106.758 164.649 1.00 67.02 393 ARG B CA 1
ATOM 5573 C C . ARG B 2 359 ? -11.572 107.754 164.546 1.00 72.56 393 ARG B C 1
ATOM 5574 O O . ARG B 2 359 ? -11.188 108.324 165.553 1.00 69.33 393 ARG B O 1
ATOM 5582 N N . ASP B 2 360 ? -11.008 107.953 163.336 1.00 75.72 394 ASP B N 1
ATOM 5583 C CA . ASP B 2 360 ? -9.960 108.962 163.106 1.00 78.90 394 ASP B CA 1
ATOM 5584 C C . ASP B 2 360 ? -10.684 110.302 162.961 1.00 88.45 394 ASP B C 1
ATOM 5585 O O . ASP B 2 360 ? -11.590 110.412 162.132 1.00 90.21 394 ASP B O 1
ATOM 5590 N N . THR B 2 361 ? -10.314 111.302 163.779 1.00 86.95 395 THR B N 1
ATOM 5591 C CA . THR B 2 361 ? -10.964 112.615 163.779 1.00 88.97 395 THR B CA 1
ATOM 5592 C C . THR B 2 361 ? -10.917 113.348 162.430 1.00 96.47 395 THR B C 1
ATOM 5593 O O . THR B 2 361 ? -11.978 113.742 161.926 1.00 96.97 395 THR B O 1
ATOM 5597 N N . GLN B 2 362 ? -9.702 113.498 161.843 1.00 95.27 396 GLN B N 1
ATOM 5598 C CA . GLN B 2 362 ? -9.473 114.190 160.563 1.00 97.74 396 GLN B CA 1
ATOM 5599 C C . GLN B 2 362 ? -10.257 113.574 159.390 1.00 101.51 396 GLN B C 1
ATOM 5600 O O . GLN B 2 362 ? -10.979 114.295 158.697 1.00 103.42 396 GLN B O 1
ATOM 5606 N N . SER B 2 363 ? -10.099 112.250 159.172 1.00 95.49 397 SER B N 1
ATOM 5607 C CA . SER B 2 363 ? -10.703 111.538 158.045 1.00 94.76 397 SER B CA 1
ATOM 5608 C C . SER B 2 363 ? -12.136 111.075 158.232 1.00 95.35 397 SER B C 1
ATOM 5609 O O . SER B 2 363 ? -12.919 111.122 157.286 1.00 96.51 397 SER B O 1
ATOM 5612 N N . GLY B 2 364 ? -12.453 110.600 159.429 1.00 87.76 398 GLY B N 1
ATOM 5613 C CA . GLY B 2 364 ? -13.745 110.006 159.745 1.00 85.82 398 GLY B CA 1
ATOM 5614 C C . GLY B 2 364 ? -13.593 108.500 159.656 1.00 86.45 398 GLY B C 1
ATOM 5615 O O . GLY B 2 364 ? -14.484 107.732 160.050 1.00 85.27 398 GLY B O 1
ATOM 5616 N N . SER B 2 365 ? -12.420 108.084 159.139 1.00 80.81 399 SER B N 1
ATOM 5617 C CA . SER B 2 365 ? -11.993 106.716 158.909 1.00 78.36 399 SER B CA 1
ATOM 5618 C C . SER B 2 365 ? -12.085 105.866 160.174 1.00 77.17 399 SER B C 1
ATOM 5619 O O . SER B 2 365 ? -11.529 106.223 161.220 1.00 76.53 399 SER B O 1
ATOM 5622 N N . LEU B 2 366 ? -12.820 104.756 160.064 1.00 69.23 400 LEU B N 1
ATOM 5623 C CA . LEU B 2 366 ? -13.042 103.802 161.132 1.00 66.08 400 LEU B CA 1
ATOM 5624 C C . LEU B 2 366 ? -11.790 102.952 161.309 1.00 69.94 400 LEU B C 1
ATOM 5625 O O . LEU B 2 366 ? -11.384 102.258 160.378 1.00 72.30 400 LEU B O 1
ATOM 5630 N N . LEU B 2 367 ? -11.160 103.041 162.486 1.00 63.82 401 LEU B N 1
ATOM 5631 C CA . LEU B 2 367 ? -9.927 102.329 162.842 1.00 62.26 401 LEU B CA 1
ATOM 5632 C C . LEU B 2 367 ? -10.249 101.009 163.495 1.00 64.39 401 LEU B C 1
ATOM 5633 O O . LEU B 2 367 ? -9.516 100.039 163.295 1.00 64.41 401 LEU B O 1
ATOM 5638 N N . PHE B 2 368 ? -11.336 100.974 164.291 1.00 61.10 402 PHE B N 1
ATOM 5639 C CA . PHE B 2 368 ? -11.827 99.774 164.979 1.00 60.19 402 PHE B CA 1
ATOM 5640 C C . PHE B 2 368 ? -13.318 99.758 165.132 1.00 63.63 402 PHE B C 1
ATOM 5641 O O . PHE B 2 368 ? -13.944 100.798 165.344 1.00 63.62 402 PHE B O 1
ATOM 5649 N N . ILE B 2 369 ? -13.879 98.559 165.092 1.00 58.95 403 ILE B N 1
ATOM 5650 C CA . ILE B 2 369 ? -15.285 98.287 165.389 1.00 57.64 403 ILE B CA 1
ATOM 5651 C C . ILE B 2 369 ? -15.282 97.035 166.269 1.00 56.27 403 ILE B C 1
ATOM 5652 O O . ILE B 2 369 ? -14.511 96.122 166.022 1.00 56.60 403 ILE B O 1
ATOM 5657 N N . GLY B 2 370 ? -16.085 97.029 167.302 1.00 49.24 404 GLY B N 1
ATOM 5658 C CA . GLY B 2 370 ? -16.136 95.865 168.155 1.00 48.56 404 GLY B CA 1
ATOM 5659 C C . GLY B 2 370 ? -17.164 95.944 169.248 1.00 53.95 404 GLY B C 1
ATOM 5660 O O . GLY B 2 370 ? -17.924 96.910 169.345 1.00 53.80 404 GLY B O 1
ATOM 5661 N N . ARG B 2 371 ? -17.191 94.896 170.058 1.00 51.02 405 ARG B N 1
ATOM 5662 C CA . ARG B 2 371 ? -18.047 94.788 171.223 1.00 50.70 405 ARG B CA 1
ATOM 5663 C C . ARG B 2 371 ? -17.366 93.966 172.311 1.00 51.64 405 ARG B C 1
ATOM 5664 O O . ARG B 2 371 ? -16.618 93.014 172.033 1.00 48.86 405 ARG B O 1
ATOM 5672 N N . LEU B 2 372 ? -17.613 94.361 173.550 1.00 49.05 406 LEU B N 1
ATOM 5673 C CA . LEU B 2 372 ? -17.112 93.658 174.721 1.00 48.32 406 LEU B CA 1
ATOM 5674 C C . LEU B 2 372 ? -18.347 93.103 175.385 1.00 51.29 406 LEU B C 1
ATOM 5675 O O . LEU B 2 372 ? -19.225 93.859 175.809 1.00 49.58 406 LEU B O 1
ATOM 5680 N N . VAL B 2 373 ? -18.442 91.760 175.353 1.00 48.41 407 VAL B N 1
ATOM 5681 C CA . VAL B 2 373 ? -19.543 90.934 175.819 1.00 49.21 407 VAL B CA 1
ATOM 5682 C C . VAL B 2 373 ? -19.119 90.176 177.046 1.00 59.03 407 VAL B C 1
ATOM 5683 O O . VAL B 2 373 ? -19.934 90.017 177.941 1.00 59.17 407 VAL B O 1
ATOM 5687 N N . ARG B 2 374 ? -17.851 89.697 177.099 1.00 58.84 408 ARG B N 1
ATOM 5688 C CA . ARG B 2 374 ? -17.312 88.930 178.222 1.00 59.37 408 ARG B CA 1
ATOM 5689 C C . ARG B 2 374 ? -15.860 89.283 178.477 1.00 64.87 408 ARG B C 1
ATOM 5690 O O . ARG B 2 374 ? -14.979 88.761 177.800 1.00 66.44 408 ARG B O 1
ATOM 5698 N N . PRO B 2 375 ? -15.573 90.123 179.474 1.00 61.23 409 PRO B N 1
ATOM 5699 C CA . PRO B 2 375 ? -14.169 90.424 179.785 1.00 59.59 409 PRO B CA 1
ATOM 5700 C C . PRO B 2 375 ? -13.525 89.307 180.611 1.00 63.37 409 PRO B C 1
ATOM 5701 O O . PRO B 2 375 ? -14.235 88.455 181.138 1.00 62.44 409 PRO B O 1
ATOM 5705 N N . LYS B 2 376 ? -12.180 89.340 180.759 1.00 61.97 410 LYS B N 1
ATOM 5706 C CA . LYS B 2 376 ? -11.418 88.402 181.597 1.00 62.94 410 LYS B CA 1
ATOM 5707 C C . LYS B 2 376 ? -11.858 88.551 183.055 1.00 69.37 410 LYS B C 1
ATOM 5708 O O . LYS B 2 376 ? -11.990 89.671 183.577 1.00 66.72 410 LYS B O 1
ATOM 5714 N N . GLY B 2 377 ? -12.047 87.416 183.702 1.00 71.02 411 GLY B N 1
ATOM 5715 C CA . GLY B 2 377 ? -12.442 87.376 185.104 1.00 72.93 411 GLY B CA 1
ATOM 5716 C C . GLY B 2 377 ? -13.110 86.067 185.439 1.00 80.97 411 GLY B C 1
ATOM 5717 O O . GLY B 2 377 ? -13.414 85.270 184.544 1.00 81.24 411 GLY B O 1
ATOM 5718 N N . ASP B 2 378 ? -13.349 85.852 186.733 1.00 79.38 412 ASP B N 1
ATOM 5719 C CA . ASP B 2 378 ? -13.986 84.643 187.226 1.00 80.88 412 ASP B CA 1
ATOM 5720 C C . ASP B 2 378 ? -15.460 84.894 187.581 1.00 85.56 412 ASP B C 1
ATOM 5721 O O . ASP B 2 378 ? -15.840 86.009 187.952 1.00 84.39 412 ASP B O 1
ATOM 5726 N N . LYS B 2 379 ? -16.279 83.829 187.473 1.00 84.24 413 LYS B N 1
ATOM 5727 C CA . LYS B 2 379 ? -17.719 83.793 187.764 1.00 84.88 413 LYS B CA 1
ATOM 5728 C C . LYS B 2 379 ? -17.980 84.074 189.245 1.00 87.99 413 LYS B C 1
ATOM 5729 O O . LYS B 2 379 ? -17.244 83.574 190.095 1.00 88.34 413 LYS B O 1
ATOM 5751 N N . LEU C 1 2 ? 11.041 44.946 138.735 1.00 120.48 36 LEU C N 1
ATOM 5752 C CA . LEU C 1 2 ? 9.631 44.589 138.875 1.00 117.25 36 LEU C CA 1
ATOM 5753 C C . LEU C 1 2 ? 8.875 44.918 137.599 1.00 120.35 36 LEU C C 1
ATOM 5754 O O . LEU C 1 2 ? 9.190 45.911 136.941 1.00 120.92 36 LEU C O 1
ATOM 5759 N N . SER C 1 3 ? 7.847 44.123 137.282 1.00 114.94 37 SER C N 1
ATOM 5760 C CA . SER C 1 3 ? 6.972 44.353 136.135 1.00 114.80 37 SER C CA 1
ATOM 5761 C C . SER C 1 3 ? 6.144 45.604 136.436 1.00 114.81 37 SER C C 1
ATOM 5762 O O . SER C 1 3 ? 5.929 45.885 137.619 1.00 112.53 37 SER C O 1
ATOM 5765 N N . PRO C 1 4 ? 5.650 46.369 135.436 1.00 110.33 38 PRO C N 1
ATOM 5766 C CA . PRO C 1 4 ? 4.868 47.581 135.765 1.00 106.82 38 PRO C CA 1
ATOM 5767 C C . PRO C 1 4 ? 3.665 47.347 136.683 1.00 104.09 38 PRO C C 1
ATOM 5768 O O . PRO C 1 4 ? 3.408 48.181 137.549 1.00 101.39 38 PRO C O 1
ATOM 5772 N N . LYS C 1 5 ? 2.974 46.199 136.533 1.00 98.66 39 LYS C N 1
ATOM 5773 C CA . LYS C 1 5 ? 1.827 45.827 137.362 1.00 95.47 39 LYS C CA 1
ATOM 5774 C C . LYS C 1 5 ? 2.249 45.560 138.809 1.00 96.53 39 LYS C C 1
ATOM 5775 O O . LYS C 1 5 ? 1.612 46.103 139.720 1.00 94.27 39 LYS C O 1
ATOM 5781 N N . ALA C 1 6 ? 3.347 44.776 139.024 1.00 92.64 40 ALA C N 1
ATOM 5782 C CA . ALA C 1 6 ? 3.900 44.508 140.371 1.00 89.98 40 ALA C CA 1
ATOM 5783 C C . ALA C 1 6 ? 4.311 45.826 141.062 1.00 89.39 40 ALA C C 1
ATOM 5784 O O . ALA C 1 6 ? 4.031 46.002 142.245 1.00 86.77 40 ALA C O 1
ATOM 5786 N N . ALA C 1 7 ? 4.911 46.760 140.299 1.00 85.88 41 ALA C N 1
ATOM 5787 C CA . ALA C 1 7 ? 5.348 48.082 140.758 1.00 84.81 41 ALA C CA 1
ATOM 5788 C C . ALA C 1 7 ? 4.178 48.911 141.286 1.00 88.78 41 ALA C C 1
ATOM 5789 O O . ALA C 1 7 ? 4.303 49.517 142.353 1.00 86.48 41 ALA C O 1
ATOM 5791 N N . THR C 1 8 ? 3.043 48.923 140.557 1.00 87.03 42 THR C N 1
ATOM 5792 C CA . THR C 1 8 ? 1.843 49.651 140.975 1.00 86.01 42 THR C CA 1
ATOM 5793 C C . THR C 1 8 ? 1.194 49.032 142.229 1.00 87.84 42 THR C C 1
ATOM 5794 O O . THR C 1 8 ? 0.758 49.782 143.114 1.00 86.83 42 THR C O 1
ATOM 5798 N N . LEU C 1 9 ? 1.213 47.677 142.340 1.00 83.22 43 LEU C N 1
ATOM 5799 C CA . LEU C 1 9 ? 0.719 46.933 143.502 1.00 81.88 43 LEU C CA 1
ATOM 5800 C C . LEU C 1 9 ? 1.567 47.301 144.721 1.00 86.96 43 LEU C C 1
ATOM 5801 O O . LEU C 1 9 ? 1.033 47.506 145.811 1.00 85.94 43 LEU C O 1
ATOM 5806 N N . ALA C 1 10 ? 2.898 47.392 144.518 1.00 85.06 44 ALA C N 1
ATOM 5807 C CA . ALA C 1 10 ? 3.890 47.735 145.527 1.00 84.02 44 ALA C CA 1
ATOM 5808 C C . ALA C 1 10 ? 3.642 49.107 146.116 1.00 87.53 44 ALA C C 1
ATOM 5809 O O . ALA C 1 10 ? 3.814 49.281 147.317 1.00 86.91 44 ALA C O 1
ATOM 5811 N N . GLU C 1 11 ? 3.248 50.072 145.274 1.00 85.30 45 GLU C N 1
ATOM 5812 C CA . GLU C 1 11 ? 2.926 51.433 145.689 1.00 85.50 45 GLU C CA 1
ATOM 5813 C C . GLU C 1 11 ? 1.703 51.397 146.613 1.00 87.43 45 GLU C C 1
ATOM 5814 O O . GLU C 1 11 ? 1.724 52.028 147.666 1.00 86.20 45 GLU C O 1
ATOM 5820 N N . ARG C 1 12 ? 0.682 50.601 146.253 1.00 83.11 46 ARG C N 1
ATOM 5821 C CA . ARG C 1 12 ? -0.539 50.453 147.039 1.00 82.04 46 ARG C CA 1
ATOM 5822 C C . ARG C 1 12 ? -0.269 49.702 148.345 1.00 82.36 46 ARG C C 1
ATOM 5823 O O . ARG C 1 12 ? -0.851 50.048 149.368 1.00 81.20 46 ARG C O 1
ATOM 5831 N N . SER C 1 13 ? 0.633 48.697 148.306 1.00 78.08 47 SER C N 1
ATOM 5832 C CA . SER C 1 13 ? 1.067 47.887 149.456 1.00 76.59 47 SER C CA 1
ATOM 5833 C C . SER C 1 13 ? 1.685 48.780 150.527 1.00 76.83 47 SER C C 1
ATOM 5834 O O . SER C 1 13 ? 1.389 48.610 151.713 1.00 76.02 47 SER C O 1
ATOM 5837 N N . ALA C 1 14 ? 2.529 49.744 150.085 1.00 69.69 48 ALA C N 1
ATOM 5838 C CA . ALA C 1 14 ? 3.205 50.730 150.905 1.00 66.50 48 ALA C CA 1
ATOM 5839 C C . ALA C 1 14 ? 2.155 51.645 151.571 1.00 69.76 48 ALA C C 1
ATOM 5840 O O . ALA C 1 14 ? 2.151 51.767 152.801 1.00 68.13 48 ALA C O 1
ATOM 5842 N N . GLY C 1 15 ? 1.253 52.217 150.756 1.00 66.21 49 GLY C N 1
ATOM 5843 C CA . GLY C 1 15 ? 0.171 53.088 151.195 1.00 65.84 49 GLY C CA 1
ATOM 5844 C C . GLY C 1 15 ? -0.724 52.427 152.225 1.00 67.83 49 GLY C C 1
ATOM 5845 O O . GLY C 1 15 ? -1.138 53.053 153.199 1.00 66.30 49 GLY C O 1
ATOM 5846 N N . LEU C 1 16 ? -0.988 51.148 152.032 1.00 66.03 50 LEU C N 1
ATOM 5847 C CA . LEU C 1 16 ? -1.796 50.317 152.919 1.00 67.99 50 LEU C CA 1
ATOM 5848 C C . LEU C 1 16 ? -1.083 50.147 154.257 1.00 73.46 50 LEU C C 1
ATOM 5849 O O . LEU C 1 16 ? -1.702 50.315 155.312 1.00 73.94 50 LEU C O 1
ATOM 5854 N N . ALA C 1 17 ? 0.230 49.818 154.202 1.00 69.51 51 ALA C N 1
ATOM 5855 C CA . ALA C 1 17 ? 1.099 49.677 155.371 1.00 68.05 51 ALA C CA 1
ATOM 5856 C C . ALA C 1 17 ? 1.217 51.019 156.131 1.00 71.91 51 ALA C C 1
ATOM 5857 O O . ALA C 1 17 ? 1.245 50.996 157.361 1.00 73.04 51 ALA C O 1
ATOM 5859 N N . PHE C 1 18 ? 1.236 52.173 155.417 1.00 66.10 52 PHE C N 1
ATOM 5860 C CA . PHE C 1 18 ? 1.273 53.470 156.086 1.00 67.45 52 PHE C CA 1
ATOM 5861 C C . PHE C 1 18 ? -0.034 53.642 156.866 1.00 70.92 52 PHE C C 1
ATOM 5862 O O . PHE C 1 18 ? 0.003 54.014 158.034 1.00 69.40 52 PHE C O 1
ATOM 5870 N N . SER C 1 19 ? -1.181 53.293 156.240 1.00 69.00 53 SER C N 1
ATOM 5871 C CA . SER C 1 19 ? -2.515 53.370 156.844 1.00 70.16 53 SER C CA 1
ATOM 5872 C C . SER C 1 19 ? -2.624 52.470 158.055 1.00 75.05 53 SER C C 1
ATOM 5873 O O . SER C 1 19 ? -3.090 52.902 159.107 1.00 76.62 53 SER C O 1
ATOM 5876 N N . LEU C 1 20 ? -2.106 51.246 157.931 1.00 70.70 54 LEU C N 1
ATOM 5877 C CA . LEU C 1 20 ? -2.081 50.270 159.018 1.00 69.74 54 LEU C CA 1
ATOM 5878 C C . LEU C 1 20 ? -1.232 50.752 160.187 1.00 69.87 54 LEU C C 1
ATOM 5879 O O . LEU C 1 20 ? -1.686 50.707 161.328 1.00 70.27 54 LEU C O 1
ATOM 5884 N N . TYR C 1 21 ? -0.012 51.241 159.894 1.00 62.22 55 TYR C N 1
ATOM 5885 C CA . TYR C 1 21 ? 0.904 51.775 160.893 1.00 60.17 55 TYR C CA 1
ATOM 5886 C C . TYR C 1 21 ? 0.208 52.913 161.663 1.00 67.15 55 TYR C C 1
ATOM 5887 O O . TYR C 1 21 ? 0.174 52.885 162.897 1.00 68.07 55 TYR C O 1
ATOM 5896 N N . GLN C 1 22 ? -0.365 53.889 160.936 1.00 62.95 56 GLN C N 1
ATOM 5897 C CA . GLN C 1 22 ? -1.019 55.048 161.537 1.00 64.05 56 GLN C CA 1
ATOM 5898 C C . GLN C 1 22 ? -2.154 54.667 162.453 1.00 69.75 56 GLN C C 1
ATOM 5899 O O . GLN C 1 22 ? -2.254 55.214 163.548 1.00 70.54 56 GLN C O 1
ATOM 5905 N N . ALA C 1 23 ? -2.965 53.682 162.024 1.00 67.79 57 ALA C N 1
ATOM 5906 C CA . ALA C 1 23 ? -4.104 53.117 162.756 1.00 69.79 57 ALA C CA 1
ATOM 5907 C C . ALA C 1 23 ? -3.647 52.536 164.088 1.00 77.24 57 ALA C C 1
ATOM 5908 O O . ALA C 1 23 ? -4.227 52.844 165.133 1.00 79.47 57 ALA C O 1
ATOM 5918 N N . ALA C 1 25 ? -0.558 53.034 165.589 1.00 68.40 59 ALA C N 1
ATOM 5919 C CA . ALA C 1 25 ? 0.177 54.048 166.359 1.00 68.45 59 ALA C CA 1
ATOM 5920 C C . ALA C 1 25 ? -0.766 54.889 167.241 1.00 74.64 59 ALA C C 1
ATOM 5921 O O . ALA C 1 25 ? -0.356 55.327 168.319 1.00 74.86 59 ALA C O 1
ATOM 5923 N N . LYS C 1 26 ? -2.038 55.062 166.800 1.00 72.56 60 LYS C N 1
ATOM 5924 C CA . LYS C 1 26 ? -3.086 55.777 167.539 1.00 75.80 60 LYS C CA 1
ATOM 5925 C C . LYS C 1 26 ? -3.541 54.989 168.789 1.00 80.92 60 LYS C C 1
ATOM 5926 O O . LYS C 1 26 ? -3.987 55.607 169.759 1.00 84.43 60 LYS C O 1
ATOM 5932 N N . ASP C 1 27 ? -3.383 53.647 168.791 1.00 73.88 61 ASP C N 1
ATOM 5933 C CA . ASP C 1 27 ? -3.708 52.793 169.930 1.00 74.37 61 ASP C CA 1
ATOM 5934 C C . ASP C 1 27 ? -2.598 52.898 170.993 1.00 78.37 61 ASP C C 1
ATOM 5935 O O . ASP C 1 27 ? -1.421 52.610 170.722 1.00 74.41 61 ASP C O 1
ATOM 5940 N N . GLN C 1 28 ? -2.985 53.353 172.201 1.00 79.90 62 GLN C N 1
ATOM 5941 C CA . GLN C 1 28 ? -2.079 53.548 173.339 1.00 80.68 62 GLN C CA 1
ATOM 5942 C C . GLN C 1 28 ? -1.566 52.237 173.912 1.00 83.07 62 GLN C C 1
ATOM 5943 O O . GLN C 1 28 ? -0.552 52.240 174.622 1.00 81.80 62 GLN C O 1
ATOM 5949 N N . ALA C 1 29 ? -2.259 51.109 173.587 1.00 79.20 63 ALA C N 1
ATOM 5950 C CA . ALA C 1 29 ? -1.861 49.758 174.002 1.00 78.02 63 ALA C CA 1
ATOM 5951 C C . ALA C 1 29 ? -0.650 49.264 173.164 1.00 78.28 63 ALA C C 1
ATOM 5952 O O . ALA C 1 29 ? 0.132 48.443 173.650 1.00 77.03 63 ALA C O 1
ATOM 5954 N N . VAL C 1 30 ? -0.510 49.768 171.910 1.00 71.12 64 VAL C N 1
ATOM 5955 C CA . VAL C 1 30 ? 0.559 49.413 170.981 1.00 66.23 64 VAL C CA 1
ATOM 5956 C C . VAL C 1 30 ? 1.864 50.124 171.339 1.00 68.95 64 VAL C C 1
ATOM 5957 O O . VAL C 1 30 ? 1.891 51.351 171.450 1.00 71.41 64 VAL C O 1
ATOM 5961 N N . GLU C 1 31 ? 2.942 49.351 171.518 1.00 62.44 65 GLU C N 1
ATOM 5962 C CA . GLU C 1 31 ? 4.275 49.876 171.790 1.00 60.79 65 GLU C CA 1
ATOM 5963 C C . GLU C 1 31 ? 5.052 49.751 170.481 1.00 60.46 65 GLU C C 1
ATOM 5964 O O . GLU C 1 31 ? 4.934 50.615 169.616 1.00 58.44 65 GLU C O 1
ATOM 5970 N N . ASN C 1 32 ? 5.753 48.638 170.282 1.00 55.56 66 ASN C N 1
ATOM 5971 C CA . ASN C 1 32 ? 6.487 48.445 169.045 1.00 53.27 66 ASN C CA 1
ATOM 5972 C C . ASN C 1 32 ? 5.576 48.044 167.883 1.00 59.56 66 ASN C C 1
ATOM 5973 O O . ASN C 1 32 ? 4.538 47.401 168.088 1.00 63.66 66 ASN C O 1
ATOM 5978 N N . ILE C 1 33 ? 5.957 48.461 166.669 1.00 53.09 67 ILE C N 1
ATOM 5979 C CA . ILE C 1 33 ? 5.260 48.185 165.424 1.00 51.70 67 ILE C CA 1
ATOM 5980 C C . ILE C 1 33 ? 6.265 47.614 164.475 1.00 57.96 67 ILE C C 1
ATOM 5981 O O . ILE C 1 33 ? 7.424 48.048 164.448 1.00 58.61 67 ILE C O 1
ATOM 5986 N N . LEU C 1 34 ? 5.801 46.637 163.683 1.00 56.63 68 LEU C N 1
ATOM 5987 C CA . LEU C 1 34 ? 6.553 45.937 162.645 1.00 56.06 68 LEU C CA 1
ATOM 5988 C C . LEU C 1 34 ? 5.618 45.395 161.569 1.00 59.79 68 LEU C C 1
ATOM 5989 O O . LEU C 1 34 ? 4.842 44.481 161.833 1.00 61.21 68 LEU C O 1
ATOM 5994 N N . LEU C 1 35 ? 5.658 46.003 160.379 1.00 55.28 69 LEU C N 1
ATOM 5995 C CA . LEU C 1 35 ? 4.818 45.637 159.242 1.00 55.85 69 LEU C CA 1
ATOM 5996 C C . LEU C 1 35 ? 5.616 45.443 157.957 1.00 63.16 69 LEU C C 1
ATOM 5997 O O . LEU C 1 35 ? 6.482 46.266 157.616 1.00 62.43 69 LEU C O 1
ATOM 6002 N N . SER C 1 36 ? 5.304 44.339 157.244 1.00 60.41 70 SER C N 1
ATOM 6003 C CA . SER C 1 36 ? 5.865 44.048 155.940 1.00 60.45 70 SER C CA 1
ATOM 6004 C C . SER C 1 36 ? 4.758 44.362 154.963 1.00 66.80 70 SER C C 1
ATOM 6005 O O . SER C 1 36 ? 3.813 43.578 154.868 1.00 67.38 70 SER C O 1
ATOM 6008 N N . PRO C 1 37 ? 4.817 45.505 154.244 1.00 64.84 71 PRO C N 1
ATOM 6009 C CA . PRO C 1 37 ? 3.725 45.836 153.296 1.00 66.35 71 PRO C CA 1
ATOM 6010 C C . PRO C 1 37 ? 3.274 44.702 152.365 1.00 75.79 71 PRO C C 1
ATOM 6011 O O . PRO C 1 37 ? 2.077 44.489 152.183 1.00 75.84 71 PRO C O 1
ATOM 6015 N N . VAL C 1 38 ? 4.250 43.960 151.809 1.00 76.40 72 VAL C N 1
ATOM 6016 C CA . VAL C 1 38 ? 4.050 42.840 150.890 1.00 78.57 72 VAL C CA 1
ATOM 6017 C C . VAL C 1 38 ? 3.260 41.726 151.540 1.00 85.05 72 VAL C C 1
ATOM 6018 O O . VAL C 1 38 ? 2.322 41.234 150.939 1.00 87.62 72 VAL C O 1
ATOM 6022 N N . VAL C 1 39 ? 3.626 41.334 152.753 1.00 80.98 73 VAL C N 1
ATOM 6023 C CA . VAL C 1 39 ? 2.953 40.274 153.498 1.00 81.86 73 VAL C CA 1
ATOM 6024 C C . VAL C 1 39 ? 1.527 40.706 153.871 1.00 86.67 73 VAL C C 1
ATOM 6025 O O . VAL C 1 39 ? 0.602 39.890 153.810 1.00 88.04 73 VAL C O 1
ATOM 6029 N N . VAL C 1 40 ? 1.339 41.997 154.170 1.00 82.92 74 VAL C N 1
ATOM 6030 C CA . VAL C 1 40 ? 0.013 42.533 154.484 1.00 83.39 74 VAL C CA 1
ATOM 6031 C C . VAL C 1 40 ? -0.849 42.464 153.205 1.00 92.05 74 VAL C C 1
ATOM 6032 O O . VAL C 1 40 ? -1.985 41.979 153.242 1.00 93.47 74 VAL C O 1
ATOM 6036 N N . ALA C 1 41 ? -0.272 42.891 152.073 1.00 90.74 75 ALA C N 1
ATOM 6037 C CA . ALA C 1 41 ? -0.926 42.828 150.764 1.00 92.47 75 ALA C CA 1
ATOM 6038 C C . ALA C 1 41 ? -1.169 41.367 150.325 1.00 99.89 75 ALA C C 1
ATOM 6039 O O . ALA C 1 41 ? -2.237 41.078 149.798 1.00 101.51 75 ALA C O 1
ATOM 6041 N N . SER C 1 42 ? -0.220 40.437 150.590 1.00 97.45 76 SER C N 1
ATOM 6042 C CA . SER C 1 42 ? -0.399 39.021 150.231 1.00 100.27 76 SER C CA 1
ATOM 6043 C C . SER C 1 42 ? -1.571 38.397 150.986 1.00 106.54 76 SER C C 1
ATOM 6044 O O . SER C 1 42 ? -2.198 37.478 150.462 1.00 109.32 76 SER C O 1
ATOM 6047 N N . SER C 1 43 ? -1.897 38.924 152.184 1.00 101.37 77 SER C N 1
ATOM 6048 C CA . SER C 1 43 ? -3.024 38.433 152.974 1.00 102.34 77 SER C CA 1
ATOM 6049 C C . SER C 1 43 ? -4.361 38.764 152.312 1.00 106.25 77 SER C C 1
ATOM 6050 O O . SER C 1 43 ? -5.273 37.931 152.305 1.00 107.99 77 SER C O 1
ATOM 6053 N N . LEU C 1 44 ? -4.450 39.956 151.695 1.00 100.48 78 LEU C N 1
ATOM 6054 C CA . LEU C 1 44 ? -5.636 40.384 150.947 1.00 100.12 78 LEU C CA 1
ATOM 6055 C C . LEU C 1 44 ? -5.756 39.549 149.667 1.00 106.41 78 LEU C C 1
ATOM 6056 O O . LEU C 1 44 ? -6.864 39.173 149.287 1.00 108.80 78 LEU C O 1
ATOM 6061 N N . GLY C 1 45 ? -4.608 39.197 149.078 1.00 102.29 79 GLY C N 1
ATOM 6062 C CA . GLY C 1 45 ? -4.507 38.362 147.885 1.00 103.73 79 GLY C CA 1
ATOM 6063 C C . GLY C 1 45 ? -5.055 36.963 148.101 1.00 108.54 79 GLY C C 1
ATOM 6064 O O . GLY C 1 45 ? -5.628 36.372 147.182 1.00 110.21 79 GLY C O 1
ATOM 6065 N N . LEU C 1 46 ? -4.897 36.433 149.325 1.00 103.64 80 LEU C N 1
ATOM 6066 C CA . LEU C 1 46 ? -5.445 35.137 149.689 1.00 105.96 80 LEU C CA 1
ATOM 6067 C C . LEU C 1 46 ? -6.955 35.200 149.859 1.00 111.76 80 LEU C C 1
ATOM 6068 O O . LEU C 1 46 ? -7.638 34.238 149.516 1.00 114.87 80 LEU C O 1
ATOM 6073 N N . VAL C 1 47 ? -7.478 36.338 150.354 1.00 106.87 81 VAL C N 1
ATOM 6074 C CA . VAL C 1 47 ? -8.919 36.575 150.526 1.00 108.13 81 VAL C CA 1
ATOM 6075 C C . VAL C 1 47 ? -9.582 36.653 149.134 1.00 114.13 81 VAL C C 1
ATOM 6076 O O . VAL C 1 47 ? -10.629 36.040 148.925 1.00 115.76 81 VAL C O 1
ATOM 6080 N N . SER C 1 48 ? -8.925 37.340 148.173 1.00 110.80 82 SER C N 1
ATOM 6081 C CA . SER C 1 48 ? -9.382 37.434 146.780 1.00 112.62 82 SER C CA 1
ATOM 6082 C C . SER C 1 48 ? -9.413 36.026 146.147 1.00 121.93 82 SER C C 1
ATOM 6083 O O . SER C 1 48 ? -10.417 35.653 145.550 1.00 123.76 82 SER C O 1
ATOM 6086 N N . LEU C 1 49 ? -8.315 35.257 146.292 1.00 120.79 83 LEU C N 1
ATOM 6087 C CA . LEU C 1 49 ? -8.128 33.900 145.775 1.00 124.61 83 LEU C CA 1
ATOM 6088 C C . LEU C 1 49 ? -9.095 32.900 146.436 1.00 133.86 83 LEU C C 1
ATOM 6089 O O . LEU C 1 49 ? -9.598 31.998 145.762 1.00 136.43 83 LEU C O 1
ATOM 6094 N N . GLY C 1 50 ? -9.328 33.076 147.737 1.00 131.47 84 GLY C N 1
ATOM 6095 C CA . GLY C 1 50 ? -10.174 32.205 148.544 1.00 134.81 84 GLY C CA 1
ATOM 6096 C C . GLY C 1 50 ? -11.656 32.516 148.574 1.00 141.21 84 GLY C C 1
ATOM 6097 O O . GLY C 1 50 ? -12.445 31.687 149.038 1.00 144.19 84 GLY C O 1
ATOM 6098 N N . GLY C 1 51 ? -12.027 33.699 148.084 1.00 136.13 85 GLY C N 1
ATOM 6099 C CA . GLY C 1 51 ? -13.413 34.153 148.042 1.00 137.08 85 GLY C CA 1
ATOM 6100 C C . GLY C 1 51 ? -13.943 34.456 146.655 1.00 141.91 85 GLY C C 1
ATOM 6101 O O . GLY C 1 51 ? -13.175 34.545 145.694 1.00 140.39 85 GLY C O 1
ATOM 6102 N N . LYS C 1 52 ? -15.277 34.619 146.556 1.00 140.98 86 LYS C N 1
ATOM 6103 C CA . LYS C 1 52 ? -16.020 34.939 145.328 1.00 142.07 86 LYS C CA 1
ATOM 6104 C C . LYS C 1 52 ? -16.780 36.266 145.505 1.00 145.61 86 LYS C C 1
ATOM 6105 O O . LYS C 1 52 ? -16.860 36.784 146.624 1.00 144.45 86 LYS C O 1
ATOM 6111 N N . ALA C 1 53 ? -17.366 36.779 144.394 1.00 143.10 87 ALA C N 1
ATOM 6112 C CA . ALA C 1 53 ? -18.200 37.983 144.264 1.00 142.58 87 ALA C CA 1
ATOM 6113 C C . ALA C 1 53 ? -17.906 39.115 145.274 1.00 143.93 87 ALA C C 1
ATOM 6114 O O . ALA C 1 53 ? -16.795 39.632 145.282 1.00 140.81 87 ALA C O 1
ATOM 6116 N N . THR C 1 54 ? -18.904 39.464 146.115 1.00 141.68 88 THR C N 1
ATOM 6117 C CA . THR C 1 54 ? -18.925 40.514 147.144 1.00 139.96 88 THR C CA 1
ATOM 6118 C C . THR C 1 54 ? -17.697 40.577 148.089 1.00 139.32 88 THR C C 1
ATOM 6119 O O . THR C 1 54 ? -17.110 41.651 148.258 1.00 135.99 88 THR C O 1
ATOM 6123 N N . THR C 1 55 ? -17.327 39.437 148.704 1.00 135.39 89 THR C N 1
ATOM 6124 C CA . THR C 1 55 ? -16.216 39.336 149.656 1.00 132.64 89 THR C CA 1
ATOM 6125 C C . THR C 1 55 ? -14.827 39.580 149.020 1.00 134.17 89 THR C C 1
ATOM 6126 O O . THR C 1 55 ? -14.050 40.373 149.563 1.00 131.51 89 THR C O 1
ATOM 6130 N N . ALA C 1 56 ? -14.534 38.903 147.874 1.00 131.06 90 ALA C N 1
ATOM 6131 C CA . ALA C 1 56 ? -13.294 38.997 147.087 1.00 128.62 90 ALA C CA 1
ATOM 6132 C C . ALA C 1 56 ? -13.085 40.387 146.482 1.00 130.65 90 ALA C C 1
ATOM 6133 O O . ALA C 1 56 ? -11.937 40.836 146.384 1.00 128.56 90 ALA C O 1
ATOM 6135 N N . SER C 1 57 ? -14.190 41.059 146.061 1.00 127.26 91 SER C N 1
ATOM 6136 C CA . SER C 1 57 ? -14.173 42.398 145.457 1.00 125.07 91 SER C CA 1
ATOM 6137 C C . SER C 1 57 ? -13.630 43.433 146.421 1.00 123.62 91 SER C C 1
ATOM 6138 O O . SER C 1 57 ? -12.893 44.314 145.984 1.00 121.65 91 SER C O 1
ATOM 6141 N N . GLN C 1 58 ? -13.955 43.303 147.732 1.00 117.98 92 GLN C N 1
ATOM 6142 C CA . GLN C 1 58 ? -13.452 44.194 148.779 1.00 115.32 92 GLN C CA 1
ATOM 6143 C C . GLN C 1 58 ? -11.929 44.059 148.888 1.00 116.58 92 GLN C C 1
ATOM 6144 O O . GLN C 1 58 ? -11.236 45.078 148.933 1.00 114.03 92 GLN C O 1
ATOM 6150 N N . ALA C 1 59 ? -11.416 42.799 148.878 1.00 113.20 93 ALA C N 1
ATOM 6151 C CA . ALA C 1 59 ? -9.985 42.498 148.947 1.00 110.95 93 ALA C CA 1
ATOM 6152 C C . ALA C 1 59 ? -9.231 43.169 147.797 1.00 114.35 93 ALA C C 1
ATOM 6153 O O . ALA C 1 59 ? -8.235 43.842 148.050 1.00 112.93 93 ALA C O 1
ATOM 6155 N N . LYS C 1 60 ? -9.756 43.073 146.560 1.00 112.05 94 LYS C N 1
ATOM 6156 C CA . LYS C 1 60 ? -9.173 43.725 145.378 1.00 111.40 94 LYS C CA 1
ATOM 6157 C C . LYS C 1 60 ? -9.279 45.242 145.481 1.00 114.97 94 LYS C C 1
ATOM 6158 O O . LYS C 1 60 ? -8.347 45.932 145.084 1.00 114.05 94 LYS C O 1
ATOM 6164 N N . ALA C 1 61 ? -10.393 45.759 146.033 1.00 112.22 95 ALA C N 1
ATOM 6165 C CA . ALA C 1 61 ? -10.597 47.197 146.226 1.00 111.62 95 ALA C CA 1
ATOM 6166 C C . ALA C 1 61 ? -9.613 47.783 147.262 1.00 111.04 95 ALA C C 1
ATOM 6167 O O . ALA C 1 61 ? -9.113 48.885 147.051 1.00 109.37 95 ALA C O 1
ATOM 6169 N N . VAL C 1 62 ? -9.324 47.045 148.359 1.00 106.17 96 VAL C N 1
ATOM 6170 C CA . VAL C 1 62 ? -8.372 47.475 149.398 1.00 104.34 96 VAL C CA 1
ATOM 6171 C C . VAL C 1 62 ? -6.969 47.550 148.742 1.00 107.39 96 VAL C C 1
ATOM 6172 O O . VAL C 1 62 ? -6.226 48.515 148.949 1.00 105.30 96 VAL C O 1
ATOM 6176 N N . LEU C 1 63 ? -6.680 46.570 147.866 1.00 105.57 97 LEU C N 1
ATOM 6177 C CA . LEU C 1 63 ? -5.472 46.440 147.053 1.00 105.82 97 LEU C CA 1
ATOM 6178 C C . LEU C 1 63 ? -5.448 47.456 145.887 1.00 113.68 97 LEU C C 1
ATOM 6179 O O . LEU C 1 63 ? -4.446 47.535 145.174 1.00 112.98 97 LEU C O 1
ATOM 6184 N N . SER C 1 64 ? -6.570 48.207 145.684 1.00 113.92 98 SER C N 1
ATOM 6185 C CA . SER C 1 64 ? -6.813 49.210 144.624 1.00 115.49 98 SER C CA 1
ATOM 6186 C C . SER C 1 64 ? -6.544 48.634 143.212 1.00 121.86 98 SER C C 1
ATOM 6187 O O . SER C 1 64 ? -6.182 49.370 142.291 1.00 121.95 98 SER C O 1
ATOM 6190 N N . ALA C 1 65 ? -6.760 47.305 143.062 1.00 120.54 99 ALA C N 1
ATOM 6191 C CA . ALA C 1 65 ? -6.530 46.511 141.849 1.00 122.60 99 ALA C CA 1
ATOM 6192 C C . ALA C 1 65 ? -7.816 45.866 141.300 1.00 130.01 99 ALA C C 1
ATOM 6193 O O . ALA C 1 65 ? -7.780 44.788 140.694 1.00 130.06 99 ALA C O 1
ATOM 6195 N N . GLU C 1 66 ? -8.945 46.562 141.490 1.00 129.12 100 GLU C N 1
ATOM 6196 C CA . GLU C 1 66 ? -10.272 46.164 141.011 1.00 131.44 100 GLU C CA 1
ATOM 6197 C C . GLU C 1 66 ? -10.321 46.091 139.469 1.00 137.85 100 GLU C C 1
ATOM 6198 O O . GLU C 1 66 ? -11.029 45.251 138.915 1.00 138.64 100 GLU C O 1
ATOM 6204 N N . GLN C 1 67 ? -9.518 46.942 138.797 1.00 135.26 101 GLN C N 1
ATOM 6205 C CA . GLN C 1 67 ? -9.429 47.074 137.340 1.00 137.42 101 GLN C CA 1
ATOM 6206 C C . GLN C 1 67 ? -8.580 45.978 136.667 1.00 141.95 101 GLN C C 1
ATOM 6207 O O . GLN C 1 67 ? -8.561 45.903 135.440 1.00 143.61 101 GLN C O 1
ATOM 6213 N N . LEU C 1 68 ? -7.876 45.141 137.461 1.00 137.25 102 LEU C N 1
ATOM 6214 C CA . LEU C 1 68 ? -7.015 44.065 136.965 1.00 137.88 102 LEU C CA 1
ATOM 6215 C C . LEU C 1 68 ? -7.719 42.728 137.045 1.00 142.04 102 LEU C C 1
ATOM 6216 O O . LEU C 1 68 ? -8.621 42.555 137.866 1.00 140.94 102 LEU C O 1
ATOM 6221 N N . ARG C 1 69 ? -7.253 41.752 136.241 1.00 139.79 103 ARG C N 1
ATOM 6222 C CA . ARG C 1 69 ? -7.748 40.372 136.279 1.00 140.71 103 ARG C CA 1
ATOM 6223 C C . ARG C 1 69 ? -7.184 39.751 137.561 1.00 140.86 103 ARG C C 1
ATOM 6224 O O . ARG C 1 69 ? -6.126 40.187 138.027 1.00 138.23 103 ARG C O 1
ATOM 6232 N N . ASP C 1 70 ? -7.879 38.747 138.130 1.00 137.25 104 ASP C N 1
ATOM 6233 C CA . ASP C 1 70 ? -7.428 38.047 139.338 1.00 135.74 104 ASP C CA 1
ATOM 6234 C C . ASP C 1 70 ? -6.031 37.458 139.143 1.00 139.10 104 ASP C C 1
ATOM 6235 O O . ASP C 1 70 ? -5.205 37.598 140.038 1.00 137.12 104 ASP C O 1
ATOM 6240 N N . GLU C 1 71 ? -5.750 36.870 137.949 1.00 137.40 105 GLU C N 1
ATOM 6241 C CA . GLU C 1 71 ? -4.454 36.282 137.567 1.00 138.21 105 GLU C CA 1
ATOM 6242 C C . GLU C 1 71 ? -3.340 37.304 137.692 1.00 138.33 105 GLU C C 1
ATOM 6243 O O . GLU C 1 71 ? -2.296 36.983 138.254 1.00 137.68 105 GLU C O 1
ATOM 6249 N N . GLU C 1 72 ? -3.574 38.535 137.176 1.00 132.50 106 GLU C N 1
ATOM 6250 C CA . GLU C 1 72 ? -2.634 39.664 137.207 1.00 130.01 106 GLU C CA 1
ATOM 6251 C C . GLU C 1 72 ? -2.294 40.067 138.652 1.00 129.91 106 GLU C C 1
ATOM 6252 O O . GLU C 1 72 ? -1.133 40.355 138.946 1.00 128.30 106 GLU C O 1
ATOM 6258 N N . VAL C 1 73 ? -3.308 40.045 139.551 1.00 125.03 107 VAL C N 1
ATOM 6259 C CA . VAL C 1 73 ? -3.187 40.362 140.983 1.00 122.19 107 VAL C CA 1
ATOM 6260 C C . VAL C 1 73 ? -2.289 39.320 141.669 1.00 126.62 107 VAL C C 1
ATOM 6261 O O . VAL C 1 73 ? -1.263 39.693 142.243 1.00 124.72 107 VAL C O 1
ATOM 6265 N N . HIS C 1 74 ? -2.665 38.020 141.579 1.00 125.24 108 HIS C N 1
ATOM 6266 C CA . HIS C 1 74 ? -1.947 36.893 142.193 1.00 126.01 108 HIS C CA 1
ATOM 6267 C C . HIS C 1 74 ? -0.546 36.647 141.625 1.00 127.29 108 HIS C C 1
ATOM 6268 O O . HIS C 1 74 ? 0.319 36.146 142.346 1.00 127.26 108 HIS C O 1
ATOM 6275 N N . ALA C 1 75 ? -0.311 37.045 140.358 1.00 121.67 109 ALA C N 1
ATOM 6276 C CA . ALA C 1 75 ? 0.995 36.966 139.701 1.00 121.48 109 ALA C CA 1
ATOM 6277 C C . ALA C 1 75 ? 1.876 38.128 140.170 1.00 117.67 109 ALA C C 1
ATOM 6278 O O . ALA C 1 75 ? 3.038 37.901 140.480 1.00 117.27 109 ALA C O 1
ATOM 6280 N N . GLY C 1 76 ? 1.311 39.342 140.228 1.00 108.89 110 GLY C N 1
ATOM 6281 C CA . GLY C 1 76 ? 1.978 40.571 140.670 1.00 104.84 110 GLY C CA 1
ATOM 6282 C C . GLY C 1 76 ? 2.415 40.544 142.126 1.00 102.34 110 GLY C C 1
ATOM 6283 O O . GLY C 1 76 ? 3.560 40.908 142.434 1.00 99.22 110 GLY C O 1
ATOM 6284 N N . LEU C 1 77 ? 1.497 40.090 143.034 1.00 96.27 111 LEU C N 1
ATOM 6285 C CA . LEU C 1 77 ? 1.787 39.898 144.464 1.00 93.47 111 LEU C CA 1
ATOM 6286 C C . LEU C 1 77 ? 2.825 38.777 144.646 1.00 96.86 111 LEU C C 1
ATOM 6287 O O . LEU C 1 77 ? 3.773 38.945 145.423 1.00 95.38 111 LEU C O 1
ATOM 6292 N N . GLY C 1 78 ? 2.679 37.693 143.866 1.00 94.15 112 GLY C N 1
ATOM 6293 C CA . GLY C 1 78 ? 3.617 36.573 143.843 1.00 95.43 112 GLY C CA 1
ATOM 6294 C C . GLY C 1 78 ? 5.011 37.057 143.480 1.00 96.12 112 GLY C C 1
ATOM 6295 O O . GLY C 1 78 ? 5.979 36.764 144.190 1.00 94.46 112 GLY C O 1
ATOM 6296 N N . GLU C 1 79 ? 5.090 37.894 142.414 1.00 91.38 113 GLU C N 1
ATOM 6297 C CA . GLU C 1 79 ? 6.303 38.545 141.911 1.00 91.02 113 GLU C CA 1
ATOM 6298 C C . GLU C 1 79 ? 6.946 39.431 142.998 1.00 92.28 113 GLU C C 1
ATOM 6299 O O . GLU C 1 79 ? 8.166 39.376 143.153 1.00 93.18 113 GLU C O 1
ATOM 6305 N N . LEU C 1 80 ? 6.123 40.217 143.752 1.00 84.27 114 LEU C N 1
ATOM 6306 C CA . LEU C 1 80 ? 6.592 41.061 144.855 1.00 80.39 114 LEU C CA 1
ATOM 6307 C C . LEU C 1 80 ? 7.198 40.214 145.979 1.00 85.47 114 LEU C C 1
ATOM 6308 O O . LEU C 1 80 ? 8.319 40.509 146.401 1.00 83.56 114 LEU C O 1
ATOM 6313 N N . LEU C 1 81 ? 6.473 39.160 146.448 1.00 84.76 115 LEU C N 1
ATOM 6314 C CA . LEU C 1 81 ? 6.943 38.264 147.507 1.00 87.06 115 LEU C CA 1
ATOM 6315 C C . LEU C 1 81 ? 8.356 37.726 147.217 1.00 100.40 115 LEU C C 1
ATOM 6316 O O . LEU C 1 81 ? 9.208 37.717 148.104 1.00 99.51 115 LEU C O 1
ATOM 6321 N N . ARG C 1 82 ? 8.625 37.368 145.967 1.00 87.69 116 ARG C N 1
ATOM 6322 C CA . ARG C 1 82 ? 9.931 36.889 145.567 1.00 90.14 116 ARG C CA 1
ATOM 6323 C C . ARG C 1 82 ? 10.806 38.098 145.221 1.00 98.02 116 ARG C C 1
ATOM 6324 O O . ARG C 1 82 ? 11.142 38.348 144.060 1.00 99.32 116 ARG C O 1
ATOM 6332 N N . SER C 1 83 ? 11.105 38.889 146.251 1.00 96.60 117 SER C N 1
ATOM 6333 C CA . SER C 1 83 ? 11.986 40.063 146.208 1.00 98.10 117 SER C CA 1
ATOM 6334 C C . SER C 1 83 ? 12.655 40.186 147.580 1.00 101.82 117 SER C C 1
ATOM 6335 O O . SER C 1 83 ? 12.681 41.241 148.221 1.00 99.06 117 SER C O 1
ATOM 6338 N N . LEU C 1 84 ? 13.158 39.014 148.023 1.00 100.13 118 LEU C N 1
ATOM 6339 C CA . LEU C 1 84 ? 13.922 38.749 149.233 1.00 98.91 118 LEU C CA 1
ATOM 6340 C C . LEU C 1 84 ? 15.404 38.761 148.816 1.00 103.40 118 LEU C C 1
ATOM 6341 O O . LEU C 1 84 ? 16.015 37.696 148.647 1.00 102.37 118 LEU C O 1
ATOM 6346 N N . SER C 1 85 ? 15.949 39.988 148.582 1.00 100.70 119 SER C N 1
ATOM 6347 C CA . SER C 1 85 ? 17.324 40.273 148.141 1.00 109.25 119 SER C CA 1
ATOM 6348 C C . SER C 1 85 ? 17.740 39.478 146.888 1.00 129.61 119 SER C C 1
ATOM 6349 O O . SER C 1 85 ? 16.896 39.125 146.059 1.00 85.85 119 SER C O 1
ATOM 6352 N N . ASN C 1 91 ? 17.429 32.590 152.948 1.00 72.83 125 ASN C N 1
ATOM 6353 C CA . ASN C 1 91 ? 16.935 31.785 154.079 1.00 71.73 125 ASN C CA 1
ATOM 6354 C C . ASN C 1 91 ? 17.877 31.912 155.286 1.00 75.05 125 ASN C C 1
ATOM 6355 O O . ASN C 1 91 ? 18.140 30.929 156.008 1.00 74.64 125 ASN C O 1
ATOM 6360 N N . VAL C 1 92 ? 18.447 33.116 155.452 1.00 70.76 126 VAL C N 1
ATOM 6361 C CA . VAL C 1 92 ? 19.402 33.419 156.512 1.00 70.68 126 VAL C CA 1
ATOM 6362 C C . VAL C 1 92 ? 19.033 34.798 157.122 1.00 78.06 126 VAL C C 1
ATOM 6363 O O . VAL C 1 92 ? 18.714 34.889 158.311 1.00 78.73 126 VAL C O 1
ATOM 6367 N N . THR C 1 93 ? 19.042 35.855 156.297 1.00 74.15 127 THR C N 1
ATOM 6368 C CA . THR C 1 93 ? 18.688 37.185 156.754 1.00 72.30 127 THR C CA 1
ATOM 6369 C C . THR C 1 93 ? 17.178 37.445 156.614 1.00 75.39 127 THR C C 1
ATOM 6370 O O . THR C 1 93 ? 16.716 38.527 156.996 1.00 75.67 127 THR C O 1
ATOM 6374 N N . TRP C 1 94 ? 16.410 36.451 156.084 1.00 70.94 128 TRP C N 1
ATOM 6375 C CA . TRP C 1 94 ? 14.948 36.531 155.857 1.00 71.11 128 TRP C CA 1
ATOM 6376 C C . TRP C 1 94 ? 14.268 35.163 155.891 1.00 68.66 128 TRP C C 1
ATOM 6377 O O . TRP C 1 94 ? 14.774 34.232 155.260 1.00 68.41 128 TRP C O 1
ATOM 6388 N N . LYS C 1 95 ? 13.150 35.047 156.666 1.00 60.49 129 LYS C N 1
ATOM 6389 C CA . LYS C 1 95 ? 12.358 33.827 156.848 1.00 60.17 129 LYS C CA 1
ATOM 6390 C C . LYS C 1 95 ? 10.873 34.172 156.953 1.00 66.87 129 LYS C C 1
ATOM 6391 O O . LYS C 1 95 ? 10.479 35.019 157.768 1.00 66.52 129 LYS C O 1
ATOM 6397 N N . LEU C 1 96 ? 10.057 33.540 156.108 1.00 63.99 130 LEU C N 1
ATOM 6398 C CA . LEU C 1 96 ? 8.642 33.838 156.091 1.00 65.15 130 LEU C CA 1
ATOM 6399 C C . LEU C 1 96 ? 7.800 32.583 156.033 1.00 73.03 130 LEU C C 1
ATOM 6400 O O . LEU C 1 96 ? 8.143 31.638 155.328 1.00 73.61 130 LEU C O 1
ATOM 6405 N N . GLY C 1 97 ? 6.703 32.592 156.767 1.00 72.63 131 GLY C N 1
ATOM 6406 C CA . GLY C 1 97 ? 5.790 31.467 156.792 1.00 75.28 131 GLY C CA 1
ATOM 6407 C C . GLY C 1 97 ? 4.358 31.917 156.872 1.00 84.32 131 GLY C C 1
ATOM 6408 O O . GLY C 1 97 ? 4.001 32.627 157.811 1.00 83.39 131 GLY C O 1
ATOM 6409 N N . SER C 1 98 ? 3.531 31.481 155.898 1.00 85.19 132 SER C N 1
ATOM 6410 C CA . SER C 1 98 ? 2.101 31.778 155.830 1.00 86.98 132 SER C CA 1
ATOM 6411 C C . SER C 1 98 ? 1.298 30.490 156.053 1.00 93.27 132 SER C C 1
ATOM 6412 O O . SER C 1 98 ? 1.449 29.549 155.267 1.00 92.36 132 SER C O 1
ATOM 6415 N N . ARG C 1 99 ? 0.451 30.444 157.122 1.00 92.40 133 ARG C N 1
ATOM 6416 C CA . ARG C 1 99 ? -0.406 29.290 157.414 1.00 94.11 133 ARG C CA 1
ATOM 6417 C C . ARG C 1 99 ? -1.855 29.680 157.621 1.00 102.72 133 ARG C C 1
ATOM 6418 O O . ARG C 1 99 ? -2.147 30.605 158.386 1.00 103.03 133 ARG C O 1
ATOM 6426 N N . LEU C 1 100 ? -2.759 28.953 156.935 1.00 102.26 134 LEU C N 1
ATOM 6427 C CA . LEU C 1 100 ? -4.199 29.114 157.053 1.00 104.25 134 LEU C CA 1
ATOM 6428 C C . LEU C 1 100 ? -4.749 28.017 157.970 1.00 112.13 134 LEU C C 1
ATOM 6429 O O . LEU C 1 100 ? -4.657 26.835 157.633 1.00 112.19 134 LEU C O 1
ATOM 6434 N N . TYR C 1 101 ? -5.262 28.422 159.159 1.00 111.62 135 TYR C N 1
ATOM 6435 C CA . TYR C 1 101 ? -5.797 27.542 160.209 1.00 114.09 135 TYR C CA 1
ATOM 6436 C C . TYR C 1 101 ? -7.341 27.385 160.185 1.00 122.69 135 TYR C C 1
ATOM 6437 O O . TYR C 1 101 ? -8.063 28.171 160.811 1.00 122.88 135 TYR C O 1
ATOM 6446 N N . GLY C 1 102 ? -7.813 26.355 159.476 1.00 122.32 136 GLY C N 1
ATOM 6447 C CA . GLY C 1 102 ? -9.227 26.019 159.346 1.00 125.09 136 GLY C CA 1
ATOM 6448 C C . GLY C 1 102 ? -9.692 25.119 160.475 1.00 132.57 136 GLY C C 1
ATOM 6449 O O . GLY C 1 102 ? -9.094 24.062 160.684 1.00 132.11 136 GLY C O 1
ATOM 6450 N N . PRO C 1 103 ? -10.750 25.519 161.232 1.00 132.35 137 PRO C N 1
ATOM 6451 C CA . PRO C 1 103 ? -11.204 24.714 162.391 1.00 134.68 137 PRO C CA 1
ATOM 6452 C C . PRO C 1 103 ? -11.444 23.217 162.203 1.00 140.51 137 PRO C C 1
ATOM 6453 O O . PRO C 1 103 ? -11.712 22.768 161.084 1.00 141.06 137 PRO C O 1
ATOM 6457 N N . SER C 1 104 ? -11.375 22.454 163.326 1.00 137.39 138 SER C N 1
ATOM 6458 C CA . SER C 1 104 ? -11.568 20.995 163.399 1.00 138.42 138 SER C CA 1
ATOM 6459 C C . SER C 1 104 ? -12.968 20.540 162.940 1.00 142.94 138 SER C C 1
ATOM 6460 O O . SER C 1 104 ? -13.446 19.476 163.335 1.00 144.28 138 SER C O 1
ATOM 6463 N N . SER C 1 105 ? -13.592 21.350 162.065 1.00 138.61 139 SER C N 1
ATOM 6464 C CA . SER C 1 105 ? -14.910 21.162 161.464 1.00 140.68 139 SER C CA 1
ATOM 6465 C C . SER C 1 105 ? -14.982 21.783 160.034 1.00 143.48 139 SER C C 1
ATOM 6466 O O . SER C 1 105 ? -16.077 22.144 159.586 1.00 144.64 139 SER C O 1
ATOM 6469 N N . VAL C 1 106 ? -13.821 21.901 159.319 1.00 137.01 140 VAL C N 1
ATOM 6470 C CA . VAL C 1 106 ? -13.757 22.442 157.948 1.00 135.37 140 VAL C CA 1
ATOM 6471 C C . VAL C 1 106 ? -12.819 21.653 157.004 1.00 137.14 140 VAL C C 1
ATOM 6472 O O . VAL C 1 106 ? -11.878 21.004 157.470 1.00 135.57 140 VAL C O 1
ATOM 6476 N N . SER C 1 107 ? -13.091 21.715 155.683 1.00 133.36 141 SER C N 1
ATOM 6477 C CA . SER C 1 107 ? -12.313 21.007 154.663 1.00 132.16 141 SER C CA 1
ATOM 6478 C C . SER C 1 107 ? -11.821 21.970 153.602 1.00 133.01 141 SER C C 1
ATOM 6479 O O . SER C 1 107 ? -12.624 22.673 152.991 1.00 132.64 141 SER C O 1
ATOM 6482 N N . PHE C 1 108 ? -10.502 21.991 153.378 1.00 127.77 142 PHE C N 1
ATOM 6483 C CA . PHE C 1 108 ? -9.883 22.863 152.381 1.00 126.36 142 PHE C CA 1
ATOM 6484 C C . PHE C 1 108 ? -10.017 22.274 150.981 1.00 130.61 142 PHE C C 1
ATOM 6485 O O . PHE C 1 108 ? -9.657 21.119 150.759 1.00 129.60 142 PHE C O 1
ATOM 6493 N N . ALA C 1 109 ? -10.524 23.087 150.038 1.00 128.55 143 ALA C N 1
ATOM 6494 C CA . ALA C 1 109 ? -10.712 22.721 148.632 1.00 129.88 143 ALA C CA 1
ATOM 6495 C C . ALA C 1 109 ? -9.366 22.559 147.924 1.00 132.40 143 ALA C C 1
ATOM 6496 O O . ALA C 1 109 ? -8.508 23.439 148.030 1.00 129.44 143 ALA C O 1
ATOM 6498 N N . GLU C 1 110 ? -9.190 21.419 147.217 1.00 131.16 144 GLU C N 1
ATOM 6499 C CA . GLU C 1 110 ? -7.980 21.030 146.464 1.00 130.64 144 GLU C CA 1
ATOM 6500 C C . GLU C 1 110 ? -7.495 22.125 145.508 1.00 132.84 144 GLU C C 1
ATOM 6501 O O . GLU C 1 110 ? -6.295 22.409 145.467 1.00 130.50 144 GLU C O 1
ATOM 6507 N N . ASP C 1 111 ? -8.441 22.733 144.751 1.00 130.12 145 ASP C N 1
ATOM 6508 C CA . ASP C 1 111 ? -8.213 23.814 143.788 1.00 129.36 145 ASP C CA 1
ATOM 6509 C C . ASP C 1 111 ? -7.610 25.058 144.476 1.00 131.00 145 ASP C C 1
ATOM 6510 O O . ASP C 1 111 ? -6.644 25.630 143.955 1.00 129.69 145 ASP C O 1
ATOM 6515 N N . PHE C 1 112 ? -8.161 25.445 145.658 1.00 126.44 146 PHE C N 1
ATOM 6516 C CA . PHE C 1 112 ? -7.675 26.578 146.454 1.00 123.64 146 PHE C CA 1
ATOM 6517 C C . PHE C 1 112 ? -6.281 26.292 147.022 1.00 122.56 146 PHE C C 1
ATOM 6518 O O . PHE C 1 112 ? -5.361 27.072 146.787 1.00 120.01 146 PHE C O 1
ATOM 6526 N N . VAL C 1 113 ? -6.145 25.175 147.769 1.00 117.94 147 VAL C N 1
ATOM 6527 C CA . VAL C 1 113 ? -4.913 24.692 148.399 1.00 115.97 147 VAL C CA 1
ATOM 6528 C C . VAL C 1 113 ? -3.730 24.676 147.417 1.00 120.25 147 VAL C C 1
ATOM 6529 O O . VAL C 1 113 ? -2.630 25.071 147.795 1.00 118.16 147 VAL C O 1
ATOM 6533 N N . ARG C 1 114 ? -3.975 24.278 146.153 1.00 119.31 148 ARG C N 1
ATOM 6534 C CA . ARG C 1 114 ? -2.975 24.253 145.079 1.00 119.66 148 ARG C CA 1
ATOM 6535 C C . ARG C 1 114 ? -2.581 25.687 144.662 1.00 121.63 148 ARG C C 1
ATOM 6536 O O . ARG C 1 114 ? -1.390 25.984 144.501 1.00 119.71 148 ARG C O 1
ATOM 6544 N N . SER C 1 115 ? -3.591 26.575 144.525 1.00 118.27 149 SER C N 1
ATOM 6545 C CA . SER C 1 115 ? -3.430 27.982 144.135 1.00 117.31 149 SER C CA 1
ATOM 6546 C C . SER C 1 115 ? -2.882 28.923 145.248 1.00 117.92 149 SER C C 1
ATOM 6547 O O . SER C 1 115 ? -2.540 30.078 144.960 1.00 116.78 149 SER C O 1
ATOM 6550 N N . SER C 1 116 ? -2.785 28.425 146.507 1.00 111.61 150 SER C N 1
ATOM 6551 C CA . SER C 1 116 ? -2.204 29.178 147.619 1.00 108.26 150 SER C CA 1
ATOM 6552 C C . SER C 1 116 ? -0.702 29.100 147.408 1.00 111.46 150 SER C C 1
ATOM 6553 O O . SER C 1 116 ? -0.045 30.128 147.266 1.00 109.84 150 SER C O 1
ATOM 6556 N N . LYS C 1 117 ? -0.186 27.859 147.309 1.00 109.30 151 LYS C N 1
ATOM 6557 C CA . LYS C 1 117 ? 1.219 27.527 147.122 1.00 109.27 151 LYS C CA 1
ATOM 6558 C C . LYS C 1 117 ? 1.874 28.137 145.894 1.00 115.27 151 LYS C C 1
ATOM 6559 O O . LYS C 1 117 ? 3.019 28.587 145.990 1.00 114.05 151 LYS C O 1
ATOM 6565 N N . GLN C 1 118 ? 1.171 28.151 144.750 1.00 114.42 152 GLN C N 1
ATOM 6566 C CA . GLN C 1 118 ? 1.714 28.689 143.495 1.00 115.48 152 GLN C CA 1
ATOM 6567 C C . GLN C 1 118 ? 2.061 30.193 143.559 1.00 119.33 152 GLN C C 1
ATOM 6568 O O . GLN C 1 118 ? 3.064 30.607 142.971 1.00 119.25 152 GLN C O 1
ATOM 6574 N N . HIS C 1 119 ? 1.252 30.993 144.280 1.00 115.06 153 HIS C N 1
ATOM 6575 C CA . HIS C 1 119 ? 1.430 32.446 144.337 1.00 114.07 153 HIS C CA 1
ATOM 6576 C C . HIS C 1 119 ? 1.839 33.005 145.706 1.00 115.76 153 HIS C C 1
ATOM 6577 O O . HIS C 1 119 ? 2.635 33.946 145.758 1.00 114.35 153 HIS C O 1
ATOM 6584 N N . TYR C 1 120 ? 1.274 32.458 146.799 1.00 111.40 154 TYR C N 1
ATOM 6585 C CA . TYR C 1 120 ? 1.510 32.953 148.154 1.00 109.52 154 TYR C CA 1
ATOM 6586 C C . TYR C 1 120 ? 2.186 31.970 149.096 1.00 111.64 154 TYR C C 1
ATOM 6587 O O . TYR C 1 120 ? 2.343 32.294 150.277 1.00 110.77 154 TYR C O 1
ATOM 6596 N N . ASN C 1 121 ? 2.565 30.770 148.604 1.00 107.45 155 ASN C N 1
ATOM 6597 C CA . ASN C 1 121 ? 3.214 29.698 149.379 1.00 106.00 155 ASN C CA 1
ATOM 6598 C C . ASN C 1 121 ? 2.521 29.392 150.728 1.00 106.78 155 ASN C C 1
ATOM 6599 O O . ASN C 1 121 ? 3.166 28.978 151.706 1.00 104.68 155 ASN C O 1
ATOM 6604 N N . CYS C 1 122 ? 1.196 29.609 150.766 1.00 103.49 156 CYS C N 1
ATOM 6605 C CA . CYS C 1 122 ? 0.407 29.401 151.966 1.00 102.81 156 CYS C CA 1
ATOM 6606 C C . CYS C 1 122 ? 0.146 27.941 152.282 1.00 107.01 156 CYS C C 1
ATOM 6607 O O . CYS C 1 122 ? -0.375 27.200 151.449 1.00 107.44 156 CYS C O 1
ATOM 6610 N N . GLU C 1 123 ? 0.464 27.576 153.534 1.00 102.83 157 GLU C N 1
ATOM 6611 C CA . GLU C 1 123 ? 0.338 26.268 154.173 1.00 103.11 157 GLU C CA 1
ATOM 6612 C C . GLU C 1 123 ? -1.033 26.198 154.831 1.00 105.81 157 GLU C C 1
ATOM 6613 O O . GLU C 1 123 ? -1.584 27.224 155.211 1.00 104.43 157 GLU C O 1
ATOM 6619 N N . HIS C 1 124 ? -1.612 25.002 154.919 1.00 103.88 158 HIS C N 1
ATOM 6620 C CA . HIS C 1 124 ? -2.944 24.824 155.503 1.00 104.53 158 HIS C CA 1
ATOM 6621 C C . HIS C 1 124 ? -2.924 23.774 156.578 1.00 109.22 158 HIS C C 1
ATOM 6622 O O . HIS C 1 124 ? -2.270 22.741 156.428 1.00 108.63 158 HIS C O 1
ATOM 6629 N N . SER C 1 125 ? -3.627 24.043 157.671 1.00 107.64 159 SER C N 1
ATOM 6630 C CA . SER C 1 125 ? -3.691 23.130 158.801 1.00 109.28 159 SER C CA 1
ATOM 6631 C C . SER C 1 125 ? -5.053 23.146 159.469 1.00 119.61 159 SER C C 1
ATOM 6632 O O . SER C 1 125 ? -5.687 24.198 159.580 1.00 119.28 159 SER C O 1
ATOM 6635 N N . LYS C 1 126 ? -5.511 21.959 159.893 1.00 121.32 160 LYS C N 1
ATOM 6636 C CA . LYS C 1 126 ? -6.750 21.795 160.648 1.00 124.26 160 LYS C CA 1
ATOM 6637 C C . LYS C 1 126 ? -6.325 21.751 162.113 1.00 130.71 160 LYS C C 1
ATOM 6638 O O . LYS C 1 126 ? -5.331 21.096 162.450 1.00 130.22 160 LYS C O 1
ATOM 6644 N N . ILE C 1 127 ? -7.027 22.501 162.965 1.00 128.86 161 ILE C N 1
ATOM 6645 C CA . ILE C 1 127 ? -6.674 22.648 164.376 1.00 128.98 161 ILE C CA 1
ATOM 6646 C C . ILE C 1 127 ? -7.910 22.566 165.289 1.00 135.56 161 ILE C C 1
ATOM 6647 O O . ILE C 1 127 ? -8.998 22.979 164.876 1.00 136.27 161 ILE C O 1
ATOM 6652 N N . ASN C 1 128 ? -7.745 22.021 166.517 1.00 133.37 162 ASN C N 1
ATOM 6653 C CA . ASN C 1 128 ? -8.845 21.965 167.482 1.00 136.11 162 ASN C CA 1
ATOM 6654 C C . ASN C 1 128 ? -8.737 23.142 168.444 1.00 139.48 162 ASN C C 1
ATOM 6655 O O . ASN C 1 128 ? -7.750 23.272 169.178 1.00 137.17 162 ASN C O 1
ATOM 6660 N N . PHE C 1 129 ? -9.760 24.012 168.399 1.00 137.87 163 PHE C N 1
ATOM 6661 C CA . PHE C 1 129 ? -9.851 25.270 169.137 1.00 137.70 163 PHE C CA 1
ATOM 6662 C C . PHE C 1 129 ? -10.127 25.227 170.644 1.00 141.78 163 PHE C C 1
ATOM 6663 O O . PHE C 1 129 ? -9.379 25.858 171.398 1.00 140.12 163 PHE C O 1
ATOM 6671 N N . ARG C 1 130 ? -11.188 24.504 171.080 1.00 139.64 164 ARG C N 1
ATOM 6672 C CA . ARG C 1 130 ? -11.634 24.387 172.482 1.00 141.15 164 ARG C CA 1
ATOM 6673 C C . ARG C 1 130 ? -10.538 24.255 173.552 1.00 142.74 164 ARG C C 1
ATOM 6674 O O . ARG C 1 130 ? -10.681 24.801 174.649 1.00 142.85 164 ARG C O 1
ATOM 6682 N N . ASP C 1 131 ? -9.443 23.560 173.223 1.00 137.13 165 ASP C N 1
ATOM 6683 C CA . ASP C 1 131 ? -8.310 23.399 174.126 1.00 135.81 165 ASP C CA 1
ATOM 6684 C C . ASP C 1 131 ? -7.396 24.628 174.005 1.00 136.06 165 ASP C C 1
ATOM 6685 O O . ASP C 1 131 ? -7.008 24.992 172.892 1.00 133.04 165 ASP C O 1
ATOM 6690 N N . LYS C 1 132 ? -7.067 25.268 175.149 1.00 132.71 166 LYS C N 1
ATOM 6691 C CA . LYS C 1 132 ? -6.203 26.458 175.194 1.00 129.73 166 LYS C CA 1
ATOM 6692 C C . LYS C 1 132 ? -4.699 26.166 175.190 1.00 130.17 166 LYS C C 1
ATOM 6693 O O . LYS C 1 132 ? -3.911 27.070 174.956 1.00 127.27 166 LYS C O 1
ATOM 6699 N N . ARG C 1 133 ? -4.295 24.925 175.442 1.00 127.10 167 ARG C N 1
ATOM 6700 C CA . ARG C 1 133 ? -2.880 24.577 175.408 1.00 124.58 167 ARG C CA 1
ATOM 6701 C C . ARG C 1 133 ? -2.499 24.179 173.978 1.00 125.76 167 ARG C C 1
ATOM 6702 O O . ARG C 1 133 ? -1.749 24.907 173.324 1.00 122.47 167 ARG C O 1
ATOM 6710 N N . SER C 1 134 ? -3.079 23.049 173.493 1.00 123.33 168 SER C N 1
ATOM 6711 C CA . SER C 1 134 ? -2.885 22.394 172.187 1.00 121.65 168 SER C CA 1
ATOM 6712 C C . SER C 1 134 ? -2.961 23.290 170.958 1.00 121.45 168 SER C C 1
ATOM 6713 O O . SER C 1 134 ? -2.173 23.103 170.024 1.00 119.50 168 SER C O 1
ATOM 6716 N N . ALA C 1 135 ? -3.923 24.231 170.942 1.00 115.94 169 ALA C N 1
ATOM 6717 C CA . ALA C 1 135 ? -4.111 25.167 169.836 1.00 112.72 169 ALA C CA 1
ATOM 6718 C C . ALA C 1 135 ? -2.945 26.192 169.772 1.00 109.85 169 ALA C C 1
ATOM 6719 O O . ALA C 1 135 ? -2.368 26.395 168.694 1.00 106.25 169 ALA C O 1
ATOM 6721 N N . LEU C 1 136 ? -2.583 26.789 170.944 1.00 103.99 170 LEU C N 1
ATOM 6722 C CA . LEU C 1 136 ? -1.502 27.773 171.101 1.00 100.17 170 LEU C CA 1
ATOM 6723 C C . LEU C 1 136 ? -0.167 27.151 170.752 1.00 98.62 170 LEU C C 1
ATOM 6724 O O . LEU C 1 136 ? 0.558 27.716 169.938 1.00 95.91 170 LEU C O 1
ATOM 6729 N N . GLN C 1 137 ? 0.116 25.957 171.335 1.00 93.04 171 GLN C N 1
ATOM 6730 C CA . GLN C 1 137 ? 1.271 25.104 171.112 1.00 90.31 171 GLN C CA 1
ATOM 6731 C C . GLN C 1 137 ? 1.430 24.944 169.599 1.00 91.33 171 GLN C C 1
ATOM 6732 O O . GLN C 1 137 ? 2.466 25.320 169.072 1.00 87.99 171 GLN C O 1
ATOM 6738 N N . SER C 1 138 ? 0.381 24.455 168.892 1.00 90.09 172 SER C N 1
ATOM 6739 C CA . SER C 1 138 ? 0.403 24.265 167.432 1.00 90.08 172 SER C CA 1
ATOM 6740 C C . SER C 1 138 ? 0.870 25.496 166.642 1.00 93.78 172 SER C C 1
ATOM 6741 O O . SER C 1 138 ? 1.675 25.372 165.718 1.00 91.45 172 SER C O 1
ATOM 6744 N N . ILE C 1 139 ? 0.369 26.675 167.024 1.00 92.15 173 ILE C N 1
ATOM 6745 C CA . ILE C 1 139 ? 0.708 27.939 166.389 1.00 90.81 173 ILE C CA 1
ATOM 6746 C C . ILE C 1 139 ? 2.092 28.445 166.850 1.00 91.41 173 ILE C C 1
ATOM 6747 O O . ILE C 1 139 ? 2.952 28.671 165.996 1.00 90.18 173 ILE C O 1
ATOM 6752 N N . ASN C 1 140 ? 2.315 28.569 168.182 1.00 85.79 174 ASN C N 1
ATOM 6753 C CA . ASN C 1 140 ? 3.575 29.020 168.793 1.00 83.50 174 ASN C CA 1
ATOM 6754 C C . ASN C 1 140 ? 4.817 28.216 168.384 1.00 85.90 174 ASN C C 1
ATOM 6755 O O . ASN C 1 140 ? 5.930 28.758 168.355 1.00 85.59 174 ASN C O 1
ATOM 6760 N N . GLU C 1 141 ? 4.628 26.922 168.111 1.00 80.81 175 GLU C N 1
ATOM 6761 C CA . GLU C 1 141 ? 5.705 26.028 167.709 1.00 78.69 175 GLU C CA 1
ATOM 6762 C C . GLU C 1 141 ? 5.965 26.164 166.230 1.00 77.42 175 GLU C C 1
ATOM 6763 O O . GLU C 1 141 ? 7.134 26.219 165.835 1.00 76.93 175 GLU C O 1
ATOM 6769 N N . TRP C 1 142 ? 4.884 26.256 165.406 1.00 69.89 176 TRP C N 1
ATOM 6770 C CA . TRP C 1 142 ? 5.004 26.470 163.962 1.00 67.35 176 TRP C CA 1
ATOM 6771 C C . TRP C 1 142 ? 5.806 27.808 163.736 1.00 73.07 176 TRP C C 1
ATOM 6772 O O . TRP C 1 142 ? 6.709 27.871 162.900 1.00 71.12 176 TRP C O 1
ATOM 6783 N N . ALA C 1 143 ? 5.494 28.829 164.575 1.00 70.33 177 ALA C N 1
ATOM 6784 C CA . ALA C 1 143 ? 6.117 30.141 164.664 1.00 69.56 177 ALA C CA 1
ATOM 6785 C C . ALA C 1 143 ? 7.606 29.993 164.962 1.00 73.70 177 ALA C C 1
ATOM 6786 O O . ALA C 1 143 ? 8.442 30.638 164.316 1.00 73.95 177 ALA C O 1
ATOM 6788 N N . ALA C 1 144 ? 7.926 29.161 165.966 1.00 67.91 178 ALA C N 1
ATOM 6789 C CA . ALA C 1 144 ? 9.284 28.939 166.420 1.00 66.35 178 ALA C CA 1
ATOM 6790 C C . ALA C 1 144 ? 10.119 28.237 165.332 1.00 69.40 178 ALA C C 1
ATOM 6791 O O . ALA C 1 144 ? 11.227 28.691 165.008 1.00 66.88 178 ALA C O 1
ATOM 6793 N N . GLN C 1 145 ? 9.560 27.177 164.723 1.00 65.20 179 GLN C N 1
ATOM 6794 C CA . GLN C 1 145 ? 10.294 26.463 163.691 1.00 64.16 179 GLN C CA 1
ATOM 6795 C C . GLN C 1 145 ? 10.522 27.285 162.405 1.00 68.49 179 GLN C C 1
ATOM 6796 O O . GLN C 1 145 ? 11.631 27.279 161.868 1.00 70.26 179 GLN C O 1
ATOM 6802 N N . THR C 1 146 ? 9.512 28.055 161.979 1.00 63.33 180 THR C N 1
ATOM 6803 C CA . THR C 1 146 ? 9.539 28.910 160.789 1.00 62.04 180 THR C CA 1
ATOM 6804 C C . THR C 1 146 ? 10.672 29.939 160.842 1.00 65.00 180 THR C C 1
ATOM 6805 O O . THR C 1 146 ? 11.270 30.245 159.808 1.00 66.52 180 THR C O 1
ATOM 6809 N N . THR C 1 147 ? 10.950 30.472 162.050 1.00 58.10 181 THR C N 1
ATOM 6810 C CA . THR C 1 147 ? 11.897 31.539 162.348 1.00 55.38 181 THR C CA 1
ATOM 6811 C C . THR C 1 147 ? 13.140 31.021 163.076 1.00 55.91 181 THR C C 1
ATOM 6812 O O . THR C 1 147 ? 14.023 31.827 163.447 1.00 52.82 181 THR C O 1
ATOM 6816 N N . ASP C 1 148 ? 13.208 29.664 163.260 1.00 52.33 182 ASP C N 1
ATOM 6817 C CA . ASP C 1 148 ? 14.301 28.944 163.953 1.00 51.89 182 ASP C CA 1
ATOM 6818 C C . ASP C 1 148 ? 14.549 29.482 165.361 1.00 59.41 182 ASP C C 1
ATOM 6819 O O . ASP C 1 148 ? 15.661 29.878 165.725 1.00 59.39 182 ASP C O 1
ATOM 6824 N N . GLY C 1 149 ? 13.448 29.548 166.105 1.00 57.94 183 GLY C N 1
ATOM 6825 C CA . GLY C 1 149 ? 13.385 29.989 167.489 1.00 57.52 183 GLY C CA 1
ATOM 6826 C C . GLY C 1 149 ? 13.503 31.467 167.748 1.00 60.34 183 GLY C C 1
ATOM 6827 O O . GLY C 1 149 ? 13.468 31.860 168.910 1.00 62.12 183 GLY C O 1
ATOM 6828 N N . LYS C 1 150 ? 13.651 32.300 166.705 1.00 54.69 184 LYS C N 1
ATOM 6829 C CA . LYS C 1 150 ? 13.793 33.760 166.871 1.00 53.00 184 LYS C CA 1
ATOM 6830 C C . LYS C 1 150 ? 12.479 34.400 167.255 1.00 61.84 184 LYS C C 1
ATOM 6831 O O . LYS C 1 150 ? 12.488 35.444 167.901 1.00 63.70 184 LYS C O 1
ATOM 6837 N N . LEU C 1 151 ? 11.352 33.763 166.895 1.00 60.88 185 LEU C N 1
ATOM 6838 C CA . LEU C 1 151 ? 9.993 34.181 167.240 1.00 62.12 185 LEU C CA 1
ATOM 6839 C C . LEU C 1 151 ? 9.372 33.011 168.019 1.00 68.77 185 LEU C C 1
ATOM 6840 O O . LEU C 1 151 ? 8.744 32.151 167.418 1.00 68.51 185 LEU C O 1
ATOM 6845 N N . PRO C 1 152 ? 9.649 32.886 169.332 1.00 69.11 186 PRO C N 1
ATOM 6846 C CA . PRO C 1 152 ? 9.171 31.710 170.075 1.00 71.92 186 PRO C CA 1
ATOM 6847 C C . PRO C 1 152 ? 7.685 31.641 170.409 1.00 83.81 186 PRO C C 1
ATOM 6848 O O . PRO C 1 152 ? 7.191 30.573 170.781 1.00 86.81 186 PRO C O 1
ATOM 6852 N N . GLU C 1 153 ? 6.973 32.756 170.277 1.00 82.49 187 GLU C N 1
ATOM 6853 C CA . GLU C 1 153 ? 5.557 32.855 170.606 1.00 83.48 187 GLU C CA 1
ATOM 6854 C C . GLU C 1 153 ? 4.884 33.904 169.742 1.00 85.94 187 GLU C C 1
ATOM 6855 O O . GLU C 1 153 ? 5.394 35.013 169.604 1.00 83.71 187 GLU C O 1
ATOM 6861 N N . VAL C 1 154 ? 3.741 33.547 169.165 1.00 84.93 188 VAL C N 1
ATOM 6862 C CA . VAL C 1 154 ? 2.941 34.447 168.357 1.00 85.98 188 VAL C CA 1
ATOM 6863 C C . VAL C 1 154 ? 2.080 35.206 169.360 1.00 96.89 188 VAL C C 1
ATOM 6864 O O . VAL C 1 154 ? 2.342 36.376 169.653 1.00 96.79 188 VAL C O 1
ATOM 6868 N N . THR C 1 155 ? 1.105 34.515 169.947 1.00 99.08 189 THR C N 1
ATOM 6869 C CA . THR C 1 155 ? 0.187 35.118 170.902 1.00 102.15 189 THR C CA 1
ATOM 6870 C C . THR C 1 155 ? 0.100 34.288 172.168 1.00 109.35 189 THR C C 1
ATOM 6871 O O . THR C 1 155 ? 0.449 33.099 172.155 1.00 109.59 189 THR C O 1
ATOM 6875 N N . LYS C 1 156 ? -0.335 34.922 173.262 1.00 107.65 190 LYS C N 1
ATOM 6876 C CA . LYS C 1 156 ? -0.557 34.246 174.529 1.00 109.90 190 LYS C CA 1
ATOM 6877 C C . LYS C 1 156 ? -2.011 33.727 174.575 1.00 118.90 190 LYS C C 1
ATOM 6878 O O . LYS C 1 156 ? -2.308 32.849 175.385 1.00 120.65 190 LYS C O 1
ATOM 6884 N N . ASP C 1 157 ? -2.901 34.246 173.687 1.00 117.28 191 ASP C N 1
ATOM 6885 C CA . ASP C 1 157 ? -4.316 33.858 173.595 1.00 120.27 191 ASP C CA 1
ATOM 6886 C C . ASP C 1 157 ? -4.949 34.171 172.231 1.00 125.70 191 ASP C C 1
ATOM 6887 O O . ASP C 1 157 ? -4.576 35.148 171.580 1.00 123.72 191 ASP C O 1
ATOM 6892 N N . VAL C 1 158 ? -5.946 33.353 171.834 1.00 125.50 192 VAL C N 1
ATOM 6893 C CA . VAL C 1 158 ? -6.769 33.508 170.626 1.00 126.28 192 VAL C CA 1
ATOM 6894 C C . VAL C 1 158 ? -8.219 33.701 171.100 1.00 135.05 192 VAL C C 1
ATOM 6895 O O . VAL C 1 158 ? -8.781 32.793 171.721 1.00 136.74 192 VAL C O 1
ATOM 6899 N N . GLU C 1 159 ? -8.831 34.861 170.795 1.00 133.40 193 GLU C N 1
ATOM 6900 C CA . GLU C 1 159 ? -10.215 35.129 171.201 1.00 136.78 193 GLU C CA 1
ATOM 6901 C C . GLU C 1 159 ? -11.254 34.497 170.260 1.00 143.09 193 GLU C C 1
ATOM 6902 O O . GLU C 1 159 ? -12.001 33.613 170.694 1.00 145.02 193 GLU C O 1
ATOM 6908 N N . ARG C 1 160 ? -11.278 34.927 168.972 1.00 138.96 194 ARG C N 1
ATOM 6909 C CA . ARG C 1 160 ? -12.184 34.410 167.931 1.00 139.87 194 ARG C CA 1
ATOM 6910 C C . ARG C 1 160 ? -11.707 33.003 167.531 1.00 142.01 194 ARG C C 1
ATOM 6911 O O . ARG C 1 160 ? -10.644 32.851 166.914 1.00 139.44 194 ARG C O 1
ATOM 6919 N N . THR C 1 161 ? -12.483 31.979 167.935 1.00 139.16 195 THR C N 1
ATOM 6920 C CA . THR C 1 161 ? -12.155 30.558 167.774 1.00 137.81 195 THR C CA 1
ATOM 6921 C C . THR C 1 161 ? -12.983 29.770 166.729 1.00 140.72 195 THR C C 1
ATOM 6922 O O . THR C 1 161 ? -12.634 28.631 166.409 1.00 139.55 195 THR C O 1
ATOM 6926 N N . ASP C 1 162 ? -14.062 30.374 166.200 1.00 137.25 196 ASP C N 1
ATOM 6927 C CA . ASP C 1 162 ? -14.973 29.770 165.207 1.00 137.67 196 ASP C CA 1
ATOM 6928 C C . ASP C 1 162 ? -14.616 30.056 163.730 1.00 135.35 196 ASP C C 1
ATOM 6929 O O . ASP C 1 162 ? -15.224 29.479 162.819 1.00 135.88 196 ASP C O 1
ATOM 6934 N N . GLY C 1 163 ? -13.723 31.019 163.512 1.00 125.54 197 GLY C N 1
ATOM 6935 C CA . GLY C 1 163 ? -13.319 31.417 162.171 1.00 121.63 197 GLY C CA 1
ATOM 6936 C C . GLY C 1 163 ? -11.914 30.997 161.802 1.00 117.71 197 GLY C C 1
ATOM 6937 O O . GLY C 1 163 ? -11.170 30.492 162.654 1.00 117.03 197 GLY C O 1
ATOM 6938 N N . ALA C 1 164 ? -11.552 31.210 160.515 1.00 148.81 198 ALA C N 1
ATOM 6939 C CA . ALA C 1 164 ? -10.240 30.902 159.944 1.00 143.71 198 ALA C CA 1
ATOM 6940 C C . ALA C 1 164 ? -9.183 31.855 160.501 1.00 137.50 198 ALA C C 1
ATOM 6941 O O . ALA C 1 164 ? -9.452 33.053 160.662 1.00 134.49 198 ALA C O 1
ATOM 6943 N N . LEU C 1 165 ? -7.987 31.308 160.816 1.00 128.64 199 LEU C N 1
ATOM 6944 C CA . LEU C 1 165 ? -6.858 32.037 161.405 1.00 121.83 199 LEU C CA 1
ATOM 6945 C C . LEU C 1 165 ? -5.671 32.111 160.440 1.00 118.92 199 LEU C C 1
ATOM 6946 O O . LEU C 1 165 ? -5.046 31.081 160.158 1.00 119.63 199 LEU C O 1
ATOM 6951 N N . LEU C 1 166 ? -5.376 33.317 159.910 1.00 109.41 200 LEU C N 1
ATOM 6952 C CA . LEU C 1 166 ? -4.212 33.485 159.038 1.00 105.70 200 LEU C CA 1
ATOM 6953 C C . LEU C 1 166 ? -3.019 33.970 159.844 1.00 100.45 200 LEU C C 1
ATOM 6954 O O . LEU C 1 166 ? -3.077 35.041 160.458 1.00 95.38 200 LEU C O 1
ATOM 6959 N N . VAL C 1 167 ? -1.945 33.148 159.845 1.00 94.91 201 VAL C N 1
ATOM 6960 C CA . VAL C 1 167 ? -0.706 33.430 160.574 1.00 90.79 201 VAL C CA 1
ATOM 6961 C C . VAL C 1 167 ? 0.496 33.637 159.646 1.00 87.98 201 VAL C C 1
ATOM 6962 O O . VAL C 1 167 ? 0.893 32.725 158.907 1.00 88.35 201 VAL C O 1
ATOM 6966 N N . ASN C 1 168 ? 1.082 34.838 159.709 1.00 77.63 202 ASN C N 1
ATOM 6967 C CA . ASN C 1 168 ? 2.284 35.133 158.951 1.00 73.95 202 ASN C CA 1
ATOM 6968 C C . ASN C 1 168 ? 3.417 35.284 159.958 1.00 73.45 202 ASN C C 1
ATOM 6969 O O . ASN C 1 168 ? 3.312 36.093 160.874 1.00 71.45 202 ASN C O 1
ATOM 6974 N N . ALA C 1 169 ? 4.430 34.416 159.887 1.00 70.22 203 ALA C N 1
ATOM 6975 C CA . ALA C 1 169 ? 5.560 34.471 160.813 1.00 67.92 203 ALA C CA 1
ATOM 6976 C C . ALA C 1 169 ? 6.809 34.878 160.072 1.00 68.71 203 ALA C C 1
ATOM 6977 O O . ALA C 1 169 ? 7.060 34.394 158.968 1.00 68.22 203 ALA C O 1
ATOM 6987 N N . PHE C 1 171 ? 11.124 36.412 160.251 1.00 52.59 205 PHE C N 1
ATOM 6988 C CA . PHE C 1 171 ? 12.404 36.731 160.842 1.00 49.73 205 PHE C CA 1
ATOM 6989 C C . PHE C 1 171 ? 13.145 37.557 159.795 1.00 53.48 205 PHE C C 1
ATOM 6990 O O . PHE C 1 171 ? 13.319 37.097 158.659 1.00 56.55 205 PHE C O 1
ATOM 6998 N N . PHE C 1 172 ? 13.538 38.770 160.164 1.00 47.23 206 PHE C N 1
ATOM 6999 C CA . PHE C 1 172 ? 14.288 39.662 159.291 1.00 46.48 206 PHE C CA 1
ATOM 7000 C C . PHE C 1 172 ? 15.478 40.214 160.023 1.00 48.54 206 PHE C C 1
ATOM 7001 O O . PHE C 1 172 ? 15.355 40.711 161.148 1.00 47.95 206 PHE C O 1
ATOM 7009 N N . LYS C 1 173 ? 16.637 40.119 159.382 1.00 42.56 207 LYS C N 1
ATOM 7010 C CA . LYS C 1 173 ? 17.886 40.593 159.932 1.00 39.77 207 LYS C CA 1
ATOM 7011 C C . LYS C 1 173 ? 18.619 41.427 158.854 1.00 44.88 207 LYS C C 1
ATOM 7012 O O . LYS C 1 173 ? 19.233 40.863 157.926 1.00 44.58 207 LYS C O 1
ATOM 7018 N N . PRO C 1 174 ? 18.513 42.781 158.928 1.00 40.59 208 PRO C N 1
ATOM 7019 C CA . PRO C 1 174 ? 19.248 43.618 157.973 1.00 39.59 208 PRO C CA 1
ATOM 7020 C C . PRO C 1 174 ? 20.753 43.339 158.007 1.00 46.03 208 PRO C C 1
ATOM 7021 O O . PRO C 1 174 ? 21.389 43.282 159.056 1.00 47.50 208 PRO C O 1
ATOM 7025 N N . HIS C 1 175 ? 21.295 43.050 156.844 1.00 44.90 209 HIS C N 1
ATOM 7026 C CA . HIS C 1 175 ? 22.705 42.740 156.651 1.00 43.34 209 HIS C CA 1
ATOM 7027 C C . HIS C 1 175 ? 23.265 43.989 155.990 1.00 45.26 209 HIS C C 1
ATOM 7028 O O . HIS C 1 175 ? 22.866 44.334 154.876 1.00 47.13 209 HIS C O 1
ATOM 7035 N N . TRP C 1 176 ? 24.112 44.711 156.723 1.00 38.12 210 TRP C N 1
ATOM 7036 C CA . TRP C 1 176 ? 24.698 45.986 156.313 1.00 37.14 210 TRP C CA 1
ATOM 7037 C C . TRP C 1 176 ? 25.653 45.884 155.142 1.00 42.55 210 TRP C C 1
ATOM 7038 O O . TRP C 1 176 ? 26.376 44.897 155.007 1.00 43.47 210 TRP C O 1
ATOM 7049 N N . ASP C 1 177 ? 25.658 46.915 154.281 1.00 37.87 211 ASP C N 1
ATOM 7050 C CA . ASP C 1 177 ? 26.578 46.964 153.158 1.00 38.25 211 ASP C CA 1
ATOM 7051 C C . ASP C 1 177 ? 28.012 47.190 153.701 1.00 42.25 211 ASP C C 1
ATOM 7052 O O . ASP C 1 177 ? 28.983 46.702 153.115 1.00 45.39 211 ASP C O 1
ATOM 7057 N N . GLU C 1 178 ? 28.120 47.884 154.842 1.00 36.21 212 GLU C N 1
ATOM 7058 C CA . GLU C 1 178 ? 29.352 48.128 155.603 1.00 35.69 212 GLU C CA 1
ATOM 7059 C C . GLU C 1 178 ? 29.076 47.698 157.039 1.00 42.13 212 GLU C C 1
ATOM 7060 O O . GLU C 1 178 ? 28.308 48.345 157.748 1.00 41.25 212 GLU C O 1
ATOM 7066 N N . LYS C 1 179 ? 29.639 46.552 157.427 1.00 41.00 213 LYS C N 1
ATOM 7067 C CA . LYS C 1 179 ? 29.415 45.926 158.726 1.00 39.78 213 LYS C CA 1
ATOM 7068 C C . LYS C 1 179 ? 29.925 46.743 159.911 1.00 44.62 213 LYS C C 1
ATOM 7069 O O . LYS C 1 179 ? 30.821 47.584 159.764 1.00 44.48 213 LYS C O 1
ATOM 7075 N N . PHE C 1 180 ? 29.367 46.442 161.102 1.00 40.26 214 PHE C N 1
ATOM 7076 C CA . PHE C 1 180 ? 29.808 46.993 162.371 1.00 37.80 214 PHE C CA 1
ATOM 7077 C C . PHE C 1 180 ? 30.936 46.050 162.821 1.00 40.72 214 PHE C C 1
ATOM 7078 O O . PHE C 1 180 ? 30.965 44.890 162.445 1.00 42.07 214 PHE C O 1
ATOM 7086 N N . HIS C 1 181 ? 31.879 46.555 163.588 1.00 34.29 215 HIS C N 1
ATOM 7087 C CA . HIS C 1 181 ? 32.931 45.750 164.124 1.00 30.21 215 HIS C CA 1
ATOM 7088 C C . HIS C 1 181 ? 32.302 44.889 165.207 1.00 38.10 215 HIS C C 1
ATOM 7089 O O . HIS C 1 181 ? 31.532 45.396 166.022 1.00 38.41 215 HIS C O 1
ATOM 7096 N N . HIS C 1 182 ? 32.611 43.574 165.208 1.00 37.36 216 HIS C N 1
ATOM 7097 C CA . HIS C 1 182 ? 32.018 42.636 166.171 1.00 36.88 216 HIS C CA 1
ATOM 7098 C C . HIS C 1 182 ? 32.287 43.000 167.653 1.00 45.51 216 HIS C C 1
ATOM 7099 O O . HIS C 1 182 ? 31.526 42.592 168.515 1.00 46.74 216 HIS C O 1
ATOM 7106 N N . LYS C 1 183 ? 33.317 43.792 167.927 1.00 44.01 217 LYS C N 1
ATOM 7107 C CA . LYS C 1 183 ? 33.628 44.180 169.300 1.00 45.96 217 LYS C CA 1
ATOM 7108 C C . LYS C 1 183 ? 33.023 45.564 169.669 1.00 50.88 217 LYS C C 1
ATOM 7109 O O . LYS C 1 183 ? 33.100 45.959 170.834 1.00 51.36 217 LYS C O 1
ATOM 7123 N N . VAL C 1 185 ? 30.331 46.870 170.588 1.00 41.15 219 VAL C N 1
ATOM 7124 C CA . VAL C 1 185 ? 29.099 46.503 171.268 1.00 39.10 219 VAL C CA 1
ATOM 7125 C C . VAL C 1 185 ? 29.302 46.658 172.804 1.00 45.48 219 VAL C C 1
ATOM 7126 O O . VAL C 1 185 ? 30.277 46.162 173.353 1.00 48.60 219 VAL C O 1
ATOM 7130 N N . ASP C 1 186 ? 28.398 47.360 173.488 1.00 39.39 220 ASP C N 1
ATOM 7131 C CA . ASP C 1 186 ? 28.494 47.599 174.940 1.00 37.95 220 ASP C CA 1
ATOM 7132 C C . ASP C 1 186 ? 27.131 47.814 175.591 1.00 37.24 220 ASP C C 1
ATOM 7133 O O . ASP C 1 186 ? 26.114 47.847 174.920 1.00 34.98 220 ASP C O 1
ATOM 7138 N N . ASN C 1 187 ? 27.100 47.934 176.888 1.00 36.87 221 ASN C N 1
ATOM 7139 C CA . ASN C 1 187 ? 25.841 48.120 177.595 1.00 38.84 221 ASN C CA 1
ATOM 7140 C C . ASN C 1 187 ? 25.569 49.592 177.868 1.00 46.59 221 ASN C C 1
ATOM 7141 O O . ASN C 1 187 ? 26.423 50.321 178.400 1.00 47.26 221 ASN C O 1
ATOM 7146 N N . ARG C 1 188 ? 24.377 50.024 177.472 1.00 43.14 222 ARG C N 1
ATOM 7147 C CA . ARG C 1 188 ? 23.917 51.393 177.640 1.00 44.52 222 ARG C CA 1
ATOM 7148 C C . ARG C 1 188 ? 22.453 51.403 178.175 1.00 50.39 222 ARG C C 1
ATOM 7149 O O . ARG C 1 188 ? 21.817 50.351 178.361 1.00 50.89 222 ARG C O 1
ATOM 7157 N N . GLY C 1 189 ? 21.938 52.603 178.372 1.00 45.39 223 GLY C N 1
ATOM 7158 C CA . GLY C 1 189 ? 20.559 52.778 178.773 1.00 46.96 223 GLY C CA 1
ATOM 7159 C C . GLY C 1 189 ? 19.738 53.372 177.647 1.00 50.84 223 GLY C C 1
ATOM 7160 O O . GLY C 1 189 ? 20.144 54.374 177.031 1.00 49.66 223 GLY C O 1
ATOM 7161 N N . PHE C 1 190 ? 18.596 52.724 177.341 1.00 47.43 224 PHE C N 1
ATOM 7162 C CA . PHE C 1 190 ? 17.639 53.197 176.341 1.00 45.26 224 PHE C CA 1
ATOM 7163 C C . PHE C 1 190 ? 16.529 53.890 177.095 1.00 51.25 224 PHE C C 1
ATOM 7164 O O . PHE C 1 190 ? 15.962 53.325 178.021 1.00 51.76 224 PHE C O 1
ATOM 7180 N N . VAL C 1 192 ? 13.024 54.947 177.278 1.00 60.17 226 VAL C N 1
ATOM 7181 C CA . VAL C 1 192 ? 11.668 54.665 176.803 1.00 61.02 226 VAL C CA 1
ATOM 7182 C C . VAL C 1 192 ? 10.862 55.953 176.992 1.00 65.52 226 VAL C C 1
ATOM 7183 O O . VAL C 1 192 ? 10.128 56.365 176.085 1.00 64.39 226 VAL C O 1
ATOM 7187 N N . THR C 1 193 ? 11.061 56.616 178.152 1.00 62.54 227 THR C N 1
ATOM 7188 C CA . THR C 1 193 ? 10.484 57.923 178.502 1.00 63.47 227 THR C CA 1
ATOM 7189 C C . THR C 1 193 ? 11.590 58.748 179.189 1.00 68.99 227 THR C C 1
ATOM 7190 O O . THR C 1 193 ? 12.676 58.217 179.431 1.00 69.14 227 THR C O 1
ATOM 7194 N N . ARG C 1 194 ? 11.312 60.006 179.555 1.00 66.37 228 ARG C N 1
ATOM 7195 C CA . ARG C 1 194 ? 12.301 60.844 180.220 1.00 68.37 228 ARG C CA 1
ATOM 7196 C C . ARG C 1 194 ? 12.534 60.359 181.632 1.00 76.59 228 ARG C C 1
ATOM 7197 O O . ARG C 1 194 ? 13.568 60.691 182.227 1.00 78.63 228 ARG C O 1
ATOM 7205 N N . SER C 1 195 ? 11.570 59.565 182.167 1.00 74.85 229 SER C N 1
ATOM 7206 C CA . SER C 1 195 ? 11.587 59.021 183.525 1.00 77.98 229 SER C CA 1
ATOM 7207 C C . SER C 1 195 ? 11.794 57.500 183.564 1.00 80.98 229 SER C C 1
ATOM 7208 O O . SER C 1 195 ? 12.004 56.946 184.637 1.00 83.50 229 SER C O 1
ATOM 7211 N N . TYR C 1 196 ? 11.746 56.826 182.412 1.00 74.80 230 TYR C N 1
ATOM 7212 C CA . TYR C 1 196 ? 11.942 55.377 182.349 1.00 73.34 230 TYR C CA 1
ATOM 7213 C C . TYR C 1 196 ? 13.067 54.908 181.392 1.00 71.62 230 TYR C C 1
ATOM 7214 O O . TYR C 1 196 ? 12.959 55.032 180.165 1.00 69.35 230 TYR C O 1
ATOM 7223 N N . THR C 1 197 ? 14.132 54.347 181.977 1.00 65.36 231 THR C N 1
ATOM 7224 C CA . THR C 1 197 ? 15.287 53.834 181.253 1.00 61.24 231 THR C CA 1
ATOM 7225 C C . THR C 1 197 ? 15.376 52.316 181.379 1.00 63.34 231 THR C C 1
ATOM 7226 O O . THR C 1 197 ? 15.150 51.757 182.442 1.00 65.59 231 THR C O 1
ATOM 7230 N N . VAL C 1 198 ? 15.756 51.668 180.292 1.00 56.70 232 VAL C N 1
ATOM 7231 C CA . VAL C 1 198 ? 15.927 50.236 180.178 1.00 55.68 232 VAL C CA 1
ATOM 7232 C C . VAL C 1 198 ? 17.356 49.919 179.704 1.00 58.32 232 VAL C C 1
ATOM 7233 O O . VAL C 1 198 ? 17.889 50.591 178.812 1.00 56.51 232 VAL C O 1
ATOM 7237 N N . GLY C 1 199 ? 17.959 48.912 180.321 1.00 55.62 233 GLY C N 1
ATOM 7238 C CA . GLY C 1 199 ? 19.305 48.454 179.999 1.00 54.35 233 GLY C CA 1
ATOM 7239 C C . GLY C 1 199 ? 19.333 47.699 178.699 1.00 59.08 233 GLY C C 1
ATOM 7240 O O . GLY C 1 199 ? 18.645 46.690 178.549 1.00 61.65 233 GLY C O 1
ATOM 7241 N N . VAL C 1 200 ? 20.096 48.207 177.726 1.00 52.71 234 VAL C N 1
ATOM 7242 C CA . VAL C 1 200 ? 20.248 47.585 176.408 1.00 47.40 234 VAL C CA 1
ATOM 7243 C C . VAL C 1 200 ? 21.696 47.412 176.043 1.00 48.50 234 VAL C C 1
ATOM 7244 O O . VAL C 1 200 ? 22.586 47.983 176.669 1.00 52.47 234 VAL C O 1
ATOM 7248 N N . THR C 1 201 ? 21.923 46.631 175.016 1.00 39.65 235 THR C N 1
ATOM 7249 C CA . THR C 1 201 ? 23.204 46.442 174.384 1.00 37.30 235 THR C CA 1
ATOM 7250 C C . THR C 1 201 ? 23.185 47.378 173.143 1.00 39.65 235 THR C C 1
ATOM 7251 O O . THR C 1 201 ? 22.244 47.369 172.356 1.00 36.07 235 THR C O 1
ATOM 7271 N N . HIS C 1 204 ? 27.868 50.082 167.600 1.00 37.89 238 HIS C N 1
ATOM 7272 C CA . HIS C 1 204 ? 28.362 51.364 167.137 1.00 36.65 238 HIS C CA 1
ATOM 7273 C C . HIS C 1 204 ? 29.244 51.304 165.898 1.00 39.68 238 HIS C C 1
ATOM 7274 O O . HIS C 1 204 ? 30.131 50.459 165.802 1.00 42.43 238 HIS C O 1
ATOM 7281 N N . ARG C 1 205 ? 29.058 52.262 164.978 1.00 33.71 239 ARG C N 1
ATOM 7282 C CA . ARG C 1 205 ? 29.879 52.410 163.782 1.00 32.65 239 ARG C CA 1
ATOM 7283 C C . ARG C 1 205 ? 29.893 53.844 163.284 1.00 40.15 239 ARG C C 1
ATOM 7284 O O . ARG C 1 205 ? 28.835 54.490 163.216 1.00 38.95 239 ARG C O 1
ATOM 7292 N N . THR C 1 206 ? 31.098 54.333 162.907 1.00 39.15 240 THR C N 1
ATOM 7293 C CA . THR C 1 206 ? 31.253 55.644 162.276 1.00 39.56 240 THR C CA 1
ATOM 7294 C C . THR C 1 206 ? 31.626 55.369 160.798 1.00 46.32 240 THR C C 1
ATOM 7295 O O . THR C 1 206 ? 32.520 54.566 160.510 1.00 47.20 240 THR C O 1
ATOM 7299 N N . GLY C 1 207 ? 30.926 56.044 159.902 1.00 42.25 241 GLY C N 1
ATOM 7300 C CA . GLY C 1 207 ? 31.141 55.968 158.476 1.00 42.89 241 GLY C CA 1
ATOM 7301 C C . GLY C 1 207 ? 30.462 57.125 157.790 1.00 50.74 241 GLY C C 1
ATOM 7302 O O . GLY C 1 207 ? 29.898 58.013 158.436 1.00 51.15 241 GLY C O 1
ATOM 7303 N N . LEU C 1 208 ? 30.536 57.128 156.466 1.00 49.46 242 LEU C N 1
ATOM 7304 C CA . LEU C 1 208 ? 29.875 58.109 155.620 1.00 49.30 242 LEU C CA 1
ATOM 7305 C C . LEU C 1 208 ? 28.486 57.562 155.403 1.00 53.08 242 LEU C C 1
ATOM 7306 O O . LEU C 1 208 ? 28.332 56.435 154.895 1.00 54.65 242 LEU C O 1
ATOM 7311 N N . TYR C 1 209 ? 27.480 58.342 155.796 1.00 47.31 243 TYR C N 1
ATOM 7312 C CA . TYR C 1 209 ? 26.074 57.974 155.630 1.00 46.38 243 TYR C CA 1
ATOM 7313 C C . TYR C 1 209 ? 25.277 59.143 155.115 1.00 52.10 243 TYR C C 1
ATOM 7314 O O . TYR C 1 209 ? 25.647 60.284 155.399 1.00 54.49 243 TYR C O 1
ATOM 7323 N N . ASN C 1 210 ? 24.169 58.868 154.396 1.00 49.33 244 ASN C N 1
ATOM 7324 C CA . ASN C 1 210 ? 23.237 59.910 153.955 1.00 51.12 244 ASN C CA 1
ATOM 7325 C C . ASN C 1 210 ? 22.500 60.344 155.197 1.00 55.59 244 ASN C C 1
ATOM 7326 O O . ASN C 1 210 ? 21.896 59.510 155.881 1.00 53.34 244 ASN C O 1
ATOM 7331 N N . TYR C 1 211 ? 22.609 61.642 155.523 1.00 53.03 245 TYR C N 1
ATOM 7332 C CA . TYR C 1 211 ? 22.093 62.166 156.765 1.00 52.12 245 TYR C CA 1
ATOM 7333 C C . TYR C 1 211 ? 21.416 63.494 156.605 1.00 60.22 245 TYR C C 1
ATOM 7334 O O . TYR C 1 211 ? 21.853 64.318 155.801 1.00 64.76 245 TYR C O 1
ATOM 7343 N N . TYR C 1 212 ? 20.392 63.734 157.438 1.00 54.09 246 TYR C N 1
ATOM 7344 C CA . TYR C 1 212 ? 19.695 65.000 157.514 1.00 54.33 246 TYR C CA 1
ATOM 7345 C C . TYR C 1 212 ? 19.195 65.301 158.899 1.00 57.46 246 TYR C C 1
ATOM 7346 O O . TYR C 1 212 ? 18.541 64.476 159.519 1.00 53.01 246 TYR C O 1
ATOM 7355 N N . ASP C 1 213 ? 19.527 66.501 159.373 1.00 58.26 247 ASP C N 1
ATOM 7356 C CA . ASP C 1 213 ? 19.167 67.057 160.667 1.00 58.83 247 ASP C CA 1
ATOM 7357 C C . ASP C 1 213 ? 18.205 68.250 160.450 1.00 67.50 247 ASP C C 1
ATOM 7358 O O . ASP C 1 213 ? 18.633 69.320 159.993 1.00 69.16 247 ASP C O 1
ATOM 7363 N N . ASP C 1 214 ? 16.899 68.048 160.726 1.00 65.40 248 ASP C N 1
ATOM 7364 C CA . ASP C 1 214 ? 15.891 69.109 160.587 1.00 67.69 248 ASP C CA 1
ATOM 7365 C C . ASP C 1 214 ? 15.836 69.886 161.906 1.00 73.39 248 ASP C C 1
ATOM 7366 O O . ASP C 1 214 ? 15.255 69.412 162.883 1.00 71.57 248 ASP C O 1
ATOM 7371 N N . GLU C 1 215 ? 16.476 71.058 161.941 1.00 73.59 249 GLU C N 1
ATOM 7372 C CA . GLU C 1 215 ? 16.534 71.906 163.134 1.00 75.87 249 GLU C CA 1
ATOM 7373 C C . GLU C 1 215 ? 15.159 72.493 163.475 1.00 79.36 249 GLU C C 1
ATOM 7374 O O . GLU C 1 215 ? 14.827 72.678 164.652 1.00 78.51 249 GLU C O 1
ATOM 7380 N N . LYS C 1 216 ? 14.365 72.763 162.430 1.00 75.75 250 LYS C N 1
ATOM 7381 C CA . LYS C 1 216 ? 13.025 73.323 162.546 1.00 76.47 250 LYS C CA 1
ATOM 7382 C C . LYS C 1 216 ? 12.060 72.277 163.115 1.00 74.19 250 LYS C C 1
ATOM 7383 O O . LYS C 1 216 ? 11.310 72.579 164.027 1.00 73.91 250 LYS C O 1
ATOM 7389 N N . GLU C 1 217 ? 12.120 71.039 162.593 1.00 67.24 251 GLU C N 1
ATOM 7390 C CA . GLU C 1 217 ? 11.258 69.909 162.978 1.00 63.72 251 GLU C CA 1
ATOM 7391 C C . GLU C 1 217 ? 11.844 68.994 164.076 1.00 63.34 251 GLU C C 1
ATOM 7392 O O . GLU C 1 217 ? 11.200 68.024 164.495 1.00 59.61 251 GLU C O 1
ATOM 7398 N N . LYS C 1 218 ? 13.011 69.407 164.634 1.00 59.82 252 LYS C N 1
ATOM 7399 C CA . LYS C 1 218 ? 13.735 68.721 165.702 1.00 57.88 252 LYS C CA 1
ATOM 7400 C C . LYS C 1 218 ? 13.785 67.204 165.525 1.00 57.25 252 LYS C C 1
ATOM 7401 O O . LYS C 1 218 ? 13.366 66.456 166.407 1.00 57.88 252 LYS C O 1
ATOM 7407 N N . LEU C 1 219 ? 14.320 66.758 164.378 1.00 48.62 253 LEU C N 1
ATOM 7408 C CA . LEU C 1 219 ? 14.464 65.346 164.047 1.00 44.06 253 LEU C CA 1
ATOM 7409 C C . LEU C 1 219 ? 15.723 65.059 163.228 1.00 46.43 253 LEU C C 1
ATOM 7410 O O . LEU C 1 219 ? 16.207 65.944 162.531 1.00 49.53 253 LEU C O 1
ATOM 7415 N N . GLN C 1 220 ? 16.204 63.807 163.267 1.00 38.87 254 GLN C N 1
ATOM 7416 C CA . GLN C 1 220 ? 17.323 63.320 162.469 1.00 38.09 254 GLN C CA 1
ATOM 7417 C C . GLN C 1 220 ? 16.839 62.157 161.579 1.00 42.44 254 GLN C C 1
ATOM 7418 O O . GLN C 1 220 ? 16.026 61.333 162.006 1.00 40.32 254 GLN C O 1
ATOM 7424 N N . ILE C 1 221 ? 17.392 62.073 160.366 1.00 40.45 255 ILE C N 1
ATOM 7425 C CA . ILE C 1 221 ? 17.137 61.000 159.409 1.00 38.89 255 ILE C CA 1
ATOM 7426 C C . ILE C 1 221 ? 18.483 60.482 158.822 1.00 42.51 255 ILE C C 1
ATOM 7427 O O . ILE C 1 221 ? 19.334 61.269 158.395 1.00 44.07 255 ILE C O 1
ATOM 7432 N N . VAL C 1 222 ? 18.670 59.170 158.848 1.00 36.07 256 VAL C N 1
ATOM 7433 C CA . VAL C 1 222 ? 19.872 58.505 158.371 1.00 35.97 256 VAL C CA 1
ATOM 7434 C C . VAL C 1 222 ? 19.517 57.326 157.472 1.00 41.89 256 VAL C C 1
ATOM 7435 O O . VAL C 1 222 ? 18.558 56.599 157.759 1.00 41.12 256 VAL C O 1
ATOM 7439 N N . GLU C 1 223 ? 20.322 57.123 156.397 1.00 39.56 257 GLU C N 1
ATOM 7440 C CA . GLU C 1 223 ? 20.134 56.033 155.457 1.00 38.16 257 GLU C CA 1
ATOM 7441 C C . GLU C 1 223 ? 21.325 55.103 155.563 1.00 43.83 257 GLU C C 1
ATOM 7442 O O . GLU C 1 223 ? 22.465 55.511 155.338 1.00 43.31 257 GLU C O 1
ATOM 7456 N N . PRO C 1 225 ? 22.692 51.824 153.902 1.00 38.87 259 PRO C N 1
ATOM 7457 C CA . PRO C 1 225 ? 22.563 50.827 152.815 1.00 37.78 259 PRO C CA 1
ATOM 7458 C C . PRO C 1 225 ? 22.741 49.398 153.303 1.00 45.29 259 PRO C C 1
ATOM 7459 O O . PRO C 1 225 ? 23.594 49.117 154.177 1.00 47.47 259 PRO C O 1
ATOM 7463 N N . LEU C 1 226 ? 21.867 48.508 152.789 1.00 40.41 260 LEU C N 1
ATOM 7464 C CA . LEU C 1 226 ? 21.920 47.081 153.103 1.00 38.90 260 LEU C CA 1
ATOM 7465 C C . LEU C 1 226 ? 22.765 46.369 152.053 1.00 45.89 260 LEU C C 1
ATOM 7466 O O . LEU C 1 226 ? 23.232 47.006 151.118 1.00 46.33 260 LEU C O 1
ATOM 7471 N N . ALA C 1 227 ? 23.062 45.092 152.269 1.00 46.09 261 ALA C N 1
ATOM 7472 C CA . ALA C 1 227 ? 23.945 44.314 151.403 1.00 48.36 261 ALA C CA 1
ATOM 7473 C C . ALA C 1 227 ? 23.770 44.567 149.930 1.00 53.58 261 ALA C C 1
ATOM 7474 O O . ALA C 1 227 ? 22.642 44.559 149.423 1.00 54.82 261 ALA C O 1
ATOM 7476 N N . HIS C 1 228 ? 24.900 44.888 149.270 1.00 49.78 262 HIS C N 1
ATOM 7477 C CA . HIS C 1 228 ? 24.984 45.140 147.835 1.00 52.78 262 HIS C CA 1
ATOM 7478 C C . HIS C 1 228 ? 24.156 46.314 147.370 1.00 59.92 262 HIS C C 1
ATOM 7479 O O . HIS C 1 228 ? 23.821 46.387 146.195 1.00 64.42 262 HIS C O 1
ATOM 7486 N N . LYS C 1 229 ? 23.814 47.223 148.274 1.00 55.05 263 LYS C N 1
ATOM 7487 C CA . LYS C 1 229 ? 23.035 48.421 147.979 1.00 56.26 263 LYS C CA 1
ATOM 7488 C C . LYS C 1 229 ? 21.685 48.106 147.287 1.00 62.46 263 LYS C C 1
ATOM 7489 O O . LYS C 1 229 ? 21.122 48.963 146.603 1.00 63.57 263 LYS C O 1
ATOM 7495 N N . LEU C 1 230 ? 21.148 46.894 147.529 1.00 58.53 264 LEU C N 1
ATOM 7496 C CA . LEU C 1 230 ? 19.879 46.460 146.953 1.00 60.59 264 LEU C CA 1
ATOM 7497 C C . LEU C 1 230 ? 18.692 47.104 147.635 1.00 64.99 264 LEU C C 1
ATOM 7498 O O . LEU C 1 230 ? 17.648 47.313 146.998 1.00 66.44 264 LEU C O 1
ATOM 7503 N N . SER C 1 231 ? 18.865 47.403 148.931 1.00 58.09 265 SER C N 1
ATOM 7504 C CA . SER C 1 231 ? 17.882 48.068 149.776 1.00 55.36 265 SER C CA 1
ATOM 7505 C C . SER C 1 231 ? 18.640 48.883 150.800 1.00 55.36 265 SER C C 1
ATOM 7506 O O . SER C 1 231 ? 19.869 48.777 150.893 1.00 52.06 265 SER C O 1
ATOM 7509 N N . SER C 1 232 ? 17.915 49.741 151.527 1.00 51.77 266 SER C N 1
ATOM 7510 C CA . SER C 1 232 ? 18.485 50.541 152.591 1.00 50.01 266 SER C CA 1
ATOM 7511 C C . SER C 1 232 ? 17.516 50.694 153.765 1.00 49.49 266 SER C C 1
ATOM 7512 O O . SER C 1 232 ? 16.296 50.678 153.572 1.00 48.63 266 SER C O 1
ATOM 7515 N N . LEU C 1 233 ? 18.079 50.825 154.972 1.00 44.03 267 LEU C N 1
ATOM 7516 C CA . LEU C 1 233 ? 17.335 51.025 156.194 1.00 43.06 267 LEU C CA 1
ATOM 7517 C C . LEU C 1 233 ? 17.383 52.508 156.568 1.00 44.68 267 LEU C C 1
ATOM 7518 O O . LEU C 1 233 ? 18.470 53.076 156.758 1.00 43.05 267 LEU C O 1
ATOM 7523 N N . ILE C 1 234 ? 16.196 53.132 156.623 1.00 40.18 268 ILE C N 1
ATOM 7524 C CA . ILE C 1 234 ? 16.051 54.554 156.967 1.00 39.50 268 ILE C CA 1
ATOM 7525 C C . ILE C 1 234 ? 15.590 54.714 158.416 1.00 43.23 268 ILE C C 1
ATOM 7526 O O . ILE C 1 234 ? 14.614 54.074 158.807 1.00 44.92 268 ILE C O 1
ATOM 7531 N N . ILE C 1 235 ? 16.303 55.544 159.214 1.00 37.23 269 ILE C N 1
ATOM 7532 C CA . ILE C 1 235 ? 15.928 55.796 160.606 1.00 36.32 269 ILE C CA 1
ATOM 7533 C C . ILE C 1 235 ? 15.542 57.251 160.821 1.00 41.46 269 ILE C C 1
ATOM 7534 O O . ILE C 1 235 ? 16.285 58.164 160.461 1.00 39.90 269 ILE C O 1
ATOM 7539 N N . LEU C 1 236 ? 14.350 57.440 161.387 1.00 40.89 270 LEU C N 1
ATOM 7540 C CA . LEU C 1 236 ? 13.743 58.713 161.720 1.00 42.99 270 LEU C CA 1
ATOM 7541 C C . LEU C 1 236 ? 13.600 58.810 163.216 1.00 45.70 270 LEU C C 1
ATOM 7542 O O . LEU C 1 236 ? 12.923 57.987 163.842 1.00 44.15 270 LEU C O 1
ATOM 7555 N N . PRO C 1 238 ? 13.298 61.788 166.589 1.00 51.87 272 PRO C N 1
ATOM 7556 C CA . PRO C 1 238 ? 13.295 63.182 167.053 1.00 53.37 272 PRO C CA 1
ATOM 7557 C C . PRO C 1 238 ? 14.549 63.486 167.892 1.00 54.52 272 PRO C C 1
ATOM 7558 O O . PRO C 1 238 ? 15.130 62.563 168.447 1.00 50.11 272 PRO C O 1
ATOM 7562 N N . HIS C 1 239 ? 14.959 64.766 167.989 1.00 53.19 273 HIS C N 1
ATOM 7563 C CA . HIS C 1 239 ? 16.118 65.137 168.806 1.00 54.08 273 HIS C CA 1
ATOM 7564 C C . HIS C 1 239 ? 15.917 64.752 170.282 1.00 59.99 273 HIS C C 1
ATOM 7565 O O . HIS C 1 239 ? 16.784 64.102 170.874 1.00 57.96 273 HIS C O 1
ATOM 7572 N N . HIS C 1 240 ? 14.745 65.103 170.843 1.00 59.94 274 HIS C N 1
ATOM 7573 C CA . HIS C 1 240 ? 14.389 64.824 172.222 1.00 61.96 274 HIS C CA 1
ATOM 7574 C C . HIS C 1 240 ? 13.707 63.483 172.422 1.00 61.73 274 HIS C C 1
ATOM 7575 O O . HIS C 1 240 ? 13.098 62.972 171.497 1.00 59.91 274 HIS C O 1
ATOM 7582 N N . VAL C 1 241 ? 13.719 62.967 173.657 1.00 57.98 275 VAL C N 1
ATOM 7583 C CA . VAL C 1 241 ? 12.971 61.774 174.033 1.00 56.35 275 VAL C CA 1
ATOM 7584 C C . VAL C 1 241 ? 11.535 62.277 174.248 1.00 62.98 275 VAL C C 1
ATOM 7585 O O . VAL C 1 241 ? 11.274 63.143 175.110 1.00 67.85 275 VAL C O 1
ATOM 7589 N N . GLU C 1 242 ? 10.629 61.801 173.410 1.00 56.19 276 GLU C N 1
ATOM 7590 C CA . GLU C 1 242 ? 9.219 62.215 173.381 1.00 55.87 276 GLU C CA 1
ATOM 7591 C C . GLU C 1 242 ? 8.401 61.077 172.743 1.00 59.16 276 GLU C C 1
ATOM 7592 O O . GLU C 1 242 ? 9.004 60.228 172.057 1.00 56.17 276 GLU C O 1
ATOM 7598 N N . PRO C 1 243 ? 7.038 61.069 172.899 1.00 55.56 277 PRO C N 1
ATOM 7599 C CA . PRO C 1 243 ? 6.227 60.037 172.223 1.00 54.18 277 PRO C CA 1
ATOM 7600 C C . PRO C 1 243 ? 6.310 60.229 170.705 1.00 59.83 277 PRO C C 1
ATOM 7601 O O . PRO C 1 243 ? 6.433 61.372 170.230 1.00 64.06 277 PRO C O 1
ATOM 7605 N N . LEU C 1 244 ? 6.256 59.143 169.944 1.00 51.12 278 LEU C N 1
ATOM 7606 C CA . LEU C 1 244 ? 6.391 59.295 168.497 1.00 49.02 278 LEU C CA 1
ATOM 7607 C C . LEU C 1 244 ? 5.259 59.997 167.752 1.00 52.71 278 LEU C C 1
ATOM 7608 O O . LEU C 1 244 ? 5.424 60.356 166.587 1.00 54.42 278 LEU C O 1
ATOM 7613 N N . GLU C 1 245 ? 4.143 60.231 168.432 1.00 48.66 279 GLU C N 1
ATOM 7614 C CA . GLU C 1 245 ? 2.939 60.881 167.888 1.00 49.61 279 GLU C CA 1
ATOM 7615 C C . GLU C 1 245 ? 3.231 62.086 166.983 1.00 58.02 279 GLU C C 1
ATOM 7616 O O . GLU C 1 245 ? 2.678 62.167 165.880 1.00 58.43 279 GLU C O 1
ATOM 7622 N N . ARG C 1 246 ? 4.093 63.013 167.454 1.00 55.72 280 ARG C N 1
ATOM 7623 C CA . ARG C 1 246 ? 4.447 64.210 166.715 1.00 56.63 280 ARG C CA 1
ATOM 7624 C C . ARG C 1 246 ? 5.114 63.879 165.395 1.00 61.94 280 ARG C C 1
ATOM 7625 O O . ARG C 1 246 ? 4.716 64.413 164.363 1.00 64.21 280 ARG C O 1
ATOM 7633 N N . LEU C 1 247 ? 6.108 63.001 165.420 1.00 56.69 281 LEU C N 1
ATOM 7634 C CA . LEU C 1 247 ? 6.832 62.584 164.232 1.00 55.33 281 LEU C CA 1
ATOM 7635 C C . LEU C 1 247 ? 5.919 61.822 163.283 1.00 59.33 281 LEU C C 1
ATOM 7636 O O . LEU C 1 247 ? 6.006 62.019 162.077 1.00 59.23 281 LEU C O 1
ATOM 7641 N N . GLU C 1 248 ? 5.053 60.951 163.818 1.00 56.63 282 GLU C N 1
ATOM 7642 C CA . GLU C 1 248 ? 4.112 60.141 163.032 1.00 56.72 282 GLU C CA 1
ATOM 7643 C C . GLU C 1 248 ? 3.129 60.998 162.232 1.00 62.34 282 GLU C C 1
ATOM 7644 O O . GLU C 1 248 ? 2.828 60.666 161.090 1.00 61.39 282 GLU C O 1
ATOM 7650 N N . LYS C 1 249 ? 2.697 62.150 162.808 1.00 61.55 283 LYS C N 1
ATOM 7651 C CA . LYS C 1 249 ? 1.844 63.146 162.154 1.00 62.29 283 LYS C CA 1
ATOM 7652 C C . LYS C 1 249 ? 2.548 63.691 160.917 1.00 64.35 283 LYS C C 1
ATOM 7653 O O . LYS C 1 249 ? 1.898 63.894 159.898 1.00 65.97 283 LYS C O 1
ATOM 7659 N N . LEU C 1 250 ? 3.878 63.902 161.002 1.00 58.81 284 LEU C N 1
ATOM 7660 C CA . LEU C 1 250 ? 4.729 64.396 159.919 1.00 58.67 284 LEU C CA 1
ATOM 7661 C C . LEU C 1 250 ? 5.000 63.359 158.862 1.00 63.73 284 LEU C C 1
ATOM 7662 O O . LEU C 1 250 ? 5.204 63.725 157.705 1.00 64.60 284 LEU C O 1
ATOM 7667 N N . LEU C 1 251 ? 5.038 62.068 159.249 1.00 60.30 285 LEU C N 1
ATOM 7668 C CA . LEU C 1 251 ? 5.359 60.965 158.337 1.00 59.16 285 LEU C CA 1
ATOM 7669 C C . LEU C 1 251 ? 4.327 60.729 157.250 1.00 65.21 285 LEU C C 1
ATOM 7670 O O . LEU C 1 251 ? 3.242 60.204 157.529 1.00 67.80 285 LEU C O 1
ATOM 7675 N N . THR C 1 252 ? 4.676 61.135 156.014 1.00 60.09 286 THR C N 1
ATOM 7676 C CA . THR C 1 252 ? 3.880 60.940 154.800 1.00 61.66 286 THR C CA 1
ATOM 7677 C C . THR C 1 252 ? 4.824 60.550 153.672 1.00 67.76 286 THR C C 1
ATOM 7678 O O . THR C 1 252 ? 6.033 60.782 153.778 1.00 68.39 286 THR C O 1
ATOM 7682 N N . LYS C 1 253 ? 4.282 59.995 152.584 1.00 65.14 287 LYS C N 1
ATOM 7683 C CA . LYS C 1 253 ? 5.056 59.600 151.406 1.00 66.07 287 LYS C CA 1
ATOM 7684 C C . LYS C 1 253 ? 5.788 60.838 150.827 1.00 72.73 287 LYS C C 1
ATOM 7685 O O . LYS C 1 253 ? 6.962 60.756 150.461 1.00 72.76 287 LYS C O 1
ATOM 7691 N N . GLU C 1 254 ? 5.104 61.996 150.836 1.00 71.22 288 GLU C N 1
ATOM 7692 C CA . GLU C 1 254 ? 5.589 63.286 150.331 1.00 72.14 288 GLU C CA 1
ATOM 7693 C C . GLU C 1 254 ? 6.678 63.877 151.236 1.00 72.32 288 GLU C C 1
ATOM 7694 O O . GLU C 1 254 ? 7.692 64.381 150.734 1.00 72.96 288 GLU C O 1
ATOM 7700 N N . GLN C 1 255 ? 6.459 63.829 152.566 1.00 64.98 289 GLN C N 1
ATOM 7701 C CA . GLN C 1 255 ? 7.417 64.357 153.536 1.00 63.99 289 GLN C CA 1
ATOM 7702 C C . GLN C 1 255 ? 8.713 63.562 153.493 1.00 66.02 289 GLN C C 1
ATOM 7703 O O . GLN C 1 255 ? 9.799 64.153 153.531 1.00 66.90 289 GLN C O 1
ATOM 7709 N N . LEU C 1 256 ? 8.586 62.224 153.370 1.00 58.73 290 LEU C N 1
ATOM 7710 C CA . LEU C 1 256 ? 9.715 61.331 153.255 1.00 56.26 290 LEU C CA 1
ATOM 7711 C C . LEU C 1 256 ? 10.533 61.694 152.020 1.00 59.04 290 LEU C C 1
ATOM 7712 O O . LEU C 1 256 ? 11.743 61.848 152.128 1.00 56.78 290 LEU C O 1
ATOM 7717 N N . LYS C 1 257 ? 9.867 61.938 150.880 1.00 58.31 291 LYS C N 1
ATOM 7718 C CA . LYS C 1 257 ? 10.536 62.348 149.635 1.00 59.70 291 LYS C CA 1
ATOM 7719 C C . LYS C 1 257 ? 11.343 63.637 149.868 1.00 63.92 291 LYS C C 1
ATOM 7720 O O . LYS C 1 257 ? 12.502 63.700 149.451 1.00 63.45 291 LYS C O 1
ATOM 7726 N N . ILE C 1 258 ? 10.739 64.628 150.582 1.00 59.94 292 ILE C N 1
ATOM 7727 C CA . ILE C 1 258 ? 11.368 65.909 150.922 1.00 60.69 292 ILE C CA 1
ATOM 7728 C C . ILE C 1 258 ? 12.639 65.691 151.749 1.00 63.96 292 ILE C C 1
ATOM 7729 O O . ILE C 1 258 ? 13.702 66.212 151.389 1.00 66.18 292 ILE C O 1
ATOM 7734 N N . TRP C 1 259 ? 12.523 64.908 152.840 1.00 57.10 293 TRP C N 1
ATOM 7735 C CA . TRP C 1 259 ? 13.631 64.604 153.747 1.00 55.86 293 TRP C CA 1
ATOM 7736 C C . TRP C 1 259 ? 14.784 63.899 153.072 1.00 61.35 293 TRP C C 1
ATOM 7737 O O . TRP C 1 259 ? 15.939 64.208 153.348 1.00 61.62 293 TRP C O 1
ATOM 7756 N N . GLY C 1 261 ? 15.641 63.933 149.865 1.00 58.53 295 GLY C N 1
ATOM 7757 C CA . GLY C 1 261 ? 16.283 64.844 148.938 1.00 59.76 295 GLY C CA 1
ATOM 7758 C C . GLY C 1 261 ? 17.224 65.778 149.670 1.00 65.57 295 GLY C C 1
ATOM 7759 O O . GLY C 1 261 ? 18.245 66.197 149.118 1.00 68.52 295 GLY C O 1
ATOM 7760 N N . LYS C 1 262 ? 16.894 66.091 150.934 1.00 61.58 296 LYS C N 1
ATOM 7761 C CA . LYS C 1 262 ? 17.660 66.991 151.797 1.00 61.70 296 LYS C CA 1
ATOM 7762 C C . LYS C 1 262 ? 18.883 66.313 152.441 1.00 63.80 296 LYS C C 1
ATOM 7763 O O . LYS C 1 262 ? 19.771 67.007 152.949 1.00 64.48 296 LYS C O 1
ATOM 7777 N N . GLN C 1 264 ? 22.489 64.265 152.800 1.00 57.84 298 GLN C N 1
ATOM 7778 C CA . GLN C 1 264 ? 23.814 64.326 152.169 1.00 57.95 298 GLN C CA 1
ATOM 7779 C C . GLN C 1 264 ? 24.817 63.415 152.886 1.00 58.83 298 GLN C C 1
ATOM 7780 O O . GLN C 1 264 ? 24.608 63.107 154.053 1.00 58.18 298 GLN C O 1
ATOM 7786 N N . LYS C 1 265 ? 25.824 62.888 152.160 1.00 53.00 299 LYS C N 1
ATOM 7787 C CA . LYS C 1 265 ? 26.824 61.990 152.733 1.00 49.58 299 LYS C CA 1
ATOM 7788 C C . LYS C 1 265 ? 27.724 62.690 153.716 1.00 55.25 299 LYS C C 1
ATOM 7789 O O . LYS C 1 265 ? 28.468 63.613 153.342 1.00 59.63 299 LYS C O 1
ATOM 7795 N N . LYS C 1 266 ? 27.596 62.302 155.003 1.00 47.44 300 LYS C N 1
ATOM 7796 C CA . LYS C 1 266 ? 28.353 62.929 156.087 1.00 47.80 300 LYS C CA 1
ATOM 7797 C C . LYS C 1 266 ? 28.966 61.869 156.978 1.00 52.80 300 LYS C C 1
ATOM 7798 O O . LYS C 1 266 ? 28.411 60.754 157.073 1.00 49.84 300 LYS C O 1
ATOM 7804 N N . ALA C 1 267 ? 30.070 62.237 157.702 1.00 50.33 301 ALA C N 1
ATOM 7805 C CA . ALA C 1 267 ? 30.668 61.361 158.738 1.00 48.21 301 ALA C CA 1
ATOM 7806 C C . ALA C 1 267 ? 29.631 61.269 159.854 1.00 51.38 301 ALA C C 1
ATOM 7807 O O . ALA C 1 267 ? 29.264 62.298 160.429 1.00 51.91 301 ALA C O 1
ATOM 7809 N N . VAL C 1 268 ? 29.042 60.072 160.029 1.00 45.71 302 VAL C N 1
ATOM 7810 C CA . VAL C 1 268 ? 28.052 59.824 161.077 1.00 43.14 302 VAL C CA 1
ATOM 7811 C C . VAL C 1 268 ? 28.470 58.689 161.983 1.00 46.55 302 VAL C C 1
ATOM 7812 O O . VAL C 1 268 ? 28.839 57.606 161.506 1.00 46.19 302 VAL C O 1
ATOM 7816 N N . ALA C 1 269 ? 28.366 58.932 163.297 1.00 41.38 303 ALA C N 1
ATOM 7817 C CA . ALA C 1 269 ? 28.582 57.914 164.323 1.00 39.43 303 ALA C CA 1
ATOM 7818 C C . ALA C 1 269 ? 27.183 57.381 164.702 1.00 41.58 303 ALA C C 1
ATOM 7819 O O . ALA C 1 269 ? 26.419 58.051 165.442 1.00 42.49 303 ALA C O 1
ATOM 7821 N N . ILE C 1 270 ? 26.816 56.238 164.108 1.00 34.84 304 ILE C N 1
ATOM 7822 C CA . ILE C 1 270 ? 25.523 55.592 164.372 1.00 33.69 304 ILE C CA 1
ATOM 7823 C C . ILE C 1 270 ? 25.674 54.647 165.563 1.00 42.33 304 ILE C C 1
ATOM 7824 O O . ILE C 1 270 ? 26.575 53.779 165.567 1.00 45.17 304 ILE C O 1
ATOM 7829 N N . SER C 1 271 ? 24.781 54.810 166.567 1.00 36.11 305 SER C N 1
ATOM 7830 C CA . SER C 1 271 ? 24.727 53.937 167.740 1.00 35.25 305 SER C CA 1
ATOM 7831 C C . SER C 1 271 ? 23.294 53.434 167.765 1.00 40.96 305 SER C C 1
ATOM 7832 O O . SER C 1 271 ? 22.357 54.247 167.799 1.00 42.15 305 SER C O 1
ATOM 7835 N N . LEU C 1 272 ? 23.119 52.101 167.709 1.00 36.90 306 LEU C N 1
ATOM 7836 C CA . LEU C 1 272 ? 21.802 51.461 167.661 1.00 37.11 306 LEU C CA 1
ATOM 7837 C C . LEU C 1 272 ? 21.686 50.373 168.678 1.00 43.01 306 LEU C C 1
ATOM 7838 O O . LEU C 1 272 ? 22.665 49.646 168.873 1.00 43.96 306 LEU C O 1
ATOM 7843 N N . PRO C 1 273 ? 20.472 50.125 169.232 1.00 39.60 307 PRO C N 1
ATOM 7844 C CA . PRO C 1 273 ? 20.316 48.975 170.142 1.00 39.56 307 PRO C CA 1
ATOM 7845 C C . PRO C 1 273 ? 20.549 47.675 169.345 1.00 41.37 307 PRO C C 1
ATOM 7846 O O . PRO C 1 273 ? 20.255 47.608 168.140 1.00 38.60 307 PRO C O 1
ATOM 7850 N N . LYS C 1 274 ? 21.157 46.684 169.992 1.00 36.29 308 LYS C N 1
ATOM 7851 C CA . LYS C 1 274 ? 21.483 45.416 169.370 1.00 35.16 308 LYS C CA 1
ATOM 7852 C C . LYS C 1 274 ? 20.641 44.362 170.016 1.00 41.02 308 LYS C C 1
ATOM 7853 O O . LYS C 1 274 ? 20.628 44.244 171.227 1.00 44.96 308 LYS C O 1
ATOM 7859 N N . GLY C 1 275 ? 19.987 43.564 169.209 1.00 35.61 309 GLY C N 1
ATOM 7860 C CA . GLY C 1 275 ? 19.145 42.483 169.687 1.00 34.83 309 GLY C CA 1
ATOM 7861 C C . GLY C 1 275 ? 17.948 42.244 168.796 1.00 40.93 309 GLY C C 1
ATOM 7862 O O . GLY C 1 275 ? 17.728 42.938 167.795 1.00 39.04 309 GLY C O 1
ATOM 7863 N N . VAL C 1 276 ? 17.160 41.258 169.183 1.00 41.33 310 VAL C N 1
ATOM 7864 C CA . VAL C 1 276 ? 15.958 40.822 168.487 1.00 40.50 310 VAL C CA 1
ATOM 7865 C C . VAL C 1 276 ? 14.791 41.496 169.116 1.00 48.17 310 VAL C C 1
ATOM 7866 O O . VAL C 1 276 ? 14.661 41.436 170.329 1.00 50.53 310 VAL C O 1
ATOM 7870 N N . VAL C 1 277 ? 13.953 42.156 168.294 1.00 46.17 311 VAL C N 1
ATOM 7871 C CA . VAL C 1 277 ? 12.708 42.804 168.702 1.00 45.95 311 VAL C CA 1
ATOM 7872 C C . VAL C 1 277 ? 11.583 41.892 168.183 1.00 52.67 311 VAL C C 1
ATOM 7873 O O . VAL C 1 277 ? 11.484 41.639 166.978 1.00 53.31 311 VAL C O 1
ATOM 7877 N N . GLU C 1 278 ? 10.769 41.371 169.099 1.00 50.82 312 GLU C N 1
ATOM 7878 C CA . GLU C 1 278 ? 9.648 40.485 168.769 1.00 51.50 312 GLU C CA 1
ATOM 7879 C C . GLU C 1 278 ? 8.328 41.258 168.797 1.00 57.79 312 GLU C C 1
ATOM 7880 O O . GLU C 1 278 ? 7.977 41.848 169.824 1.00 56.64 312 GLU C O 1
ATOM 7886 N N . VAL C 1 279 ? 7.601 41.283 167.671 1.00 58.36 313 VAL C N 1
ATOM 7887 C CA . VAL C 1 279 ? 6.331 42.028 167.598 1.00 60.73 313 VAL C CA 1
ATOM 7888 C C . VAL C 1 279 ? 5.248 41.182 166.992 1.00 69.22 313 VAL C C 1
ATOM 7889 O O . VAL C 1 279 ? 5.419 40.694 165.873 1.00 70.81 313 VAL C O 1
ATOM 7893 N N . THR C 1 280 ? 4.108 41.073 167.685 1.00 67.53 314 THR C N 1
ATOM 7894 C CA . THR C 1 280 ? 2.954 40.356 167.168 1.00 70.15 314 THR C CA 1
ATOM 7895 C C . THR C 1 280 ? 1.737 41.262 167.163 1.00 78.11 314 THR C C 1
ATOM 7896 O O . THR C 1 280 ? 1.263 41.701 168.222 1.00 78.67 314 THR C O 1
ATOM 7900 N N . HIS C 1 281 ? 1.218 41.507 165.954 1.00 75.48 315 HIS C N 1
ATOM 7901 C CA . HIS C 1 281 ? 0.025 42.295 165.714 1.00 75.73 315 HIS C CA 1
ATOM 7902 C C . HIS C 1 281 ? -1.114 41.407 165.240 1.00 85.17 315 HIS C C 1
ATOM 7903 O O . HIS C 1 281 ? -0.872 40.481 164.453 1.00 86.25 315 HIS C O 1
ATOM 7910 N N . ASP C 1 282 ? -2.373 41.739 165.662 1.00 84.03 316 ASP C N 1
ATOM 7911 C CA . ASP C 1 282 ? -3.592 41.073 165.179 1.00 85.95 316 ASP C CA 1
ATOM 7912 C C . ASP C 1 282 ? -4.226 42.129 164.284 1.00 90.70 316 ASP C C 1
ATOM 7913 O O . ASP C 1 282 ? -4.837 43.095 164.767 1.00 89.95 316 ASP C O 1
ATOM 7918 N N . LEU C 1 283 ? -3.980 41.994 162.973 1.00 87.05 317 LEU C N 1
ATOM 7919 C CA . LEU C 1 283 ? -4.439 42.978 162.001 1.00 86.35 317 LEU C CA 1
ATOM 7920 C C . LEU C 1 283 ? -5.944 43.063 161.802 1.00 92.82 317 LEU C C 1
ATOM 7921 O O . LEU C 1 283 ? -6.420 44.103 161.343 1.00 92.72 317 LEU C O 1
ATOM 7926 N N . GLN C 1 284 ? -6.691 41.992 162.159 1.00 92.03 318 GLN C N 1
ATOM 7927 C CA . GLN C 1 284 ? -8.149 41.869 161.992 1.00 94.43 318 GLN C CA 1
ATOM 7928 C C . GLN C 1 284 ? -8.959 43.181 162.070 1.00 95.95 318 GLN C C 1
ATOM 7929 O O . GLN C 1 284 ? -9.514 43.628 161.055 1.00 94.14 318 GLN C O 1
ATOM 7935 N N . LYS C 1 285 ? -8.969 43.810 163.258 1.00 92.39 319 LYS C N 1
ATOM 7936 C CA . LYS C 1 285 ? -9.705 45.048 163.518 1.00 92.99 319 LYS C CA 1
ATOM 7937 C C . LYS C 1 285 ? -9.336 46.222 162.591 1.00 96.64 319 LYS C C 1
ATOM 7938 O O . LYS C 1 285 ? -10.226 46.905 162.082 1.00 96.96 319 LYS C O 1
ATOM 7944 N N . HIS C 1 286 ? -8.037 46.416 162.344 1.00 91.92 320 HIS C N 1
ATOM 7945 C CA . HIS C 1 286 ? -7.529 47.505 161.518 1.00 90.38 320 HIS C CA 1
ATOM 7946 C C . HIS C 1 286 ? -7.835 47.331 160.009 1.00 94.50 320 HIS C C 1
ATOM 7947 O O . HIS C 1 286 ? -8.104 48.313 159.300 1.00 94.06 320 HIS C O 1
ATOM 7954 N N . LEU C 1 287 ? -7.905 46.056 159.569 1.00 92.10 321 LEU C N 1
ATOM 7955 C CA . LEU C 1 287 ? -8.216 45.674 158.182 1.00 93.43 321 LEU C CA 1
ATOM 7956 C C . LEU C 1 287 ? -9.661 45.989 157.847 1.00 100.12 321 LEU C C 1
ATOM 7957 O O . LEU C 1 287 ? -9.981 46.237 156.680 1.00 100.19 321 LEU C O 1
ATOM 7962 N N . ALA C 1 288 ? -10.531 45.952 158.869 1.00 98.88 322 ALA C N 1
ATOM 7963 C CA . ALA C 1 288 ? -11.951 46.25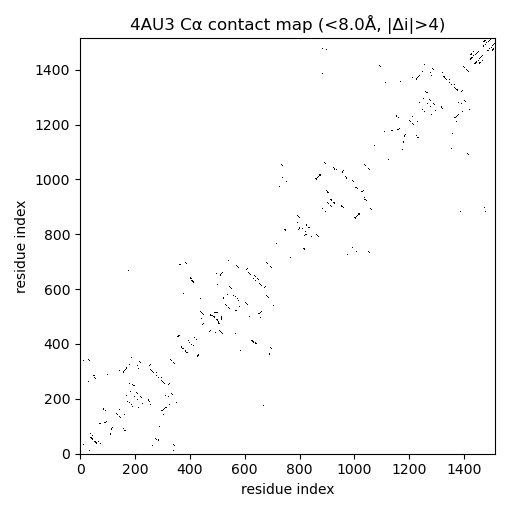3 158.735 1.00 102.13 322 ALA C CA 1
ATOM 7964 C C . ALA C 1 288 ? -12.174 47.685 158.228 1.00 105.13 322 ALA C C 1
ATOM 7965 O O . ALA C 1 288 ? -12.936 47.868 157.265 1.00 104.87 322 ALA C O 1
ATOM 7967 N N . GLY C 1 289 ? -11.482 48.654 158.854 1.00 100.27 323 G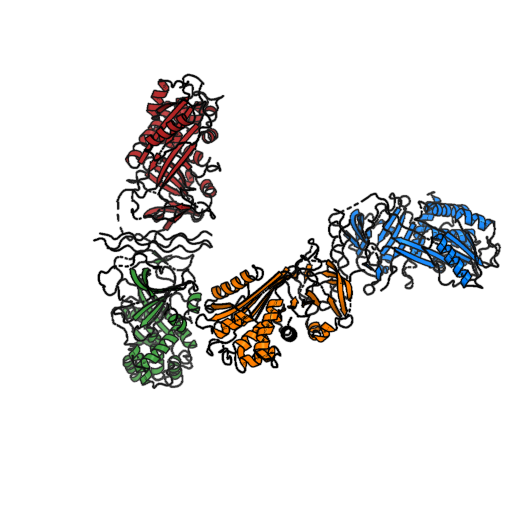LY C N 1
ATOM 7968 C CA . GLY C 1 289 ? -11.521 50.077 158.524 1.00 99.35 323 GLY C CA 1
ATOM 7969 C C . GLY C 1 289 ? -10.840 50.434 157.216 1.00 102.67 323 GLY C C 1
ATOM 7970 O O . GLY C 1 289 ? -10.917 51.581 156.770 1.00 100.96 323 GLY C O 1
ATOM 7971 N N . LEU C 1 290 ? -10.136 49.466 156.613 1.00 101.25 324 LEU C N 1
ATOM 7972 C CA . LEU C 1 290 ? -9.495 49.674 155.324 1.00 101.05 324 LEU C CA 1
ATOM 7973 C C . LEU C 1 290 ? -10.400 49.264 154.160 1.00 108.90 324 LEU C C 1
ATOM 7974 O O . LEU C 1 290 ? -10.046 49.525 153.006 1.00 108.28 324 LEU C O 1
ATOM 7979 N N . GLY C 1 291 ? -11.568 48.677 154.466 1.00 109.50 325 GLY C N 1
ATOM 7980 C CA . GLY C 1 291 ? -12.548 48.301 153.446 1.00 113.33 325 GLY C CA 1
ATOM 7981 C C . GLY C 1 291 ? -12.939 46.837 153.341 1.00 121.24 325 GLY C C 1
ATOM 7982 O O . GLY C 1 291 ? -13.958 46.506 152.711 1.00 124.61 325 GLY C O 1
ATOM 7983 N N . LEU C 1 292 ? -12.104 45.937 153.899 1.00 116.16 326 LEU C N 1
ATOM 7984 C CA . LEU C 1 292 ? -12.419 44.518 153.909 1.00 117.45 326 LEU C CA 1
ATOM 7985 C C . LEU C 1 292 ? -13.318 44.331 155.137 1.00 122.42 326 LEU C C 1
ATOM 7986 O O . LEU C 1 292 ? -12.831 44.143 156.261 1.00 120.30 326 LEU C O 1
ATOM 7991 N N . THR C 1 293 ? -14.640 44.489 154.904 1.00 121.25 327 THR C N 1
ATOM 7992 C CA . THR C 1 293 ? -15.726 44.468 155.895 1.00 121.80 327 THR C CA 1
ATOM 7993 C C . THR C 1 293 ? -16.547 43.178 155.898 1.00 127.34 327 THR C C 1
ATOM 7994 O O . THR C 1 293 ? -17.081 42.800 156.948 1.00 127.07 327 THR C O 1
ATOM 7998 N N . GLU C 1 294 ? -16.667 42.531 154.719 1.00 125.71 328 GLU C N 1
ATOM 7999 C CA . GLU C 1 294 ? -17.427 41.295 154.514 1.00 129.36 328 GLU C CA 1
ATOM 8000 C C . GLU C 1 294 ? -16.703 40.062 154.983 1.00 132.81 328 GLU C C 1
ATOM 8001 O O . GLU C 1 294 ? -17.353 39.185 155.546 1.00 134.28 328 GLU C O 1
ATOM 8007 N N . ALA C 1 295 ? -15.364 39.988 154.764 1.00 126.82 329 ALA C N 1
ATOM 8008 C CA . ALA C 1 295 ? -14.564 38.834 155.160 1.00 126.37 329 ALA C CA 1
ATOM 8009 C C . ALA C 1 295 ? -14.386 38.731 156.674 1.00 129.06 329 ALA C C 1
ATOM 8010 O O . ALA C 1 295 ? -14.271 37.619 157.189 1.00 129.84 329 ALA C O 1
ATOM 8012 N N . ILE C 1 296 ? -14.431 39.883 157.379 1.00 124.16 330 ILE C N 1
ATOM 8013 C CA . ILE C 1 296 ? -14.260 39.982 158.836 1.00 123.35 330 ILE C CA 1
ATOM 8014 C C . ILE C 1 296 ? -15.501 39.665 159.692 1.00 129.73 330 ILE C C 1
ATOM 8015 O O . ILE C 1 296 ? -15.368 39.479 160.906 1.00 127.89 330 ILE C O 1
ATOM 8020 N N . ASP C 1 297 ? -16.695 39.600 159.060 1.00 130.94 331 ASP C N 1
ATOM 8021 C CA . ASP C 1 297 ? -17.973 39.283 159.717 1.00 134.94 331 ASP C CA 1
ATOM 8022 C C . ASP C 1 297 ? -18.465 37.896 159.291 1.00 143.30 331 ASP C C 1
ATOM 8023 O O . ASP C 1 297 ? -18.485 37.585 158.099 1.00 144.87 331 ASP C O 1
ATOM 8028 N N . LYS C 1 298 ? -18.860 37.077 160.278 1.00 142.31 332 LYS C N 1
ATOM 8029 C CA . LYS C 1 298 ? -19.344 35.696 160.134 1.00 147.07 332 LYS C CA 1
ATOM 8030 C C . LYS C 1 298 ? -20.570 35.570 159.226 1.00 156.60 332 LYS C C 1
ATOM 8031 O O . LYS C 1 298 ? -20.696 34.591 158.488 1.00 159.06 332 LYS C O 1
ATOM 8037 N N . ASN C 1 299 ? -21.463 36.566 159.288 1.00 153.90 333 ASN C N 1
ATOM 8038 C CA . ASN C 1 299 ? -22.725 36.604 158.546 1.00 158.19 333 ASN C CA 1
ATOM 8039 C C . ASN C 1 299 ? -22.604 37.026 157.076 1.00 161.71 333 ASN C C 1
ATOM 8040 O O . ASN C 1 299 ? -23.532 36.772 156.299 1.00 162.21 333 ASN C O 1
ATOM 8045 N N . LYS C 1 300 ? -21.481 37.671 156.694 1.00 153.54 334 LYS C N 1
ATOM 8046 C CA . LYS C 1 300 ? -21.288 38.173 155.330 1.00 152.37 334 LYS C CA 1
ATOM 8047 C C . LYS C 1 300 ? -20.148 37.510 154.546 1.00 155.23 334 LYS C C 1
ATOM 8048 O O . LYS C 1 300 ? -20.109 37.640 153.318 1.00 155.02 334 LYS C O 1
ATOM 8054 N N . ALA C 1 301 ? -19.204 36.842 155.241 1.00 151.79 335 ALA C N 1
ATOM 8055 C CA . ALA C 1 301 ? -18.011 36.233 154.638 1.00 150.29 335 ALA C CA 1
ATOM 8056 C C . ALA C 1 301 ? -18.194 35.073 153.668 1.00 159.64 335 ALA C C 1
ATOM 8057 O O . ALA C 1 301 ? -18.402 33.931 154.090 1.00 160.36 335 ALA C O 1
ATOM 8059 N N . ASP C 1 302 ? -18.036 35.368 152.365 1.00 158.26 336 ASP C N 1
ATOM 8060 C CA . ASP C 1 302 ? -18.104 34.377 151.297 1.00 161.51 336 ASP C CA 1
ATOM 8061 C C . ASP C 1 302 ? -16.701 33.919 150.892 1.00 163.84 336 ASP C C 1
ATOM 8062 O O . ASP C 1 302 ? -15.988 34.626 150.173 1.00 163.01 336 ASP C O 1
ATOM 8067 N N . LEU C 1 303 ? -16.310 32.733 151.373 1.00 161.60 337 LEU C N 1
ATOM 8068 C CA . LEU C 1 303 ? -15.028 32.110 151.050 1.00 160.54 337 LEU C CA 1
ATOM 8069 C C . LEU C 1 303 ? -15.317 30.685 150.560 1.00 163.57 337 LEU C C 1
ATOM 8070 O O . LEU C 1 303 ? -14.765 29.696 151.047 1.00 162.24 337 LEU C O 1
ATOM 8075 N N . SER C 1 304 ? -16.236 30.618 149.580 1.00 163.29 338 SER C N 1
ATOM 8076 C CA . SER C 1 304 ? -16.736 29.410 148.928 1.00 164.30 338 SER C CA 1
ATOM 8077 C C . SER C 1 304 ? -15.705 28.749 148.017 1.00 168.30 338 SER C C 1
ATOM 8078 O O . SER C 1 304 ? -15.939 27.631 147.555 1.00 168.41 338 SER C O 1
ATOM 8081 N N . ARG C 1 305 ? -14.572 29.431 147.755 1.00 166.92 339 ARG C N 1
ATOM 8082 C CA . ARG C 1 305 ? -13.481 28.887 146.939 1.00 167.15 339 ARG C CA 1
ATOM 8083 C C . ARG C 1 305 ? -12.519 28.124 147.828 1.00 170.01 339 ARG C C 1
ATOM 8084 O O . ARG C 1 305 ? -11.857 27.193 147.364 1.00 169.46 339 ARG C O 1
ATOM 8100 N N . SER C 1 307 ? -13.279 26.627 151.253 1.00 168.06 341 SER C N 1
ATOM 8101 C CA . SER C 1 307 ? -13.838 25.450 151.918 1.00 167.84 341 SER C CA 1
ATOM 8102 C C . SER C 1 307 ? -14.971 24.726 151.181 1.00 170.83 341 SER C C 1
ATOM 8103 O O . SER C 1 307 ? -15.291 23.580 151.524 1.00 170.62 341 SER C O 1
ATOM 8106 N N . GLY C 1 308 ? -15.545 25.390 150.179 1.00 168.62 342 GLY C N 1
ATOM 8107 C CA . GLY C 1 308 ? -16.647 24.856 149.385 1.00 169.25 342 GLY C CA 1
ATOM 8108 C C . GLY C 1 308 ? -18.012 25.363 149.810 1.00 171.85 342 GLY C C 1
ATOM 8109 O O . GLY C 1 308 ? -18.983 25.216 149.063 1.00 172.69 342 GLY C O 1
ATOM 8110 N N . LYS C 1 309 ? -18.093 25.963 151.014 1.00 168.35 343 LYS C N 1
ATOM 8111 C CA . LYS C 1 309 ? -19.321 26.501 151.611 1.00 168.42 343 LYS C CA 1
ATOM 8112 C C . LYS C 1 309 ? -19.009 27.764 152.457 1.00 169.27 343 LYS C C 1
ATOM 8113 O O . LYS C 1 309 ? -17.832 28.066 152.698 1.00 167.79 343 LYS C O 1
ATOM 8119 N N . LYS C 1 310 ? -20.067 28.497 152.900 1.00 166.59 344 LYS C N 1
ATOM 8120 C CA . LYS C 1 310 ? -19.991 29.705 153.742 1.00 165.63 344 LYS C CA 1
ATOM 8121 C C . LYS C 1 310 ? -19.888 29.321 155.246 1.00 166.91 344 LYS C C 1
ATOM 8122 O O . LYS C 1 310 ? -20.569 29.895 156.105 1.00 166.47 344 LYS C O 1
ATOM 8128 N N . ASP C 1 311 ? -19.012 28.340 155.544 1.00 163.71 345 ASP C N 1
ATOM 8129 C CA . ASP C 1 311 ? -18.725 27.824 156.885 1.00 163.01 345 ASP C CA 1
ATOM 8130 C C . ASP C 1 311 ? -17.438 28.472 157.438 1.00 164.54 345 ASP C C 1
ATOM 8131 O O . ASP C 1 311 ? -16.863 27.974 158.413 1.00 164.60 345 ASP C O 1
ATOM 8136 N N . LEU C 1 312 ? -17.008 29.600 156.822 1.00 160.73 346 LEU C N 1
ATOM 8137 C CA . LEU C 1 312 ? -15.770 30.279 157.175 1.00 159.12 346 LEU C CA 1
ATOM 8138 C C . LEU C 1 312 ? -15.818 31.807 157.073 1.00 156.24 346 LEU C C 1
ATOM 8139 O O . LEU C 1 312 ? -16.503 32.361 156.209 1.00 156.64 346 LEU C O 1
ATOM 8144 N N . TYR C 1 313 ? -15.052 32.468 157.965 1.00 144.80 347 TYR C N 1
ATOM 8145 C CA . TYR C 1 313 ? -14.842 33.910 158.036 1.00 138.75 347 TYR C CA 1
ATOM 8146 C C . TYR C 1 313 ? -13.396 34.202 158.481 1.00 138.60 347 TYR C C 1
ATOM 8147 O O . TYR C 1 313 ? -12.710 33.298 158.968 1.00 138.48 347 TYR C O 1
ATOM 8156 N N . LEU C 1 314 ? -12.919 35.437 158.273 1.00 131.02 348 LEU C N 1
ATOM 8157 C CA . LEU C 1 314 ? -11.568 35.827 158.666 1.00 125.67 348 LEU C CA 1
ATOM 8158 C C . LEU C 1 314 ? -11.573 36.316 160.125 1.00 124.86 348 LEU C C 1
ATOM 8159 O O . LEU C 1 314 ? -11.850 37.488 160.401 1.00 123.38 348 LEU C O 1
ATOM 8164 N N . ALA C 1 315 ? -11.333 35.379 161.057 1.00 119.73 349 ALA C N 1
ATOM 8165 C CA . ALA C 1 315 ? -11.354 35.625 162.496 1.00 118.21 349 ALA C CA 1
ATOM 8166 C C . ALA C 1 315 ? -10.191 36.448 162.999 1.00 117.74 349 ALA C C 1
ATOM 8167 O O . ALA C 1 315 ? -10.379 37.257 163.907 1.00 115.77 349 ALA C O 1
ATOM 8169 N N . SER C 1 316 ? -8.978 36.213 162.454 1.00 112.51 350 SER C N 1
ATOM 8170 C CA . SER C 1 316 ? -7.756 36.902 162.874 1.00 107.85 350 SER C CA 1
ATOM 8171 C C . SER C 1 316 ? -6.678 36.888 161.811 1.00 106.69 350 SER C C 1
ATOM 8172 O O . SER C 1 316 ? -6.581 35.928 161.041 1.00 107.04 350 SER C O 1
ATOM 8175 N N . VAL C 1 317 ? -5.874 37.967 161.765 1.00 98.77 351 VAL C N 1
ATOM 8176 C CA . VAL C 1 317 ? -4.707 38.070 160.883 1.00 95.92 351 VAL C CA 1
ATOM 8177 C C . VAL C 1 317 ? -3.508 38.442 161.747 1.00 94.20 351 VAL C C 1
ATOM 8178 O O . VAL C 1 317 ? -3.401 39.567 162.243 1.00 91.64 351 VAL C O 1
ATOM 8182 N N . PHE C 1 318 ? -2.662 37.448 161.988 1.00 89.04 352 PHE C N 1
ATOM 8183 C CA . PHE C 1 318 ? -1.472 37.592 162.809 1.00 85.46 352 PHE C CA 1
ATOM 8184 C C . PHE C 1 318 ? -0.281 37.908 161.983 1.00 82.63 352 PHE C C 1
ATOM 8185 O O . PHE C 1 318 ? 0.070 37.171 161.054 1.00 81.55 352 PHE C O 1
ATOM 8193 N N . HIS C 1 319 ? 0.305 39.059 162.292 1.00 76.02 353 HIS C N 1
ATOM 8194 C CA . HIS C 1 319 ? 1.510 39.557 161.645 1.00 72.55 353 HIS C CA 1
ATOM 8195 C C . HIS C 1 319 ? 2.555 39.566 162.739 1.00 71.55 353 HIS C C 1
ATOM 8196 O O . HIS C 1 319 ? 2.549 40.454 163.604 1.00 70.64 353 HIS C O 1
ATOM 8203 N N . ALA C 1 320 ? 3.377 38.505 162.774 1.00 63.99 354 ALA C N 1
ATOM 8204 C CA . ALA C 1 320 ? 4.377 38.336 163.817 1.00 62.03 354 ALA C CA 1
ATOM 8205 C C . ALA C 1 320 ? 5.779 38.360 163.239 1.00 63.41 354 ALA C C 1
ATOM 8206 O O . ALA C 1 320 ? 6.092 37.635 162.291 1.00 63.80 354 ALA C O 1
ATOM 8208 N N . THR C 1 321 ? 6.612 39.236 163.788 1.00 57.82 355 THR C N 1
ATOM 8209 C CA . THR C 1 321 ? 7.956 39.463 163.302 1.00 56.15 355 THR C CA 1
ATOM 8210 C C . THR C 1 321 ? 8.969 39.467 164.439 1.00 61.16 355 THR C C 1
ATOM 8211 O O . THR C 1 321 ? 8.687 39.942 165.541 1.00 62.28 355 THR C O 1
ATOM 8215 N N . ALA C 1 322 ? 10.154 38.940 164.144 1.00 56.19 356 ALA C N 1
ATOM 8216 C CA . ALA C 1 322 ? 11.339 38.962 164.973 1.00 55.43 356 ALA C CA 1
ATOM 8217 C C . ALA C 1 322 ? 12.349 39.726 164.106 1.00 57.64 356 ALA C C 1
ATOM 8218 O O . ALA C 1 322 ? 12.842 39.184 163.104 1.00 58.04 356 ALA C O 1
ATOM 8220 N N . PHE C 1 323 ? 12.583 41.011 164.441 1.00 50.23 357 PHE C N 1
ATOM 8221 C CA . PHE C 1 323 ? 13.515 41.857 163.707 1.00 47.27 357 PHE C CA 1
ATOM 8222 C C . PHE C 1 323 ? 14.805 41.942 164.512 1.00 49.67 357 PHE C C 1
ATOM 8223 O O . PHE C 1 323 ? 14.796 42.447 165.638 1.00 47.89 357 PHE C O 1
ATOM 8231 N N . GLU C 1 324 ? 15.913 41.419 163.945 1.00 45.25 358 GLU C N 1
ATOM 8232 C CA . GLU C 1 324 ? 17.205 41.398 164.619 1.00 42.87 358 GLU C CA 1
ATOM 8233 C C . GLU C 1 324 ? 18.153 42.469 164.181 1.00 45.72 358 GLU C C 1
ATOM 8234 O O . GLU C 1 324 ? 18.499 42.550 163.012 1.00 47.69 358 GLU C O 1
ATOM 8240 N N . TRP C 1 325 ? 18.611 43.279 165.140 1.00 42.45 359 TRP C N 1
ATOM 8241 C CA . TRP C 1 325 ? 19.596 44.333 164.936 1.00 40.94 359 TRP C CA 1
ATOM 8242 C C . TRP C 1 325 ? 20.903 43.702 165.351 1.00 40.02 359 TRP C C 1
ATOM 8243 O O . TRP C 1 325 ? 21.078 43.375 166.534 1.00 39.89 359 TRP C O 1
ATOM 8254 N N . ASP C 1 326 ? 21.774 43.424 164.364 1.00 33.03 360 ASP C N 1
ATOM 8255 C CA . ASP C 1 326 ? 23.066 42.759 164.578 1.00 31.33 360 ASP C CA 1
ATOM 8256 C C . ASP C 1 326 ? 24.220 43.500 163.872 1.00 35.75 360 ASP C C 1
ATOM 8257 O O . ASP C 1 326 ? 24.000 44.387 163.056 1.00 34.98 360 ASP C O 1
ATOM 8262 N N . THR C 1 327 ? 25.448 43.194 164.243 1.00 34.93 361 THR C N 1
ATOM 8263 C CA . THR C 1 327 ? 26.656 43.834 163.692 1.00 34.34 361 THR C CA 1
ATOM 8264 C C . THR C 1 327 ? 27.019 43.385 162.261 1.00 37.00 361 THR C C 1
ATOM 8265 O O . THR C 1 327 ? 27.649 44.147 161.506 1.00 35.76 361 THR C O 1
ATOM 8269 N N . GLU C 1 328 ? 26.609 42.159 161.901 1.00 32.84 362 GLU C N 1
ATOM 8270 C CA . GLU C 1 328 ? 26.887 41.530 160.624 1.00 35.10 362 GLU C CA 1
ATOM 8271 C C . GLU C 1 328 ? 26.466 42.328 159.416 1.00 42.04 362 GLU C C 1
ATOM 8272 O O . GLU C 1 328 ? 25.403 42.945 159.391 1.00 42.29 362 GLU C O 1
ATOM 8278 N N . GLY C 1 329 ? 27.313 42.257 158.415 1.00 41.08 363 GLY C N 1
ATOM 8279 C CA . GLY C 1 329 ? 27.194 42.894 157.117 1.00 42.14 363 GLY C CA 1
ATOM 8280 C C . GLY C 1 329 ? 28.425 42.561 156.284 1.00 49.77 363 GLY C C 1
ATOM 8281 O O . GLY C 1 329 ? 29.311 41.806 156.731 1.00 48.75 363 GLY C O 1
ATOM 8282 N N . ASN C 1 330 ? 28.499 43.115 155.056 1.00 48.48 364 ASN C N 1
ATOM 8283 C CA . ASN C 1 330 ? 29.641 42.884 154.150 1.00 48.31 364 ASN C CA 1
ATOM 8284 C C . ASN C 1 330 ? 30.940 43.570 154.634 1.00 50.50 364 ASN C C 1
ATOM 8285 O O . ASN C 1 330 ? 30.880 44.551 155.402 1.00 50.09 364 ASN C O 1
ATOM 8290 N N . PRO C 1 331 ? 32.129 43.104 154.185 1.00 44.32 365 PRO C N 1
ATOM 8291 C CA . PRO C 1 331 ? 33.363 43.793 154.589 1.00 42.19 365 PRO C CA 1
ATOM 8292 C C . PRO C 1 331 ? 33.515 45.041 153.742 1.00 47.62 365 PRO C C 1
ATOM 8293 O O . PRO C 1 331 ? 32.750 45.233 152.805 1.00 50.82 365 PRO C O 1
ATOM 8297 N N . PHE C 1 332 ? 34.530 45.842 154.011 1.00 64.49 366 PHE C N 1
ATOM 8298 C CA . PHE C 1 332 ? 34.848 47.036 153.238 1.00 65.39 366 PHE C CA 1
ATOM 8299 C C . PHE C 1 332 ? 36.349 47.291 153.370 1.00 74.72 366 PHE C C 1
ATOM 8300 O O . PHE C 1 332 ? 36.951 46.815 154.331 1.00 72.75 366 PHE C O 1
ATOM 8308 N N . ASP C 1 333 ? 36.952 48.014 152.398 1.00 78.20 367 ASP C N 1
ATOM 8309 C CA . ASP C 1 333 ? 38.383 48.309 152.356 1.00 82.21 367 ASP C CA 1
ATOM 8310 C C . ASP C 1 333 ? 38.829 49.351 153.390 1.00 87.72 367 ASP C C 1
ATOM 8311 O O . ASP C 1 333 ? 38.073 50.279 153.727 1.00 84.52 367 ASP C O 1
ATOM 8316 N N . GLN C 1 334 ? 40.087 49.190 153.858 1.00 88.73 368 GLN C N 1
ATOM 8317 C CA . GLN C 1 334 ? 40.778 50.082 154.792 1.00 89.98 368 GLN C CA 1
ATOM 8318 C C . GLN C 1 334 ? 41.044 51.489 154.168 1.00 98.84 368 GLN C C 1
ATOM 8319 O O . GLN C 1 334 ? 42.026 51.704 153.438 1.00 101.43 368 GLN C O 1
ATOM 8325 N N . ASP C 1 335 ? 40.124 52.437 154.445 1.00 95.24 369 ASP C N 1
ATOM 8326 C CA . ASP C 1 335 ? 40.225 53.806 153.938 1.00 96.95 369 ASP C CA 1
ATOM 8327 C C . ASP C 1 335 ? 39.978 54.869 155.038 1.00 98.28 369 ASP C C 1
ATOM 8328 O O . ASP C 1 335 ? 39.278 54.592 156.029 1.00 93.16 369 ASP C O 1
ATOM 8333 N N . ILE C 1 336 ? 40.605 56.071 154.858 1.00 97.04 370 ILE C N 1
ATOM 8334 C CA . ILE C 1 336 ? 40.564 57.238 155.755 1.00 120.27 370 ILE C CA 1
ATOM 8335 C C . ILE C 1 336 ? 39.320 58.129 155.478 1.00 134.52 370 ILE C C 1
ATOM 8336 O O . ILE C 1 336 ? 38.852 58.883 156.344 1.00 89.69 370 ILE C O 1
ATOM 8341 N N . LEU C 1 342 ? 36.268 61.372 158.700 1.00 80.55 376 LEU C N 1
ATOM 8342 C CA . LEU C 1 342 ? 35.526 60.815 159.848 1.00 76.78 376 LEU C CA 1
ATOM 8343 C C . LEU C 1 342 ? 36.003 61.372 161.190 1.00 83.34 376 LEU C C 1
ATOM 8344 O O . LEU C 1 342 ? 35.572 60.883 162.250 1.00 79.72 376 LEU C O 1
ATOM 8349 N N . ARG C 1 343 ? 36.891 62.398 161.142 1.00 85.13 377 ARG C N 1
ATOM 8350 C CA . ARG C 1 343 ? 37.458 63.042 162.327 1.00 86.79 377 ARG C CA 1
ATOM 8351 C C . ARG C 1 343 ? 36.354 63.583 163.260 1.00 90.74 377 ARG C C 1
ATOM 8352 O O . ARG C 1 343 ? 36.334 63.195 164.434 1.00 91.17 377 ARG C O 1
ATOM 8354 N N . SER C 1 344 ? 35.405 64.412 162.743 1.00 85.28 378 SER C N 1
ATOM 8355 C CA . SER C 1 344 ? 34.303 64.917 163.579 1.00 82.46 378 SER C CA 1
ATOM 8356 C C . SER C 1 344 ? 32.878 64.496 163.127 1.00 79.80 378 SER C C 1
ATOM 8357 O O . SER C 1 344 ? 32.152 65.257 162.457 1.00 82.49 378 SER C O 1
ATOM 8360 N N . PRO C 1 345 ? 32.462 63.278 163.531 1.00 66.52 379 PRO C N 1
ATOM 8361 C CA . PRO C 1 345 ? 31.151 62.789 163.123 1.00 62.31 379 PRO C CA 1
ATOM 8362 C C . PRO C 1 345 ? 29.991 63.467 163.829 1.00 61.83 379 PRO C C 1
ATOM 8363 O O . PRO C 1 345 ? 30.161 64.095 164.873 1.00 62.98 379 PRO C O 1
ATOM 8367 N N . LYS C 1 346 ? 28.807 63.326 163.227 1.00 53.15 380 LYS C N 1
ATOM 8368 C CA . LYS C 1 346 ? 27.539 63.765 163.753 1.00 50.55 380 LYS C CA 1
ATOM 8369 C C . LYS C 1 346 ? 27.033 62.544 164.492 1.00 49.84 380 LYS C C 1
ATOM 8370 O O . LYS C 1 346 ? 27.310 61.424 164.063 1.00 50.52 380 LYS C O 1
ATOM 8376 N N . LEU C 1 347 ? 26.372 62.724 165.633 1.00 42.93 381 LEU C N 1
ATOM 8377 C CA . LEU C 1 347 ? 25.892 61.558 166.372 1.00 38.73 381 LEU C CA 1
ATOM 8378 C C . LEU C 1 347 ? 24.496 61.193 165.996 1.00 41.20 381 LEU C C 1
ATOM 8379 O O . LEU C 1 347 ? 23.605 62.044 166.022 1.00 42.95 381 LEU C O 1
ATOM 8384 N N . PHE C 1 348 ? 24.283 59.921 165.675 1.00 35.22 382 PHE C N 1
ATOM 8385 C CA . PHE C 1 348 ? 22.933 59.402 165.493 1.00 33.57 382 PHE C CA 1
ATOM 8386 C C . PHE C 1 348 ? 22.837 58.313 166.562 1.00 37.26 382 PHE C C 1
ATOM 8387 O O . PHE C 1 348 ? 23.096 57.147 166.292 1.00 37.80 382 PHE C O 1
ATOM 8395 N N . TYR C 1 349 ? 22.583 58.744 167.815 1.00 34.14 383 TYR C N 1
ATOM 8396 C CA . TYR C 1 349 ? 22.545 57.970 169.040 1.00 32.50 383 TYR C CA 1
ATOM 8397 C C . TYR C 1 349 ? 21.097 57.539 169.344 1.00 39.39 383 TYR C C 1
ATOM 8398 O O . TYR C 1 349 ? 20.332 58.256 170.011 1.00 41.59 383 TYR C O 1
ATOM 8407 N N . ALA C 1 350 ? 20.728 56.344 168.853 1.00 35.16 384 ALA C N 1
ATOM 8408 C CA . ALA C 1 350 ? 19.370 55.829 169.033 1.00 35.63 384 ALA C CA 1
ATOM 8409 C C . ALA C 1 350 ? 19.117 55.165 170.383 1.00 42.89 384 ALA C C 1
ATOM 8410 O O . ALA C 1 350 ? 18.936 53.948 170.462 1.00 42.90 384 ALA C O 1
ATOM 8412 N N . ASP C 1 351 ? 19.104 55.987 171.455 1.00 41.69 385 ASP C N 1
ATOM 8413 C CA . ASP C 1 351 ? 18.841 55.537 172.827 1.00 43.24 385 ASP C CA 1
ATOM 8414 C C . ASP C 1 351 ? 17.433 55.988 173.281 1.00 48.81 385 ASP C C 1
ATOM 8415 O O . ASP C 1 351 ? 17.155 56.067 174.477 1.00 51.57 385 ASP C O 1
ATOM 8420 N N . HIS C 1 352 ? 16.582 56.344 172.320 1.00 43.38 386 HIS C N 1
ATOM 8421 C CA . HIS C 1 352 ? 15.212 56.762 172.550 1.00 45.59 386 HIS C CA 1
ATOM 8422 C C . HIS C 1 352 ? 14.355 56.359 171.355 1.00 45.97 386 HIS C C 1
ATOM 8423 O O . HIS C 1 352 ? 14.932 56.006 170.337 1.00 40.42 386 HIS C O 1
ATOM 8430 N N . PRO C 1 353 ? 12.999 56.255 171.483 1.00 45.01 387 PRO C N 1
ATOM 8431 C CA . PRO C 1 353 ? 12.193 55.738 170.369 1.00 43.64 387 PRO C CA 1
ATOM 8432 C C . PRO C 1 353 ? 12.398 56.421 169.029 1.00 49.59 387 PRO C C 1
ATOM 8433 O O . PRO C 1 353 ? 12.563 57.647 168.934 1.00 51.59 387 PRO C O 1
ATOM 8437 N N . PHE C 1 354 ? 12.383 55.602 167.992 1.00 45.71 388 PHE C N 1
ATOM 8438 C CA . PHE C 1 354 ? 12.564 55.999 166.599 1.00 44.02 388 PHE C CA 1
ATOM 8439 C C . PHE C 1 354 ? 11.675 55.174 165.657 1.00 44.42 388 PHE C C 1
ATOM 8440 O O . PHE C 1 354 ? 11.250 54.077 166.011 1.00 42.40 388 PHE C O 1
ATOM 8448 N N . ILE C 1 355 ? 11.449 55.709 164.439 1.00 40.40 389 ILE C N 1
ATOM 8449 C CA . ILE C 1 355 ? 10.721 55.085 163.328 1.00 38.61 389 ILE C CA 1
ATOM 8450 C C . ILE C 1 355 ? 11.775 54.607 162.310 1.00 40.87 389 ILE C C 1
ATOM 8451 O O . ILE C 1 355 ? 12.778 55.273 162.105 1.00 40.47 389 ILE C O 1
ATOM 8456 N N . PHE C 1 356 ? 11.601 53.426 161.758 1.00 37.94 390 PHE C N 1
ATOM 8457 C CA . PHE C 1 356 ? 12.485 52.897 160.726 1.00 38.20 390 PHE C CA 1
ATOM 8458 C C . PHE C 1 356 ? 11.702 52.324 159.537 1.00 43.39 390 PHE C C 1
ATOM 8459 O O . PHE C 1 356 ? 10.525 51.971 159.672 1.00 44.15 390 PHE C O 1
ATOM 8467 N N . LEU C 1 357 ? 12.344 52.331 158.359 1.00 39.19 391 LEU C N 1
ATOM 8468 C CA . LEU C 1 357 ? 11.794 51.804 157.113 1.00 40.67 391 LEU C CA 1
ATOM 8469 C C . LEU C 1 3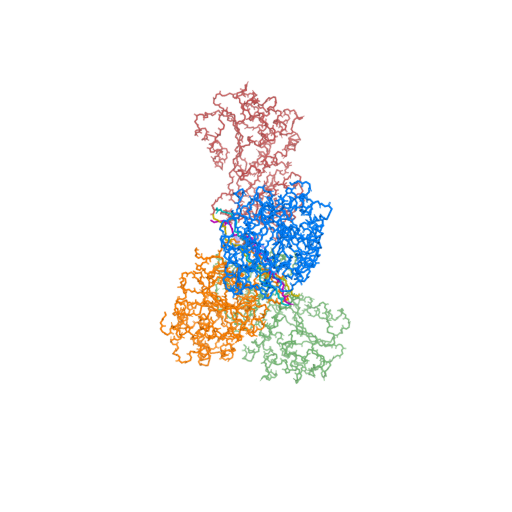57 ? 12.879 51.013 156.351 1.00 42.91 391 LEU C C 1
ATOM 8470 O O . LEU C 1 357 ? 14.060 51.414 156.321 1.00 39.36 391 LEU C O 1
ATOM 8475 N N . VAL C 1 358 ? 12.478 49.897 155.741 1.00 40.85 392 VAL C N 1
ATOM 8476 C CA . VAL C 1 358 ? 13.373 49.158 154.862 1.00 41.80 392 VAL C CA 1
ATOM 8477 C C . VAL C 1 358 ? 12.796 49.391 153.487 1.00 51.79 392 VAL C C 1
ATOM 8478 O O . VAL C 1 358 ? 11.635 49.040 153.252 1.00 53.34 392 VAL C O 1
ATOM 8482 N N . ARG C 1 359 ? 13.529 50.079 152.610 1.00 51.38 393 ARG C N 1
ATOM 8483 C CA . ARG C 1 359 ? 12.975 50.320 151.266 1.00 56.14 393 ARG C CA 1
ATOM 8484 C C . ARG C 1 359 ? 13.902 49.884 150.153 1.00 63.62 393 ARG C C 1
ATOM 8485 O O . ARG C 1 359 ? 15.109 50.015 150.281 1.00 62.55 393 ARG C O 1
ATOM 8493 N N . ASP C 1 360 ? 13.351 49.237 149.140 1.00 65.66 394 ASP C N 1
ATOM 8494 C CA . ASP C 1 360 ? 14.081 48.669 148.005 1.00 70.02 394 ASP C CA 1
ATOM 8495 C C . ASP C 1 360 ? 14.688 49.804 147.201 1.00 80.44 394 ASP C C 1
ATOM 8496 O O . ASP C 1 360 ? 13.973 50.727 146.818 1.00 82.69 394 ASP C O 1
ATOM 8501 N N . THR C 1 361 ? 16.008 49.743 146.967 1.00 79.53 395 THR C N 1
ATOM 8502 C CA . THR C 1 361 ? 16.752 50.793 146.276 1.00 82.56 395 THR C CA 1
ATOM 8503 C C . THR C 1 361 ? 16.242 51.082 144.877 1.00 94.02 395 THR C C 1
ATOM 8504 O O . THR C 1 361 ? 15.896 52.235 144.578 1.00 95.84 395 THR C O 1
ATOM 8508 N N . GLN C 1 362 ? 16.180 50.031 144.036 1.00 93.80 396 GLN C N 1
ATOM 8509 C CA . GLN C 1 362 ? 15.754 50.105 142.641 1.00 99.22 396 GLN C CA 1
ATOM 8510 C C . GLN C 1 362 ? 14.332 50.633 142.445 1.00 103.60 396 GLN C C 1
ATOM 8511 O O . GLN C 1 362 ? 14.140 51.587 141.685 1.00 107.69 396 GLN C O 1
ATOM 8517 N N . SER C 1 363 ? 13.350 50.027 143.133 1.00 95.85 397 SER C N 1
ATOM 8518 C CA . SER C 1 363 ? 11.937 50.379 143.006 1.00 96.40 397 SER C CA 1
ATOM 8519 C C . SER C 1 363 ? 11.450 51.555 143.849 1.00 94.20 397 SER C C 1
ATOM 8520 O O . SER C 1 363 ? 10.627 52.332 143.372 1.00 95.99 397 SER C O 1
ATOM 8523 N N . GLY C 1 364 ? 11.936 51.657 145.084 1.00 84.08 398 GLY C N 1
ATOM 8524 C CA . GLY C 1 364 ? 11.480 52.644 146.057 1.00 80.66 398 GLY C CA 1
ATOM 8525 C C . GLY C 1 364 ? 10.460 51.978 146.966 1.00 83.27 398 GLY C C 1
ATOM 8526 O O . GLY C 1 364 ? 10.023 52.545 147.972 1.00 79.10 398 GLY C O 1
ATOM 8527 N N . SER C 1 365 ? 10.086 50.736 146.583 1.00 83.36 399 SER C N 1
ATOM 8528 C CA . SER C 1 365 ? 9.157 49.830 147.246 1.00 82.66 399 SER C CA 1
ATOM 8529 C C . SER C 1 365 ? 9.538 49.584 148.724 1.00 80.90 399 SER C C 1
ATOM 8530 O O . SER C 1 365 ? 10.664 49.223 149.057 1.00 77.63 399 SER C O 1
ATOM 8533 N N . LEU C 1 366 ? 8.584 49.834 149.593 1.00 76.45 400 LEU C N 1
ATOM 8534 C CA . LEU C 1 366 ? 8.696 49.677 151.030 1.00 71.88 400 LEU C CA 1
ATOM 8535 C C . LEU C 1 366 ? 8.623 48.184 151.423 1.00 74.34 400 LEU C C 1
ATOM 8536 O O . LEU C 1 366 ? 7.636 47.514 151.125 1.00 78.86 400 LEU C O 1
ATOM 8541 N N . LEU C 1 367 ? 9.686 47.668 152.045 1.00 64.99 401 LEU C N 1
ATOM 8542 C CA . LEU C 1 367 ? 9.809 46.273 152.487 1.00 64.35 401 LEU C CA 1
ATOM 8543 C C . LEU C 1 367 ? 9.366 46.126 153.933 1.00 66.43 401 LEU C C 1
ATOM 8544 O O . LEU C 1 367 ? 8.805 45.095 154.302 1.00 67.97 401 LEU C O 1
ATOM 8549 N N . PHE C 1 368 ? 9.639 47.156 154.753 1.00 60.37 402 PHE C N 1
ATOM 8550 C CA . PHE C 1 368 ? 9.252 47.234 156.155 1.00 58.98 402 PHE C CA 1
ATOM 8551 C C . PHE C 1 368 ? 8.991 48.626 156.609 1.00 59.29 402 PHE C C 1
ATOM 8552 O O . PHE C 1 368 ? 9.666 49.561 156.199 1.00 58.62 402 PHE C O 1
ATOM 8560 N N . ILE C 1 369 ? 8.048 48.748 157.517 1.00 54.00 403 ILE C N 1
ATOM 8561 C CA . ILE C 1 369 ? 7.718 49.975 158.205 1.00 51.35 403 ILE C CA 1
ATOM 8562 C C . ILE C 1 369 ? 7.536 49.570 159.646 1.00 51.62 403 ILE C C 1
ATOM 8563 O O . ILE C 1 369 ? 6.878 48.565 159.929 1.00 54.86 403 ILE C O 1
ATOM 8568 N N . GLY C 1 370 ? 8.169 50.290 160.543 1.00 43.33 404 GLY C N 1
ATOM 8569 C CA . GLY C 1 370 ? 8.069 49.963 161.952 1.00 42.39 404 GLY C CA 1
ATOM 8570 C C . GLY C 1 370 ? 8.620 51.057 162.829 1.00 44.28 404 GLY C C 1
ATOM 8571 O O . GLY C 1 370 ? 9.066 52.096 162.321 1.00 42.05 404 GLY C O 1
ATOM 8572 N N . ARG C 1 371 ? 8.579 50.812 164.160 1.00 40.15 405 ARG C N 1
ATOM 8573 C CA . ARG C 1 371 ? 9.089 51.710 165.194 1.00 39.11 405 ARG C CA 1
ATOM 8574 C C . ARG C 1 371 ? 9.514 50.885 166.355 1.00 45.58 405 ARG C C 1
ATOM 8575 O O . ARG C 1 371 ? 8.915 49.832 166.607 1.00 45.81 405 ARG C O 1
ATOM 8583 N N . LEU C 1 372 ? 10.573 51.354 167.052 1.00 44.42 406 LEU C N 1
ATOM 8584 C CA . LEU C 1 372 ? 11.109 50.739 168.265 1.00 45.70 406 LEU C CA 1
ATOM 8585 C C . LEU C 1 372 ? 10.935 51.757 169.351 1.00 50.40 406 LEU C C 1
ATOM 8586 O O . LEU C 1 372 ? 11.560 52.815 169.313 1.00 48.91 406 LEU C O 1
ATOM 8591 N N . VAL C 1 373 ? 9.999 51.462 170.266 1.00 49.90 407 VAL C N 1
ATOM 8592 C CA . VAL C 1 373 ? 9.556 52.282 171.375 1.00 51.53 407 VAL C CA 1
ATOM 8593 C C . VAL C 1 373 ? 10.076 51.710 172.707 1.00 63.49 407 VAL C C 1
ATOM 8594 O O . VAL C 1 373 ? 10.442 52.477 173.615 1.00 65.74 407 VAL C O 1
ATOM 8598 N N . ARG C 1 374 ? 10.103 50.365 172.819 1.00 63.51 408 ARG C N 1
ATOM 8599 C CA . ARG C 1 374 ? 10.562 49.680 174.018 1.00 66.86 408 ARG C CA 1
ATOM 8600 C C . ARG C 1 374 ? 11.306 48.400 173.671 1.00 70.01 408 ARG C C 1
ATOM 8601 O O . ARG C 1 374 ? 10.667 47.380 173.411 1.00 72.40 408 ARG C O 1
ATOM 8609 N N . PRO C 1 375 ? 12.652 48.406 173.708 1.00 63.08 409 PRO C N 1
ATOM 8610 C CA . PRO C 1 375 ? 13.391 47.150 173.467 1.00 61.70 409 PRO C CA 1
ATOM 8611 C C . PRO C 1 375 ? 13.394 46.252 174.705 1.00 66.31 409 PRO C C 1
ATOM 8612 O O . PRO C 1 375 ? 13.055 46.702 175.803 1.00 65.90 409 PRO C O 1
ATOM 8616 N N . LYS C 1 376 ? 13.802 44.987 174.530 1.00 65.85 410 LYS C N 1
ATOM 8617 C CA . LYS C 1 376 ? 13.946 44.020 175.631 1.00 70.55 410 LYS C CA 1
ATOM 8618 C C . LYS C 1 376 ? 15.050 44.478 176.593 1.00 77.23 410 LYS C C 1
ATOM 8619 O O . LYS C 1 376 ? 16.143 44.895 176.176 1.00 72.11 410 LYS C O 1
ATOM 8625 N N . GLY C 1 377 ? 14.758 44.347 177.872 1.00 81.96 411 GLY C N 1
ATOM 8626 C CA . GLY C 1 377 ? 15.685 44.712 178.928 1.00 85.72 411 GLY C CA 1
ATOM 8627 C C . GLY C 1 377 ? 14.952 45.004 180.209 1.00 98.36 411 GLY C C 1
ATOM 8628 O O . GLY C 1 377 ? 13.717 45.047 180.223 1.00 99.89 411 GLY C O 1
ATOM 8629 N N . ASP C 1 378 ? 15.713 45.218 181.288 1.00 99.79 412 ASP C N 1
ATOM 8630 C CA . ASP C 1 378 ? 15.140 45.526 182.595 1.00 105.48 412 ASP C CA 1
ATOM 8631 C C . ASP C 1 378 ? 15.227 47.028 182.914 1.00 109.78 412 ASP C C 1
ATOM 8632 O O . ASP C 1 378 ? 16.156 47.707 182.459 1.00 105.00 412 ASP C O 1
ATOM 8637 N N . LYS C 1 379 ? 14.247 47.524 183.707 1.00 111.32 413 LYS C N 1
ATOM 8638 C CA . LYS C 1 379 ? 14.116 48.906 184.187 1.00 111.99 413 LYS C CA 1
ATOM 8639 C C . LYS C 1 379 ? 15.308 49.256 185.109 1.00 119.41 413 LYS C C 1
ATOM 8640 O O . LYS C 1 379 ? 15.644 48.453 185.998 1.00 124.02 413 LYS C O 1
ATOM 8662 N N . LEU D 1 2 ? 49.868 52.393 213.074 1.00 63.00 36 LEU D N 1
ATOM 8663 C CA . LEU D 1 2 ? 49.759 53.267 214.243 1.00 62.51 36 LEU D CA 1
ATOM 8664 C C . LEU D 1 2 ? 49.764 52.454 215.498 1.00 66.42 36 LEU D C 1
ATOM 8665 O O . LEU D 1 2 ? 49.139 51.388 215.534 1.00 65.98 36 LEU D O 1
ATOM 8670 N N . SER D 1 3 ? 50.414 52.991 216.544 1.00 63.39 37 SER D N 1
ATOM 8671 C CA . SER D 1 3 ? 50.468 52.392 217.856 1.00 65.08 37 SER D CA 1
ATOM 8672 C C . SER D 1 3 ? 49.071 52.522 218.475 1.00 70.47 37 SER D C 1
ATOM 8673 O O . SER D 1 3 ? 48.345 53.458 218.126 1.00 67.98 37 SER D O 1
ATOM 8676 N N . PRO D 1 4 ? 48.666 51.644 219.414 1.00 70.74 38 PRO D N 1
ATOM 8677 C CA . PRO D 1 4 ? 47.338 51.803 220.032 1.00 71.67 38 PRO D CA 1
ATOM 8678 C C . PRO D 1 4 ? 47.062 53.179 220.645 1.00 76.44 38 PRO D C 1
ATOM 8679 O O . PRO D 1 4 ? 45.934 53.649 220.507 1.00 76.17 38 PRO D O 1
ATOM 8683 N N . LYS D 1 5 ? 48.079 53.846 221.256 1.00 72.75 39 LYS D N 1
ATOM 8684 C CA . LYS D 1 5 ? 47.917 55.199 221.804 1.00 72.28 39 LYS D CA 1
ATOM 8685 C C . LYS D 1 5 ? 47.656 56.255 220.700 1.00 73.91 39 LYS D C 1
ATOM 8686 O O . LYS D 1 5 ? 46.725 57.054 220.831 1.00 74.33 39 LYS D O 1
ATOM 8692 N N . ALA D 1 6 ? 48.429 56.228 219.604 1.00 68.26 40 ALA D N 1
ATOM 8693 C CA . ALA D 1 6 ? 48.223 57.126 218.460 1.00 66.63 40 ALA D CA 1
ATOM 8694 C C . ALA D 1 6 ? 46.816 56.931 217.840 1.00 71.53 40 ALA D C 1
ATOM 8695 O O . ALA D 1 6 ? 46.143 57.910 217.502 1.00 70.69 40 ALA D O 1
ATOM 8697 N N . ALA D 1 7 ? 46.363 55.663 217.751 1.00 69.71 41 ALA D N 1
ATOM 8698 C CA . ALA D 1 7 ? 45.043 55.283 217.245 1.00 69.25 41 ALA D CA 1
ATOM 8699 C C . ALA D 1 7 ? 43.915 55.889 218.097 1.00 74.41 41 ALA D C 1
ATOM 8700 O O . ALA D 1 7 ? 42.948 56.407 217.536 1.00 73.61 41 ALA D O 1
ATOM 8702 N N . THR D 1 8 ? 44.054 55.850 219.441 1.00 73.01 42 THR D N 1
ATOM 8703 C CA . THR D 1 8 ? 43.069 56.425 220.362 1.00 75.06 42 THR D CA 1
ATOM 8704 C C . THR D 1 8 ? 43.037 57.958 220.293 1.00 77.57 42 THR D C 1
ATOM 8705 O O . THR D 1 8 ? 41.950 58.522 220.357 1.00 76.59 42 THR D O 1
ATOM 8709 N N . LEU D 1 9 ? 44.208 58.611 220.072 1.00 73.46 43 LEU D N 1
ATOM 8710 C CA . LEU D 1 9 ? 44.340 60.060 219.864 1.00 73.19 43 LEU D CA 1
ATOM 8711 C C . LEU D 1 9 ? 43.592 60.438 218.590 1.00 76.82 43 LEU D C 1
ATOM 8712 O O . LEU D 1 9 ? 42.873 61.438 218.587 1.00 78.15 43 LEU D O 1
ATOM 8717 N N . ALA D 1 10 ? 43.756 59.621 217.521 1.00 71.01 44 ALA D N 1
ATOM 8718 C CA . ALA D 1 10 ? 43.119 59.786 216.226 1.00 68.31 44 ALA D CA 1
ATOM 8719 C C . ALA D 1 10 ? 41.575 59.775 216.354 1.00 73.05 44 ALA D C 1
ATOM 8720 O O . ALA D 1 10 ? 40.895 60.566 215.695 1.00 72.25 44 ALA D O 1
ATOM 8722 N N . GLU D 1 11 ? 41.039 58.884 217.207 1.00 71.46 45 GLU D N 1
ATOM 8723 C CA . GLU D 1 11 ? 39.604 58.760 217.455 1.00 73.62 45 GLU D CA 1
ATOM 8724 C C . GLU D 1 11 ? 39.089 59.980 218.204 1.00 80.18 45 GLU D C 1
ATOM 8725 O O . GLU D 1 11 ? 38.090 60.573 217.804 1.00 81.06 45 GLU D O 1
ATOM 8731 N N . ARG D 1 12 ? 39.696 60.246 219.379 1.00 76.93 46 ARG D N 1
ATOM 8732 C CA . ARG D 1 12 ? 39.390 61.342 220.287 1.00 77.49 46 ARG D CA 1
ATOM 8733 C C . ARG D 1 12 ? 39.241 62.706 219.605 1.00 80.07 46 ARG D C 1
ATOM 8734 O O . ARG D 1 12 ? 38.413 63.490 220.042 1.00 82.28 46 ARG D O 1
ATOM 8742 N N . SER D 1 13 ? 40.061 62.981 218.563 1.00 72.54 47 SER D N 1
ATOM 8743 C CA . SER D 1 13 ? 40.173 64.228 217.809 1.00 70.72 47 SER D CA 1
ATOM 8744 C C . SER D 1 13 ? 39.559 64.142 216.407 1.00 77.22 47 SER D C 1
ATOM 8745 O O . SER D 1 13 ? 39.523 65.141 215.681 1.00 77.94 47 SER D O 1
ATOM 8748 N N . ALA D 1 14 ? 39.095 62.939 216.029 1.00 73.07 48 ALA D N 1
ATOM 8749 C CA . ALA D 1 14 ? 38.445 62.596 214.773 1.00 70.32 48 ALA D CA 1
ATOM 8750 C C . ALA D 1 14 ? 37.438 63.652 214.321 1.00 75.71 48 ALA D C 1
ATOM 8751 O O . ALA D 1 14 ? 37.395 63.988 213.137 1.00 74.01 48 ALA D O 1
ATOM 8753 N N . GLY D 1 15 ? 36.685 64.187 215.287 1.00 74.78 49 GLY D N 1
ATOM 8754 C CA . GLY D 1 15 ? 35.629 65.166 215.091 1.00 74.50 49 GLY D CA 1
ATOM 8755 C C . GLY D 1 15 ? 36.071 66.586 214.862 1.00 78.16 49 GLY D C 1
ATOM 8756 O O . GLY D 1 15 ? 35.229 67.406 214.502 1.00 78.85 49 GLY D O 1
ATOM 8757 N N . LEU D 1 16 ? 37.367 66.898 215.081 1.00 74.76 50 LEU D N 1
ATOM 8758 C CA . LEU D 1 16 ? 37.908 68.241 214.891 1.00 75.86 50 LEU D CA 1
ATOM 8759 C C . LEU D 1 16 ? 37.726 68.706 213.436 1.00 80.04 50 LEU D C 1
ATOM 8760 O O . LEU D 1 16 ? 37.290 69.845 213.172 1.00 80.38 50 LEU D O 1
ATOM 8765 N N . ALA D 1 17 ? 38.011 67.749 212.516 1.00 74.57 51 ALA D N 1
ATOM 8766 C CA . ALA D 1 17 ? 37.877 67.836 211.068 1.00 73.63 51 ALA D CA 1
ATOM 8767 C C . ALA D 1 17 ? 36.489 68.368 210.692 1.00 77.83 51 ALA D C 1
ATOM 8768 O O . ALA D 1 17 ? 36.397 69.347 209.938 1.00 79.28 51 ALA D O 1
ATOM 8770 N N . PHE D 1 18 ? 35.421 67.754 211.261 1.00 71.52 52 PHE D N 1
ATOM 8771 C CA . PHE D 1 18 ? 34.038 68.139 211.016 1.00 70.29 52 PHE D CA 1
ATOM 8772 C C . PHE D 1 18 ? 33.763 69.534 211.562 1.00 76.85 52 PHE D C 1
ATOM 8773 O O . PHE D 1 18 ? 33.258 70.404 210.837 1.00 75.10 52 PHE D O 1
ATOM 8781 N N . SER D 1 19 ? 34.233 69.777 212.792 1.00 76.46 53 SER D N 1
ATOM 8782 C CA . SER D 1 19 ? 34.016 71.024 213.493 1.00 78.62 53 SER D CA 1
ATOM 8783 C C . SER D 1 19 ? 34.627 72.232 212.817 1.00 84.02 53 SER D C 1
ATOM 8784 O O . SER D 1 19 ? 33.919 73.227 212.632 1.00 86.55 53 SER D O 1
ATOM 8787 N N . LEU D 1 20 ? 35.905 72.144 212.407 1.00 79.74 54 LEU D N 1
ATOM 8788 C CA . LEU D 1 20 ? 36.575 73.240 211.716 1.00 80.31 54 LEU D CA 1
ATOM 8789 C C . LEU D 1 20 ? 35.924 73.541 210.375 1.00 84.08 54 LEU D C 1
ATOM 8790 O O . LEU D 1 20 ? 35.662 74.709 210.060 1.00 85.06 54 LEU D O 1
ATOM 8795 N N . TYR D 1 21 ? 35.652 72.473 209.599 1.00 78.90 55 TYR D N 1
ATOM 8796 C CA . TYR D 1 21 ? 34.994 72.567 208.313 1.00 78.09 55 TYR D CA 1
ATOM 8797 C C . TYR D 1 21 ? 33.646 73.308 208.479 1.00 83.20 55 TYR D C 1
ATOM 8798 O O . TYR D 1 21 ? 33.405 74.287 207.775 1.00 82.98 55 TYR D O 1
ATOM 8807 N N . GLN D 1 22 ? 32.798 72.845 209.419 1.00 80.70 56 GLN D N 1
ATOM 8808 C CA . GLN D 1 22 ? 31.483 73.432 209.682 1.00 81.42 56 GLN D CA 1
ATOM 8809 C C . GLN D 1 22 ? 31.545 74.895 210.011 1.00 86.62 56 GLN D C 1
ATOM 8810 O O . GLN D 1 22 ? 30.761 75.672 209.459 1.00 86.99 56 GLN D O 1
ATOM 8816 N N . ALA D 1 23 ? 32.515 75.269 210.864 1.00 83.67 57 ALA D N 1
ATOM 8817 C CA . ALA D 1 23 ? 32.787 76.631 211.297 1.00 85.30 57 ALA D CA 1
ATOM 8818 C C . ALA D 1 23 ? 33.086 77.516 210.100 1.00 92.34 57 ALA D C 1
ATOM 8819 O O . ALA D 1 23 ? 32.492 78.590 209.980 1.00 95.33 57 ALA D O 1
ATOM 8829 N N . ALA D 1 25 ? 32.527 76.741 206.743 1.00 83.68 59 ALA D N 1
ATOM 8830 C CA . ALA D 1 25 ? 31.434 76.689 205.773 1.00 83.19 59 ALA D CA 1
ATOM 8831 C C . ALA D 1 25 ? 30.346 77.739 206.071 1.00 88.87 59 ALA D C 1
ATOM 8832 O O . ALA D 1 25 ? 29.726 78.261 205.137 1.00 89.71 59 ALA D O 1
ATOM 8834 N N . LYS D 1 26 ? 30.166 78.091 207.363 1.00 85.33 60 LYS D N 1
ATOM 8835 C CA . LYS D 1 26 ? 29.214 79.115 207.825 1.00 86.94 60 LYS D CA 1
ATOM 8836 C C . LYS D 1 26 ? 29.745 80.520 207.553 1.00 92.83 60 LYS D C 1
ATOM 8837 O O . LYS D 1 26 ? 28.956 81.439 207.346 1.00 95.14 60 LYS D O 1
ATOM 8843 N N . ASP D 1 27 ? 31.088 80.688 207.639 1.00 88.96 61 ASP D N 1
ATOM 8844 C CA . ASP D 1 27 ? 31.819 81.933 207.358 1.00 90.61 61 ASP D CA 1
ATOM 8845 C C . ASP D 1 27 ? 31.669 82.171 205.845 1.00 95.80 61 ASP D C 1
ATOM 8846 O O . ASP D 1 27 ? 32.286 81.489 205.017 1.00 93.80 61 ASP D O 1
ATOM 8851 N N . GLN D 1 28 ? 30.761 83.086 205.506 1.00 95.09 62 GLN D N 1
ATOM 8852 C CA . GLN D 1 28 ? 30.350 83.399 204.144 1.00 95.97 62 GLN D CA 1
ATOM 8853 C C . GLN D 1 28 ? 31.405 83.980 203.192 1.00 99.60 62 GLN D C 1
ATOM 8854 O O . GLN D 1 28 ? 31.217 83.914 201.966 1.00 99.94 62 GLN D O 1
ATOM 8860 N N . ALA D 1 29 ? 32.545 84.456 203.741 1.00 94.66 63 ALA D N 1
ATOM 8861 C CA . ALA D 1 29 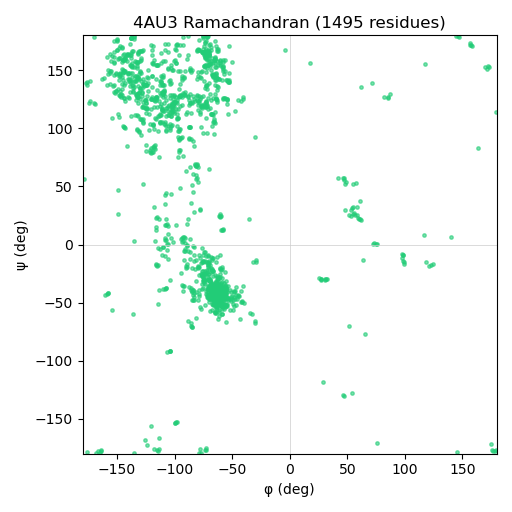? 33.700 84.916 202.961 1.00 94.86 63 ALA D CA 1
ATOM 8862 C C . ALA D 1 29 ? 34.444 83.701 202.304 1.00 97.71 63 ALA D C 1
ATOM 8863 O O . ALA D 1 29 ? 35.150 83.855 201.300 1.00 98.21 63 ALA D O 1
ATOM 8865 N N . VAL D 1 30 ? 34.284 82.508 202.901 1.00 91.22 64 VAL D N 1
ATOM 8866 C CA . VAL D 1 30 ? 34.921 81.269 202.486 1.00 88.56 64 VAL D CA 1
ATOM 8867 C C . VAL D 1 30 ? 34.231 80.667 201.254 1.00 91.55 64 VAL D C 1
ATOM 8868 O O . VAL D 1 30 ? 33.009 80.473 201.258 1.00 92.20 64 VAL D O 1
ATOM 8872 N N . GLU D 1 31 ? 35.031 80.378 200.207 1.00 84.93 65 GLU D N 1
ATOM 8873 C CA . GLU D 1 31 ? 34.590 79.699 199.002 1.00 82.36 65 GLU D CA 1
ATOM 8874 C C . GLU D 1 31 ? 35.106 78.269 199.123 1.00 78.68 65 GLU D C 1
ATOM 8875 O O . GLU D 1 31 ? 34.462 77.445 199.763 1.00 76.31 65 GLU D O 1
ATOM 8881 N N . ASN D 1 32 ? 36.296 77.997 198.605 1.00 72.20 66 ASN D N 1
ATOM 8882 C CA . ASN D 1 32 ? 36.887 76.674 198.720 1.00 68.82 66 ASN D CA 1
ATOM 8883 C C . ASN D 1 32 ? 37.465 76.422 200.114 1.00 70.40 66 ASN D C 1
ATOM 8884 O O . ASN D 1 32 ? 37.955 77.343 200.769 1.00 70.70 66 ASN D O 1
ATOM 8889 N N . ILE D 1 33 ? 37.321 75.177 200.586 1.00 65.82 67 ILE D N 1
ATOM 8890 C CA . ILE D 1 33 ? 37.826 74.702 201.875 1.00 65.78 67 ILE D CA 1
ATOM 8891 C C . ILE D 1 33 ? 38.802 73.565 201.647 1.00 72.99 67 ILE D C 1
ATOM 8892 O O . ILE D 1 33 ? 38.533 72.668 200.833 1.00 72.48 67 ILE D O 1
ATOM 8897 N N . LEU D 1 34 ? 39.940 73.601 202.362 1.00 71.49 68 LEU D N 1
ATOM 8898 C CA . LEU D 1 34 ? 40.959 72.549 202.306 1.00 70.27 68 LEU D CA 1
ATOM 8899 C C . LEU D 1 34 ? 41.643 72.436 203.653 1.00 71.15 68 LEU D C 1
ATOM 8900 O O . LEU D 1 34 ? 42.390 73.335 204.050 1.00 71.00 68 LEU D O 1
ATOM 8905 N N . LEU D 1 35 ? 41.375 71.328 204.358 1.00 65.54 69 LEU D N 1
ATOM 8906 C CA . LEU D 1 35 ? 41.910 71.065 205.696 1.00 64.21 69 LEU D CA 1
ATOM 8907 C C . LEU D 1 35 ? 42.496 69.705 205.829 1.00 67.14 69 LEU D C 1
ATOM 8908 O O . LEU D 1 35 ? 41.889 68.735 205.398 1.00 68.38 69 LEU D O 1
ATOM 8913 N N . SER D 1 36 ? 43.659 69.611 206.463 1.00 62.29 70 SER D N 1
ATOM 8914 C CA . SER D 1 36 ? 44.294 68.353 206.800 1.00 60.05 70 SER D CA 1
ATOM 8915 C C . SER D 1 36 ? 44.140 68.217 208.316 1.00 66.72 70 SER D C 1
ATOM 8916 O O . SER D 1 36 ? 44.849 68.905 209.058 1.00 67.60 70 SER D O 1
ATOM 8919 N N . PRO D 1 37 ? 43.164 67.380 208.778 1.00 64.56 71 PRO D N 1
ATOM 8920 C CA . PRO D 1 37 ? 42.925 67.199 210.225 1.00 64.38 71 PRO D CA 1
ATOM 8921 C C . PRO D 1 37 ? 44.153 66.940 211.091 1.00 69.88 71 PRO D C 1
ATOM 8922 O O . PRO D 1 37 ? 44.250 67.528 212.162 1.00 72.16 71 PRO D O 1
ATOM 8926 N N . VAL D 1 38 ? 45.110 66.128 210.616 1.00 65.78 72 VAL D N 1
ATOM 8927 C CA . VAL D 1 38 ? 46.353 65.816 211.326 1.00 65.98 72 VAL D CA 1
ATOM 8928 C C . VAL D 1 38 ? 47.205 67.057 211.545 1.00 67.37 72 VAL D C 1
ATOM 8929 O O . VAL D 1 38 ? 47.684 67.278 212.659 1.00 69.11 72 VAL D O 1
ATOM 8933 N N . VAL D 1 39 ? 47.380 67.863 210.494 1.00 60.22 73 VAL D N 1
ATOM 8934 C CA . VAL D 1 39 ? 48.146 69.111 210.527 1.00 60.11 73 VAL D CA 1
ATOM 8935 C C . VAL D 1 39 ? 47.453 70.112 211.442 1.00 65.83 73 VAL D C 1
ATOM 8936 O O . VAL D 1 39 ? 48.121 70.814 212.196 1.00 68.17 73 VAL D O 1
ATOM 8940 N N . VAL D 1 40 ? 46.114 70.127 211.438 1.00 61.71 74 VAL D N 1
ATOM 8941 C CA . VAL D 1 40 ? 45.339 71.017 212.301 1.00 62.77 74 VAL D CA 1
ATOM 8942 C C . VAL D 1 40 ? 45.531 70.557 213.748 1.00 68.54 74 VAL D C 1
ATOM 8943 O O . VAL D 1 40 ? 45.782 71.388 214.608 1.00 71.07 74 VAL D O 1
ATOM 8947 N N . ALA D 1 41 ? 45.451 69.241 214.009 1.00 63.00 75 ALA D N 1
ATOM 8948 C CA . ALA D 1 41 ? 45.680 68.671 215.340 1.00 64.26 75 ALA D CA 1
ATOM 8949 C C . ALA D 1 41 ? 47.111 68.915 215.808 1.00 70.48 75 ALA D C 1
ATOM 8950 O O . ALA D 1 41 ? 47.298 69.290 216.964 1.00 71.72 75 ALA D O 1
ATOM 8952 N N . SER D 1 42 ? 48.116 68.748 214.923 1.00 67.77 76 SER D N 1
ATOM 8953 C CA . SER D 1 42 ? 49.512 69.002 215.285 1.00 68.91 76 SER D CA 1
ATOM 8954 C C . SER D 1 42 ? 49.740 70.484 215.705 1.00 77.24 76 SER D C 1
ATOM 8955 O O . SER D 1 42 ? 50.588 70.766 216.555 1.00 80.42 76 SER D O 1
ATOM 8958 N N . SER D 1 43 ? 48.946 71.409 215.164 1.00 73.23 77 SER D N 1
ATOM 8959 C CA . SER D 1 43 ? 49.061 72.819 215.518 1.00 75.18 77 SER D CA 1
ATOM 8960 C C . SER D 1 43 ? 48.606 73.089 216.950 1.00 80.10 77 SER D C 1
ATOM 8961 O O . SER D 1 43 ? 49.223 73.901 217.647 1.00 82.87 77 SER D O 1
ATOM 8964 N N . LEU D 1 44 ? 47.568 72.366 217.407 1.00 73.75 78 LEU D N 1
ATOM 8965 C CA . LEU D 1 44 ? 47.076 72.452 218.783 1.00 73.81 78 LEU D CA 1
ATOM 8966 C C . LEU D 1 44 ? 48.111 71.829 219.742 1.00 77.31 78 LEU D C 1
ATOM 8967 O O . LEU D 1 44 ? 48.339 72.357 220.829 1.00 78.78 78 LEU D O 1
ATOM 8972 N N . GLY D 1 45 ? 48.766 70.757 219.296 1.00 71.87 79 GLY D N 1
ATOM 8973 C CA . GLY D 1 45 ? 49.859 70.101 220.000 1.00 71.92 79 GLY D CA 1
ATOM 8974 C C . GLY D 1 45 ? 51.019 71.045 220.272 1.00 77.21 79 GLY D C 1
ATOM 8975 O O . GLY D 1 45 ? 51.587 71.009 221.367 1.00 77.82 79 GLY D O 1
ATOM 8976 N N . LEU D 1 46 ? 51.346 71.941 219.311 1.00 73.63 80 LEU D N 1
ATOM 8977 C CA . LEU D 1 46 ? 52.407 72.938 219.501 1.00 75.21 80 LEU D CA 1
ATOM 8978 C C . LEU D 1 46 ? 52.024 73.966 220.542 1.00 82.44 80 LEU D C 1
ATOM 8979 O O . LEU D 1 46 ? 52.887 74.414 221.307 1.00 84.30 80 LEU D O 1
ATOM 8984 N N . VAL D 1 47 ? 50.725 74.313 220.603 1.00 79.25 81 VAL D N 1
ATOM 8985 C CA . VAL D 1 47 ? 50.188 75.268 221.578 1.00 81.44 81 VAL D CA 1
ATOM 8986 C C . VAL D 1 47 ? 50.281 74.637 222.973 1.00 89.51 81 VAL D C 1
ATOM 8987 O O . VAL D 1 47 ? 50.739 75.307 223.899 1.00 93.62 81 VAL D O 1
ATOM 8991 N N . SER D 1 48 ? 49.929 73.336 223.108 1.00 84.80 82 SER D N 1
ATOM 8992 C CA . SER D 1 48 ? 50.058 72.595 224.378 1.00 85.95 82 SER D CA 1
ATOM 8993 C C . SER D 1 48 ? 51.537 72.555 224.798 1.00 90.68 82 SER D C 1
ATOM 8994 O O . SER D 1 48 ? 51.858 72.869 225.947 1.00 93.57 82 SER D O 1
ATOM 8997 N N . LEU D 1 49 ? 52.416 72.242 223.828 1.00 84.82 83 LEU D N 1
ATOM 8998 C CA . LEU D 1 49 ? 53.870 72.136 223.928 1.00 85.31 83 LEU D CA 1
ATOM 8999 C C . LEU D 1 49 ? 54.546 73.422 224.390 1.00 92.67 83 LEU D C 1
ATOM 9000 O O . LEU D 1 49 ? 55.381 73.371 225.292 1.00 94.42 83 LEU D O 1
ATOM 9005 N N . GLY D 1 50 ? 54.246 74.541 223.743 1.00 89.31 84 GLY D N 1
ATOM 9006 C CA . GLY D 1 50 ? 54.844 75.824 224.094 1.00 90.51 84 GLY D CA 1
ATOM 9007 C C . GLY D 1 50 ? 54.019 76.659 225.048 1.00 94.47 84 GLY D C 1
ATOM 9008 O O . GLY D 1 50 ? 54.410 77.783 225.372 1.00 97.44 84 GLY D O 1
ATOM 9009 N N . GLY D 1 51 ? 52.908 76.098 225.523 1.00 88.00 85 GLY D N 1
ATOM 9010 C CA . GLY D 1 51 ? 51.998 76.778 226.434 1.00 88.98 85 GLY D CA 1
ATOM 9011 C C . GLY D 1 51 ? 52.023 76.338 227.886 1.00 94.61 85 GLY D C 1
ATOM 9012 O O . GLY D 1 51 ? 52.562 75.283 228.237 1.00 95.37 85 GLY D O 1
ATOM 9013 N N . LYS D 1 52 ? 51.413 77.161 228.731 1.00 91.75 86 LYS D N 1
ATOM 9014 C CA . LYS D 1 52 ? 51.251 76.933 230.163 1.00 93.36 86 LYS D CA 1
ATOM 9015 C C . LYS D 1 52 ? 49.824 77.296 230.537 1.00 97.30 86 LYS D C 1
ATOM 9016 O O . LYS D 1 52 ? 49.125 77.952 229.754 1.00 93.62 86 LYS D O 1
ATOM 9022 N N . ALA D 1 53 ? 49.408 76.878 231.751 1.00 97.12 87 ALA D N 1
ATOM 9023 C CA . ALA D 1 53 ? 48.102 77.134 232.364 1.00 98.10 87 ALA D CA 1
ATOM 9024 C C . ALA D 1 53 ? 46.908 76.902 231.415 1.00 100.40 87 ALA D C 1
ATOM 9025 O O . ALA D 1 53 ? 46.837 75.857 230.761 1.00 96.67 87 ALA D O 1
ATOM 9027 N N . THR D 1 54 ? 45.995 77.888 231.330 1.00 98.84 88 THR D N 1
ATOM 9028 C CA . THR D 1 54 ? 44.799 77.850 230.497 1.00 97.62 88 THR D CA 1
ATOM 9029 C C . THR D 1 54 ? 45.098 77.772 228.977 1.00 99.33 88 THR D C 1
ATOM 9030 O O . THR D 1 54 ? 44.410 77.028 228.276 1.00 97.64 88 THR D O 1
ATOM 9034 N N . THR D 1 55 ? 46.156 78.468 228.486 1.00 95.20 89 THR D N 1
ATOM 9035 C CA . THR D 1 55 ? 46.581 78.488 227.069 1.00 92.14 89 THR D CA 1
ATOM 9036 C C . THR D 1 55 ? 46.811 77.068 226.527 1.00 92.88 89 THR D C 1
ATOM 9037 O O . THR D 1 55 ? 46.399 76.750 225.406 1.00 89.80 89 THR D O 1
ATOM 9041 N N . ALA D 1 56 ? 47.429 76.218 227.362 1.00 89.41 90 ALA D N 1
ATOM 9042 C CA . ALA D 1 56 ? 47.747 74.837 227.054 1.00 86.28 90 ALA D CA 1
ATOM 9043 C C . ALA D 1 56 ? 46.582 73.890 227.319 1.00 87.90 90 ALA D C 1
ATOM 9044 O O . ALA D 1 56 ? 46.373 72.968 226.528 1.00 84.74 90 ALA D O 1
ATOM 9046 N N . SER D 1 57 ? 45.830 74.104 228.425 1.00 87.50 91 SER D N 1
ATOM 9047 C CA . SER D 1 57 ? 44.678 73.277 228.808 1.00 88.52 91 SER D CA 1
ATOM 9048 C C . SER D 1 57 ? 43.559 73.341 227.777 1.00 91.60 91 SER D C 1
ATOM 9049 O O . SER D 1 57 ? 42.931 72.319 227.486 1.00 90.50 91 SER D O 1
ATOM 9052 N N . GLN D 1 58 ? 43.351 74.533 227.188 1.00 87.91 92 GLN D N 1
ATOM 9053 C CA . GLN D 1 58 ? 42.381 74.764 226.119 1.00 86.21 92 GLN D CA 1
ATOM 9054 C C . GLN D 1 58 ? 42.771 73.945 224.874 1.00 87.95 92 GLN D C 1
ATOM 9055 O O . GLN D 1 58 ? 41.905 73.275 224.309 1.00 87.28 92 GLN D O 1
ATOM 9061 N N . ALA D 1 59 ? 44.078 73.960 224.483 1.00 82.22 93 ALA D N 1
ATOM 9062 C CA . ALA D 1 59 ? 44.605 73.198 223.344 1.00 79.01 93 ALA D CA 1
ATOM 9063 C C . ALA D 1 59 ? 44.319 71.711 223.511 1.00 80.25 93 ALA D C 1
ATOM 9064 O O . ALA D 1 59 ? 43.789 71.106 222.586 1.00 77.93 93 ALA D O 1
ATOM 9066 N N . LYS D 1 60 ? 44.569 71.150 224.713 1.00 77.01 94 LYS D N 1
ATOM 9067 C CA . LYS D 1 60 ? 44.286 69.743 225.018 1.00 76.31 94 LYS D CA 1
ATOM 9068 C C . LYS D 1 60 ? 42.776 69.471 224.994 1.00 80.19 94 LYS D C 1
ATOM 9069 O O . LYS D 1 60 ? 42.360 68.421 224.496 1.00 78.60 94 LYS D O 1
ATOM 9075 N N . ALA D 1 61 ? 41.964 70.424 225.506 1.00 77.85 95 ALA D N 1
ATOM 9076 C CA . ALA D 1 61 ? 40.502 70.315 225.518 1.00 77.68 95 ALA D CA 1
ATOM 9077 C C . ALA D 1 61 ? 39.903 70.293 224.092 1.00 81.22 95 ALA D C 1
ATOM 9078 O O . ALA D 1 61 ? 38.960 69.533 223.832 1.00 78.66 95 ALA D O 1
ATOM 9080 N N . VAL D 1 62 ? 40.469 71.110 223.171 1.00 78.98 96 VAL D N 1
ATOM 9081 C CA . VAL D 1 62 ? 40.016 71.197 221.774 1.00 77.54 96 VAL D CA 1
ATOM 9082 C C . VAL D 1 62 ? 40.324 69.841 221.135 1.00 84.61 96 VAL D C 1
ATOM 9083 O O . VAL D 1 62 ? 39.479 69.276 220.447 1.00 85.69 96 VAL D O 1
ATOM 9087 N N . LEU D 1 63 ? 41.497 69.279 221.471 1.00 82.07 97 LEU D N 1
ATOM 9088 C CA . LEU D 1 63 ? 41.996 67.969 221.036 1.00 80.95 97 LEU D CA 1
ATOM 9089 C C . LEU D 1 63 ? 41.234 66.802 221.724 1.00 83.52 97 LEU D C 1
ATOM 9090 O O . LEU D 1 63 ? 41.414 65.637 221.337 1.00 79.71 97 LEU D O 1
ATOM 9095 N N . SER D 1 64 ? 40.398 67.128 222.751 1.00 81.23 98 SER D N 1
ATOM 9096 C CA . SER D 1 64 ? 39.595 66.204 223.570 1.00 81.93 98 SER D CA 1
ATOM 9097 C C . SER D 1 64 ? 40.498 65.171 224.276 1.00 84.52 98 SER D C 1
ATOM 9098 O O . SER D 1 64 ? 40.097 64.025 224.512 1.00 82.40 98 SER D O 1
ATOM 9101 N N . ALA D 1 65 ? 41.723 65.612 224.615 1.00 82.00 99 ALA D N 1
ATOM 9102 C CA . ALA D 1 65 ? 42.756 64.812 225.256 1.00 82.78 99 ALA D CA 1
ATOM 9103 C C . ALA D 1 65 ? 43.128 65.333 226.659 1.00 89.08 99 ALA D C 1
ATOM 9104 O O . ALA D 1 65 ? 44.221 65.039 227.151 1.00 91.02 99 ALA D O 1
ATOM 9106 N N . GLU D 1 66 ? 42.216 66.076 227.307 1.00 85.41 100 GLU D N 1
ATOM 9107 C CA . GLU D 1 66 ? 42.438 66.681 228.635 1.00 87.32 100 GLU D CA 1
ATOM 9108 C C . GLU D 1 66 ? 42.766 65.697 229.747 1.00 92.66 100 GLU D C 1
ATOM 9109 O O . GLU D 1 66 ? 43.544 66.032 230.642 1.00 94.38 100 GLU D O 1
ATOM 9115 N N . GLN D 1 67 ? 42.215 64.476 229.668 1.00 89.03 101 GLN D N 1
ATOM 9116 C CA . GLN D 1 67 ? 42.449 63.434 230.669 1.00 90.73 101 GLN D CA 1
ATOM 9117 C C . GLN D 1 67 ? 43.714 62.583 230.409 1.00 93.00 101 GLN D C 1
ATOM 9118 O O . GLN D 1 67 ? 43.999 61.661 231.171 1.00 96.00 101 GLN D O 1
ATOM 9124 N N . LEU D 1 68 ? 44.500 62.937 229.388 1.00 85.54 102 LEU D N 1
ATOM 9125 C CA . LEU D 1 68 ? 45.763 62.263 229.066 1.00 85.09 102 LEU D CA 1
ATOM 9126 C C . LEU D 1 68 ? 46.934 63.077 229.596 1.00 90.75 102 LEU D C 1
ATOM 9127 O O . LEU D 1 68 ? 46.816 64.296 229.720 1.00 89.14 102 LEU D O 1
ATOM 9132 N N . ARG D 1 69 ? 48.097 62.414 229.797 1.00 89.71 103 ARG D N 1
ATOM 9133 C CA . ARG D 1 69 ? 49.342 63.079 230.173 1.00 91.10 103 ARG D CA 1
ATOM 9134 C C . ARG D 1 69 ? 49.829 63.849 228.914 1.00 91.01 103 ARG D C 1
ATOM 9135 O O . ARG D 1 69 ? 49.524 63.435 227.790 1.00 89.59 103 ARG D O 1
ATOM 9143 N N . ASP D 1 70 ? 50.570 64.959 229.105 1.00 85.36 104 ASP D N 1
ATOM 9144 C CA . ASP D 1 70 ? 51.144 65.750 228.020 1.00 81.91 104 ASP D CA 1
ATOM 9145 C C . ASP D 1 70 ? 52.013 64.896 227.117 1.00 85.70 104 ASP D C 1
ATOM 9146 O O . ASP D 1 70 ? 51.891 65.033 225.900 1.00 83.79 104 ASP D O 1
ATOM 9151 N N . GLU D 1 71 ? 52.830 63.970 227.700 1.00 84.58 105 GLU D N 1
ATOM 9152 C CA . GLU D 1 71 ? 53.712 63.042 226.971 1.00 83.30 105 GLU D CA 1
ATOM 9153 C C . GLU D 1 71 ? 52.909 62.212 225.992 1.00 85.53 105 GLU D C 1
ATOM 9154 O O . GLU D 1 71 ? 53.318 62.123 224.840 1.00 84.41 105 GLU D O 1
ATOM 9160 N N . GLU D 1 72 ? 51.757 61.637 226.448 1.00 82.04 106 GLU D N 1
ATOM 9161 C CA . GLU D 1 72 ? 50.825 60.811 225.666 1.00 79.44 106 GLU D CA 1
ATOM 9162 C C . GLU D 1 72 ? 50.295 61.562 224.460 1.00 82.77 106 GLU D C 1
ATOM 9163 O O . GLU D 1 72 ? 50.223 60.983 223.356 1.00 79.63 106 GLU D O 1
ATOM 9169 N N . VAL D 1 73 ? 49.971 62.870 224.674 1.00 81.48 107 VAL D N 1
ATOM 9170 C CA . VAL D 1 73 ? 49.485 63.793 223.633 1.00 79.96 107 VAL D CA 1
ATOM 9171 C C . VAL D 1 73 ? 50.568 64.049 222.554 1.00 81.10 107 VAL D C 1
ATOM 9172 O O . VAL D 1 73 ? 50.325 63.753 221.391 1.00 77.46 107 VAL D O 1
ATOM 9176 N N . HIS D 1 74 ? 51.754 64.564 222.940 1.00 79.92 108 HIS D N 1
ATOM 9177 C CA . HIS D 1 74 ? 52.833 64.872 221.992 1.00 79.05 108 HIS D CA 1
ATOM 9178 C C . HIS D 1 74 ? 53.382 63.640 221.275 1.00 81.51 108 HIS D C 1
ATOM 9179 O O . HIS D 1 74 ? 53.766 63.737 220.103 1.00 79.24 108 HIS D O 1
ATOM 9186 N N . ALA D 1 75 ? 53.378 62.473 221.968 1.00 78.01 109 ALA D N 1
ATOM 9187 C CA . ALA D 1 75 ? 53.841 61.209 221.402 1.00 75.88 109 ALA D CA 1
ATOM 9188 C C . ALA D 1 75 ? 52.856 60.728 220.334 1.00 76.21 109 ALA D C 1
ATOM 9189 O O . ALA D 1 75 ? 53.270 60.406 219.211 1.00 74.19 109 ALA D O 1
ATOM 9191 N N . GLY D 1 76 ? 51.571 60.732 220.712 1.00 71.66 110 GLY D N 1
ATOM 9192 C CA . GLY D 1 76 ? 50.442 60.329 219.885 1.00 68.99 110 GLY D CA 1
ATOM 9193 C C . GLY D 1 76 ? 50.256 61.167 218.636 1.00 69.93 110 GLY D C 1
ATOM 9194 O O . GLY D 1 76 ? 50.085 60.609 217.544 1.00 67.80 110 GLY D O 1
ATOM 9195 N N . LEU D 1 77 ? 50.327 62.497 218.776 1.00 66.37 111 LEU D N 1
ATOM 9196 C CA . LEU D 1 77 ? 50.190 63.415 217.650 1.00 66.14 111 LEU D CA 1
ATOM 9197 C C . LEU D 1 77 ? 51.382 63.346 216.718 1.00 72.77 111 LEU D C 1
ATOM 9198 O O . LEU D 1 77 ? 51.201 63.345 215.480 1.00 73.36 111 LEU D O 1
ATOM 9203 N N . GLY D 1 78 ? 52.575 63.325 217.324 1.00 68.48 112 GLY D N 1
ATOM 9204 C CA . GLY D 1 78 ? 53.838 63.235 216.612 1.00 67.29 112 GLY D CA 1
ATOM 9205 C C . GLY D 1 78 ? 53.841 62.014 215.728 1.00 68.01 112 GLY D C 1
ATOM 9206 O O . GLY D 1 78 ? 54.200 62.092 214.542 1.00 65.31 112 GLY D O 1
ATOM 9207 N N . GLU D 1 79 ? 53.368 60.889 216.304 1.00 64.85 113 GLU D N 1
ATOM 9208 C CA . GLU D 1 79 ? 53.272 59.648 215.570 1.00 63.73 113 GLU D CA 1
ATOM 9209 C C . GLU D 1 79 ? 52.254 59.733 214.409 1.00 66.24 113 GLU D C 1
ATOM 9210 O O . GLU D 1 79 ? 52.562 59.248 213.330 1.00 64.69 113 GLU D O 1
ATOM 9216 N N . LEU D 1 80 ? 51.068 60.355 214.632 1.00 62.80 114 LEU D N 1
ATOM 9217 C CA . LEU D 1 80 ? 50.017 60.530 213.622 1.00 61.30 114 LEU D CA 1
ATOM 9218 C C . LEU D 1 80 ? 50.575 61.360 212.475 1.00 64.14 114 LEU D C 1
ATOM 9219 O O . LEU D 1 80 ? 50.480 60.957 211.309 1.00 60.88 114 LEU D O 1
ATOM 9224 N N . LEU D 1 81 ? 51.276 62.454 212.831 1.00 62.06 115 LEU D N 1
ATOM 9225 C CA . LEU D 1 81 ? 51.910 63.317 211.861 1.00 61.74 115 LEU D CA 1
ATOM 9226 C C . LEU D 1 81 ? 52.996 62.560 211.098 1.00 67.51 115 LEU D C 1
ATOM 9227 O O . LEU D 1 81 ? 52.929 62.513 209.869 1.00 67.32 115 LEU D O 1
ATOM 9232 N N . ARG D 1 82 ? 53.936 61.908 211.794 1.00 64.79 116 ARG D N 1
ATOM 9233 C CA . ARG D 1 82 ? 54.973 61.195 211.064 1.00 64.73 116 ARG D CA 1
ATOM 9234 C C . ARG D 1 82 ? 54.444 60.009 210.257 1.00 67.08 116 ARG D C 1
ATOM 9235 O O . ARG D 1 82 ? 54.688 59.969 209.060 1.00 67.18 116 ARG D O 1
ATOM 9243 N N . SER D 1 83 ? 53.662 59.100 210.876 1.00 62.22 117 SER D N 1
ATOM 9244 C CA . SER D 1 83 ? 53.141 57.900 210.230 1.00 60.26 117 SER D CA 1
ATOM 9245 C C . SER D 1 83 ? 52.368 58.192 208.971 1.00 65.41 117 SER D C 1
ATOM 9246 O O . SER D 1 83 ? 52.866 57.873 207.894 1.00 64.76 117 SER D O 1
ATOM 9249 N N . LEU D 1 84 ? 51.202 58.863 209.089 1.00 63.91 118 LEU D N 1
ATOM 9250 C CA . LEU D 1 84 ? 50.351 59.212 207.955 1.00 63.03 118 LEU D CA 1
ATOM 9251 C C . LEU D 1 84 ? 51.069 60.137 206.966 1.00 73.37 118 LEU D C 1
ATOM 9252 O O . LEU D 1 84 ? 50.926 59.950 205.767 1.00 74.48 118 LEU D O 1
ATOM 9257 N N . SER D 1 85 ? 51.901 61.068 207.437 1.00 74.22 119 SER D N 1
ATOM 9258 C CA . SER D 1 85 ? 52.621 61.956 206.517 1.00 76.03 119 SER D CA 1
ATOM 9259 C C . SER D 1 85 ? 54.020 61.453 206.187 1.00 82.20 119 SER D C 1
ATOM 9260 O O . SER D 1 85 ? 55.005 62.204 206.293 1.00 85.99 119 SER D O 1
ATOM 9263 N N . ASN D 1 86 ? 54.115 60.178 205.825 1.00 73.95 120 ASN D N 1
ATOM 9264 C CA . ASN D 1 86 ? 55.370 59.546 205.444 1.00 72.92 120 ASN D CA 1
ATOM 9265 C C . ASN D 1 86 ? 54.957 58.438 204.560 1.00 72.65 120 ASN D C 1
ATOM 9266 O O . ASN D 1 86 ? 55.373 58.397 203.412 1.00 73.13 120 ASN D O 1
ATOM 9271 N N . SER D 1 87 ? 54.079 57.559 205.088 1.00 65.91 121 SER D N 1
ATOM 9272 C CA . SER D 1 87 ? 53.512 56.392 204.426 1.00 63.01 121 SER D CA 1
ATOM 9273 C C . SER D 1 87 ? 52.635 56.855 203.246 1.00 63.66 121 SER D C 1
ATOM 9274 O O . SER D 1 87 ? 52.800 56.342 202.131 1.00 62.07 121 SER D O 1
ATOM 9277 N N . THR D 1 88 ? 51.741 57.845 203.476 1.00 58.53 122 THR D N 1
ATOM 9278 C CA . THR D 1 88 ? 50.922 58.342 202.375 1.00 57.87 122 THR D CA 1
ATOM 9279 C C . THR D 1 88 ? 51.789 59.087 201.339 1.00 63.97 122 THR D C 1
ATOM 9280 O O . THR D 1 88 ? 51.671 58.826 200.136 1.00 63.12 122 THR D O 1
ATOM 9284 N N . ALA D 1 89 ? 52.738 59.928 201.833 1.00 62.44 123 ALA D N 1
ATOM 9285 C CA . ALA D 1 89 ? 53.704 60.708 201.035 1.00 62.20 123 ALA D CA 1
ATOM 9286 C C . ALA D 1 89 ? 54.607 59.816 200.145 1.00 63.83 123 ALA D C 1
ATOM 9287 O O . ALA D 1 89 ? 55.164 60.286 199.138 1.00 64.94 123 ALA D O 1
ATOM 9289 N N . ARG D 1 90 ? 54.696 58.534 200.492 1.00 56.32 124 ARG D N 1
ATOM 9290 C CA . ARG D 1 90 ? 55.512 57.609 199.745 1.00 57.16 124 ARG D CA 1
ATOM 9291 C C . ARG D 1 90 ? 54.712 56.664 198.797 1.00 62.64 124 ARG D C 1
ATOM 9292 O O . ARG D 1 90 ? 55.281 55.786 198.132 1.00 62.82 124 ARG D O 1
ATOM 9300 N N . ASN D 1 91 ? 53.392 56.908 198.700 1.00 57.70 125 ASN D N 1
ATOM 9301 C CA . ASN D 1 91 ? 52.461 56.156 197.870 1.00 55.14 125 ASN D CA 1
ATOM 9302 C C . ASN D 1 91 ? 51.937 57.115 196.789 1.00 56.60 125 ASN D C 1
ATOM 9303 O O . ASN D 1 91 ? 52.001 56.852 195.587 1.00 55.00 125 ASN D O 1
ATOM 9308 N N . VAL D 1 92 ? 51.469 58.247 197.262 1.00 52.21 126 VAL D N 1
ATOM 9309 C CA . VAL D 1 92 ? 50.858 59.339 196.550 1.00 51.79 126 VAL D CA 1
ATOM 9310 C C . VAL D 1 92 ? 51.853 60.548 196.704 1.00 55.92 126 VAL D C 1
ATOM 9311 O O . VAL D 1 92 ? 53.020 60.331 197.069 1.00 54.32 126 VAL D O 1
ATOM 9315 N N . THR D 1 93 ? 51.431 61.790 196.379 1.00 54.08 127 THR D N 1
ATOM 9316 C CA . THR D 1 93 ? 52.304 62.960 196.583 1.00 55.62 127 THR D CA 1
ATOM 9317 C C . THR D 1 93 ? 51.852 63.850 197.768 1.00 63.38 127 THR D C 1
ATOM 9318 O O . THR D 1 93 ? 50.819 64.525 197.686 1.00 62.54 127 THR D O 1
ATOM 9322 N N . TRP D 1 94 ? 52.645 63.848 198.864 1.00 62.26 128 TRP D N 1
ATOM 9323 C CA . TRP D 1 94 ? 52.384 64.718 199.999 1.00 63.04 128 TRP D CA 1
ATOM 9324 C C . TRP D 1 94 ? 53.602 65.491 200.435 1.00 70.89 128 TRP D C 1
ATOM 9325 O O . TRP D 1 94 ? 54.527 64.929 201.022 1.00 72.53 128 TRP D O 1
ATOM 9336 N N . LYS D 1 95 ? 53.592 66.793 200.155 1.00 68.33 129 LYS D N 1
ATOM 9337 C CA . LYS D 1 95 ? 54.653 67.689 200.589 1.00 69.85 129 LYS D CA 1
ATOM 9338 C C . LYS D 1 95 ? 54.119 68.555 201.710 1.00 75.56 129 LYS D C 1
ATOM 9339 O O . LYS D 1 95 ? 53.078 69.195 201.565 1.00 75.43 129 LYS D O 1
ATOM 9345 N N . LEU D 1 96 ? 54.804 68.538 202.848 1.00 73.35 130 LEU D N 1
ATOM 9346 C CA . LEU D 1 96 ? 54.382 69.305 204.002 1.00 74.46 130 LEU D CA 1
ATOM 9347 C C . LEU D 1 96 ? 55.562 69.988 204.673 1.00 81.09 130 LEU D C 1
ATOM 9348 O O . LEU D 1 96 ? 56.671 69.434 204.736 1.00 82.25 130 LEU D O 1
ATOM 9353 N N . GLY D 1 97 ? 55.291 71.188 205.173 1.00 78.01 131 GLY D N 1
ATOM 9354 C CA . GLY D 1 97 ? 56.230 72.022 205.907 1.00 79.80 131 GLY D CA 1
ATOM 9355 C C . GLY D 1 97 ? 55.529 72.787 207.006 1.00 82.32 131 GLY D C 1
ATOM 9356 O O . GLY D 1 97 ? 54.444 73.330 206.792 1.00 81.29 131 GLY D O 1
ATOM 9357 N N . SER D 1 98 ? 56.157 72.850 208.175 1.00 79.20 132 SER D N 1
ATOM 9358 C CA . SER D 1 98 ? 55.634 73.586 209.315 1.00 80.35 132 SER D CA 1
ATOM 9359 C C . SER D 1 98 ? 56.702 74.547 209.846 1.00 86.68 132 SER D C 1
ATOM 9360 O O . SER D 1 98 ? 57.824 74.127 210.138 1.00 87.32 132 SER D O 1
ATOM 9363 N N . ARG D 1 99 ? 56.379 75.843 209.889 1.00 84.26 133 ARG D N 1
ATOM 9364 C CA . ARG D 1 99 ? 57.334 76.848 210.334 1.00 87.17 133 ARG D CA 1
ATOM 9365 C C . ARG D 1 99 ? 56.714 77.831 211.288 1.00 94.59 133 ARG D C 1
ATOM 9366 O O . ARG D 1 99 ? 55.592 78.293 211.068 1.00 93.48 133 ARG D O 1
ATOM 9374 N N . LEU D 1 100 ? 57.442 78.129 212.371 1.00 94.54 134 LEU D N 1
ATOM 9375 C CA . LEU D 1 100 ? 56.979 79.094 213.348 1.00 96.16 134 LEU D CA 1
ATOM 9376 C C . LEU D 1 100 ? 57.779 80.330 213.172 1.00 104.06 134 LEU D C 1
ATOM 9377 O O . LEU D 1 100 ? 59.007 80.309 213.310 1.00 105.64 134 LEU D O 1
ATOM 9382 N N . TYR D 1 101 ? 57.085 81.393 212.772 1.00 102.30 135 TYR D N 1
ATOM 9383 C CA . TYR D 1 101 ? 57.667 82.707 212.554 1.00 105.27 135 TYR D CA 1
ATOM 9384 C C . TYR D 1 101 ? 57.316 83.594 213.730 1.00 111.22 135 TYR D C 1
ATOM 9385 O O . TYR D 1 101 ? 56.131 83.814 214.008 1.00 108.77 135 TYR D O 1
ATOM 9394 N N . GLY D 1 102 ? 58.360 84.054 214.421 1.00 112.37 136 GLY D N 1
ATOM 9395 C CA . GLY D 1 102 ? 58.274 84.953 215.569 1.00 115.26 136 GLY D CA 1
ATOM 9396 C C . GLY D 1 102 ? 58.975 86.269 215.301 1.00 124.19 136 GLY D C 1
ATOM 9397 O O . GLY D 1 102 ? 59.829 86.320 214.404 1.00 123.78 136 GLY D O 1
ATOM 9398 N N . PRO D 1 103 ? 58.648 87.365 216.048 1.00 125.66 137 PRO D N 1
ATOM 9399 C CA . PRO D 1 103 ? 59.344 88.646 215.806 1.00 129.72 137 PRO D CA 1
ATOM 9400 C C . PRO D 1 103 ? 60.858 88.524 215.971 1.00 137.84 137 PRO D C 1
ATOM 9401 O O . PRO D 1 103 ? 61.326 87.686 216.748 1.00 137.35 137 PRO D O 1
ATOM 9405 N N . SER D 1 104 ? 61.614 89.337 215.209 1.00 137.79 138 SER D N 1
ATOM 9406 C CA . SER D 1 104 ? 63.085 89.376 215.160 1.00 140.50 138 SER D CA 1
ATOM 9407 C C . SER D 1 104 ? 63.798 89.716 216.504 1.00 146.68 138 SER D C 1
ATOM 9408 O O . SER D 1 104 ? 65.026 89.588 216.616 1.00 148.07 138 SER D O 1
ATOM 9411 N N . SER D 1 105 ? 63.013 90.120 217.514 1.00 142.50 139 SER D N 1
ATOM 9412 C CA . SER D 1 105 ? 63.443 90.446 218.866 1.00 144.09 139 SER D CA 1
ATOM 9413 C C . SER D 1 105 ? 63.355 89.233 219.818 1.00 144.91 139 SER D C 1
ATOM 9414 O O . SER D 1 105 ? 64.241 89.057 220.648 1.00 146.01 139 SER D O 1
ATOM 9417 N N . VAL D 1 106 ? 62.285 88.421 219.703 1.00 138.29 140 VAL D N 1
ATOM 9418 C CA . VAL D 1 106 ? 62.021 87.225 220.520 1.00 136.23 140 VAL D CA 1
ATOM 9419 C C . VAL D 1 106 ? 63.084 86.107 220.356 1.00 139.09 140 VAL D C 1
ATOM 9420 O O . VAL D 1 106 ? 63.784 86.066 219.340 1.00 139.36 140 VAL D O 1
ATOM 9424 N N . SER D 1 107 ? 63.193 85.207 221.356 1.00 133.59 141 SER D N 1
ATOM 9425 C CA . SER D 1 107 ? 64.154 84.105 221.332 1.00 132.33 141 SER D CA 1
ATOM 9426 C C . SER D 1 107 ? 63.443 82.778 221.555 1.00 130.85 141 SER D C 1
ATOM 9427 O O . SER D 1 107 ? 62.751 82.613 222.560 1.00 130.76 141 SER D O 1
ATOM 9430 N N . PHE D 1 108 ? 63.620 81.834 220.621 1.00 122.61 142 PHE D N 1
ATOM 9431 C CA . PHE D 1 108 ? 63.033 80.504 220.742 1.00 118.62 142 PHE D CA 1
ATOM 9432 C C . PHE D 1 108 ? 63.873 79.659 221.704 1.00 119.89 142 PHE D C 1
ATOM 9433 O O . PHE D 1 108 ? 65.078 79.489 221.484 1.00 119.83 142 PHE D O 1
ATOM 9441 N N . ALA D 1 109 ? 63.232 79.161 222.781 1.00 114.22 143 ALA D N 1
ATOM 9442 C CA . ALA D 1 109 ? 63.830 78.315 223.814 1.00 114.22 143 ALA D CA 1
ATOM 9443 C C . ALA D 1 109 ? 64.309 76.965 223.255 1.00 117.24 143 ALA D C 1
ATOM 9444 O O . ALA D 1 109 ? 63.525 76.226 222.653 1.00 114.52 143 ALA D O 1
ATOM 9446 N N . GLU D 1 110 ? 65.599 76.651 223.468 1.00 116.25 144 GLU D N 1
ATOM 9447 C CA . GLU D 1 110 ? 66.268 75.415 223.042 1.00 116.00 144 GLU D CA 1
ATOM 9448 C C . GLU D 1 110 ? 65.428 74.157 223.320 1.00 119.64 144 GLU D C 1
ATOM 9449 O O . GLU D 1 110 ? 65.324 73.280 222.451 1.00 117.83 144 GLU D O 1
ATOM 9455 N N . ASP D 1 111 ? 64.815 74.099 224.524 1.00 116.99 145 ASP D N 1
ATOM 9456 C CA . ASP D 1 111 ? 63.958 73.016 225.016 1.00 115.42 145 ASP D CA 1
ATOM 9457 C C . ASP D 1 111 ? 62.713 72.814 224.127 1.00 114.92 145 ASP D C 1
ATOM 9458 O O . ASP D 1 111 ? 62.416 71.677 223.757 1.00 111.63 145 ASP D O 1
ATOM 9463 N N . PHE D 1 112 ? 62.022 73.915 223.760 1.00 111.26 146 PHE D N 1
ATOM 9464 C CA . PHE D 1 112 ? 60.842 73.878 222.885 1.00 108.32 146 PHE D CA 1
ATOM 9465 C C . PHE D 1 112 ? 61.237 73.581 221.442 1.00 108.93 146 PHE D C 1
ATOM 9466 O O . PHE D 1 112 ? 60.559 72.794 220.789 1.00 106.04 146 PHE D O 1
ATOM 9474 N N . VAL D 1 113 ? 62.328 74.205 220.949 1.00 105.80 147 VAL D N 1
ATOM 9475 C CA . VAL D 1 113 ? 62.845 74.002 219.590 1.00 103.87 147 VAL D CA 1
ATOM 9476 C C . VAL D 1 113 ? 63.116 72.517 219.347 1.00 104.57 147 VAL D C 1
ATOM 9477 O O . VAL D 1 113 ? 62.682 71.984 218.343 1.00 102.16 147 VAL D O 1
ATOM 9481 N N . ARG D 1 114 ? 63.777 71.855 220.295 1.00 102.27 148 ARG D N 1
ATOM 9482 C CA . ARG D 1 114 ? 64.116 70.435 220.258 1.00 100.84 148 ARG D CA 1
ATOM 9483 C C . ARG D 1 114 ? 62.855 69.561 220.231 1.00 100.11 148 ARG D C 1
ATOM 9484 O O . ARG D 1 114 ? 62.779 68.635 219.417 1.00 99.16 148 ARG D O 1
ATOM 9492 N N . SER D 1 115 ? 61.873 69.849 221.116 1.00 93.56 149 SER D N 1
ATOM 9493 C CA . SER D 1 115 ? 60.634 69.073 221.216 1.00 90.59 149 SER D CA 1
ATOM 9494 C C . SER D 1 115 ? 59.705 69.241 219.989 1.00 90.97 149 SER D C 1
ATOM 9495 O O . SER D 1 115 ? 59.184 68.245 219.464 1.00 86.98 149 SER D O 1
ATOM 9498 N N . SER D 1 116 ? 59.533 70.502 219.522 1.00 87.31 150 SER D N 1
ATOM 9499 C CA . SER D 1 116 ? 58.736 70.857 218.348 1.00 84.13 150 SER D CA 1
ATOM 9500 C C . SER D 1 116 ? 59.305 70.236 217.083 1.00 87.44 150 SER D C 1
ATOM 9501 O O . SER D 1 116 ? 58.539 69.951 216.165 1.00 85.29 150 SER D O 1
ATOM 9504 N N . LYS D 1 117 ? 60.638 70.034 217.033 1.00 85.72 151 LYS D N 1
ATOM 9505 C CA . LYS D 1 117 ? 61.300 69.420 215.893 1.00 86.12 151 LYS D CA 1
ATOM 9506 C C . LYS D 1 117 ? 61.111 67.901 215.969 1.00 92.83 151 LYS D C 1
ATOM 9507 O O . LYS D 1 117 ? 60.829 67.258 214.950 1.00 89.44 151 LYS D O 1
ATOM 9513 N N . GLN D 1 118 ? 61.270 67.336 217.190 1.00 93.48 152 GLN D N 1
ATOM 9514 C CA . GLN D 1 118 ? 61.117 65.906 217.471 1.00 92.73 152 GLN D CA 1
ATOM 9515 C C . GLN D 1 118 ? 59.718 65.388 217.115 1.00 94.82 152 GLN D C 1
ATOM 9516 O O . GLN D 1 118 ? 59.611 64.499 216.275 1.00 94.18 152 GLN D O 1
ATOM 9522 N N . HIS D 1 119 ? 58.665 65.940 217.742 1.00 89.87 153 HIS D N 1
ATOM 9523 C CA . HIS D 1 119 ? 57.290 65.497 217.536 1.00 87.08 153 HIS D CA 1
ATOM 9524 C C . HIS D 1 119 ? 56.588 66.068 216.320 1.00 88.19 153 HIS D C 1
ATOM 9525 O O . HIS D 1 119 ? 55.889 65.335 215.619 1.00 87.37 153 HIS D O 1
ATOM 9532 N N . TYR D 1 120 ? 56.712 67.379 216.099 1.00 82.39 154 TYR D N 1
ATOM 9533 C CA . TYR D 1 120 ? 55.943 68.078 215.078 1.00 78.90 154 TYR D CA 1
ATOM 9534 C C . TYR D 1 120 ? 56.711 68.514 213.838 1.00 83.00 154 TYR D C 1
ATOM 9535 O O . TYR D 1 120 ? 56.132 69.187 212.977 1.00 81.98 154 TYR D O 1
ATOM 9544 N N . ASN D 1 121 ? 58.007 68.144 213.743 1.00 80.00 155 ASN D N 1
ATOM 9545 C CA . ASN D 1 121 ? 58.913 68.505 212.641 1.00 80.07 155 ASN D CA 1
ATOM 9546 C C . ASN D 1 121 ? 58.941 70.016 212.346 1.00 83.79 155 ASN D C 1
ATOM 9547 O O . ASN D 1 121 ? 59.271 70.453 211.239 1.00 84.67 155 ASN D O 1
ATOM 9552 N N . CYS D 1 122 ? 58.619 70.804 213.371 1.00 79.66 156 CYS D N 1
ATOM 9553 C CA . CYS D 1 122 ? 58.512 72.244 213.307 1.00 80.71 156 CYS D CA 1
ATOM 9554 C C . CYS D 1 122 ? 59.827 72.981 213.148 1.00 90.89 156 CYS D C 1
ATOM 9555 O O . CYS D 1 122 ? 60.750 72.820 213.950 1.00 93.13 156 CYS D O 1
ATOM 9558 N N . GLU D 1 123 ? 59.879 73.827 212.115 1.00 89.60 157 GLU D N 1
ATOM 9559 C CA . GLU D 1 123 ? 61.010 74.687 211.773 1.00 92.46 157 GLU D CA 1
ATOM 9560 C C . GLU D 1 123 ? 60.737 76.047 212.403 1.00 98.63 157 GLU D C 1
ATOM 9561 O O . GLU D 1 123 ? 59.574 76.407 212.598 1.00 96.29 157 GLU D O 1
ATOM 9567 N N . HIS D 1 124 ? 61.792 76.775 212.779 1.00 99.73 158 HIS D N 1
ATOM 9568 C CA . HIS D 1 124 ? 61.632 78.085 213.420 1.00 102.00 158 HIS D CA 1
ATOM 9569 C C . HIS D 1 124 ? 62.423 79.140 212.703 1.00 107.59 158 HIS D C 1
ATOM 9570 O O . HIS D 1 124 ? 63.570 78.901 212.303 1.00 107.85 158 HIS D O 1
ATOM 9577 N N . SER D 1 125 ? 61.806 80.312 212.531 1.00 105.19 159 SER D N 1
ATOM 9578 C CA . SER D 1 125 ? 62.448 81.433 211.858 1.00 108.11 159 SER D CA 1
ATOM 9579 C C . SER D 1 125 ? 62.086 82.778 212.481 1.00 114.47 159 SER D C 1
ATOM 9580 O O . SER D 1 125 ? 60.945 82.993 212.891 1.00 112.73 159 SER D O 1
ATOM 9583 N N . LYS D 1 126 ? 63.088 83.653 212.588 1.00 114.85 160 LYS D N 1
ATOM 9584 C CA . LYS D 1 126 ? 62.934 85.004 213.111 1.00 117.72 160 LYS D CA 1
ATOM 9585 C C . LYS D 1 126 ? 62.862 85.922 211.907 1.00 123.78 160 LYS D C 1
ATOM 9586 O O . LYS D 1 126 ? 63.822 86.012 211.137 1.00 124.13 160 LYS D O 1
ATOM 9592 N N . ILE D 1 127 ? 61.707 86.561 211.711 1.00 121.83 161 ILE D N 1
ATOM 9593 C CA . ILE D 1 127 ? 61.503 87.447 210.570 1.00 124.40 161 ILE D CA 1
ATOM 9594 C C . ILE D 1 127 ? 61.294 88.913 210.958 1.00 132.78 161 ILE D C 1
ATOM 9595 O O . ILE D 1 127 ? 60.526 89.200 211.879 1.00 132.38 161 ILE D O 1
ATOM 9600 N N . ASN D 1 128 ? 62.004 89.833 210.262 1.00 132.86 162 ASN D N 1
ATOM 9601 C CA . ASN D 1 128 ? 61.893 91.279 210.456 1.00 135.56 162 ASN D CA 1
ATOM 9602 C C . ASN D 1 128 ? 60.575 91.734 209.808 1.00 138.39 162 ASN D C 1
ATOM 9603 O O . ASN D 1 128 ? 60.503 91.917 208.584 1.00 138.07 162 ASN D O 1
ATOM 9608 N N . PHE D 1 129 ? 59.519 91.847 210.643 1.00 133.58 163 PHE D N 1
ATOM 9609 C CA . PHE D 1 129 ? 58.166 92.217 210.226 1.00 132.14 163 PHE D CA 1
ATOM 9610 C C . PHE D 1 129 ? 58.065 93.642 209.713 1.00 137.68 163 PHE D C 1
ATOM 9611 O O . PHE D 1 129 ? 57.362 93.862 208.728 1.00 136.95 163 PHE D O 1
ATOM 9619 N N . ARG D 1 130 ? 58.779 94.601 210.351 1.00 136.41 164 ARG D N 1
ATOM 9620 C CA . ARG D 1 130 ? 58.780 96.018 209.964 1.00 139.40 164 ARG D CA 1
ATOM 9621 C C . ARG D 1 130 ? 59.515 96.288 208.622 1.00 144.28 164 ARG D C 1
ATOM 9622 O O . ARG D 1 130 ? 60.551 96.963 208.556 1.00 147.10 164 ARG D O 1
ATOM 9630 N N . ASP D 1 131 ? 58.912 95.721 207.559 1.00 138.52 165 ASP D N 1
ATOM 9631 C CA . ASP D 1 131 ? 59.194 95.672 206.116 1.00 139.10 165 ASP D CA 1
ATOM 9632 C C . ASP D 1 131 ? 58.306 94.514 205.649 1.00 137.79 165 ASP D C 1
ATOM 9633 O O . ASP D 1 131 ? 58.752 93.362 205.597 1.00 135.64 165 ASP D O 1
ATOM 9638 N N . LYS D 1 132 ? 57.023 94.817 205.396 1.00 132.14 166 LYS D N 1
ATOM 9639 C CA . LYS D 1 132 ? 56.016 93.831 204.998 1.00 127.74 166 LYS D CA 1
ATOM 9640 C C . LYS D 1 132 ? 56.352 93.019 203.746 1.00 129.39 166 LYS D C 1
ATOM 9641 O O . LYS D 1 132 ? 56.078 91.817 203.727 1.00 125.18 166 LYS D O 1
ATOM 9647 N N . ARG D 1 133 ? 56.957 93.670 202.723 1.00 128.06 167 ARG D N 1
ATOM 9648 C CA . ARG D 1 133 ? 57.301 93.051 201.440 1.00 126.92 167 ARG D CA 1
ATOM 9649 C C . ARG D 1 133 ? 58.293 91.900 201.575 1.00 129.93 167 ARG D C 1
ATOM 9650 O O . ARG D 1 133 ? 57.966 90.774 201.169 1.00 126.65 167 ARG D O 1
ATOM 9658 N N . SER D 1 134 ? 59.470 92.164 202.189 1.00 127.97 168 SER D N 1
ATOM 9659 C CA . SER D 1 134 ? 60.502 91.147 202.410 1.00 126.73 168 SER D CA 1
ATOM 9660 C C . SER D 1 134 ? 60.037 90.027 203.341 1.00 125.58 168 SER D C 1
ATOM 9661 O O . SER D 1 134 ? 60.396 88.867 203.121 1.00 123.19 168 SER D O 1
ATOM 9664 N N . ALA D 1 135 ? 59.212 90.379 204.358 1.00 119.56 169 ALA D N 1
ATOM 9665 C CA . ALA D 1 135 ? 58.613 89.444 205.312 1.00 114.73 169 ALA D CA 1
ATOM 9666 C C . ALA D 1 135 ? 57.710 88.442 204.562 1.00 113.87 169 ALA D C 1
ATOM 9667 O O . ALA D 1 135 ? 57.879 87.228 204.708 1.00 110.57 169 ALA D O 1
ATOM 9669 N N . LEU D 1 136 ? 56.789 88.960 203.732 1.00 109.57 170 LEU D N 1
ATOM 9670 C CA . LEU D 1 136 ? 55.870 88.157 202.945 1.00 106.18 170 LEU D CA 1
ATOM 9671 C C . LEU D 1 136 ? 56.640 87.310 201.943 1.00 109.38 170 LEU D C 1
ATOM 9672 O O . LEU D 1 136 ? 56.394 86.106 201.842 1.00 105.07 170 LEU D O 1
ATOM 9677 N N . GLN D 1 137 ? 57.599 87.947 201.237 1.00 109.75 171 GLN D N 1
ATOM 9678 C CA . GLN D 1 137 ? 58.473 87.361 200.217 1.00 109.84 171 GLN D CA 1
ATOM 9679 C C . GLN D 1 137 ? 59.134 86.104 200.744 1.00 110.77 171 GLN D C 1
ATOM 9680 O O . GLN D 1 137 ? 59.069 85.065 200.088 1.00 109.76 171 GLN D O 1
ATOM 9686 N N . SER D 1 138 ? 59.713 86.178 201.954 1.00 105.48 172 SER D N 1
ATOM 9687 C CA . SER D 1 138 ? 60.406 85.043 202.555 1.00 102.35 172 SER D CA 1
ATOM 9688 C C . SER D 1 138 ? 59.496 83.880 202.979 1.00 98.73 172 SER D C 1
ATOM 9689 O O . SER D 1 138 ? 59.885 82.725 202.789 1.00 96.22 172 SER D O 1
ATOM 9692 N N . ILE D 1 139 ? 58.285 84.183 203.519 1.00 91.67 173 ILE D N 1
ATOM 9693 C CA . ILE D 1 139 ? 57.277 83.178 203.899 1.00 86.57 173 ILE D CA 1
ATOM 9694 C C . ILE D 1 139 ? 56.830 82.455 202.634 1.00 86.25 173 ILE D C 1
ATOM 9695 O O . ILE D 1 139 ? 56.887 81.222 202.576 1.00 83.16 173 ILE D O 1
ATOM 9700 N N . ASN D 1 140 ? 56.387 83.239 201.630 1.00 82.75 174 ASN D N 1
ATOM 9701 C CA . ASN D 1 140 ? 55.905 82.738 200.355 1.00 81.65 174 ASN D CA 1
ATOM 9702 C C . ASN D 1 140 ? 56.989 81.935 199.604 1.00 87.91 174 ASN D C 1
ATOM 9703 O O . ASN D 1 140 ? 56.648 80.923 198.968 1.00 84.72 174 ASN D O 1
ATOM 9708 N N . GLU D 1 141 ? 58.297 82.343 199.762 1.00 87.92 175 GLU D N 1
ATOM 9709 C CA . GLU D 1 141 ? 59.488 81.683 199.193 1.00 88.82 175 GLU D CA 1
ATOM 9710 C C . GLU D 1 141 ? 59.745 80.343 199.867 1.00 91.34 175 GLU D C 1
ATOM 9711 O O . GLU D 1 141 ? 60.216 79.411 199.210 1.00 91.58 175 GLU D O 1
ATOM 9717 N N . TRP D 1 142 ? 59.472 80.258 201.182 1.00 86.42 176 TRP D N 1
ATOM 9718 C CA . TRP D 1 142 ? 59.621 79.037 201.966 1.00 84.52 176 TRP D CA 1
ATOM 9719 C C . TRP D 1 142 ? 58.527 78.039 201.549 1.00 85.30 176 TRP D C 1
ATOM 9720 O O . TRP D 1 142 ? 58.809 76.853 201.361 1.00 83.29 176 TRP D O 1
ATOM 9731 N N . ALA D 1 143 ? 57.288 78.526 201.394 1.00 80.72 177 ALA D N 1
ATOM 9732 C CA . ALA D 1 143 ? 56.180 77.685 200.964 1.00 77.50 177 ALA D CA 1
ATOM 9733 C C . ALA D 1 143 ? 56.456 77.166 199.556 1.00 82.94 177 ALA D C 1
ATOM 9734 O O . ALA D 1 143 ? 56.368 75.959 199.330 1.00 80.13 177 ALA D O 1
ATOM 9736 N N . ALA D 1 144 ? 56.857 78.070 198.631 1.00 83.56 178 ALA D N 1
ATOM 9737 C CA . ALA D 1 144 ? 57.148 77.702 197.247 1.00 83.88 178 ALA D CA 1
ATOM 9738 C C . ALA D 1 144 ? 58.164 76.565 197.202 1.00 88.91 178 ALA D C 1
ATOM 9739 O O . ALA D 1 144 ? 57.898 75.569 196.533 1.00 87.14 178 ALA D O 1
ATOM 9741 N N . GLN D 1 145 ? 59.279 76.666 197.968 1.00 87.45 179 GLN D N 1
ATOM 9742 C CA . GLN D 1 145 ? 60.280 75.599 197.960 1.00 86.99 179 GLN D CA 1
ATOM 9743 C C . GLN D 1 145 ? 59.782 74.283 198.577 1.00 86.04 179 GLN D C 1
ATOM 9744 O O . GLN D 1 145 ? 60.031 73.210 198.012 1.00 84.53 179 GLN D O 1
ATOM 9750 N N . THR D 1 146 ? 59.031 74.384 199.693 1.00 79.47 180 THR D N 1
ATOM 9751 C CA . THR D 1 146 ? 58.425 73.279 200.442 1.00 76.12 180 THR D CA 1
ATOM 9752 C C . THR D 1 146 ? 57.532 72.424 199.538 1.00 77.64 180 THR D C 1
ATOM 9753 O O . THR D 1 146 ? 57.554 71.193 199.655 1.00 75.17 180 THR D O 1
ATOM 9757 N N . THR D 1 147 ? 56.757 73.098 198.644 1.00 83.32 181 THR D N 1
ATOM 9758 C CA . THR D 1 147 ? 55.783 72.521 197.731 1.00 79.97 181 THR D CA 1
ATOM 9759 C C . THR D 1 147 ? 56.252 72.491 196.270 1.00 86.00 181 THR D C 1
ATOM 9760 O O . THR D 1 147 ? 55.463 72.173 195.372 1.00 83.59 181 THR D O 1
ATOM 9764 N N . ASP D 1 148 ? 57.531 72.815 196.034 1.00 87.28 182 ASP D N 1
ATOM 9765 C CA . ASP D 1 148 ? 58.145 72.873 194.705 1.00 89.45 182 ASP D CA 1
ATOM 9766 C C . ASP D 1 148 ? 57.302 73.663 193.727 1.00 95.29 182 ASP D C 1
ATOM 9767 O O . ASP D 1 148 ? 56.892 73.164 192.668 1.00 94.91 182 ASP D O 1
ATOM 9772 N N . GLY D 1 149 ? 57.001 74.883 194.159 1.00 92.55 183 GLY D N 1
ATOM 9773 C CA . GLY D 1 149 ? 56.282 75.895 193.412 1.00 92.64 183 GLY D CA 1
ATOM 9774 C C . GLY D 1 149 ? 54.803 75.703 193.195 1.00 94.63 183 GLY D C 1
ATOM 9775 O O . GLY D 1 149 ? 54.199 76.569 192.557 1.00 96.62 183 GLY D O 1
ATOM 9776 N N . LYS D 1 150 ? 54.195 74.606 193.700 1.00 87.27 184 LYS D N 1
ATOM 9777 C CA . LYS D 1 150 ? 52.758 74.377 193.466 1.00 84.48 184 LYS D CA 1
ATOM 9778 C C . LYS D 1 150 ? 51.846 75.268 194.283 1.00 92.02 184 LYS D C 1
ATOM 9779 O O . LYS D 1 150 ? 50.696 75.531 193.877 1.00 93.07 184 LYS D O 1
ATOM 9785 N N . LEU D 1 151 ? 52.372 75.727 195.438 1.00 89.12 185 LEU D N 1
ATOM 9786 C CA . LEU D 1 151 ? 51.770 76.687 196.349 1.00 89.54 185 LEU D CA 1
ATOM 9787 C C . LEU D 1 151 ? 52.758 77.875 196.309 1.00 99.82 185 LEU D C 1
ATOM 9788 O O . LEU D 1 151 ? 53.723 77.907 197.091 1.00 100.52 185 LEU D O 1
ATOM 9793 N N . PRO D 1 152 ? 52.603 78.799 195.320 1.00 99.15 186 PRO D N 1
ATOM 9794 C CA . PRO D 1 152 ? 53.578 79.912 195.209 1.00 101.87 186 PRO D CA 1
ATOM 9795 C C . PRO D 1 152 ? 53.420 81.031 196.216 1.00 106.94 186 PRO D C 1
ATOM 9796 O O . PRO D 1 152 ? 54.326 81.852 196.352 1.00 109.77 186 PRO D O 1
ATOM 9800 N N . GLU D 1 153 ? 52.266 81.090 196.891 1.00 101.81 187 GLU D N 1
ATOM 9801 C CA . GLU D 1 153 ? 51.952 82.161 197.831 1.00 103.14 187 GLU D CA 1
ATOM 9802 C C . GLU D 1 153 ? 51.050 81.650 198.946 1.00 104.29 187 GLU D C 1
ATOM 9803 O O . GLU D 1 153 ? 50.062 80.956 198.684 1.00 101.54 187 GLU D O 1
ATOM 9809 N N . VAL D 1 154 ? 51.390 82.006 200.185 1.00 100.84 188 VAL D N 1
ATOM 9810 C CA . VAL D 1 154 ? 50.578 81.674 201.345 1.00 99.11 188 VAL D CA 1
ATOM 9811 C C . VAL D 1 154 ? 49.526 82.787 201.425 1.00 104.07 188 VAL D C 1
ATOM 9812 O O . VAL D 1 154 ? 48.366 82.571 201.087 1.00 102.28 188 VAL D O 1
ATOM 9816 N N . THR D 1 155 ? 49.958 83.994 201.788 1.00 103.15 189 THR D N 1
ATOM 9817 C CA . THR D 1 155 ? 49.061 85.122 201.926 1.00 104.44 189 THR D CA 1
ATOM 9818 C C . THR D 1 155 ? 49.590 86.329 201.181 1.00 111.90 189 THR D C 1
ATOM 9819 O O . THR D 1 155 ? 50.785 86.396 200.880 1.00 112.40 189 THR D O 1
ATOM 9823 N N . LYS D 1 156 ? 48.679 87.257 200.843 1.00 110.18 190 LYS D N 1
ATOM 9824 C CA . LYS D 1 156 ? 49.003 88.516 200.184 1.00 112.95 190 LYS D CA 1
ATOM 9825 C C . LYS D 1 156 ? 49.295 89.572 201.264 1.00 121.11 190 LYS D C 1
ATOM 9826 O O . LYS D 1 156 ? 49.958 90.570 200.976 1.00 123.32 190 LYS D O 1
ATOM 9832 N N . ASP D 1 157 ? 48.828 89.327 202.518 1.00 117.92 191 ASP D N 1
ATOM 9833 C CA . ASP D 1 157 ? 49.014 90.221 203.662 1.00 120.69 191 ASP D CA 1
ATOM 9834 C C . ASP D 1 157 ? 48.928 89.504 205.016 1.00 122.42 191 ASP D C 1
ATOM 9835 O O . ASP D 1 157 ? 48.194 88.525 205.165 1.00 118.30 191 ASP D O 1
ATOM 9840 N N . VAL D 1 158 ? 49.673 90.031 206.005 1.00 121.58 192 VAL D N 1
ATOM 9841 C CA . VAL D 1 158 ? 49.688 89.573 207.390 1.00 121.47 192 VAL D CA 1
ATOM 9842 C C . VAL D 1 158 ? 49.147 90.738 208.215 1.00 129.61 192 VAL D C 1
ATOM 9843 O O . VAL D 1 158 ? 49.791 91.793 208.310 1.00 132.20 192 VAL D O 1
ATOM 9847 N N . GLU D 1 159 ? 47.913 90.569 208.724 1.00 125.73 193 GLU D N 1
ATOM 9848 C CA . GLU D 1 159 ? 47.234 91.568 209.544 1.00 127.88 193 GLU D CA 1
ATOM 9849 C C . GLU D 1 159 ? 48.007 91.831 210.844 1.00 133.10 193 GLU D C 1
ATOM 9850 O O . GLU D 1 159 ? 48.536 92.928 210.989 1.00 137.13 193 GLU D O 1
ATOM 9856 N N . ARG D 1 160 ? 48.134 90.818 211.740 1.00 127.19 194 ARG D N 1
ATOM 9857 C CA . ARG D 1 160 ? 48.840 90.899 213.036 1.00 129.11 194 ARG D CA 1
ATOM 9858 C C . ARG D 1 160 ? 50.334 90.580 212.876 1.00 131.64 194 ARG D C 1
ATOM 9859 O O . ARG D 1 160 ? 50.686 89.481 212.445 1.00 128.61 194 ARG D O 1
ATOM 9867 N N . THR D 1 161 ? 51.204 91.545 213.234 1.00 129.78 195 THR D N 1
ATOM 9868 C CA . THR D 1 161 ? 52.666 91.458 213.079 1.00 129.58 195 THR D CA 1
ATOM 9869 C C . THR D 1 161 ? 53.474 91.443 214.409 1.00 134.83 195 THR D C 1
ATOM 9870 O O . THR D 1 161 ? 54.703 91.315 214.384 1.00 135.62 195 THR D O 1
ATOM 9874 N N . ASP D 1 162 ? 52.787 91.580 215.554 1.00 131.25 196 ASP D N 1
ATOM 9875 C CA . ASP D 1 162 ? 53.378 91.599 216.903 1.00 133.05 196 ASP D CA 1
ATOM 9876 C C . ASP D 1 162 ? 53.480 90.225 217.613 1.00 133.13 196 ASP D C 1
ATOM 9877 O O . ASP D 1 162 ? 54.048 90.146 218.708 1.00 135.32 196 ASP D O 1
ATOM 9882 N N . GLY D 1 163 ? 52.937 89.176 217.004 1.00 123.38 197 GLY D N 1
ATOM 9883 C CA . GLY D 1 163 ? 52.947 87.848 217.602 1.00 120.43 197 GLY D CA 1
ATOM 9884 C C . GLY D 1 163 ? 53.538 86.746 216.751 1.00 119.52 197 GLY D C 1
ATOM 9885 O O . GLY D 1 163 ? 54.176 87.008 215.725 1.00 119.01 197 GLY D O 1
ATOM 9886 N N . ALA D 1 164 ? 53.324 85.493 217.193 1.00 111.76 198 ALA D N 1
ATOM 9887 C CA . ALA D 1 164 ? 53.815 84.294 216.530 1.00 108.17 198 ALA D CA 1
ATOM 9888 C C . ALA D 1 164 ? 52.920 83.902 215.360 1.00 106.30 198 ALA D C 1
ATOM 9889 O O . ALA D 1 164 ? 51.696 84.029 215.424 1.00 103.82 198 ALA D O 1
ATOM 9891 N N . LEU D 1 165 ? 53.549 83.416 214.298 1.00 100.57 199 LEU D N 1
ATOM 9892 C CA . LEU D 1 165 ? 52.896 82.996 213.076 1.00 97.26 199 LEU D CA 1
ATOM 9893 C C . LEU D 1 165 ? 53.220 81.535 212.761 1.00 94.21 199 LEU D C 1
ATOM 9894 O O . LEU D 1 165 ? 54.379 81.209 212.484 1.00 93.28 199 LEU D O 1
ATOM 9899 N N . LEU D 1 166 ? 52.214 80.653 212.848 1.00 86.75 200 LEU D N 1
ATOM 9900 C CA . LEU D 1 166 ? 52.456 79.260 212.464 1.00 84.06 200 LEU D CA 1
ATOM 9901 C C . LEU D 1 166 ? 51.964 79.076 211.037 1.00 80.69 200 LEU D C 1
ATOM 9902 O O . LEU D 1 166 ? 50.828 79.429 210.720 1.00 77.81 200 LEU D O 1
ATOM 9907 N N . VAL D 1 167 ? 52.859 78.598 210.174 1.00 75.58 201 VAL D N 1
ATOM 9908 C CA . VAL D 1 167 ? 52.570 78.395 208.769 1.00 73.86 201 VAL D CA 1
ATOM 9909 C C . VAL D 1 167 ? 52.739 76.930 208.391 1.00 75.94 201 VAL D C 1
ATOM 9910 O O . VAL D 1 167 ? 53.808 76.346 208.582 1.00 75.62 201 VAL D O 1
ATOM 9914 N N . ASN D 1 168 ? 51.686 76.365 207.807 1.00 71.54 202 ASN D N 1
ATOM 9915 C CA . ASN D 1 168 ? 51.682 75.021 207.256 1.00 69.36 202 ASN D CA 1
ATOM 9916 C C . ASN D 1 168 ? 51.463 75.172 205.766 1.00 76.88 202 ASN D C 1
ATOM 9917 O O . ASN D 1 168 ? 50.520 75.854 205.345 1.00 75.97 202 ASN D O 1
ATOM 9922 N N . ALA D 1 169 ? 52.387 74.617 204.969 1.00 76.72 203 ALA D N 1
ATOM 9923 C CA . ALA D 1 169 ? 52.317 74.646 203.507 1.00 76.19 203 ALA D CA 1
ATOM 9924 C C . ALA D 1 169 ? 52.279 73.217 203.049 1.00 79.61 203 ALA D C 1
ATOM 9925 O O . ALA D 1 169 ? 53.060 72.392 203.530 1.00 79.60 203 ALA D O 1
ATOM 9935 N N . PHE D 1 171 ? 51.325 70.401 199.539 1.00 66.28 205 PHE D N 1
ATOM 9936 C CA . PHE D 1 171 ? 51.044 70.018 198.167 1.00 62.42 205 PHE D CA 1
ATOM 9937 C C . PHE D 1 171 ? 50.579 68.573 198.223 1.00 63.64 205 PHE D C 1
ATOM 9938 O O . PHE D 1 171 ? 51.310 67.705 198.714 1.00 63.50 205 PHE D O 1
ATOM 9946 N N . PHE D 1 172 ? 49.351 68.315 197.751 1.00 58.30 206 PHE D N 1
ATOM 9947 C CA . PHE D 1 172 ? 48.803 66.971 197.721 1.00 56.19 206 PHE D CA 1
ATOM 9948 C C . PHE D 1 172 ? 48.235 66.674 196.361 1.00 59.71 206 PHE D C 1
ATOM 9949 O O . PHE D 1 172 ? 47.468 67.480 195.813 1.00 61.37 206 PHE D O 1
ATOM 9957 N N . LYS D 1 173 ? 48.634 65.520 195.809 1.00 53.15 207 LYS D N 1
ATOM 9958 C CA . LYS D 1 173 ? 48.195 65.082 194.501 1.00 50.87 207 LYS D CA 1
ATOM 9959 C C . LYS D 1 173 ? 47.762 63.620 194.594 1.00 55.28 207 LYS D C 1
ATOM 9960 O O . LYS D 1 173 ? 48.607 62.718 194.551 1.00 55.05 207 LYS D O 1
ATOM 9966 N N . PRO D 1 174 ? 46.437 63.369 194.718 1.00 50.83 208 PRO D N 1
ATOM 9967 C CA . PRO D 1 174 ? 45.977 61.978 194.751 1.00 48.55 208 PRO D CA 1
ATOM 9968 C C . PRO D 1 174 ? 46.393 61.199 193.479 1.00 53.74 208 PRO D C 1
ATOM 9969 O O . PRO D 1 174 ? 46.192 61.640 192.333 1.00 56.66 208 PRO D O 1
ATOM 9973 N N . HIS D 1 175 ? 47.055 60.060 193.698 1.00 47.20 209 HIS D N 1
ATOM 9974 C CA . HIS D 1 175 ? 47.510 59.153 192.641 1.00 44.74 209 HIS D CA 1
ATOM 9975 C C . HIS D 1 175 ? 46.520 57.994 192.665 1.00 43.43 209 HIS D C 1
ATOM 9976 O O . HIS D 1 175 ? 46.453 57.278 193.654 1.00 41.08 209 HIS D O 1
ATOM 9983 N N . TRP D 1 176 ? 45.689 57.885 191.618 1.00 39.50 210 TRP D N 1
ATOM 9984 C CA . TRP D 1 176 ? 44.607 56.919 191.493 1.00 37.96 210 TRP D CA 1
ATOM 9985 C C . TRP D 1 176 ? 45.074 55.484 191.388 1.00 45.53 210 TRP D C 1
ATOM 9986 O O . TRP D 1 176 ? 46.120 55.200 190.820 1.00 47.71 210 TRP D O 1
ATOM 9997 N N . ASP D 1 177 ? 44.291 54.566 191.950 1.00 43.30 211 ASP D N 1
ATOM 9998 C CA . ASP D 1 177 ? 44.571 53.136 191.872 1.00 42.78 211 ASP D CA 1
ATOM 9999 C C . ASP D 1 177 ? 44.344 52.681 190.420 1.00 47.60 211 ASP D C 1
ATOM 10000 O O . ASP D 1 177 ? 45.049 51.792 189.934 1.00 49.55 211 ASP D O 1
ATOM 10005 N N . GLU D 1 178 ? 43.399 53.340 189.723 1.00 41.31 212 GLU D N 1
ATOM 10006 C CA . GLU D 1 178 ? 43.109 53.130 188.318 1.00 40.69 212 GLU D CA 1
ATOM 10007 C C . GLU D 1 178 ? 43.113 54.526 187.674 1.00 49.00 212 GLU D C 1
ATOM 10008 O O . GLU D 1 178 ? 42.245 55.347 187.963 1.00 47.87 212 GLU D O 1
ATOM 10014 N N . LYS D 1 179 ? 44.150 54.810 186.877 1.00 48.35 213 LYS D N 1
ATOM 10015 C CA . LYS D 1 179 ? 44.380 56.092 186.239 1.00 49.45 213 LYS D CA 1
ATOM 10016 C C . LYS D 1 179 ? 43.331 56.461 185.194 1.00 56.32 213 LYS D C 1
ATOM 10017 O O . LYS D 1 179 ? 42.673 55.578 184.622 1.00 57.20 213 LYS D O 1
ATOM 10023 N N . PHE D 1 180 ? 43.235 57.771 184.902 1.00 51.79 214 PHE D N 1
ATOM 10024 C CA . PHE D 1 180 ? 42.392 58.301 183.826 1.00 50.57 214 PHE D CA 1
ATOM 10025 C C . PHE D 1 180 ? 43.222 58.230 182.555 1.00 55.23 214 PHE D C 1
ATOM 10026 O O . PHE D 1 180 ? 44.447 58.324 182.621 1.00 58.28 214 PHE D O 1
ATOM 10034 N N . HIS D 1 181 ? 42.580 58.023 181.412 1.00 48.95 215 HIS D N 1
ATOM 10035 C CA . HIS D 1 181 ? 43.285 57.948 180.139 1.00 47.98 215 HIS D CA 1
ATOM 10036 C C . HIS D 1 181 ? 43.723 59.376 179.827 1.00 52.31 215 HIS D C 1
ATOM 10037 O O . HIS D 1 181 ? 42.943 60.317 180.010 1.00 51.98 215 HIS D O 1
ATOM 10044 N N . HIS D 1 182 ? 44.960 59.549 179.360 1.00 49.17 216 HIS D N 1
ATOM 10045 C CA . HIS D 1 182 ? 45.474 60.887 179.088 1.00 48.92 216 HIS D CA 1
ATOM 10046 C C . HIS D 1 182 ? 44.695 61.690 178.070 1.00 53.34 216 HIS D C 1
ATOM 10047 O O . HIS D 1 182 ? 44.783 62.918 178.094 1.00 56.66 216 HIS D O 1
ATOM 10054 N N . LYS D 1 183 ? 43.920 61.019 177.192 1.00 46.65 217 LYS D N 1
ATOM 10055 C CA . LYS D 1 183 ? 43.108 61.680 176.163 1.00 46.33 217 LYS D CA 1
ATOM 10056 C C . LYS D 1 183 ? 41.680 61.950 176.620 1.00 53.62 217 LYS D C 1
ATOM 10057 O O . LYS D 1 183 ? 40.951 62.664 175.924 1.00 55.57 217 LYS D O 1
ATOM 10071 N N . VAL D 1 185 ? 40.195 63.971 178.492 1.00 47.00 219 VAL D N 1
ATOM 10072 C CA . VAL D 1 185 ? 40.279 65.317 179.043 1.00 46.32 219 VAL D CA 1
ATOM 10073 C C . VAL D 1 185 ? 39.751 66.337 178.011 1.00 52.10 219 VAL D C 1
ATOM 10074 O O . VAL D 1 185 ? 40.203 66.341 176.858 1.00 52.52 219 VAL D O 1
ATOM 10078 N N . ASP D 1 186 ? 38.793 67.190 178.426 1.00 48.08 220 ASP D N 1
ATOM 10079 C CA . ASP D 1 186 ? 38.230 68.210 177.539 1.00 48.79 220 ASP D CA 1
ATOM 10080 C C . ASP D 1 186 ? 37.769 69.462 178.279 1.00 53.26 220 ASP D C 1
ATOM 10081 O O . ASP D 1 186 ? 37.835 69.526 179.491 1.00 52.63 220 ASP D O 1
ATOM 10086 N N . ASN D 1 187 ? 37.306 70.455 177.546 1.00 53.17 221 ASN D N 1
ATOM 10087 C CA . ASN D 1 187 ? 36.829 71.676 178.160 1.00 55.61 221 ASN D CA 1
ATOM 10088 C C . ASN D 1 187 ? 35.339 71.637 178.336 1.00 59.87 221 ASN D C 1
ATOM 10089 O O . ASN D 1 187 ? 34.607 71.353 177.390 1.00 60.93 221 ASN D O 1
ATOM 10094 N N . ARG D 1 188 ? 34.890 71.893 179.558 1.00 57.10 222 ARG D N 1
ATOM 10095 C CA . ARG D 1 188 ? 33.467 71.914 179.912 1.00 57.37 222 ARG D CA 1
ATOM 10096 C C . ARG D 1 188 ? 33.181 73.132 180.771 1.00 65.04 222 ARG D C 1
ATOM 10097 O O . ARG D 1 188 ? 34.090 73.875 181.135 1.00 66.77 222 ARG D O 1
ATOM 10105 N N . GLY D 1 189 ? 31.913 73.307 181.102 1.00 61.75 223 GLY D N 1
ATOM 10106 C CA . GLY D 1 189 ? 31.471 74.371 181.980 1.00 61.82 223 GLY D CA 1
ATOM 10107 C C . GLY D 1 189 ? 31.145 73.848 183.366 1.00 62.52 223 GLY D C 1
ATOM 10108 O O . GLY D 1 189 ? 30.402 72.862 183.497 1.00 60.69 223 GLY D O 1
ATOM 10109 N N . PHE D 1 190 ? 31.729 74.495 184.401 1.00 58.26 224 PHE D N 1
ATOM 10110 C CA . PHE D 1 190 ? 31.478 74.198 185.808 1.00 57.98 224 PHE D CA 1
ATOM 10111 C C . PHE D 1 190 ? 30.493 75.236 186.273 1.00 65.02 224 PHE D C 1
ATOM 10112 O O . PHE D 1 190 ? 30.711 76.433 186.078 1.00 66.15 224 PHE D O 1
ATOM 10128 N N . VAL D 1 192 ? 29.123 77.200 189.052 1.00 67.95 226 VAL D N 1
ATOM 10129 C CA . VAL D 1 192 ? 29.396 77.726 190.390 1.00 68.38 226 VAL D CA 1
ATOM 10130 C C . VAL D 1 192 ? 28.038 78.000 191.055 1.00 73.54 226 VAL D C 1
ATOM 10131 O O . VAL D 1 192 ? 27.851 77.670 192.232 1.00 73.97 226 VAL D O 1
ATOM 10135 N N . THR D 1 193 ? 27.086 78.566 190.276 1.00 69.77 227 THR D N 1
ATOM 10136 C CA . THR D 1 193 ? 25.688 78.805 190.661 1.00 70.25 227 THR D CA 1
ATOM 10137 C C . THR D 1 193 ? 24.795 78.443 189.475 1.00 75.52 227 THR D C 1
ATOM 10138 O O . THR D 1 193 ? 25.308 78.095 188.409 1.00 72.97 227 THR D O 1
ATOM 10142 N N . ARG D 1 194 ? 23.463 78.555 189.645 1.00 77.07 228 ARG D N 1
ATOM 10143 C CA . ARG D 1 194 ? 22.506 78.301 188.563 1.00 79.00 228 ARG D CA 1
ATOM 10144 C C . ARG D 1 194 ? 22.634 79.363 187.453 1.00 84.68 228 ARG D C 1
ATOM 10145 O O . ARG D 1 194 ? 22.293 79.088 186.291 1.00 85.35 228 ARG D O 1
ATOM 10153 N N . SER D 1 195 ? 23.175 80.545 187.815 1.00 80.23 229 SER D N 1
ATOM 10154 C CA . SER D 1 195 ? 23.363 81.679 186.914 1.00 80.99 229 SER D CA 1
ATOM 10155 C C . SER D 1 195 ? 24.838 81.953 186.593 1.00 81.17 229 SER D C 1
ATOM 10156 O O . SER D 1 195 ? 25.122 82.875 185.819 1.00 83.28 229 SER D O 1
ATOM 10159 N N . TYR D 1 196 ? 25.775 81.189 187.188 1.00 71.83 230 TYR D N 1
ATOM 10160 C CA . TYR D 1 196 ? 27.186 81.451 186.934 1.00 71.14 230 TYR D CA 1
ATOM 10161 C C . TYR D 1 196 ? 28.016 80.224 186.574 1.00 72.71 230 TYR D C 1
ATOM 10162 O O . TYR D 1 196 ? 28.268 79.348 187.418 1.00 70.51 230 TYR D O 1
ATOM 10171 N N . THR D 1 197 ? 28.452 80.184 185.289 1.00 68.58 231 THR D N 1
ATOM 10172 C CA . THR D 1 197 ? 29.257 79.107 184.717 1.00 65.46 231 THR D CA 1
ATOM 10173 C C . THR D 1 197 ? 30.685 79.561 184.399 1.00 69.04 231 THR D C 1
ATOM 10174 O O . THR D 1 197 ? 30.904 80.651 183.861 1.00 70.21 231 THR D O 1
ATOM 10178 N N . VAL D 1 198 ? 31.637 78.693 184.713 1.00 63.43 232 VAL D N 1
ATOM 10179 C CA . VAL D 1 198 ? 33.053 78.915 184.511 1.00 64.17 232 VAL D CA 1
ATOM 10180 C C . VAL D 1 198 ? 33.626 77.785 183.635 1.00 67.31 232 VAL D C 1
ATOM 10181 O O . VAL D 1 198 ? 33.272 76.619 183.817 1.00 66.69 232 VAL D O 1
ATOM 10185 N N . GLY D 1 199 ? 34.504 78.146 182.711 1.00 62.91 233 GLY D N 1
ATOM 10186 C CA . GLY D 1 199 ? 35.176 77.200 181.833 1.00 61.16 233 GLY D CA 1
ATOM 10187 C C . GLY D 1 199 ? 36.254 76.428 182.561 1.00 64.85 233 GLY D C 1
ATOM 10188 O O . GLY D 1 199 ? 37.177 77.007 183.139 1.00 67.03 233 GLY D O 1
ATOM 10189 N N . VAL D 1 200 ? 36.121 75.119 182.585 1.00 59.29 234 VAL D N 1
ATOM 10190 C CA . VAL D 1 200 ? 37.097 74.244 183.228 1.00 57.69 234 VAL D CA 1
ATOM 10191 C C . VAL D 1 200 ? 37.530 73.134 182.302 1.00 58.27 234 VAL D C 1
ATOM 10192 O O . VAL D 1 200 ? 36.875 72.854 181.303 1.00 56.05 234 VAL D O 1
ATOM 10196 N N . THR D 1 201 ? 38.612 72.461 182.684 1.00 55.50 235 THR D N 1
ATOM 10197 C CA . THR D 1 201 ? 39.112 71.278 182.012 1.00 54.10 235 THR D CA 1
ATOM 10198 C C . THR D 1 201 ? 38.582 70.151 182.862 1.00 55.72 235 THR D C 1
ATOM 10199 O O . THR D 1 201 ? 38.734 70.174 184.086 1.00 54.16 235 THR D O 1
ATOM 10219 N N . HIS D 1 204 ? 37.741 62.408 182.550 1.00 44.24 238 HIS D N 1
ATOM 10220 C CA . HIS D 1 204 ? 36.693 61.382 182.567 1.00 42.55 238 HIS D CA 1
ATOM 10221 C C . HIS D 1 204 ? 37.180 59.938 182.620 1.00 43.48 238 HIS D C 1
ATOM 10222 O O . HIS D 1 204 ? 38.082 59.557 181.883 1.00 43.68 238 HIS D O 1
ATOM 10229 N N . ARG D 1 205 ? 36.491 59.102 183.381 1.00 40.07 239 ARG D N 1
ATOM 10230 C CA . ARG D 1 205 ? 36.806 57.664 183.489 1.00 39.49 239 ARG D CA 1
ATOM 10231 C C . ARG D 1 205 ? 35.580 56.885 183.983 1.00 45.80 239 ARG D C 1
ATOM 10232 O O . ARG D 1 205 ? 34.904 57.294 184.947 1.00 44.45 239 ARG D O 1
ATOM 10240 N N . THR D 1 206 ? 35.341 55.726 183.363 1.00 45.73 240 THR D N 1
ATOM 10241 C CA . THR D 1 206 ? 34.304 54.782 183.803 1.00 45.50 240 THR D CA 1
ATOM 10242 C C . THR D 1 206 ? 35.017 53.582 184.389 1.00 51.48 240 THR D C 1
ATOM 10243 O O . THR D 1 206 ? 35.972 53.094 183.784 1.00 52.77 240 THR D O 1
ATOM 10247 N N . GLY D 1 207 ? 34.564 53.138 185.558 1.00 47.42 241 GLY D N 1
ATOM 10248 C CA . GLY D 1 207 ? 35.090 51.970 186.246 1.00 46.70 241 GLY D CA 1
ATOM 10249 C C . GLY D 1 207 ? 34.176 51.537 187.359 1.00 52.93 241 GLY D C 1
ATOM 10250 O O . GLY D 1 207 ? 33.096 52.117 187.539 1.00 54.81 241 GLY D O 1
ATOM 10251 N N . LEU D 1 208 ? 34.592 50.498 188.098 1.00 48.60 242 LEU D N 1
ATOM 10252 C CA . LEU D 1 208 ? 33.860 49.987 189.245 1.00 47.85 242 LEU D CA 1
ATOM 10253 C C . LEU D 1 208 ? 34.322 50.807 190.415 1.00 51.31 242 LEU D C 1
ATOM 10254 O O . LEU D 1 208 ? 35.527 50.883 190.695 1.00 50.96 242 LEU D O 1
ATOM 10259 N N . TYR D 1 209 ? 33.371 51.464 191.076 1.00 46.35 243 TYR D N 1
ATOM 10260 C CA . TYR D 1 209 ? 33.635 52.294 192.237 1.00 42.83 243 TYR D CA 1
ATOM 10261 C C . TYR D 1 209 ? 32.552 52.037 193.279 1.00 49.06 243 TYR D C 1
ATOM 10262 O O . TYR D 1 209 ? 31.423 51.668 192.933 1.00 48.43 243 TYR D O 1
ATOM 10271 N N . ASN D 1 210 ? 32.897 52.251 194.565 1.00 47.02 244 ASN D N 1
ATOM 10272 C CA . ASN D 1 210 ? 31.915 52.186 195.643 1.00 47.70 244 ASN D CA 1
ATOM 10273 C C . ASN D 1 210 ? 31.068 53.426 195.501 1.00 50.07 244 ASN D C 1
ATOM 10274 O O . ASN D 1 210 ? 31.599 54.539 195.446 1.00 48.43 244 ASN D O 1
ATOM 10279 N N . TYR D 1 211 ? 29.766 53.225 195.362 1.00 47.54 245 TYR D N 1
ATOM 10280 C CA . TYR D 1 211 ? 28.845 54.294 195.046 1.00 48.25 245 TYR D CA 1
ATOM 10281 C C . TYR D 1 211 ? 27.549 54.190 195.785 1.00 54.82 245 TYR D C 1
ATOM 10282 O O . TYR D 1 211 ? 27.037 53.079 195.985 1.00 57.80 245 TYR D O 1
ATOM 10291 N N . TYR D 1 212 ? 26.979 55.364 196.116 1.00 49.80 246 TYR D N 1
ATOM 10292 C CA . TYR D 1 212 ? 25.666 55.475 196.713 1.00 51.82 246 TYR D CA 1
ATOM 10293 C C . TYR D 1 212 ? 24.924 56.716 196.280 1.00 59.23 246 TYR D C 1
ATOM 10294 O O . TYR D 1 212 ? 25.462 57.822 196.303 1.00 58.59 246 TYR D O 1
ATOM 10303 N N . ASP D 1 213 ? 23.684 56.498 195.835 1.00 58.71 247 ASP D N 1
ATOM 10304 C CA . ASP D 1 213 ? 22.766 57.521 195.362 1.00 60.22 247 ASP D CA 1
ATOM 10305 C C . ASP D 1 213 ? 21.585 57.620 196.353 1.00 68.59 247 ASP D C 1
ATOM 10306 O O . ASP D 1 213 ? 20.733 56.723 196.407 1.00 70.29 247 ASP D O 1
ATOM 10311 N N . ASP D 1 214 ? 21.567 58.683 197.174 1.00 66.40 248 ASP D N 1
ATOM 10312 C CA . ASP D 1 214 ? 20.490 58.914 198.135 1.00 68.86 248 ASP D CA 1
ATOM 10313 C C . ASP D 1 214 ? 19.380 59.696 197.424 1.00 75.12 248 ASP D C 1
ATOM 10314 O O . ASP D 1 214 ? 19.499 60.911 197.213 1.00 73.52 248 ASP D O 1
ATOM 10319 N N . GLU D 1 215 ? 18.318 58.983 197.015 1.00 74.18 249 GLU D N 1
ATOM 10320 C CA . GLU D 1 215 ? 17.189 59.585 196.299 1.00 75.72 249 GLU D CA 1
ATOM 10321 C C . GLU D 1 215 ? 16.395 60.520 197.212 1.00 81.58 249 GLU D C 1
ATOM 10322 O O . GLU D 1 215 ? 15.874 61.534 196.740 1.00 81.19 249 GLU D O 1
ATOM 10328 N N . LYS D 1 216 ? 16.330 60.179 198.523 1.00 80.06 250 LYS D N 1
ATOM 10329 C CA . LYS D 1 216 ? 15.642 60.945 199.558 1.00 82.52 250 LYS D CA 1
ATOM 10330 C C . LYS D 1 216 ? 16.340 62.290 199.780 1.00 86.28 250 LYS D C 1
ATOM 10331 O O . LYS D 1 216 ? 15.669 63.331 199.758 1.00 88.66 250 LYS D O 1
ATOM 10337 N N . GLU D 1 217 ? 17.671 62.270 199.996 1.00 78.45 251 GLU D N 1
ATOM 10338 C CA . GLU D 1 217 ? 18.436 63.492 200.238 1.00 76.25 251 GLU D CA 1
ATOM 10339 C C . GLU D 1 217 ? 19.043 64.130 198.977 1.00 73.77 251 GLU D C 1
ATOM 10340 O O . GLU D 1 217 ? 19.757 65.123 199.071 1.00 71.67 251 GLU D O 1
ATOM 10346 N N . LYS D 1 218 ? 18.708 63.596 197.802 1.00 69.02 252 LYS D N 1
ATOM 10347 C CA . LYS D 1 218 ? 19.164 64.101 196.504 1.00 67.54 252 LYS D CA 1
ATOM 10348 C C . LYS D 1 218 ? 20.674 64.382 196.447 1.00 67.93 252 LYS D C 1
ATOM 10349 O O . LYS D 1 218 ? 21.095 65.495 196.140 1.00 66.84 252 LYS D O 1
ATOM 10355 N N . LEU D 1 219 ? 21.477 63.349 196.740 1.00 61.99 253 LEU D N 1
ATOM 10356 C CA . LEU D 1 219 ? 22.941 63.423 196.727 1.00 59.11 253 LEU D CA 1
ATOM 10357 C C . LEU D 1 219 ? 23.586 62.132 196.247 1.00 60.46 253 LEU D C 1
ATOM 10358 O O . LEU D 1 219 ? 22.990 61.059 196.356 1.00 63.13 253 LEU D O 1
ATOM 10363 N N . GLN D 1 220 ? 24.834 62.233 195.787 1.00 52.78 254 GLN D N 1
ATOM 10364 C CA . GLN D 1 220 ? 25.646 61.099 195.338 1.00 50.21 254 GLN D CA 1
ATOM 10365 C C . GLN D 1 220 ? 26.947 61.066 196.120 1.00 52.69 254 GLN D C 1
ATOM 10366 O O . GLN D 1 220 ? 27.544 62.114 196.399 1.00 50.54 254 GLN D O 1
ATOM 10372 N N . ILE D 1 221 ? 27.415 59.849 196.418 1.00 51.48 255 ILE D N 1
ATOM 10373 C CA . ILE D 1 221 ? 28.664 59.603 197.122 1.00 50.80 255 ILE D CA 1
ATOM 10374 C C . ILE D 1 221 ? 29.455 58.530 196.423 1.00 54.70 255 ILE D C 1
ATOM 10375 O O . ILE D 1 221 ? 28.923 57.460 196.110 1.00 57.02 255 ILE D O 1
ATOM 10380 N N . VAL D 1 222 ? 30.693 58.875 196.063 1.00 48.34 256 VAL D N 1
ATOM 10381 C CA . VAL D 1 222 ? 31.605 57.931 195.416 1.00 45.26 256 VAL D CA 1
ATOM 10382 C C . VAL D 1 222 ? 32.922 57.781 196.210 1.00 46.99 256 VAL D C 1
ATOM 10383 O O . VAL D 1 222 ? 33.378 58.719 196.855 1.00 43.39 256 VAL D O 1
ATOM 10387 N N . GLU D 1 223 ? 33.532 56.600 196.130 1.00 46.61 257 GLU D N 1
ATOM 10388 C CA . GLU D 1 223 ? 34.813 56.337 196.769 1.00 46.72 257 GLU D CA 1
ATOM 10389 C C . GLU D 1 223 ? 35.782 56.002 195.672 1.00 50.74 257 GLU D C 1
ATOM 10390 O O . GLU D 1 223 ? 35.558 55.077 194.917 1.00 52.48 257 GLU D O 1
ATOM 10404 N N . PRO D 1 225 ? 39.461 54.847 195.220 1.00 45.15 259 PRO D N 1
ATOM 10405 C CA . PRO D 1 225 ? 40.714 54.389 195.821 1.00 44.65 259 PRO D CA 1
ATOM 10406 C C . PRO D 1 225 ? 41.950 55.027 195.175 1.00 49.91 259 PRO D C 1
ATOM 10407 O O . PRO D 1 225 ? 42.047 55.151 193.939 1.00 49.22 259 PRO D O 1
ATOM 10411 N N . LEU D 1 226 ? 42.884 55.444 196.017 1.00 46.52 260 LEU D N 1
ATOM 10412 C CA . LEU D 1 226 ? 44.175 55.937 195.556 1.00 46.12 260 LEU D CA 1
ATOM 10413 C C . LEU D 1 226 ? 45.127 54.703 195.451 1.00 52.58 260 LEU D C 1
ATOM 10414 O O . LEU D 1 226 ? 44.724 53.561 195.753 1.00 53.15 260 LEU D O 1
ATOM 10419 N N . ALA D 1 227 ? 46.374 54.930 195.027 1.00 49.68 261 ALA D N 1
ATOM 10420 C CA . ALA D 1 227 ? 47.358 53.884 194.756 1.00 49.01 261 ALA D CA 1
ATOM 10421 C C . ALA D 1 227 ? 47.398 52.764 195.791 1.00 53.54 261 ALA D C 1
ATOM 10422 O O . ALA D 1 227 ? 47.511 53.019 196.995 1.00 56.19 261 ALA D O 1
ATOM 10424 N N . HIS D 1 228 ? 47.212 51.533 195.313 1.00 49.25 262 HIS D N 1
ATOM 10425 C CA . HIS D 1 228 ? 47.236 50.264 196.074 1.00 49.40 262 HIS D CA 1
ATOM 10426 C C . HIS D 1 228 ? 46.177 50.182 197.159 1.00 55.36 262 HIS D C 1
ATOM 10427 O O . HIS D 1 228 ? 46.342 49.441 198.142 1.00 57.94 262 HIS D O 1
ATOM 10434 N N . LYS D 1 229 ? 45.102 50.996 197.015 1.00 48.74 263 LYS D N 1
ATOM 10435 C CA . LYS D 1 229 ? 43.985 51.032 197.965 1.00 45.68 263 LYS D CA 1
ATOM 10436 C C . LYS D 1 229 ? 44.429 51.387 199.398 1.00 48.76 263 LYS D C 1
ATOM 10437 O O . LYS D 1 229 ? 43.736 51.052 200.352 1.00 49.66 263 LYS D O 1
ATOM 10443 N N . LEU D 1 230 ? 45.568 52.101 199.535 1.00 46.42 264 LEU D N 1
ATOM 10444 C CA . LEU D 1 230 ? 46.145 52.519 200.824 1.00 48.71 264 LEU D CA 1
ATOM 10445 C C . LEU D 1 230 ? 45.435 53.694 201.469 1.00 55.70 264 LEU D C 1
ATOM 10446 O O . LEU D 1 230 ? 45.513 53.916 202.690 1.00 59.88 264 LEU D O 1
ATOM 10451 N N . SER D 1 231 ? 44.750 54.456 200.649 1.00 51.77 265 SER D N 1
ATOM 10452 C CA . SER D 1 231 ? 43.899 55.578 201.041 1.00 52.65 265 SER D CA 1
ATOM 10453 C C . SER D 1 231 ? 42.838 55.719 199.964 1.00 54.54 265 SER D C 1
ATOM 10454 O O . SER D 1 231 ? 42.981 55.109 198.895 1.00 52.61 265 SER D O 1
ATOM 10457 N N . SER D 1 232 ? 41.769 56.487 200.235 1.00 50.76 266 SER D N 1
ATOM 10458 C CA . SER D 1 232 ? 40.724 56.732 199.230 1.00 49.83 266 SER D CA 1
ATOM 10459 C C . SER D 1 232 ? 40.152 58.130 199.310 1.00 53.28 266 SER D C 1
ATOM 10460 O O . SER D 1 232 ? 40.138 58.745 200.378 1.00 52.70 266 SER D O 1
ATOM 10463 N N . LEU D 1 233 ? 39.720 58.650 198.158 1.00 49.38 267 LEU D N 1
ATOM 10464 C CA . LEU D 1 233 ? 39.122 59.978 198.023 1.00 47.56 267 LEU D CA 1
ATOM 10465 C C . LEU D 1 233 ? 37.599 59.829 197.903 1.00 51.44 267 LEU D C 1
ATOM 10466 O O . LEU D 1 233 ? 37.110 59.180 196.968 1.00 51.18 267 LEU D O 1
ATOM 10471 N N . ILE D 1 234 ? 36.864 60.383 198.891 1.00 47.24 268 ILE D N 1
ATOM 10472 C CA . ILE D 1 234 ? 35.406 60.351 198.938 1.00 46.31 268 ILE D CA 1
ATOM 10473 C C . ILE D 1 234 ? 34.801 61.660 198.419 1.00 49.44 268 ILE D C 1
ATOM 10474 O O . ILE D 1 234 ? 35.214 62.731 198.864 1.00 48.10 268 ILE D O 1
ATOM 10479 N N . ILE D 1 235 ? 33.863 61.575 197.435 1.00 46.51 269 ILE D N 1
ATOM 10480 C CA . ILE D 1 235 ? 33.196 62.763 196.896 1.00 47.10 269 ILE D CA 1
ATOM 10481 C C . ILE D 1 235 ? 31.708 62.726 197.182 1.00 53.92 269 ILE D C 1
ATOM 10482 O O . ILE D 1 235 ? 31.043 61.716 196.907 1.00 55.64 269 ILE D O 1
ATOM 10487 N N . LEU D 1 236 ? 31.228 63.811 197.797 1.00 49.70 270 LEU D N 1
ATOM 10488 C CA . LEU D 1 236 ? 29.847 64.038 198.181 1.00 52.71 270 LEU D CA 1
ATOM 10489 C C . LEU D 1 236 ? 29.309 65.204 197.401 1.00 55.27 270 LEU D C 1
ATOM 10490 O O . LEU D 1 236 ? 29.841 66.313 197.470 1.00 52.42 270 LEU D O 1
ATOM 10503 N N . PRO D 1 238 ? 25.489 67.043 195.783 1.00 60.96 272 PRO D N 1
ATOM 10504 C CA . PRO D 1 238 ? 24.021 66.970 195.585 1.00 62.29 272 PRO D CA 1
ATOM 10505 C C . PRO D 1 238 ? 23.678 66.698 194.116 1.00 67.24 272 PRO D C 1
ATOM 10506 O O . PRO D 1 238 ? 24.517 66.957 193.239 1.00 68.38 272 PRO D O 1
ATOM 10510 N N . HIS D 1 239 ? 22.470 66.168 193.827 1.00 62.24 273 HIS D N 1
ATOM 10511 C CA . HIS D 1 239 ? 22.098 65.863 192.430 1.00 60.09 273 HIS D CA 1
ATOM 10512 C C . HIS D 1 239 ? 22.185 67.099 191.569 1.00 66.90 273 HIS D C 1
ATOM 10513 O O . HIS D 1 239 ? 22.928 67.103 190.592 1.00 65.64 273 HIS D O 1
ATOM 10520 N N . HIS D 1 240 ? 21.485 68.178 191.960 1.00 68.04 274 HIS D N 1
ATOM 10521 C CA . HIS D 1 240 ? 21.596 69.390 191.179 1.00 68.67 274 HIS D CA 1
ATOM 10522 C C . HIS D 1 240 ? 22.414 70.488 191.807 1.00 72.15 274 HIS D C 1
ATOM 10523 O O . HIS D 1 240 ? 22.966 70.308 192.898 1.00 71.21 274 HIS D O 1
ATOM 10530 N N . VAL D 1 241 ? 22.644 71.558 191.021 1.00 67.07 275 VAL D N 1
ATOM 10531 C CA . VAL D 1 241 ? 23.439 72.699 191.418 1.00 65.82 275 VAL D CA 1
ATOM 10532 C C . VAL D 1 241 ? 22.653 73.471 192.438 1.00 71.47 275 VAL D C 1
ATOM 10533 O O . VAL D 1 241 ? 21.527 73.913 192.178 1.00 74.30 275 VAL D O 1
ATOM 10537 N N . GLU D 1 242 ? 23.246 73.592 193.617 1.00 66.16 276 GLU D N 1
ATOM 10538 C CA . GLU D 1 242 ? 22.700 74.290 194.764 1.00 66.93 276 GLU D CA 1
ATOM 10539 C C . GLU D 1 242 ? 23.859 74.646 195.704 1.00 72.19 276 GLU D C 1
ATOM 10540 O O . GLU D 1 242 ? 24.924 74.020 195.607 1.00 68.87 276 GLU D O 1
ATOM 10546 N N . PRO D 1 243 ? 23.677 75.614 196.645 1.00 72.01 277 PRO D N 1
ATOM 10547 C CA . PRO D 1 243 ? 24.740 75.892 197.635 1.00 71.79 277 PRO D CA 1
ATOM 10548 C C . PRO D 1 243 ? 24.953 74.666 198.536 1.00 73.92 277 PRO D C 1
ATOM 10549 O O . PRO D 1 243 ? 23.999 73.924 198.820 1.00 75.88 277 PRO D O 1
ATOM 10553 N N . LEU D 1 244 ? 26.195 74.434 198.983 1.00 65.32 278 LEU D N 1
ATOM 10554 C CA . LEU D 1 244 ? 26.471 73.251 199.790 1.00 61.75 278 LEU D CA 1
ATOM 10555 C C . LEU D 1 244 ? 25.850 73.200 201.196 1.00 68.24 278 LEU D C 1
ATOM 10556 O O . LEU D 1 244 ? 25.797 72.134 201.806 1.00 67.52 278 LEU D O 1
ATOM 10561 N N . GLU D 1 245 ? 25.310 74.329 201.664 1.00 68.46 279 GLU D N 1
ATOM 10562 C CA . GLU D 1 245 ? 24.685 74.493 202.977 1.00 69.86 279 GLU D CA 1
ATOM 10563 C C . GLU D 1 245 ? 23.786 73.317 203.401 1.00 72.76 279 GLU D C 1
ATOM 10564 O O . GLU D 1 245 ? 23.929 72.812 204.526 1.00 74.35 279 GLU D O 1
ATOM 10570 N N . ARG D 1 246 ? 22.876 72.885 202.508 1.00 65.61 280 ARG D N 1
ATOM 10571 C CA . ARG D 1 246 ? 21.946 71.797 202.791 1.00 64.40 280 ARG D CA 1
ATOM 10572 C C . ARG D 1 246 ? 22.682 70.482 203.061 1.00 69.75 280 ARG D C 1
ATOM 10573 O O . ARG D 1 246 ? 22.382 69.807 204.039 1.00 72.75 280 ARG D O 1
ATOM 10581 N N . LEU D 1 247 ? 23.649 70.139 202.207 1.00 64.28 281 LEU D N 1
ATOM 10582 C CA . LEU D 1 247 ? 24.446 68.935 202.326 1.00 62.07 281 LEU D CA 1
ATOM 10583 C C . LEU D 1 247 ? 25.303 69.000 203.589 1.00 65.65 281 LEU D C 1
ATOM 10584 O O . LEU D 1 247 ? 25.437 67.992 204.279 1.00 65.93 281 LEU D O 1
ATOM 10589 N N . GLU D 1 248 ? 25.891 70.180 203.880 1.00 60.05 282 GLU D N 1
ATOM 10590 C CA . GLU D 1 248 ? 26.763 70.393 205.025 1.00 58.54 282 GLU D CA 1
ATOM 10591 C C . GLU D 1 248 ? 26.045 70.142 206.329 1.00 70.89 282 GLU D C 1
ATOM 10592 O O . GLU D 1 248 ? 26.642 69.555 207.238 1.00 71.56 282 GLU D O 1
ATOM 10598 N N . LYS D 1 249 ? 24.737 70.496 206.393 1.00 73.28 283 LYS D N 1
ATOM 10599 C CA . LYS D 1 249 ? 23.862 70.244 207.546 1.00 76.80 283 LYS D CA 1
ATOM 10600 C C . LYS D 1 249 ? 23.799 68.721 207.816 1.00 80.25 283 LYS D C 1
ATOM 10601 O O . LYS D 1 249 ? 23.822 68.297 208.972 1.00 82.15 283 LYS D O 1
ATOM 10607 N N . LEU D 1 250 ? 23.743 67.918 206.744 1.00 74.34 284 LEU D N 1
ATOM 10608 C CA . LEU D 1 250 ? 23.680 66.456 206.800 1.00 74.49 284 LEU D CA 1
ATOM 10609 C C . LEU D 1 250 ? 25.024 65.807 207.162 1.00 78.52 284 LEU D C 1
ATOM 10610 O O . LEU D 1 250 ? 25.041 64.732 207.773 1.00 78.61 284 LEU D O 1
ATOM 10615 N N . LEU D 1 251 ? 26.142 66.442 206.761 1.00 73.12 285 LEU D N 1
ATOM 10616 C CA . LEU D 1 251 ? 27.489 65.924 206.980 1.00 70.91 285 LEU D CA 1
ATOM 10617 C C . LEU D 1 251 ? 27.914 65.843 208.444 1.00 77.28 285 LEU D C 1
ATOM 10618 O O . LEU D 1 251 ? 28.190 66.867 209.077 1.00 79.48 285 LEU D O 1
ATOM 10623 N N . THR D 1 252 ? 27.953 64.618 208.981 1.00 72.04 286 THR D N 1
ATOM 10624 C CA . THR D 1 252 ? 28.410 64.290 210.346 1.00 71.40 286 THR D CA 1
ATOM 10625 C C . THR D 1 252 ? 29.269 63.016 210.255 1.00 70.16 286 THR D C 1
ATOM 10626 O O . THR D 1 252 ? 29.187 62.280 209.262 1.00 66.72 286 THR D O 1
ATOM 10630 N N . LYS D 1 253 ? 30.065 62.739 211.298 1.00 66.43 287 LYS D N 1
ATOM 10631 C CA . LYS D 1 253 ? 30.910 61.535 211.389 1.00 63.71 287 LYS D CA 1
ATOM 10632 C C . LYS D 1 253 ? 30.010 60.266 211.271 1.00 65.13 287 LYS D C 1
ATOM 10633 O O . LYS D 1 253 ? 30.345 59.326 210.550 1.00 61.47 287 LYS D O 1
ATOM 10639 N N . GLU D 1 254 ? 28.834 60.318 211.913 1.00 64.41 288 GLU D N 1
ATOM 10640 C CA . GLU D 1 254 ? 27.832 59.255 211.951 1.00 65.50 288 GLU D CA 1
ATOM 10641 C C . GLU D 1 254 ? 27.133 59.068 210.598 1.00 69.28 288 GLU D C 1
ATOM 10642 O O . GLU D 1 254 ? 26.945 57.925 210.159 1.00 66.89 288 GLU D O 1
ATOM 10648 N N . GLN D 1 255 ? 26.734 60.188 209.945 1.00 67.29 289 GLN D N 1
ATOM 10649 C CA . GLN D 1 255 ? 26.050 60.155 208.642 1.00 65.64 289 GLN D CA 1
ATOM 10650 C C . GLN D 1 255 ? 26.973 59.598 207.581 1.00 67.99 289 GLN D C 1
ATOM 10651 O O . GLN D 1 255 ? 26.539 58.784 206.759 1.00 67.01 289 GLN D O 1
ATOM 10657 N N . LEU D 1 256 ? 28.258 60.005 207.635 1.00 63.77 290 LEU D N 1
ATOM 10658 C CA . LEU D 1 256 ? 29.280 59.509 206.732 1.00 61.83 290 LEU D CA 1
ATOM 10659 C C . LEU D 1 256 ? 29.406 57.986 206.877 1.00 65.71 290 LEU D C 1
ATOM 10660 O O . LEU D 1 256 ? 29.365 57.279 205.873 1.00 64.37 290 LEU D O 1
ATOM 10665 N N . LYS D 1 257 ? 29.454 57.484 208.121 1.00 63.81 291 LYS D N 1
ATOM 10666 C CA . LYS D 1 257 ? 29.515 56.047 208.393 1.00 63.77 291 LYS D CA 1
ATOM 10667 C C . LYS D 1 257 ? 28.306 55.329 207.769 1.00 65.99 291 LYS D C 1
ATOM 10668 O O . LYS D 1 257 ? 28.493 54.282 207.140 1.00 65.47 291 LYS D O 1
ATOM 10674 N N . ILE D 1 258 ? 27.089 55.924 207.898 1.00 61.00 292 ILE D N 1
ATOM 10675 C CA . ILE D 1 258 ? 25.845 55.391 207.336 1.00 60.96 292 ILE D CA 1
ATOM 10676 C C . ILE D 1 258 ? 25.941 55.271 205.813 1.00 66.71 292 ILE D C 1
ATOM 10677 O O . ILE D 1 258 ? 25.669 54.189 205.269 1.00 64.48 292 ILE D O 1
ATOM 10682 N N . TRP D 1 259 ? 26.337 56.385 205.136 1.00 65.24 293 TRP D N 1
ATOM 10683 C CA . TRP D 1 259 ? 26.471 56.472 203.685 1.00 63.70 293 TRP D CA 1
ATOM 10684 C C . TRP D 1 259 ? 27.463 55.484 203.155 1.00 69.99 293 TRP D C 1
ATOM 10685 O O . TRP D 1 259 ? 27.201 54.889 202.111 1.00 70.41 293 TRP D O 1
ATOM 10704 N N . GLY D 1 261 ? 28.475 52.587 204.469 1.00 62.86 295 GLY D N 1
ATOM 10705 C CA . GLY D 1 261 ? 27.954 51.240 204.614 1.00 62.44 295 GLY D CA 1
ATOM 10706 C C . GLY D 1 261 ? 26.930 50.925 203.542 1.00 66.87 295 GLY D C 1
ATOM 10707 O O . GLY D 1 261 ? 26.802 49.767 203.128 1.00 68.75 295 GLY D O 1
ATOM 10708 N N . LYS D 1 262 ? 26.221 51.974 203.049 1.00 61.80 296 LYS D N 1
ATOM 10709 C CA . LYS D 1 262 ? 25.189 51.897 202.006 1.00 60.50 296 LYS D CA 1
ATOM 10710 C C . LYS D 1 262 ? 25.778 51.808 200.601 1.00 62.69 296 LYS D C 1
ATOM 10711 O O . LYS D 1 262 ? 25.065 51.417 199.676 1.00 63.61 296 LYS D O 1
ATOM 10725 N N . GLN D 1 264 ? 28.035 50.509 197.358 1.00 49.56 298 GLN D N 1
ATOM 10726 C CA . GLN D 1 264 ? 28.311 49.226 196.732 1.00 48.95 298 GLN D CA 1
ATOM 10727 C C . GLN D 1 264 ? 29.078 49.418 195.429 1.00 50.21 298 GLN D C 1
ATOM 10728 O O . GLN D 1 264 ? 29.013 50.513 194.850 1.00 48.27 298 GLN D O 1
ATOM 10734 N N . LYS D 1 265 ? 29.865 48.391 195.014 1.00 45.58 299 LYS D N 1
ATOM 10735 C CA . LYS D 1 265 ? 30.641 48.475 193.777 1.00 44.86 299 LYS D CA 1
ATOM 10736 C C . LYS D 1 265 ? 29.754 48.511 192.528 1.00 50.94 299 LYS D C 1
ATOM 10737 O O . LYS D 1 265 ? 29.009 47.553 192.240 1.00 50.30 299 LYS D O 1
ATOM 10743 N N . LYS D 1 266 ? 29.768 49.667 191.844 1.00 46.07 300 LYS D N 1
ATOM 10744 C CA . LYS D 1 266 ? 28.945 49.876 190.662 1.00 46.16 300 LYS D CA 1
ATOM 10745 C C . LYS D 1 266 ? 29.754 50.486 189.530 1.00 50.11 300 LYS D C 1
ATOM 10746 O O . LYS D 1 266 ? 30.775 51.129 189.787 1.00 50.44 300 LYS D O 1
ATOM 10752 N N . ALA D 1 267 ? 29.290 50.297 188.278 1.00 45.63 301 ALA D N 1
ATOM 10753 C CA . ALA D 1 267 ? 29.908 50.926 187.116 1.00 44.43 301 ALA D CA 1
ATOM 10754 C C . ALA D 1 267 ? 29.564 52.422 187.227 1.00 51.86 301 ALA D C 1
ATOM 10755 O O . ALA D 1 267 ? 28.379 52.801 187.298 1.00 51.51 301 ALA D O 1
ATOM 10757 N N . VAL D 1 268 ? 30.605 53.254 187.374 1.00 48.60 302 VAL D N 1
ATOM 10758 C CA . VAL D 1 268 ? 30.376 54.688 187.516 1.00 48.53 302 VAL D CA 1
ATOM 10759 C C . VAL D 1 268 ? 31.246 55.436 186.551 1.00 48.73 302 VAL D C 1
ATOM 10760 O O . VAL D 1 268 ? 32.423 55.136 186.439 1.00 47.52 302 VAL D O 1
ATOM 10764 N N . ALA D 1 269 ? 30.649 56.400 185.845 1.00 44.35 303 ALA D N 1
ATOM 10765 C CA . ALA D 1 269 ? 31.326 57.301 184.925 1.00 42.43 303 ALA D CA 1
ATOM 10766 C C . ALA D 1 269 ? 31.621 58.600 185.701 1.00 44.12 303 ALA D C 1
ATOM 10767 O O . ALA D 1 269 ? 30.723 59.413 185.947 1.00 44.09 303 ALA D O 1
ATOM 10769 N N . ILE D 1 270 ? 32.863 58.730 186.180 1.00 39.88 304 ILE D N 1
ATOM 10770 C CA . ILE D 1 270 ? 33.304 59.886 186.980 1.00 40.57 304 ILE D CA 1
ATOM 10771 C C . ILE D 1 270 ? 33.884 60.948 186.069 1.00 45.98 304 ILE D C 1
ATOM 10772 O O . ILE D 1 270 ? 34.742 60.633 185.237 1.00 48.19 304 ILE D O 1
ATOM 10777 N N . SER D 1 271 ? 33.403 62.185 186.210 1.00 39.48 305 SER D N 1
ATOM 10778 C CA . SER D 1 271 ? 33.882 63.336 185.449 1.00 41.09 305 SER D CA 1
ATOM 10779 C C . SER D 1 271 ? 34.228 64.374 186.506 1.00 47.73 305 SER D C 1
ATOM 10780 O O . SER D 1 271 ? 33.362 64.745 187.315 1.00 48.26 305 SER D O 1
ATOM 10783 N N . LEU D 1 272 ? 35.513 64.779 186.563 1.00 43.88 306 LEU D N 1
ATOM 10784 C CA . LEU D 1 272 ? 36.021 65.716 187.575 1.00 42.92 306 LEU D CA 1
ATOM 10785 C C . LEU D 1 272 ? 36.784 66.847 186.962 1.00 48.86 306 LEU D C 1
ATOM 10786 O O . LEU D 1 272 ? 37.533 66.616 186.002 1.00 49.14 306 LEU D O 1
ATOM 10791 N N . PRO D 1 273 ? 36.735 68.058 187.577 1.00 46.07 307 PRO D N 1
ATOM 10792 C CA . PRO D 1 273 ? 37.602 69.152 187.082 1.00 46.14 307 PRO D CA 1
ATOM 10793 C C . PRO D 1 273 ? 39.088 68.761 187.256 1.00 50.61 307 PRO D C 1
ATOM 10794 O O . PRO D 1 273 ? 39.453 68.041 188.196 1.00 51.66 307 PRO D O 1
ATOM 10798 N N . LYS D 1 274 ? 39.911 69.158 186.310 1.00 48.66 308 LYS D N 1
ATOM 10799 C CA . LYS D 1 274 ? 41.339 68.859 186.299 1.00 50.35 308 LYS D CA 1
ATOM 10800 C C . LYS D 1 274 ? 42.111 70.159 186.515 1.00 60.35 308 LYS D C 1
ATOM 10801 O O . LYS D 1 274 ? 41.865 71.144 185.804 1.00 60.84 308 LYS D O 1
ATOM 10807 N N . GLY D 1 275 ? 43.037 70.129 187.481 1.00 60.02 309 GLY D N 1
ATOM 10808 C CA . GLY D 1 275 ? 43.880 71.269 187.831 1.00 62.05 309 GLY D CA 1
ATOM 10809 C C . GLY D 1 275 ? 44.256 71.374 189.292 1.00 66.53 309 GLY D C 1
ATOM 10810 O O . GLY D 1 275 ? 43.827 70.557 190.115 1.00 65.02 309 GLY D O 1
ATOM 10811 N N . VAL D 1 276 ? 45.058 72.405 189.611 1.00 64.09 310 VAL D N 1
ATOM 10812 C CA . VAL D 1 276 ? 45.541 72.695 190.965 1.00 64.09 310 VAL D CA 1
ATOM 10813 C C . VAL D 1 276 ? 44.598 73.685 191.612 1.00 68.98 310 VAL D C 1
ATOM 10814 O O . VAL D 1 276 ? 44.310 74.723 191.021 1.00 68.88 310 VAL D O 1
ATOM 10818 N N . VAL D 1 277 ? 44.101 73.348 192.813 1.00 65.91 311 VAL D N 1
ATOM 10819 C CA . VAL D 1 277 ? 43.239 74.206 193.620 1.00 66.29 311 VAL D CA 1
ATOM 10820 C C . VAL D 1 277 ? 44.124 74.706 194.776 1.00 73.83 311 VAL D C 1
ATOM 10821 O O . VAL D 1 277 ? 44.635 73.900 195.556 1.00 72.94 311 VAL D O 1
ATOM 10825 N N . GLU D 1 278 ? 44.333 76.027 194.853 1.00 73.24 312 GLU D N 1
ATOM 10826 C CA . GLU D 1 278 ? 45.150 76.674 195.883 1.00 74.10 312 GLU D CA 1
ATOM 10827 C C . GLU D 1 278 ? 44.240 77.295 196.936 1.00 79.47 312 GLU D C 1
ATOM 10828 O O . GLU D 1 278 ? 43.373 78.104 196.592 1.00 79.84 312 GLU D O 1
ATOM 10834 N N . VAL D 1 279 ? 44.389 76.880 198.217 1.00 76.78 313 VAL D N 1
ATOM 10835 C CA . VAL D 1 279 ? 43.562 77.401 199.314 1.00 77.26 313 VAL D CA 1
ATOM 10836 C C . VAL D 1 279 ? 44.414 77.782 200.492 1.00 81.46 313 VAL D C 1
ATOM 10837 O O . VAL D 1 279 ? 45.172 76.945 200.979 1.00 81.55 313 VAL D O 1
ATOM 10841 N N . THR D 1 280 ? 44.253 79.019 200.988 1.00 78.85 314 THR D N 1
ATOM 10842 C CA . THR D 1 280 ? 44.950 79.489 202.185 1.00 80.02 314 THR D CA 1
ATOM 10843 C C . THR D 1 280 ? 43.953 79.992 203.215 1.00 85.51 314 THR D C 1
ATOM 10844 O O . THR D 1 280 ? 43.245 80.970 202.978 1.00 86.90 314 THR D O 1
ATOM 10848 N N . HIS D 1 281 ? 43.930 79.328 204.369 1.00 81.78 315 HIS D N 1
ATOM 10849 C CA . HIS D 1 281 ? 43.078 79.664 205.510 1.00 81.98 315 HIS D CA 1
ATOM 10850 C C . HIS D 1 281 ? 43.911 80.179 206.672 1.00 84.68 315 HIS D C 1
ATOM 10851 O O . HIS D 1 281 ? 45.004 79.673 206.906 1.00 84.52 315 HIS D O 1
ATOM 10858 N N . ASP D 1 282 ? 43.375 81.133 207.437 1.00 81.66 316 ASP D N 1
ATOM 10859 C CA . ASP D 1 282 ? 43.977 81.552 208.689 1.00 83.06 316 ASP D CA 1
ATOM 10860 C C . ASP D 1 282 ? 43.007 80.985 209.717 1.00 87.33 316 ASP D C 1
ATOM 10861 O O . ASP D 1 282 ? 41.879 81.466 209.847 1.00 87.78 316 ASP D O 1
ATOM 10866 N N . LEU D 1 283 ? 43.412 79.884 210.357 1.00 82.33 317 LEU D N 1
ATOM 10867 C CA . LEU D 1 283 ? 42.579 79.155 211.294 1.00 82.69 317 LEU D CA 1
ATOM 10868 C C . LEU D 1 283 ? 42.347 79.871 212.619 1.00 94.17 317 LEU D C 1
ATOM 10869 O O . LEU D 1 283 ? 41.386 79.528 213.322 1.00 95.39 317 LEU D O 1
ATOM 10874 N N . GLN D 1 284 ? 43.196 80.885 212.941 1.00 93.25 318 GLN D N 1
ATOM 10875 C CA . GLN D 1 284 ? 43.169 81.696 214.163 1.00 95.60 318 GLN D CA 1
ATOM 10876 C C . GLN D 1 284 ? 41.771 81.954 214.762 1.00 99.35 318 GLN D C 1
ATOM 10877 O O . GLN D 1 284 ? 41.517 81.540 215.892 1.00 99.18 318 GLN D O 1
ATOM 10883 N N . LYS D 1 285 ? 40.866 82.590 214.007 1.00 95.94 319 LYS D N 1
ATOM 10884 C CA . LYS D 1 285 ? 39.517 82.893 214.498 1.00 96.86 319 LYS D CA 1
ATOM 10885 C C . LYS D 1 285 ? 38.649 81.655 214.812 1.00 97.43 319 LYS D C 1
ATOM 10886 O O . LYS D 1 285 ? 37.987 81.605 215.853 1.00 97.18 319 LYS D O 1
ATOM 10892 N N . HIS D 1 286 ? 38.695 80.652 213.928 1.00 91.05 320 HIS D N 1
ATOM 10893 C CA . HIS D 1 286 ? 37.905 79.428 214.044 1.00 89.39 320 HIS D CA 1
ATOM 10894 C C . HIS D 1 286 ? 38.287 78.498 215.183 1.00 90.88 320 HIS D C 1
ATOM 10895 O O . HIS D 1 286 ? 37.389 77.954 215.832 1.00 90.41 320 HIS D O 1
ATOM 10902 N N . LEU D 1 287 ? 39.601 78.342 215.448 1.00 85.77 321 LEU D N 1
ATOM 10903 C CA . LEU D 1 287 ? 40.131 77.555 216.572 1.00 85.65 321 LEU D CA 1
ATOM 10904 C C . LEU D 1 287 ? 39.701 78.187 217.917 1.00 91.89 321 LEU D C 1
ATOM 10905 O O . LEU D 1 287 ? 39.381 77.464 218.865 1.00 93.31 321 LEU D O 1
ATOM 10910 N N . ALA D 1 288 ? 39.656 79.539 217.978 1.00 89.06 322 ALA D N 1
ATOM 10911 C CA . ALA D 1 288 ? 39.190 80.289 219.157 1.00 91.80 322 ALA D CA 1
ATOM 10912 C C . ALA D 1 288 ? 37.715 79.944 219.453 1.00 95.76 322 ALA D C 1
ATOM 10913 O O . ALA D 1 288 ? 37.351 79.748 220.607 1.00 97.02 322 ALA D O 1
ATOM 10915 N N . GLY D 1 289 ? 36.916 79.791 218.392 1.00 90.83 323 GLY D N 1
ATOM 10916 C CA . GLY D 1 289 ? 35.519 79.385 218.485 1.00 90.51 323 GLY D CA 1
ATOM 10917 C C . GLY D 1 289 ? 35.342 77.957 218.984 1.00 93.31 323 GLY D C 1
ATOM 10918 O O . GLY D 1 289 ? 34.282 77.626 219.523 1.00 94.41 323 GLY D O 1
ATOM 10919 N N . LEU D 1 290 ? 36.385 77.101 218.825 1.00 86.71 324 LEU D N 1
ATOM 10920 C CA . LEU D 1 290 ? 36.392 75.691 219.254 1.00 85.08 324 LEU D CA 1
ATOM 10921 C C . LEU D 1 290 ? 36.923 75.501 220.676 1.00 92.79 324 LEU D C 1
ATOM 10922 O O . LEU D 1 290 ? 36.993 74.365 221.154 1.00 93.48 324 LEU D O 1
ATOM 10927 N N . GLY D 1 291 ? 37.281 76.606 221.333 1.00 90.03 325 GLY D N 1
ATOM 10928 C CA . GLY D 1 291 ? 37.807 76.587 222.687 1.00 92.14 325 GLY D CA 1
ATOM 10929 C C . GLY D 1 291 ? 39.177 77.217 222.880 1.00 96.21 325 GLY D C 1
ATOM 10930 O O . GLY D 1 291 ? 39.536 77.516 224.021 1.00 96.58 325 GLY D O 1
ATOM 10931 N N . LEU D 1 292 ? 39.966 77.422 221.789 1.00 91.77 326 LEU D N 1
ATOM 10932 C CA . LEU D 1 292 ? 41.319 78.011 221.889 1.00 92.89 326 LEU D CA 1
ATOM 10933 C C . LEU D 1 292 ? 41.287 79.555 221.980 1.00 100.19 326 LEU D C 1
ATOM 10934 O O . LEU D 1 292 ? 41.743 80.270 221.078 1.00 99.54 326 LEU D O 1
ATOM 10939 N N . THR D 1 293 ? 40.765 80.057 223.093 1.00 99.53 327 THR D N 1
ATOM 10940 C CA . THR D 1 293 ? 40.557 81.480 223.312 1.00 101.93 327 THR D CA 1
ATOM 10941 C C . THR D 1 293 ? 41.770 82.259 223.810 1.00 109.61 327 THR D C 1
ATOM 10942 O O . THR D 1 293 ? 42.062 83.335 223.282 1.00 110.29 327 THR D O 1
ATOM 10946 N N . GLU D 1 294 ? 42.451 81.737 224.842 1.00 107.82 328 GLU D N 1
ATOM 10947 C CA . GLU D 1 294 ? 43.589 82.391 225.486 1.00 109.71 328 GLU D CA 1
ATOM 10948 C C . GLU D 1 294 ? 44.829 82.544 224.630 1.00 112.41 328 GLU D C 1
ATOM 10949 O O . GLU D 1 294 ? 45.499 83.568 224.719 1.00 114.02 328 GLU D O 1
ATOM 10955 N N . ALA D 1 295 ? 45.137 81.545 223.809 1.00 106.54 329 ALA D N 1
ATOM 10956 C CA . ALA D 1 295 ? 46.330 81.564 222.969 1.00 105.82 329 ALA D CA 1
ATOM 10957 C C . ALA D 1 295 ? 46.358 82.675 221.912 1.00 110.32 329 ALA D C 1
ATOM 10958 O O . ALA D 1 295 ? 47.431 83.183 221.580 1.00 110.55 329 ALA D O 1
ATOM 10960 N N . ILE D 1 296 ? 45.189 83.044 221.389 1.00 107.32 330 ILE D N 1
ATOM 10961 C CA . ILE D 1 296 ? 45.062 84.053 220.335 1.00 107.42 330 ILE D CA 1
ATOM 10962 C C . ILE D 1 296 ? 44.932 85.492 220.878 1.00 117.10 330 ILE D C 1
ATOM 10963 O O . ILE D 1 296 ? 44.924 86.451 220.098 1.00 117.30 330 ILE D O 1
ATOM 10968 N N . ASP D 1 297 ? 44.840 85.631 222.208 1.00 117.66 331 ASP D N 1
ATOM 10969 C CA . ASP D 1 297 ? 44.697 86.920 222.871 1.00 122.40 331 ASP D CA 1
ATOM 10970 C C . ASP D 1 297 ? 46.034 87.359 223.448 1.00 130.71 331 ASP D C 1
ATOM 10971 O O . ASP D 1 297 ? 46.585 86.665 224.306 1.00 131.21 331 ASP D O 1
ATOM 10976 N N . LYS D 1 298 ? 46.526 88.540 223.003 1.00 129.69 332 LYS D N 1
ATOM 10977 C CA . LYS D 1 298 ? 47.792 89.142 223.440 1.00 132.67 332 LYS D CA 1
ATOM 10978 C C . LYS D 1 298 ? 47.872 89.310 224.961 1.00 141.10 332 LYS D C 1
ATOM 10979 O O . LYS D 1 298 ? 48.931 89.074 225.549 1.00 142.27 332 LYS D O 1
ATOM 10985 N N . ASN D 1 299 ? 46.743 89.684 225.587 1.00 139.22 333 ASN D N 1
ATOM 10986 C CA . ASN D 1 299 ? 46.622 89.949 227.021 1.00 142.36 333 ASN D CA 1
ATOM 10987 C C . ASN D 1 299 ? 46.504 88.701 227.911 1.00 145.48 333 ASN D C 1
ATOM 10988 O O . ASN D 1 299 ? 46.750 88.795 229.114 1.00 148.40 333 ASN D O 1
ATOM 10993 N N . LYS D 1 300 ? 46.120 87.551 227.336 1.00 138.83 334 LYS D N 1
ATOM 10994 C CA . LYS D 1 300 ? 45.908 86.312 228.086 1.00 137.76 334 LYS D CA 1
ATOM 10995 C C . LYS D 1 300 ? 46.855 85.177 227.714 1.00 138.33 334 LYS D C 1
ATOM 10996 O O . LYS D 1 300 ? 46.962 84.213 228.475 1.00 138.65 334 LYS D O 1
ATOM 11002 N N . ALA D 1 301 ? 47.533 85.274 226.555 1.00 132.10 335 ALA D N 1
ATOM 11003 C CA . ALA D 1 301 ? 48.433 84.222 226.070 1.00 128.58 335 ALA D CA 1
ATOM 11004 C C . ALA D 1 301 ? 49.659 83.925 226.910 1.00 131.56 335 ALA D C 1
ATOM 11005 O O . ALA D 1 301 ? 50.463 84.814 227.207 1.00 134.20 335 ALA D O 1
ATOM 11007 N N . ASP D 1 302 ? 49.788 82.650 227.280 1.00 124.75 336 ASP D N 1
ATOM 11008 C CA . ASP D 1 302 ? 50.919 82.126 228.028 1.00 125.33 336 ASP D CA 1
ATOM 11009 C C . ASP D 1 302 ? 51.645 81.089 227.150 1.00 126.83 336 ASP D C 1
ATOM 11010 O O . ASP D 1 302 ? 51.393 79.883 227.247 1.00 124.07 336 ASP D O 1
ATOM 11015 N N . LEU D 1 303 ? 52.511 81.588 226.255 1.00 122.47 337 LEU D N 1
ATOM 11016 C CA . LEU D 1 303 ? 53.355 80.776 225.377 1.00 118.76 337 LEU D CA 1
ATOM 11017 C C . LEU D 1 303 ? 54.807 80.914 225.891 1.00 125.40 337 LEU D C 1
ATOM 11018 O O . LEU D 1 303 ? 55.749 81.092 225.111 1.00 124.41 337 LEU D O 1
ATOM 11023 N N . SER D 1 304 ? 54.966 80.868 227.230 1.00 124.64 338 SER D N 1
ATOM 11024 C CA . SER D 1 304 ? 56.252 81.023 227.899 1.00 127.15 338 SER D CA 1
ATOM 11025 C C . SER D 1 304 ? 57.175 79.801 227.809 1.00 129.72 338 SER D C 1
ATOM 11026 O O . SER D 1 304 ? 58.370 79.954 228.070 1.00 131.03 338 SER D O 1
ATOM 11029 N N . ARG D 1 305 ? 56.649 78.597 227.417 1.00 122.43 339 ARG D N 1
ATOM 11030 C CA . ARG D 1 305 ? 57.490 77.403 227.237 1.00 120.47 339 ARG D CA 1
ATOM 11031 C C . ARG D 1 305 ? 58.214 77.535 225.896 1.00 122.63 339 ARG D C 1
ATOM 11032 O O . ARG D 1 305 ? 59.256 76.909 225.695 1.00 122.10 339 ARG D O 1
ATOM 11048 N N . SER D 1 307 ? 59.162 80.838 224.306 1.00 128.10 341 SER D N 1
ATOM 11049 C CA . SER D 1 307 ? 60.146 81.919 224.303 1.00 132.75 341 SER D CA 1
ATOM 11050 C C . SER D 1 307 ? 60.855 82.198 225.632 1.00 144.13 341 SER D C 1
ATOM 11051 O O . SER D 1 307 ? 61.871 82.905 225.639 1.00 146.16 341 SER D O 1
ATOM 11054 N N . GLY D 1 308 ? 60.328 81.641 226.724 1.00 143.52 342 GLY D N 1
ATOM 11055 C CA . GLY D 1 308 ? 60.873 81.813 228.068 1.00 148.27 342 GLY D CA 1
ATOM 11056 C C . GLY D 1 308 ? 60.155 82.867 228.889 1.00 157.51 342 GLY D C 1
ATOM 11057 O O . GLY D 1 308 ? 60.339 82.928 230.111 1.00 158.36 342 GLY D O 1
ATOM 11058 N N . LYS D 1 309 ? 59.332 83.708 228.216 1.00 154.32 343 LYS D N 1
ATOM 11059 C CA . LYS D 1 309 ? 58.564 84.804 228.817 1.00 156.72 343 LYS D CA 1
ATOM 11060 C C . LYS D 1 309 ? 57.205 84.969 228.093 1.00 159.40 343 LYS D C 1
ATOM 11061 O O . LYS D 1 309 ? 56.983 84.360 227.031 1.00 155.12 343 LYS D O 1
ATOM 11067 N N . LYS D 1 310 ? 56.298 85.787 228.683 1.00 157.93 344 LYS D N 1
ATOM 11068 C CA . LYS D 1 310 ? 54.968 86.094 228.137 1.00 156.22 344 LYS D CA 1
ATOM 11069 C C . LYS D 1 310 ? 55.065 87.259 227.120 1.00 159.70 344 LYS D C 1
ATOM 11070 O O . LYS D 1 310 ? 54.336 88.254 227.214 1.00 159.84 344 LYS D O 1
ATOM 11076 N N . ASP D 1 311 ? 55.992 87.119 226.153 1.00 154.51 345 ASP D N 1
ATOM 11077 C CA . ASP D 1 311 ? 56.266 88.087 225.090 1.00 153.67 345 ASP D CA 1
ATOM 11078 C C . ASP D 1 311 ? 55.707 87.591 223.747 1.00 150.10 345 ASP D C 1
ATOM 11079 O O . ASP D 1 311 ? 56.075 88.120 222.692 1.00 149.76 345 ASP D O 1
ATOM 11084 N N . LEU D 1 312 ? 54.800 86.587 223.793 1.00 140.57 346 LEU D N 1
ATOM 11085 C CA . LEU D 1 312 ? 54.241 85.970 222.594 1.00 134.28 346 LEU D CA 1
ATOM 11086 C C . LEU D 1 312 ? 52.766 85.566 222.699 1.00 133.36 346 LEU D C 1
ATOM 11087 O O . LEU D 1 312 ? 52.287 85.202 223.774 1.00 133.75 346 LEU D O 1
ATOM 11092 N N . TYR D 1 313 ? 52.059 85.634 221.562 1.00 126.26 347 TYR D N 1
ATOM 11093 C CA . TYR D 1 313 ? 50.672 85.200 221.379 1.00 123.60 347 TYR D CA 1
ATOM 11094 C C . TYR D 1 313 ? 50.508 84.536 219.987 1.00 122.97 347 TYR D C 1
ATOM 11095 O O . TYR D 1 313 ? 51.391 84.684 219.134 1.00 121.72 347 TYR D O 1
ATOM 11104 N N . LEU D 1 314 ? 49.419 83.773 219.779 1.00 116.45 348 LEU D N 1
ATOM 11105 C CA . LEU D 1 314 ? 49.178 83.121 218.494 1.00 112.66 348 LEU D CA 1
ATOM 11106 C C . LEU D 1 314 ? 48.454 84.096 217.558 1.00 116.86 348 LEU D C 1
ATOM 11107 O O . LEU D 1 314 ? 47.220 84.205 217.574 1.00 115.97 348 LEU D O 1
ATOM 11112 N N . ALA D 1 315 ? 49.262 84.863 216.793 1.00 114.50 349 ALA D N 1
ATOM 11113 C CA . ALA D 1 315 ? 48.802 85.912 215.878 1.00 114.33 349 ALA D CA 1
ATOM 11114 C C . ALA D 1 315 ? 48.058 85.413 214.673 1.00 114.54 349 ALA D C 1
ATOM 11115 O O . ALA D 1 315 ? 47.098 86.069 214.282 1.00 114.43 349 ALA D O 1
ATOM 11117 N N . SER D 1 316 ? 48.503 84.274 214.070 1.00 107.98 350 SER D N 1
ATOM 11118 C CA . SER D 1 316 ? 47.912 83.644 212.877 1.00 104.24 350 SER D CA 1
ATOM 11119 C C . SER D 1 316 ? 48.351 82.199 212.679 1.00 104.94 350 SER D C 1
ATOM 11120 O O . SER D 1 316 ? 49.518 81.864 212.915 1.00 105.96 350 SER D O 1
ATOM 11123 N N . VAL D 1 317 ? 47.414 81.351 212.212 1.00 96.85 351 VAL D N 1
ATOM 11124 C CA . VAL D 1 317 ? 47.645 79.938 211.916 1.00 92.76 351 VAL D CA 1
ATOM 11125 C C . VAL D 1 317 ? 47.284 79.767 210.453 1.00 92.46 351 VAL D C 1
ATOM 11126 O O . VAL D 1 317 ? 46.103 79.647 210.109 1.00 89.54 351 VAL D O 1
ATOM 11130 N N . PHE D 1 318 ? 48.302 79.783 209.589 1.00 88.46 352 PHE D N 1
ATOM 11131 C CA . PHE D 1 318 ? 48.073 79.630 208.163 1.00 86.10 352 PHE D CA 1
ATOM 11132 C C . PHE D 1 318 ? 48.097 78.178 207.713 1.00 87.02 352 PHE D C 1
ATOM 11133 O O . PHE D 1 318 ? 49.134 77.517 207.792 1.00 86.44 352 PHE D O 1
ATOM 11141 N N . HIS D 1 319 ? 46.950 77.685 207.254 1.00 81.62 353 HIS D N 1
ATOM 11142 C CA . HIS D 1 319 ? 46.802 76.352 206.696 1.00 79.78 353 HIS D CA 1
ATOM 11143 C C . HIS D 1 319 ? 46.671 76.562 205.180 1.00 82.53 353 HIS D C 1
ATOM 11144 O O . HIS D 1 319 ? 45.622 77.020 204.702 1.00 81.19 353 HIS D O 1
ATOM 11151 N N . ALA D 1 320 ? 47.768 76.322 204.440 1.00 78.05 354 ALA D N 1
ATOM 11152 C CA . ALA D 1 320 ? 47.795 76.571 203.003 1.00 76.95 354 ALA D CA 1
ATOM 11153 C C . ALA D 1 320 ? 48.099 75.326 202.200 1.00 79.67 354 ALA D C 1
ATOM 11154 O O . ALA D 1 320 ? 49.106 74.653 202.429 1.00 79.21 354 ALA D O 1
ATOM 11156 N N . THR D 1 321 ? 47.197 75.018 201.253 1.00 75.23 355 THR D N 1
ATOM 11157 C CA . THR D 1 321 ? 47.246 73.803 200.450 1.00 72.86 355 THR D CA 1
ATOM 11158 C C . THR D 1 321 ? 47.065 74.043 198.960 1.00 75.29 355 THR D C 1
ATOM 11159 O O . THR D 1 321 ? 46.281 74.903 198.561 1.00 76.36 355 THR D O 1
ATOM 11163 N N . ALA D 1 322 ? 47.798 73.256 198.148 1.00 68.85 356 ALA D N 1
ATOM 11164 C CA . ALA D 1 322 ? 47.723 73.184 196.695 1.00 66.98 356 ALA D CA 1
ATOM 11165 C C . ALA D 1 322 ? 47.329 71.750 196.434 1.00 65.50 356 ALA D C 1
ATOM 11166 O O . ALA D 1 322 ? 48.157 70.846 196.611 1.00 64.64 356 ALA D O 1
ATOM 11168 N N . PHE D 1 323 ? 46.037 71.531 196.111 1.00 58.37 357 PHE D N 1
ATOM 11169 C CA . PHE D 1 323 ? 45.500 70.197 195.841 1.00 55.64 357 PHE D CA 1
ATOM 11170 C C . PHE D 1 323 ? 45.359 70.015 194.325 1.00 59.60 357 PHE D C 1
ATOM 11171 O O . PHE D 1 323 ? 44.576 70.734 193.687 1.00 60.56 357 PHE D O 1
ATOM 11179 N N . GLU D 1 324 ? 46.143 69.090 193.749 1.00 54.22 358 GLU D N 1
ATOM 11180 C CA . GLU D 1 324 ? 46.111 68.850 192.309 1.00 54.03 358 GLU D CA 1
ATOM 11181 C C . GLU D 1 324 ? 45.268 67.652 191.865 1.00 56.73 358 GLU D C 1
ATOM 11182 O O . GLU D 1 324 ? 45.524 66.520 192.280 1.00 57.68 358 GLU D O 1
ATOM 11188 N N . TRP D 1 325 ? 44.293 67.912 190.991 1.00 52.67 359 TRP D N 1
ATOM 11189 C CA . TRP D 1 325 ? 43.426 66.902 190.376 1.00 50.66 359 TRP D CA 1
ATOM 11190 C C . TRP D 1 325 ? 44.030 66.636 189.021 1.00 49.28 359 TRP D C 1
ATOM 11191 O O . TRP D 1 325 ? 44.022 67.520 188.165 1.00 48.91 359 TRP D O 1
ATOM 11202 N N . ASP D 1 326 ? 44.635 65.460 188.860 1.00 45.83 360 ASP D N 1
ATOM 11203 C CA . ASP D 1 326 ? 45.325 65.052 187.612 1.00 47.71 360 ASP D CA 1
ATOM 11204 C C . ASP D 1 326 ? 44.905 63.628 187.142 1.00 49.47 360 ASP D C 1
ATOM 11205 O O . ASP D 1 326 ? 44.263 62.899 187.891 1.00 46.60 360 ASP D O 1
ATOM 11210 N N . THR D 1 327 ? 45.202 63.279 185.895 1.00 48.95 361 THR D N 1
ATOM 11211 C CA . THR D 1 327 ? 44.853 61.982 185.295 1.00 49.36 361 THR D CA 1
ATOM 11212 C C . THR D 1 327 ? 45.670 60.812 185.850 1.00 53.84 361 THR D C 1
ATOM 11213 O O . THR D 1 327 ? 45.171 59.678 185.882 1.00 53.97 361 THR D O 1
ATOM 11217 N N . GLU D 1 328 ? 46.917 61.097 186.285 1.00 49.92 362 GLU D N 1
ATOM 11218 C CA . GLU D 1 328 ? 47.899 60.127 186.784 1.00 49.10 362 GLU D CA 1
ATOM 11219 C C . GLU D 1 328 ? 47.432 59.234 187.909 1.00 51.39 362 GLU D C 1
ATOM 11220 O O . GLU D 1 328 ? 46.760 59.661 188.833 1.00 51.10 362 GLU D O 1
ATOM 11226 N N . GLY D 1 329 ? 47.849 57.996 187.811 1.00 48.62 363 GLY D N 1
ATOM 11227 C CA . GLY D 1 329 ? 47.569 56.896 188.722 1.00 47.29 363 GLY D CA 1
ATOM 11228 C C . GLY D 1 329 ? 48.168 55.615 188.162 1.00 51.17 363 GLY D C 1
ATOM 11229 O O . GLY D 1 329 ? 48.800 55.646 187.102 1.00 51.64 363 GLY D O 1
ATOM 11230 N N . ASN D 1 330 ? 47.961 54.475 188.839 1.00 47.26 364 ASN D N 1
ATOM 11231 C CA . ASN D 1 330 ? 48.494 53.175 188.399 1.00 47.23 364 ASN D CA 1
ATOM 11232 C C . ASN D 1 330 ? 47.849 52.677 187.085 1.00 50.38 364 ASN D C 1
ATOM 11233 O O . ASN D 1 330 ? 46.715 53.065 186.789 1.00 51.11 364 ASN D O 1
ATOM 11238 N N . PRO D 1 331 ? 48.516 51.795 186.306 1.00 65.81 365 PRO D N 1
ATOM 11239 C CA . PRO D 1 331 ? 47.902 51.315 185.050 1.00 65.99 365 PRO D CA 1
ATOM 11240 C C . PRO D 1 331 ? 46.617 50.498 185.216 1.00 73.71 365 PRO D C 1
ATOM 11241 O O . PRO D 1 331 ? 45.579 50.851 184.642 1.00 73.94 365 PRO D O 1
ATOM 11245 N N . PHE D 1 332 ? 46.714 49.378 185.952 1.00 72.68 366 PHE D N 1
ATOM 11246 C CA . PHE D 1 332 ? 45.678 48.399 186.305 1.00 136.23 366 PHE D CA 1
ATOM 11247 C C . PHE D 1 332 ? 44.391 48.415 185.460 1.00 134.98 366 PHE D C 1
ATOM 11248 O O . PHE D 1 332 ? 44.444 48.178 184.251 1.00 85.28 366 PHE D O 1
ATOM 11256 N N . GLU D 1 341 ? 32.091 42.370 179.751 1.00 80.30 375 GLU D N 1
ATOM 11257 C CA . GLU D 1 341 ? 31.360 43.628 179.862 1.00 77.35 375 GLU D CA 1
ATOM 11258 C C . GLU D 1 341 ? 31.447 44.186 181.275 1.00 77.98 375 GLU D C 1
ATOM 11259 O O . GLU D 1 341 ? 31.978 43.524 182.172 1.00 79.68 375 GLU D O 1
ATOM 11261 N N . LEU D 1 342 ? 30.983 45.432 181.445 1.00 68.63 376 LEU D N 1
ATOM 11262 C CA . LEU D 1 342 ? 31.089 46.203 182.652 1.00 64.38 376 LEU D CA 1
ATOM 11263 C C . LEU D 1 342 ? 29.775 46.936 183.044 1.00 62.62 376 LEU D C 1
ATOM 11264 O O . LEU D 1 342 ? 29.806 47.613 184.075 1.00 63.42 376 LEU D O 1
ATOM 11269 N N . ARG D 1 343 ? 28.625 46.772 182.311 1.00 51.35 377 ARG D N 1
ATOM 11270 C CA . ARG D 1 343 ? 27.332 47.367 182.743 1.00 48.96 377 ARG D CA 1
ATOM 11271 C C . ARG D 1 343 ? 27.171 48.912 182.625 1.00 50.38 377 ARG D C 1
ATOM 11272 O O . ARG D 1 343 ? 28.086 49.677 182.910 1.00 46.28 377 ARG D O 1
ATOM 11280 N N . SER D 1 344 ? 25.979 49.351 182.182 1.00 49.54 378 SER D N 1
ATOM 11281 C CA . SER D 1 344 ? 25.619 50.754 181.911 1.00 47.49 378 SER D CA 1
ATOM 11282 C C . SER D 1 344 ? 25.895 51.655 183.099 1.00 51.10 378 SER D C 1
ATOM 11283 O O . SER D 1 344 ? 25.307 51.426 184.154 1.00 51.52 378 SER D O 1
ATOM 11286 N N . PRO D 1 345 ? 26.884 52.584 182.996 1.00 48.61 379 PRO D N 1
ATOM 11287 C CA . PRO D 1 345 ? 27.290 53.364 184.190 1.00 47.85 379 PRO D CA 1
ATOM 11288 C C . PRO D 1 345 ? 26.331 54.405 184.679 1.00 48.89 379 PRO D C 1
ATOM 11289 O O . PRO D 1 345 ? 25.481 54.884 183.945 1.00 49.86 379 PRO D O 1
ATOM 11293 N N . LYS D 1 346 ? 26.505 54.756 185.930 1.00 44.44 380 LYS D N 1
ATOM 11294 C CA . LYS D 1 346 ? 25.786 55.828 186.607 1.00 43.78 380 LYS D CA 1
ATOM 11295 C C . LYS D 1 346 ? 26.711 57.046 186.422 1.00 50.82 380 LYS D C 1
ATOM 11296 O O . LYS D 1 346 ? 27.939 56.882 186.411 1.00 52.22 380 LYS D O 1
ATOM 11302 N N . LEU D 1 347 ? 26.155 58.245 186.227 1.00 45.87 381 LEU D N 1
ATOM 11303 C CA . LEU D 1 347 ? 27.037 59.402 186.060 1.00 43.30 381 LEU D CA 1
ATOM 11304 C C . LEU D 1 347 ? 27.349 60.092 187.361 1.00 45.53 381 LEU D C 1
ATOM 11305 O O . LEU D 1 347 ? 26.444 60.370 188.124 1.00 45.72 381 LEU D O 1
ATOM 11310 N N . PHE D 1 348 ? 28.626 60.362 187.615 1.00 41.41 382 PHE D N 1
ATOM 11311 C CA . PHE D 1 348 ? 29.044 61.181 188.729 1.00 41.33 382 PHE D CA 1
ATOM 11312 C C . PHE D 1 348 ? 29.780 62.363 188.049 1.00 49.80 382 PHE D C 1
ATOM 11313 O O . PHE D 1 348 ? 31.008 62.341 187.888 1.00 54.41 382 PHE D O 1
ATOM 11321 N N . TYR D 1 349 ? 28.991 63.325 187.546 1.00 41.86 383 TYR D N 1
ATOM 11322 C CA . TYR D 1 349 ? 29.432 64.448 186.743 1.00 41.71 383 TYR D CA 1
ATOM 11323 C C . TYR D 1 349 ? 29.645 65.699 187.626 1.00 48.56 383 TYR D C 1
ATOM 11324 O O . TYR D 1 349 ? 28.728 66.488 187.834 1.00 47.87 383 TYR D O 1
ATOM 11333 N N . ALA D 1 350 ? 30.864 65.875 188.146 1.00 47.34 384 ALA D N 1
ATOM 11334 C CA . ALA D 1 350 ? 31.200 66.982 189.067 1.00 47.21 384 ALA D CA 1
ATOM 11335 C C . ALA D 1 350 ? 31.451 68.318 188.397 1.00 53.53 384 ALA D C 1
ATOM 11336 O O . ALA D 1 350 ? 32.583 68.816 188.409 1.00 54.26 384 ALA D O 1
ATOM 11338 N N . ASP D 1 351 ? 30.379 68.895 187.799 1.00 50.34 385 ASP D N 1
ATOM 11339 C CA . ASP D 1 351 ? 30.392 70.191 187.130 1.00 51.30 385 ASP D CA 1
ATOM 11340 C C . ASP D 1 351 ? 29.670 71.215 187.965 1.00 58.99 385 ASP D C 1
ATOM 11341 O O . ASP D 1 351 ? 29.201 72.233 187.415 1.00 58.56 385 ASP D O 1
ATOM 11346 N N . HIS D 1 352 ? 29.552 70.937 189.302 1.00 57.02 386 HIS D N 1
ATOM 11347 C CA . HIS D 1 352 ? 28.943 71.816 190.298 1.00 58.08 386 HIS D CA 1
ATOM 11348 C C . HIS D 1 352 ? 29.560 71.557 191.675 1.00 63.83 386 HIS D C 1
ATOM 11349 O O . HIS D 1 352 ? 30.260 70.554 191.809 1.00 62.77 386 HIS D O 1
ATOM 11356 N N . PRO D 1 353 ? 29.444 72.480 192.669 1.00 61.35 387 PRO D N 1
ATOM 11357 C CA . PRO D 1 353 ? 30.148 72.273 193.938 1.00 60.23 387 PRO D CA 1
ATOM 11358 C C . PRO D 1 353 ? 29.883 70.952 194.630 1.00 58.45 387 PRO D C 1
ATOM 11359 O O . PRO D 1 353 ? 28.758 70.440 194.642 1.00 56.21 387 PRO D O 1
ATOM 11363 N N . PHE D 1 354 ? 30.958 70.415 195.218 1.00 52.94 388 PHE D N 1
ATOM 11364 C CA . PHE D 1 354 ? 30.995 69.146 195.932 1.00 49.32 388 PHE D CA 1
ATOM 11365 C C . PHE D 1 354 ? 31.923 69.215 197.128 1.00 52.11 388 PHE D C 1
ATOM 11366 O O . PHE D 1 354 ? 32.827 70.044 197.163 1.00 51.91 388 PHE D O 1
ATOM 11374 N N . ILE D 1 355 ? 31.717 68.291 198.079 1.00 49.26 389 ILE D N 1
ATOM 11375 C CA . ILE D 1 355 ? 32.498 68.093 199.295 1.00 48.99 389 ILE D CA 1
ATOM 11376 C C . ILE D 1 355 ? 33.350 66.866 199.067 1.00 52.64 389 ILE D C 1
ATOM 11377 O O . ILE D 1 355 ? 32.894 65.899 198.446 1.00 53.29 389 ILE D O 1
ATOM 11382 N N . PHE D 1 356 ? 34.597 66.902 199.531 1.00 49.37 390 PHE D N 1
ATOM 11383 C CA . PHE D 1 356 ? 35.475 65.751 199.360 1.00 48.60 390 PHE D CA 1
ATOM 11384 C C . PHE D 1 356 ? 36.286 65.449 200.594 1.00 55.62 390 PHE D C 1
ATOM 11385 O O . PHE D 1 356 ? 36.450 66.326 201.457 1.00 56.31 390 PHE D O 1
ATOM 11393 N N . LEU D 1 357 ? 36.805 64.202 200.685 1.00 52.58 391 LEU D N 1
ATOM 11394 C CA . LEU D 1 357 ? 37.596 63.756 201.842 1.00 52.47 391 LEU D CA 1
ATOM 11395 C C . LEU D 1 357 ? 38.632 62.742 201.439 1.00 54.04 391 LEU D C 1
ATOM 11396 O O . LEU D 1 357 ? 38.324 61.824 200.689 1.00 52.32 391 LEU D O 1
ATOM 11401 N N . VAL D 1 358 ? 39.818 62.817 202.047 1.00 50.37 392 VAL D N 1
ATOM 11402 C CA . VAL D 1 358 ? 40.860 61.806 201.827 1.00 48.97 392 VAL D CA 1
ATOM 11403 C C . VAL D 1 358 ? 40.999 61.042 203.127 1.00 50.94 392 VAL D C 1
ATOM 11404 O O . VAL D 1 358 ? 41.272 61.656 204.148 1.00 51.07 392 VAL D O 1
ATOM 11408 N N . ARG D 1 359 ? 40.682 59.750 203.098 1.00 46.05 393 ARG D N 1
ATOM 11409 C CA . ARG D 1 359 ? 40.709 58.846 204.243 1.00 47.36 393 ARG D CA 1
ATOM 11410 C C . ARG D 1 359 ? 41.866 57.831 204.103 1.00 54.49 393 ARG D C 1
ATOM 11411 O O . ARG D 1 359 ? 42.081 57.308 203.015 1.00 53.45 393 ARG D O 1
ATOM 11419 N N . ASP D 1 360 ? 42.604 57.562 205.199 1.00 54.25 394 ASP D N 1
ATOM 11420 C CA . ASP D 1 360 ? 43.670 56.560 205.212 1.00 55.03 394 ASP D CA 1
ATOM 11421 C C . ASP D 1 360 ? 42.977 55.221 205.414 1.00 58.21 394 ASP D C 1
ATOM 11422 O O . ASP D 1 360 ? 42.254 55.065 206.404 1.00 58.02 394 ASP D O 1
ATOM 11427 N N . THR D 1 361 ? 43.185 54.255 204.485 1.00 51.87 395 THR D N 1
ATOM 11428 C CA . THR D 1 361 ? 42.540 52.953 204.566 1.00 50.92 395 THR D CA 1
ATOM 11429 C C . THR D 1 361 ? 42.844 52.174 205.852 1.00 56.55 395 THR D C 1
ATOM 11430 O O . THR D 1 361 ? 41.906 51.746 206.541 1.00 57.37 395 THR D O 1
ATOM 11434 N N . GLN D 1 362 ? 44.138 52.045 206.187 1.00 52.40 396 GLN D N 1
ATOM 11435 C CA . GLN D 1 362 ? 44.631 51.295 207.344 1.00 54.31 396 GLN D CA 1
ATOM 11436 C C . GLN D 1 362 ? 44.122 51.813 208.706 1.00 60.09 396 GLN D C 1
ATOM 11437 O O . GLN D 1 362 ? 43.606 51.034 209.510 1.00 60.97 396 GLN D O 1
ATOM 11443 N N . SER D 1 363 ? 44.257 53.122 208.954 1.00 55.81 397 SER D N 1
ATOM 11444 C CA . SER D 1 363 ? 43.834 53.748 210.203 1.00 55.20 397 SER D CA 1
ATOM 11445 C C . SER D 1 363 ? 42.366 54.186 210.287 1.00 60.40 397 SER D C 1
ATOM 11446 O O . SER D 1 363 ? 41.773 54.082 211.358 1.00 62.09 397 SER D O 1
ATOM 11449 N N . GLY D 1 364 ? 41.813 54.690 209.179 1.00 55.69 398 GLY D N 1
ATOM 11450 C CA . GLY D 1 364 ? 40.473 55.272 209.102 1.00 54.57 398 GLY D CA 1
ATOM 11451 C C . GLY D 1 364 ? 40.602 56.778 209.208 1.00 57.39 398 GLY D C 1
ATOM 11452 O O . GLY D 1 364 ? 39.651 57.534 208.979 1.00 54.81 398 GLY D O 1
ATOM 11453 N N . SER D 1 365 ? 41.820 57.202 209.589 1.00 56.78 399 SER D N 1
ATOM 11454 C CA . SER D 1 365 ? 42.248 58.569 209.807 1.00 57.15 399 SER D CA 1
ATOM 11455 C C . SER D 1 365 ? 41.987 59.470 208.586 1.00 58.72 399 SER D C 1
ATOM 11456 O O . SER D 1 365 ? 42.436 59.174 207.481 1.00 56.45 399 SER D O 1
ATOM 11459 N N . LEU D 1 366 ? 41.195 60.526 208.784 1.00 54.71 400 LEU D N 1
ATOM 11460 C CA . LEU D 1 366 ? 40.909 61.502 207.747 1.00 53.63 400 LEU D CA 1
ATOM 11461 C C . LEU D 1 366 ? 42.137 62.381 207.515 1.00 57.16 400 LEU D C 1
ATOM 11462 O O . LEU D 1 366 ? 42.601 63.060 208.435 1.00 58.64 400 LEU D O 1
ATOM 11467 N N . LEU D 1 367 ? 42.675 62.333 206.296 1.00 51.51 401 LEU D N 1
ATOM 11468 C CA . LEU D 1 367 ? 43.863 63.049 205.852 1.00 51.92 401 LEU D CA 1
ATOM 11469 C C . LEU D 1 367 ? 43.461 64.409 205.359 1.00 56.51 401 LEU D C 1
ATOM 11470 O O . LEU D 1 367 ? 44.219 65.356 205.534 1.00 56.30 401 LEU D O 1
ATOM 11475 N N . PHE D 1 368 ? 42.290 64.510 204.702 1.00 53.89 402 PHE D N 1
ATOM 11476 C CA . PHE D 1 368 ? 41.761 65.770 204.167 1.00 53.85 402 PHE D CA 1
ATOM 11477 C C . PHE D 1 368 ? 40.273 65.835 204.198 1.00 58.35 402 PHE D C 1
ATOM 11478 O O . PHE D 1 368 ? 39.587 64.834 203.978 1.00 60.10 402 PHE D O 1
ATOM 11486 N N . ILE D 1 369 ? 39.778 67.027 204.400 1.00 53.35 403 ILE D N 1
ATOM 11487 C CA . ILE D 1 369 ? 38.367 67.365 204.332 1.00 53.11 403 ILE D CA 1
ATOM 11488 C C . ILE D 1 369 ? 38.292 68.729 203.605 1.00 58.95 403 ILE D C 1
ATOM 11489 O O . ILE D 1 369 ? 39.137 69.598 203.811 1.00 60.45 403 ILE D O 1
ATOM 11494 N N . GLY D 1 370 ? 37.298 68.901 202.761 1.00 54.22 404 GLY D N 1
ATOM 11495 C CA . GLY D 1 370 ? 37.141 70.159 202.049 1.00 54.19 404 GLY D CA 1
ATOM 11496 C C . GLY D 1 370 ? 36.032 70.157 201.031 1.00 55.71 404 GLY D C 1
ATOM 11497 O O . GLY D 1 370 ? 35.232 69.215 200.936 1.00 53.26 404 GLY D O 1
ATOM 11498 N N . ARG D 1 371 ? 35.995 71.224 200.256 1.00 53.48 405 ARG D N 1
ATOM 11499 C CA . ARG D 1 371 ? 34.990 71.406 199.208 1.00 52.65 405 ARG D CA 1
ATOM 11500 C C . ARG D 1 371 ? 35.531 72.253 198.074 1.00 56.76 405 ARG D C 1
ATOM 11501 O O . ARG D 1 371 ? 36.368 73.132 198.290 1.00 56.37 405 ARG D O 1
ATOM 11509 N N . LEU D 1 372 ? 35.073 71.967 196.862 1.00 55.09 406 LEU D N 1
ATOM 11510 C CA . LEU D 1 372 ? 35.418 72.741 195.677 1.00 56.62 406 LEU D CA 1
ATOM 11511 C C . LEU D 1 372 ? 34.125 73.375 195.242 1.00 65.12 406 LEU D C 1
ATOM 11512 O O . LEU D 1 372 ? 33.190 72.672 194.846 1.00 64.32 406 LEU D O 1
ATOM 11517 N N . VAL D 1 373 ? 34.066 74.708 195.403 1.00 64.41 407 VAL D N 1
ATOM 11518 C CA . VAL D 1 373 ? 32.929 75.571 195.157 1.00 66.33 407 VAL D CA 1
ATOM 11519 C C . VAL D 1 373 ? 33.160 76.414 193.884 1.00 75.04 407 VAL D C 1
ATOM 11520 O O . VAL D 1 373 ? 32.216 76.664 193.127 1.00 73.65 407 VAL D O 1
ATOM 11524 N N . ARG D 1 374 ? 34.413 76.857 193.677 1.00 76.99 408 ARG D N 1
ATOM 11525 C CA . ARG D 1 374 ? 34.784 77.684 192.538 1.00 80.31 408 ARG D CA 1
ATOM 11526 C C . ARG D 1 374 ? 36.193 77.354 192.054 1.00 88.74 408 ARG D C 1
ATOM 11527 O O . ARG D 1 374 ? 37.179 77.816 192.642 1.00 89.83 408 ARG D O 1
ATOM 11535 N N . PRO D 1 375 ? 36.311 76.582 190.957 1.00 87.19 409 PRO D N 1
ATOM 11536 C CA . PRO D 1 375 ? 37.649 76.295 190.419 1.00 89.10 409 PRO D CA 1
ATOM 11537 C C . PRO D 1 375 ? 38.178 77.460 189.571 1.00 102.13 409 PRO D C 1
ATOM 11538 O O . PRO D 1 375 ? 37.418 78.380 189.216 1.00 103.17 409 PRO D O 1
ATOM 11542 N N . LYS D 1 376 ? 39.498 77.415 189.255 1.00 104.21 410 LYS D N 1
ATOM 11543 C CA . LYS D 1 376 ? 40.187 78.386 188.399 1.00 108.60 410 LYS D CA 1
ATOM 11544 C C . LYS D 1 376 ? 39.578 78.308 186.969 1.00 116.21 410 LYS D C 1
ATOM 11545 O O . LYS D 1 376 ? 39.378 77.214 186.425 1.00 112.22 410 LYS D O 1
ATOM 11551 N N . GLY D 1 377 ? 39.281 79.470 186.398 1.00 119.31 411 GLY D N 1
ATOM 11552 C CA . GLY D 1 377 ? 38.695 79.576 185.070 1.00 121.51 411 GLY D CA 1
ATOM 11553 C C . GLY D 1 377 ? 37.993 80.896 184.875 1.00 133.28 411 GLY D C 1
ATOM 11554 O O . GLY D 1 377 ? 37.825 81.657 185.831 1.00 134.19 411 GLY D O 1
ATOM 11555 N N . ASP D 1 378 ? 37.586 81.174 183.629 1.00 134.94 412 ASP D N 1
ATOM 11556 C CA . ASP D 1 378 ? 36.896 82.414 183.259 1.00 138.90 412 ASP D CA 1
ATOM 11557 C C . ASP D 1 378 ? 35.382 82.203 183.089 1.00 143.07 412 ASP D C 1
ATOM 11558 O O . ASP D 1 378 ? 34.945 81.107 182.716 1.00 139.86 412 ASP D O 1
ATOM 11563 N N . LYS D 1 379 ? 34.593 83.266 183.367 1.00 142.84 413 LYS D N 1
ATOM 11564 C CA . LYS D 1 379 ? 33.125 83.325 183.262 1.00 142.44 413 LYS D CA 1
ATOM 11565 C C . LYS D 1 379 ? 32.726 83.073 181.788 1.00 147.57 413 LYS D C 1
ATOM 11566 O O . LYS D 1 379 ? 33.228 83.765 180.898 1.00 149.96 413 LYS D O 1
ATOM 11580 N N . PRO E 3 3 ? -3.981 118.697 195.223 1.00 76.28 2 PRO E N 1
ATOM 11581 C CA . PRO E 3 3 ? -5.295 118.076 195.471 1.00 71.66 2 PRO E CA 1
ATOM 11582 C C . PRO E 3 3 ? -5.217 116.786 196.279 1.00 73.13 2 PRO E C 1
ATOM 11583 O O . PRO E 3 3 ? -4.256 116.004 196.151 1.00 75.17 2 PRO E O 1
ATOM 11587 N N . GLY E 3 4 ? -6.226 116.580 197.116 1.00 64.17 3 GLY E N 1
ATOM 11588 C CA . GLY E 3 4 ? -6.311 115.386 197.937 1.00 62.20 3 GLY E CA 1
ATOM 11589 C C . GLY E 3 4 ? -6.637 114.141 197.132 1.00 63.25 3 GLY E C 1
ATOM 11590 O O . GLY E 3 4 ? -6.834 114.210 195.911 1.00 61.95 3 GLY E O 1
ATOM 11591 N N . PRO E 3 5 ? -6.721 112.973 197.777 1.00 58.93 4 PRO E N 1
ATOM 11592 C CA . PRO E 3 5 ? -7.048 111.748 197.011 1.00 57.49 4 PRO E CA 1
ATOM 11593 C C . PRO E 3 5 ? -8.528 111.694 196.608 1.00 58.47 4 PRO E C 1
ATOM 11594 O O . PRO E 3 5 ? -9.360 112.368 197.242 1.00 57.03 4 PRO E O 1
ATOM 11598 N N . PRO E 3 6 ? -8.922 110.852 195.629 1.00 52.88 5 PRO E N 1
ATOM 11599 C CA . PRO E 3 6 ? -10.363 110.753 195.310 1.00 50.54 5 PRO E CA 1
ATOM 11600 C C . PRO E 3 6 ? -11.189 110.337 196.535 1.00 54.07 5 PRO E C 1
ATOM 11601 O O . PRO E 3 6 ? -10.672 109.674 197.449 1.00 53.45 5 PRO E O 1
ATOM 11605 N N . GLY E 3 7 ? -12.456 110.740 196.551 1.00 49.25 6 GLY E N 1
ATOM 11606 C CA . GLY E 3 7 ? -13.347 110.402 197.647 1.00 48.22 6 GLY E CA 1
ATOM 11607 C C . GLY E 3 7 ? -13.746 108.940 197.632 1.00 49.60 6 GLY E C 1
ATOM 11608 O O . GLY E 3 7 ? -13.372 108.200 196.710 1.00 47.62 6 GLY E O 1
ATOM 11609 N N . PRO E 3 8 ? -14.563 108.498 198.608 1.00 44.45 7 PRO E N 1
ATOM 11610 C CA . PRO E 3 8 ? -14.987 107.082 198.601 1.00 44.18 7 PRO E CA 1
ATOM 11611 C C . PRO E 3 8 ? -16.016 106.794 197.512 1.00 49.02 7 PRO E C 1
ATOM 11612 O O . PRO E 3 8 ? -16.658 107.727 197.005 1.00 48.45 7 PRO E O 1
ATOM 11616 N N . PRO E 3 9 ? -16.280 105.517 197.185 1.00 47.16 8 PRO E N 1
ATOM 11617 C CA . PRO E 3 9 ? -17.377 105.229 196.246 1.00 47.46 8 PRO E CA 1
ATOM 11618 C C . PRO E 3 9 ? -18.713 105.747 196.813 1.00 51.56 8 PRO E C 1
ATOM 11619 O O . PRO E 3 9 ? -18.874 105.875 198.033 1.00 50.67 8 PRO E O 1
ATOM 11623 N N . GLY E 3 10 ? -19.651 106.030 195.928 1.00 47.23 9 GLY E N 1
ATOM 11624 C CA . GLY E 3 10 ? -20.964 106.478 196.346 1.00 46.97 9 GLY E CA 1
ATOM 11625 C C . GLY E 3 10 ? -21.816 105.333 196.856 1.00 53.48 9 GLY E C 1
ATOM 11626 O O . GLY E 3 10 ? -21.371 104.174 196.903 1.00 52.75 9 GLY E O 1
ATOM 11627 N N . PRO E 3 11 ? -23.075 105.615 197.263 1.00 51.74 10 PRO E N 1
ATOM 11628 C CA . PRO E 3 11 ? -23.931 104.519 197.740 1.00 52.01 10 PRO E CA 1
ATOM 11629 C C . PRO E 3 11 ? -24.360 103.600 196.602 1.00 56.51 10 PRO E C 1
ATOM 11630 O O . PRO E 3 11 ? -24.336 104.016 195.441 1.00 55.40 10 PRO E O 1
ATOM 11634 N N . ARG E 3 12 ? -24.766 102.363 196.940 1.00 54.33 11 ARG E N 1
ATOM 11635 C CA . ARG E 3 12 ? -25.302 101.386 195.981 1.00 54.47 11 ARG E CA 1
ATOM 11636 C C . ARG E 3 12 ? -26.588 101.988 195.359 1.00 58.28 11 ARG E C 1
ATOM 11637 O O . ARG E 3 12 ? -27.366 102.674 196.033 1.00 57.43 11 ARG E O 1
ATOM 11645 N N . GLY E 3 13 ? -26.786 101.736 194.086 1.00 55.68 12 GLY E N 1
ATOM 11646 C CA . GLY E 3 13 ? -27.958 102.239 193.391 1.00 57.40 12 GLY E CA 1
ATOM 11647 C C . GLY E 3 13 ? -29.261 101.656 193.900 1.00 65.49 12 GLY E C 1
ATOM 11648 O O . GLY E 3 13 ? -29.266 100.756 194.756 1.00 66.04 12 GLY E O 1
ATOM 11649 N N . PRO E 3 14 ? -30.398 102.159 193.376 1.00 64.29 13 PRO E N 1
ATOM 11650 C CA . PRO E 3 14 ? -31.699 101.638 193.825 1.00 66.63 13 PRO E CA 1
ATOM 11651 C C . PRO E 3 14 ? -32.020 100.256 193.232 1.00 75.02 13 PRO E C 1
ATOM 11652 O O . PRO E 3 14 ? -31.396 99.868 192.241 1.00 73.98 13 PRO E O 1
ATOM 11656 N N . PRO E 3 15 ? -33.012 99.496 193.750 1.00 76.40 14 PRO E N 1
ATOM 11657 C CA . PRO E 3 15 ? -33.310 98.195 193.120 1.00 78.81 14 PRO E CA 1
ATOM 11658 C C . PRO E 3 15 ? -34.091 98.366 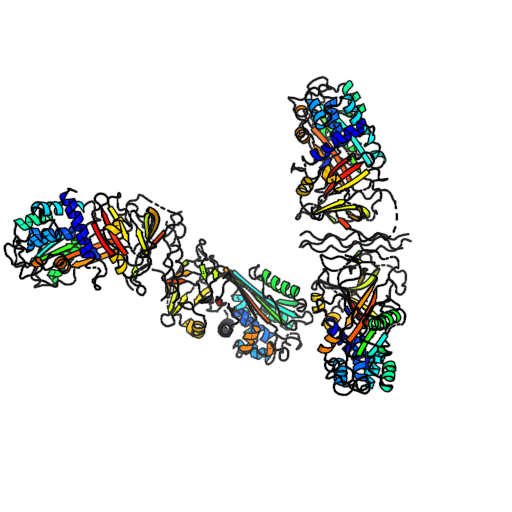191.819 1.00 86.85 14 PRO E C 1
ATOM 11659 O O . PRO E 3 15 ? -34.566 99.459 191.529 1.00 85.95 14 PRO E O 1
ATOM 11663 N N . GLY E 3 16 ? -34.171 97.317 191.020 1.00 88.48 15 GLY E N 1
ATOM 11664 C CA . GLY E 3 16 ? -34.946 97.373 189.787 1.00 92.71 15 GLY E CA 1
ATOM 11665 C C . GLY E 3 16 ? -36.428 97.178 190.063 1.00 105.02 15 GLY E C 1
ATOM 11666 O O . GLY E 3 16 ? -36.789 96.752 191.165 1.00 105.51 15 GLY E O 1
ATOM 11667 N N . PRO E 3 17 ? -37.334 97.473 189.101 1.00 80.96 16 PRO E N 1
ATOM 11668 C CA . PRO E 3 17 ? -38.772 97.273 189.363 1.00 88.79 16 PRO E CA 1
ATOM 11669 C C . PRO E 3 17 ? -39.184 95.796 189.371 1.00 117.95 16 PRO E C 1
ATOM 11670 O O . PRO E 3 17 ? -40.118 95.406 190.081 1.00 71.85 16 PRO E O 1
ATOM 11674 N N . PRO F 3 3 ? -1.145 116.869 198.615 1.00 88.00 2 PRO F N 1
ATOM 11675 C CA . PRO F 3 3 ? -1.739 117.650 199.722 1.00 89.09 2 PRO F CA 1
ATOM 11676 C C . PRO F 3 3 ? -3.217 117.954 199.522 1.00 91.16 2 PRO F C 1
ATOM 11677 O O . PRO F 3 3 ? -3.645 118.244 198.397 1.00 89.19 2 PRO F O 1
ATOM 11681 N N . GLY F 3 4 ? -3.948 117.941 200.631 1.00 87.14 3 GLY F N 1
ATOM 11682 C CA . GLY F 3 4 ? -5.378 118.199 200.650 1.00 84.77 3 GLY F CA 1
ATOM 11683 C C . GLY F 3 4 ? -6.171 117.003 201.148 1.00 84.66 3 GLY F C 1
ATOM 11684 O O . GLY F 3 4 ? -5.718 115.845 201.069 1.00 84.55 3 GLY F O 1
ATOM 11685 N N . PRO F 3 5 ? -7.376 117.265 201.686 1.00 75.97 4 PRO F N 1
ATOM 11686 C CA . PRO F 3 5 ? -8.204 116.166 202.200 1.00 73.76 4 PRO F CA 1
ATOM 11687 C C . PRO F 3 5 ? -8.842 115.319 201.093 1.00 71.42 4 PRO F C 1
ATOM 11688 O O . PRO F 3 5 ? -8.972 115.806 199.971 1.00 69.61 4 PRO F O 1
ATOM 11692 N N . PRO F 3 6 ? -9.345 114.097 201.390 1.00 65.35 5 PRO F N 1
ATOM 11693 C CA . PRO F 3 6 ? -10.034 113.325 200.337 1.00 63.66 5 PRO F CA 1
ATOM 11694 C C . PRO F 3 6 ? -11.266 114.062 199.805 1.00 66.30 5 PRO F C 1
ATOM 11695 O O . PRO F 3 6 ? -11.829 114.919 200.470 1.00 65.43 5 PRO F O 1
ATOM 11699 N N . GLY F 3 7 ? -11.660 113.736 198.596 1.00 62.29 6 GLY F N 1
ATOM 11700 C CA . GLY F 3 7 ? -12.827 114.363 198.004 1.00 60.31 6 GLY F CA 1
ATOM 11701 C C . GLY F 3 7 ? -14.123 113.774 198.522 1.00 60.14 6 GLY F C 1
ATOM 11702 O O . GLY F 3 7 ? -14.117 112.863 199.363 1.00 58.51 6 GLY F O 1
ATOM 11703 N N . PRO F 3 8 ? -15.266 114.293 198.021 1.00 53.98 7 PRO F N 1
ATOM 11704 C CA . PRO F 3 8 ? -16.560 113.774 198.478 1.00 51.47 7 PRO F CA 1
ATOM 11705 C C . PRO F 3 8 ? -16.826 112.356 197.972 1.00 56.05 7 PRO F C 1
ATOM 11706 O O . PRO F 3 8 ? -16.179 111.908 197.031 1.00 55.62 7 PRO F O 1
ATOM 11710 N N . PRO F 3 9 ? -17.819 111.635 198.525 1.00 53.12 8 PRO F N 1
ATOM 11711 C CA . PRO F 3 9 ? -18.174 110.338 197.939 1.00 52.36 8 PRO F CA 1
ATOM 11712 C C . PRO F 3 9 ? -18.634 110.529 196.480 1.00 55.67 8 PRO F C 1
ATOM 11713 O O . PRO F 3 9 ? -19.047 111.630 196.080 1.00 54.93 8 PRO F O 1
ATOM 11717 N N . GLY F 3 10 ? -18.570 109.473 195.691 1.00 50.23 9 GLY F N 1
ATOM 11718 C CA . GLY F 3 10 ? -19.045 109.575 194.321 1.00 48.75 9 GLY F CA 1
ATOM 11719 C C . GLY F 3 10 ? -20.561 109.573 194.242 1.00 51.44 9 GLY F C 1
ATOM 11720 O O . GLY F 3 10 ? -21.237 109.443 195.265 1.00 50.16 9 GLY F O 1
ATOM 11721 N N . PRO F 3 11 ? -21.146 109.674 193.038 1.00 48.35 10 PRO F N 1
ATOM 11722 C CA . PRO F 3 11 ? -22.616 109.653 192.946 1.00 47.96 10 PRO F CA 1
ATOM 11723 C C . PRO F 3 11 ? -23.221 108.279 193.253 1.00 51.17 10 PRO F C 1
ATOM 11724 O O . PRO F 3 11 ? -22.504 107.282 193.307 1.00 48.09 10 PRO F O 1
ATOM 11728 N N . ARG F 3 12 ? -24.558 108.230 193.472 1.00 50.06 11 ARG F N 1
ATOM 11729 C CA . ARG F 3 12 ? -25.275 106.977 193.698 1.00 49.73 11 ARG F CA 1
ATOM 11730 C C . ARG F 3 12 ? -25.078 106.053 192.473 1.00 53.56 11 ARG F C 1
ATOM 11731 O O . ARG F 3 12 ? -25.065 106.542 191.341 1.00 54.38 11 ARG F O 1
ATOM 11739 N N . GLY F 3 13 ? -24.918 104.759 192.712 1.00 49.78 12 GLY F N 1
ATOM 11740 C CA . GLY F 3 13 ? -24.762 103.772 191.651 1.00 50.09 12 GLY F CA 1
ATOM 11741 C C . GLY F 3 13 ? -25.967 103.685 190.736 1.00 57.72 12 GLY F C 1
ATOM 11742 O O . GLY F 3 13 ? -27.016 104.237 191.072 1.00 59.81 12 GLY F O 1
ATOM 11743 N N . PRO F 3 14 ? -25.877 103.002 189.573 1.00 55.18 13 PRO F N 1
ATOM 11744 C CA . PRO F 3 14 ? -27.060 102.883 188.690 1.00 56.09 13 PRO F CA 1
ATOM 11745 C C . PRO F 3 14 ? -28.143 101.954 189.268 1.00 58.57 13 PRO F C 1
ATOM 11746 O O . PRO F 3 14 ? -27.846 101.171 190.170 1.00 55.07 13 PRO F O 1
ATOM 11750 N N . PRO F 3 15 ? -29.385 101.957 188.750 1.00 59.15 14 PRO F N 1
ATOM 11751 C CA . PRO F 3 15 ? -30.398 101.056 189.321 1.00 61.39 14 PRO F CA 1
ATOM 11752 C C . PRO F 3 15 ? -30.170 99.608 188.963 1.00 68.11 14 PRO F C 1
ATOM 11753 O O . PRO F 3 15 ? -29.439 99.313 188.014 1.00 66.41 14 PRO F O 1
ATOM 11757 N N . GLY F 3 16 ? -30.783 98.729 189.747 1.00 68.72 15 GLY F N 1
ATOM 11758 C CA . GLY F 3 16 ? -30.702 97.295 189.540 1.00 70.54 15 GLY F CA 1
ATOM 11759 C C . GLY F 3 16 ? -31.554 96.834 188.386 1.00 80.08 15 GLY F C 1
ATOM 11760 O O . GLY F 3 16 ? -32.358 97.606 187.862 1.00 78.63 15 GLY F O 1
ATOM 11761 N N . PRO F 3 17 ? -31.381 95.570 187.952 1.00 83.51 16 PRO F N 1
ATOM 11762 C CA . PRO F 3 17 ? -32.230 95.052 186.864 1.00 85.29 16 PRO F CA 1
ATOM 11763 C C . PRO F 3 17 ? -33.671 94.745 187.333 1.00 93.11 16 PRO F C 1
ATOM 11764 O O . PRO F 3 17 ? -33.880 94.455 188.521 1.00 92.34 16 PRO F O 1
ATOM 11768 N N . PRO F 3 18 ? -34.683 94.792 186.430 1.00 92.22 17 PRO F N 1
ATOM 11769 C CA . PRO F 3 18 ? -36.066 94.483 186.862 1.00 98.67 17 PRO F CA 1
ATOM 11770 C C . PRO F 3 18 ? -36.283 92.994 187.146 1.00 107.49 17 PRO F C 1
ATOM 11771 O O . PRO F 3 18 ? -36.233 92.558 188.296 1.00 67.10 17 PRO F O 1
ATOM 11775 N N . PRO G 3 2 ? -6.266 121.776 198.661 1.00 69.45 1 PRO G N 1
ATOM 11776 C CA . PRO G 3 2 ? -7.497 121.609 197.877 1.00 67.22 1 PRO G CA 1
ATOM 11777 C C . PRO G 3 2 ? -8.074 120.186 197.993 1.00 68.76 1 PRO G C 1
ATOM 11778 O O . PRO G 3 2 ? -7.321 119.210 197.841 1.00 66.55 1 PRO G O 1
ATOM 11782 N N . PRO G 3 3 ? -9.407 120.036 198.266 1.00 63.86 2 PRO G N 1
ATOM 11783 C CA . PRO G 3 3 ? -9.990 118.679 198.366 1.00 59.60 2 PRO G CA 1
ATOM 11784 C C . PRO G 3 3 ? -9.786 117.866 197.089 1.00 59.84 2 PRO G C 1
ATOM 11785 O O . PRO G 3 3 ? -9.686 118.426 195.988 1.00 59.66 2 PRO G O 1
ATOM 11789 N N . GLY G 3 4 ? -9.713 116.549 197.248 1.00 52.63 3 GLY G N 1
ATOM 11790 C CA . GLY G 3 4 ? -9.566 115.650 196.120 1.00 50.98 3 GLY G CA 1
ATOM 11791 C C . GLY G 3 4 ? -10.819 115.580 195.274 1.00 54.73 3 GLY G C 1
ATOM 11792 O O . GLY G 3 4 ? -11.851 116.136 195.655 1.00 55.66 3 GLY G O 1
ATOM 11793 N N . PRO G 3 5 ? -10.790 114.919 194.103 1.00 49.15 4 PRO G N 1
ATOM 11794 C CA . PRO G 3 5 ? -12.026 114.815 193.306 1.00 47.48 4 PRO G CA 1
ATOM 11795 C C . PRO G 3 5 ? -13.067 113.898 193.953 1.00 46.13 4 PRO G C 1
ATOM 11796 O O . PRO G 3 5 ? -12.664 113.051 194.758 1.00 45.57 4 PRO G O 1
ATOM 11800 N N . PRO G 3 6 ? -14.374 113.957 193.569 1.00 39.57 5 PRO G N 1
ATOM 11801 C CA . PRO G 3 6 ? -15.340 112.961 194.115 1.00 35.65 5 PRO G CA 1
ATOM 11802 C C . PRO G 3 6 ? -14.905 111.523 193.763 1.00 41.00 5 PRO G C 1
ATOM 11803 O O . PRO G 3 6 ? -14.183 111.294 192.781 1.00 41.54 5 PRO G O 1
ATOM 11807 N N . GLY G 3 7 ? -15.289 110.576 194.591 1.00 37.00 6 GLY G N 1
ATOM 11808 C CA . GLY G 3 7 ? -14.964 109.188 194.348 1.00 37.70 6 GLY G CA 1
ATOM 11809 C C . GLY G 3 7 ? -15.766 108.575 193.206 1.00 46.98 6 GLY G C 1
ATOM 11810 O O . GLY G 3 7 ? -16.531 109.275 192.524 1.00 48.32 6 GLY G O 1
ATOM 11811 N N . PRO G 3 8 ? -15.595 107.260 192.940 1.00 44.11 7 PRO G N 1
ATOM 11812 C CA . PRO G 3 8 ? -16.343 106.653 191.843 1.00 44.97 7 PRO G CA 1
ATOM 11813 C C . PRO G 3 8 ? -17.831 106.537 192.157 1.00 51.67 7 PRO G C 1
ATOM 11814 O O . PRO G 3 8 ? -18.214 106.557 193.346 1.00 50.28 7 PRO G O 1
ATOM 11818 N N . PRO G 3 9 ? -18.692 106.309 191.122 1.00 50.03 8 PRO G N 1
ATOM 11819 C CA . PRO G 3 9 ? -20.121 106.052 191.418 1.00 48.84 8 PRO G CA 1
ATOM 11820 C C . PRO G 3 9 ? -20.236 104.758 192.193 1.00 50.68 8 PRO G C 1
ATOM 11821 O O . PRO G 3 9 ? -19.333 103.919 192.130 1.00 50.31 8 PRO G O 1
ATOM 11825 N N . GLY G 3 10 ? -21.310 104.612 192.947 1.00 47.41 9 GLY G N 1
ATOM 11826 C CA . GLY G 3 10 ? -21.545 103.410 193.733 1.00 47.01 9 GLY G CA 1
ATOM 11827 C C . GLY G 3 10 ? -21.887 102.225 192.856 1.00 49.73 9 GLY G C 1
ATOM 11828 O O . GLY G 3 10 ? -22.144 102.409 191.657 1.00 48.38 9 GLY G O 1
ATOM 11829 N N . PRO G 3 11 ? -21.878 100.983 193.401 1.00 46.70 10 PRO G N 1
ATOM 11830 C CA . PRO G 3 11 ? -22.250 99.824 192.570 1.00 47.61 10 PRO G CA 1
ATOM 11831 C C . PRO G 3 11 ? -23.714 99.861 192.121 1.00 54.00 10 PRO G C 1
ATOM 11832 O O . PRO G 3 11 ? -24.539 100.565 192.715 1.00 53.49 10 PRO G O 1
ATOM 11836 N N . ARG G 3 12 ? -24.036 99.085 191.074 1.00 53.63 11 ARG G N 1
ATOM 11837 C CA . ARG G 3 12 ? -25.397 98.965 190.564 1.00 54.41 11 ARG G CA 1
ATOM 11838 C C . ARG G 3 12 ? -26.295 98.388 191.667 1.00 62.10 11 ARG G C 1
ATOM 11839 O O . ARG G 3 12 ? -25.848 97.539 192.449 1.00 62.61 11 ARG G O 1
ATOM 11847 N N . GLY G 3 13 ? -27.528 98.880 191.733 1.00 60.27 12 GLY G N 1
ATOM 11848 C CA . GLY G 3 13 ? -28.512 98.423 192.697 1.00 62.02 12 GLY G CA 1
ATOM 11849 C C . GLY G 3 13 ? -28.884 96.962 192.529 1.00 71.11 12 GLY G C 1
ATOM 11850 O O . GLY G 3 13 ? -28.559 96.330 191.510 1.00 72.07 12 GLY G O 1
ATOM 11851 N N . PRO G 3 14 ? -29.567 96.384 193.539 1.00 70.18 13 PRO G N 1
ATOM 11852 C CA . PRO G 3 14 ? -29.963 94.966 193.428 1.00 73.13 13 PRO G CA 1
ATOM 11853 C C . PRO G 3 14 ? -31.171 94.752 192.499 1.00 77.92 13 PRO G C 1
ATOM 11854 O O . PRO G 3 14 ? -31.880 95.705 192.199 1.00 75.23 13 PRO G O 1
ATOM 11858 N N . PRO G 3 15 ? -31.475 93.518 192.065 1.00 79.84 14 PRO G N 1
ATOM 11859 C CA . PRO G 3 15 ? -32.681 93.312 191.236 1.00 83.13 14 PRO G CA 1
ATOM 11860 C C . PRO G 3 15 ? -34.005 93.522 191.986 1.00 91.69 14 PRO G C 1
ATOM 11861 O O . PRO G 3 15 ? -34.035 93.621 193.224 1.00 88.25 14 PRO G O 1
ATOM 11865 N N . GLY G 3 16 ? -35.100 93.548 191.216 1.00 69.29 15 GLY G N 1
ATOM 11866 C CA . GLY G 3 16 ? -36.451 93.697 191.745 1.00 102.89 15 GLY G CA 1
ATOM 11867 C C . GLY G 3 16 ? -37.004 92.427 192.357 1.00 126.79 15 GLY G C 1
ATOM 11868 O O . GLY G 3 16 ? -36.289 91.670 193.020 1.00 87.39 15 GLY G O 1
ATOM 11869 N N . PRO H 3 2 ? 50.039 49.059 164.048 1.00 57.09 1 PRO H N 1
ATOM 11870 C CA . PRO H 3 2 ? 49.133 50.213 163.869 1.00 57.09 1 PRO H CA 1
ATOM 11871 C C . PRO H 3 2 ? 47.934 50.198 164.849 1.00 61.72 1 PRO H C 1
ATOM 11872 O O . PRO H 3 2 ? 47.219 49.190 164.965 1.00 60.19 1 PRO H O 1
ATOM 11876 N N . PRO H 3 3 ? 47.636 51.307 165.541 1.00 59.35 2 PRO H N 1
ATOM 11877 C CA . PRO H 3 3 ? 46.486 51.279 166.463 1.00 57.70 2 PRO H CA 1
ATOM 11878 C C . PRO H 3 3 ? 45.164 51.090 165.739 1.00 61.54 2 PRO H C 1
ATOM 11879 O O . PRO H 3 3 ? 45.032 51.481 164.574 1.00 63.02 2 PRO H O 1
ATOM 11883 N N . GLY H 3 4 ? 44.199 50.502 166.432 1.00 54.80 3 GLY H N 1
ATOM 11884 C CA . GLY H 3 4 ? 42.862 50.338 165.889 1.00 52.41 3 GLY H CA 1
ATOM 11885 C C . GLY H 3 4 ? 42.094 51.651 165.799 1.00 54.06 3 GLY H C 1
ATOM 11886 O O . GLY H 3 4 ? 42.601 52.723 166.158 1.00 52.95 3 GLY H O 1
ATOM 11887 N N . PRO H 3 5 ? 40.860 51.607 165.297 1.00 50.86 4 PRO H N 1
ATOM 11888 C CA . PRO H 3 5 ? 40.088 52.851 165.136 1.00 50.42 4 PRO H CA 1
ATOM 11889 C C . PRO H 3 5 ? 39.611 53.442 166.456 1.00 52.76 4 PRO H C 1
ATOM 11890 O O . PRO H 3 5 ? 39.577 52.723 167.450 1.00 52.30 4 PRO H O 1
ATOM 11894 N N . PRO H 3 6 ? 39.135 54.707 166.497 1.00 48.95 5 PRO H N 1
ATOM 11895 C CA . PRO H 3 6 ? 38.591 55.221 167.785 1.00 48.06 5 PRO H CA 1
ATOM 11896 C C . PRO H 3 6 ? 37.438 54.365 168.318 1.00 50.55 5 PRO H C 1
ATOM 11897 O O . PRO H 3 6 ? 36.788 53.625 167.583 1.00 51.10 5 PRO H O 1
ATOM 11901 N N . GLY H 3 7 ? 37.195 54.476 169.600 1.00 45.97 6 GLY H N 1
ATOM 11902 C CA . GLY H 3 7 ? 36.092 53.797 170.247 1.00 43.37 6 GLY H CA 1
ATOM 11903 C C . GLY H 3 7 ? 34.756 54.459 169.941 1.00 46.34 6 GLY H C 1
ATOM 11904 O O . GLY H 3 7 ? 34.683 55.486 169.238 1.00 45.81 6 GLY H O 1
ATOM 11905 N N . PRO H 3 8 ? 33.649 53.887 170.461 1.00 39.62 7 PRO H N 1
ATOM 11906 C CA . PRO H 3 8 ? 32.333 54.510 170.222 1.00 37.34 7 PRO H CA 1
ATOM 11907 C C . PRO H 3 8 ? 32.210 55.854 170.948 1.00 39.59 7 PRO H C 1
ATOM 11908 O O . PRO H 3 8 ? 32.980 56.138 171.884 1.00 37.82 7 PRO H O 1
ATOM 11912 N N . PRO H 3 9 ? 31.191 56.675 170.631 1.00 36.73 8 PRO H N 1
ATOM 11913 C CA . PRO H 3 9 ? 30.971 57.886 171.441 1.00 36.06 8 PRO H CA 1
ATOM 11914 C C . PRO H 3 9 ? 30.679 57.499 172.896 1.00 38.18 8 PRO H C 1
ATOM 11915 O O . PRO H 3 9 ? 30.262 56.376 173.165 1.00 35.20 8 PRO H O 1
ATOM 11919 N N . GLY H 3 10 ? 30.892 58.412 173.822 1.00 37.21 9 GLY H N 1
ATOM 11920 C CA . GLY H 3 10 ? 30.598 58.128 175.218 1.00 37.84 9 GLY H CA 1
ATOM 11921 C C . GLY H 3 10 ? 29.103 58.101 175.501 1.00 46.29 9 GLY H C 1
ATOM 11922 O O . GLY H 3 10 ? 28.296 58.410 174.613 1.00 48.28 9 GLY H O 1
ATOM 11923 N N . PRO H 3 11 ? 28.688 57.750 176.746 1.00 41.77 10 PRO H N 1
ATOM 11924 C CA . PRO H 3 11 ? 27.251 57.810 177.096 1.00 40.62 10 PRO H CA 1
ATOM 11925 C C . PRO H 3 11 ? 26.667 59.244 177.011 1.00 45.44 10 PRO H C 1
ATOM 11926 O O . PRO H 3 11 ? 27.396 60.240 176.937 1.00 43.65 10 PRO H O 1
ATOM 11930 N N . ARG H 3 12 ? 25.332 59.343 177.042 1.00 42.96 11 ARG H N 1
ATOM 11931 C CA . ARG H 3 12 ? 24.622 60.617 177.013 1.00 41.89 11 ARG H CA 1
ATOM 11932 C C . ARG H 3 12 ? 24.992 61.387 178.278 1.00 45.24 11 ARG H C 1
ATOM 11933 O O . ARG H 3 12 ? 25.156 60.779 179.350 1.00 45.92 11 ARG H O 1
ATOM 11941 N N . GLY H 3 13 ? 25.113 62.699 178.152 1.00 40.51 12 GLY H N 1
ATOM 11942 C CA . GLY H 3 13 ? 25.397 63.548 179.298 1.00 40.98 12 GLY H CA 1
ATOM 11943 C C . GLY H 3 13 ? 24.287 63.537 180.344 1.00 44.68 12 GLY H C 1
ATOM 11944 O O . GLY H 3 13 ? 23.201 62.968 180.108 1.00 42.24 12 GLY H O 1
ATOM 11945 N N . PRO H 3 14 ? 24.532 64.148 181.527 1.00 42.18 13 PRO H N 1
ATOM 11946 C CA . PRO H 3 14 ? 23.489 64.183 182.567 1.00 43.13 13 PRO H CA 1
ATOM 11947 C C . PRO H 3 14 ? 22.356 65.166 182.216 1.00 49.75 13 PRO H C 1
ATOM 11948 O O . PRO H 3 14 ? 22.568 66.045 181.360 1.00 49.07 13 PRO H O 1
ATOM 11952 N N . PRO H 3 15 ? 21.155 65.076 182.847 1.00 49.13 14 PRO H N 1
ATOM 11953 C CA . PRO H 3 15 ? 20.090 66.046 182.517 1.00 51.18 14 PRO H CA 1
ATOM 11954 C C . PRO H 3 15 ? 20.392 67.451 183.027 1.00 57.34 14 PRO H C 1
ATOM 11955 O O . PRO H 3 15 ? 21.262 67.640 183.887 1.00 56.43 14 PRO H O 1
ATOM 11959 N N . GLY H 3 16 ? 19.683 68.420 182.478 1.00 56.17 15 GLY H N 1
ATOM 11960 C CA . GLY H 3 16 ? 19.826 69.797 182.908 1.00 58.01 15 GLY H CA 1
ATOM 11961 C C . GLY H 3 16 ? 19.170 70.057 184.244 1.00 68.96 15 GLY H C 1
ATOM 11962 O O . GLY H 3 16 ? 18.427 69.214 184.766 1.00 69.37 15 GLY H O 1
ATOM 11963 N N . PRO H 3 17 ? 19.405 71.251 184.808 1.00 70.39 16 PRO H N 1
ATOM 11964 C CA . PRO H 3 17 ? 18.800 71.568 186.115 1.00 71.81 16 PRO H CA 1
ATOM 11965 C C . PRO H 3 17 ? 17.292 71.834 186.033 1.00 82.05 16 PRO H C 1
ATOM 11966 O O . PRO H 3 17 ? 16.819 72.271 184.976 1.00 80.82 16 PRO H O 1
ATOM 11970 N N . PRO H 3 18 ? 16.521 71.623 187.140 1.00 76.78 17 PRO H N 1
ATOM 11971 C CA . PRO H 3 18 ? 15.070 71.925 187.093 1.00 83.84 17 PRO H CA 1
ATOM 11972 C C . PRO H 3 18 ? 14.793 73.419 187.242 1.00 102.36 17 PRO H C 1
ATOM 11973 O O . PRO H 3 18 ? 14.514 74.100 186.261 1.00 67.66 17 PRO H O 1
ATOM 11977 N N . PRO I 3 2 ? 47.089 47.076 168.594 1.00 62.21 1 PRO I N 1
ATOM 11978 C CA . PRO I 3 2 ? 46.956 47.979 169.749 1.00 59.30 1 PRO I CA 1
ATOM 11979 C C . PRO I 3 2 ? 45.627 48.717 169.730 1.00 62.29 1 PRO I C 1
ATOM 11980 O O . PRO I 3 2 ? 45.213 49.221 168.670 1.00 61.39 1 PRO I O 1
ATOM 11984 N N . PRO I 3 3 ? 44.916 48.778 170.887 1.00 58.28 2 PRO I N 1
ATOM 11985 C CA . PRO I 3 3 ? 43.591 49.462 170.921 1.00 55.18 2 PRO I CA 1
ATOM 11986 C C . PRO I 3 3 ? 43.597 50.876 170.379 1.00 58.26 2 PRO I C 1
ATOM 11987 O O . PRO I 3 3 ? 44.589 51.583 170.508 1.00 60.36 2 PRO I O 1
ATOM 11991 N N . GLY I 3 4 ? 42.492 51.280 169.787 1.00 52.42 3 GLY I N 1
ATOM 11992 C CA . GLY I 3 4 ? 42.356 52.633 169.259 1.00 50.91 3 GLY I CA 1
ATOM 11993 C C . GLY I 3 4 ? 42.185 53.668 170.348 1.00 50.52 3 GLY I C 1
ATOM 11994 O O . GLY I 3 4 ? 42.051 53.315 171.520 1.00 49.20 3 GLY I O 1
ATOM 11995 N N . PRO I 3 5 ? 42.189 54.958 169.998 1.00 46.63 4 PRO I N 1
ATOM 11996 C CA . PRO I 3 5 ? 42.004 56.004 171.034 1.00 43.81 4 PRO I CA 1
ATOM 11997 C C . PRO I 3 5 ? 40.563 56.087 171.540 1.00 48.03 4 PRO I C 1
ATOM 11998 O O . PRO I 3 5 ? 39.661 55.587 170.859 1.00 48.00 4 PRO I O 1
ATOM 12002 N N . PRO I 3 6 ? 40.271 56.787 172.665 1.00 45.46 5 PRO I N 1
ATOM 12003 C CA . PRO I 3 6 ? 38.868 56.952 173.078 1.00 43.68 5 PRO I CA 1
ATOM 12004 C C . PRO I 3 6 ? 37.997 57.587 172.012 1.00 46.26 5 PRO I C 1
ATOM 12005 O O . PRO I 3 6 ? 38.475 58.348 171.175 1.00 48.24 5 PRO I O 1
ATOM 12009 N N . GLY I 3 7 ? 36.734 57.219 172.019 1.00 40.94 6 GLY I N 1
ATOM 12010 C CA . GLY I 3 7 ? 35.792 57.728 171.037 1.00 40.34 6 GLY I CA 1
ATOM 12011 C C . GLY I 3 7 ? 35.416 59.171 171.253 1.00 43.05 6 GLY I C 1
ATOM 12012 O O . GLY I 3 7 ? 35.916 59.819 172.177 1.00 44.02 6 GLY I O 1
ATOM 12013 N N . PRO I 3 8 ? 34.474 59.692 170.454 1.00 38.49 7 PRO I N 1
ATOM 12014 C CA . PRO I 3 8 ? 34.051 61.095 170.658 1.00 38.27 7 PRO I CA 1
ATOM 12015 C C . PRO I 3 8 ? 33.172 61.227 171.901 1.00 45.41 7 PRO I C 1
ATOM 12016 O O . PRO I 3 8 ? 32.642 60.216 172.392 1.00 47.30 7 PRO I O 1
ATOM 12020 N N . PRO I 3 9 ? 32.932 62.449 172.411 1.00 39.83 8 PRO I N 1
ATOM 12021 C CA . PRO I 3 9 ? 31.999 62.577 173.549 1.00 38.78 8 PRO I CA 1
ATOM 12022 C C . PRO I 3 9 ? 30.611 62.109 173.133 1.00 43.34 8 PRO I C 1
ATOM 12023 O O . PRO I 3 9 ? 30.280 62.109 171.940 1.00 45.09 8 PRO I O 1
ATOM 12027 N N . GLY I 3 10 ? 29.831 61.678 174.104 1.00 39.80 9 GLY I N 1
ATOM 12028 C CA . GLY I 3 10 ? 28.466 61.231 173.870 1.00 39.27 9 GLY I CA 1
ATOM 12029 C C . GLY I 3 10 ? 27.543 62.402 173.632 1.00 44.37 9 GLY I C 1
ATOM 12030 O O . GLY I 3 10 ? 27.970 63.563 173.630 1.00 46.76 9 GLY I O 1
ATOM 12031 N N . PRO I 3 11 ? 26.256 62.148 173.397 1.00 39.66 10 PRO I N 1
ATOM 12032 C CA . PRO I 3 11 ? 25.340 63.270 173.163 1.00 38.77 10 PRO I CA 1
ATOM 12033 C C . PRO I 3 11 ? 25.071 64.109 174.428 1.00 42.11 10 PRO I C 1
ATOM 12034 O O . PRO I 3 11 ? 25.335 63.679 175.555 1.00 38.74 10 PRO I O 1
ATOM 12038 N N . ARG I 3 12 ? 24.537 65.324 174.228 1.00 41.31 11 ARG I N 1
ATOM 12039 C CA . ARG I 3 12 ? 24.174 66.225 175.333 1.00 42.26 11 ARG I CA 1
ATOM 12040 C C . ARG I 3 12 ? 23.008 65.587 176.100 1.00 48.22 11 ARG I C 1
ATOM 12041 O O . ARG I 3 12 ? 22.175 64.890 175.525 1.00 47.91 11 ARG I O 1
ATOM 12049 N N . GLY I 3 13 ? 22.997 65.771 177.401 1.00 47.75 12 GLY I N 1
ATOM 12050 C CA . GLY I 3 13 ? 21.940 65.227 178.245 1.00 49.05 12 GLY I CA 1
ATOM 12051 C C . GLY I 3 13 ? 20.576 65.807 177.936 1.00 54.48 12 GLY I C 1
ATOM 12052 O O . GLY I 3 13 ? 20.484 66.793 177.198 1.00 55.86 12 GLY I O 1
ATOM 12053 N N . PRO I 3 14 ? 19.477 65.226 178.461 1.00 50.94 13 PRO I N 1
ATOM 12054 C CA . PRO I 3 14 ? 18.148 65.796 178.155 1.00 53.35 13 PRO I CA 1
ATOM 12055 C C . PRO I 3 14 ? 17.880 67.085 178.939 1.00 62.21 13 PRO I C 1
ATOM 12056 O O . PRO I 3 14 ? 18.574 67.353 179.926 1.00 62.39 13 PRO I O 1
ATOM 12060 N N . PRO I 3 15 ? 16.872 67.894 178.597 1.00 63.69 14 PRO I N 1
ATOM 12061 C CA . PRO I 3 15 ? 16.621 69.095 179.420 1.00 67.95 14 PRO I CA 1
ATOM 12062 C C . PRO I 3 15 ? 16.030 68.764 180.797 1.00 77.61 14 PRO I C 1
ATOM 12063 O O . PRO I 3 15 ? 15.579 67.640 181.032 1.00 78.16 14 PRO I O 1
ATOM 12067 N N . GLY I 3 16 ? 16.064 69.727 181.702 1.00 77.73 15 GLY I N 1
ATOM 12068 C CA . GLY I 3 16 ? 15.496 69.545 183.029 1.00 81.26 15 GLY I CA 1
ATOM 12069 C C . GLY I 3 16 ? 13.975 69.574 183.012 1.00 91.65 15 GLY I C 1
ATOM 12070 O O . GLY I 3 16 ? 13.359 69.851 181.972 1.00 92.02 15 GLY I O 1
ATOM 12071 N N . PRO I 3 17 ? 13.326 69.292 184.159 1.00 91.74 16 PRO I N 1
ATOM 12072 C CA . PRO I 3 17 ? 11.845 69.311 184.195 1.00 96.89 16 PRO I CA 1
ATOM 12073 C C . PRO I 3 17 ? 11.245 70.707 184.094 1.00 105.87 16 PRO I C 1
ATOM 12074 O O . PRO I 3 17 ? 11.934 71.690 184.334 1.00 65.65 16 PRO I O 1
ATOM 12078 N N . PRO J 3 2 ? 41.872 46.708 166.793 1.00 60.38 1 PRO J N 1
ATOM 12079 C CA . PRO J 3 2 ? 40.779 46.705 167.788 1.00 56.41 1 PRO J CA 1
ATOM 12080 C C . PRO J 3 2 ? 40.308 48.120 168.135 1.00 57.07 1 PRO J C 1
ATOM 12081 O O . PRO J 3 2 ? 41.141 48.968 168.465 1.00 56.03 1 PRO J O 1
ATOM 12085 N N . PRO J 3 3 ? 38.983 48.405 168.129 1.00 52.97 2 PRO J N 1
ATOM 12086 C CA . PRO J 3 3 ? 38.535 49.780 168.463 1.00 50.31 2 PRO J CA 1
ATOM 12087 C C . PRO J 3 3 ? 38.856 50.221 169.885 1.00 52.33 2 PRO J C 1
ATOM 12088 O O . PRO J 3 3 ? 39.000 49.424 170.798 1.00 53.74 2 PRO J O 1
ATOM 12092 N N . GLY J 3 4 ? 39.007 51.504 170.048 1.00 45.87 3 GLY J N 1
ATOM 12093 C CA . GLY J 3 4 ? 39.326 52.048 171.342 1.00 44.26 3 GLY J CA 1
ATOM 12094 C C . GLY J 3 4 ? 38.180 52.041 172.320 1.00 46.12 3 GLY J C 1
ATOM 12095 O O . GLY J 3 4 ? 37.089 51.545 172.028 1.00 44.61 3 GLY J O 1
ATOM 12096 N N . PRO J 3 5 ? 38.425 52.603 173.518 1.00 41.74 4 PRO J N 1
ATOM 12097 C CA . PRO J 3 5 ? 37.364 52.636 174.537 1.00 38.55 4 PRO J CA 1
ATOM 12098 C C . PRO J 3 5 ? 36.289 53.693 174.221 1.00 40.57 4 PRO J C 1
ATOM 12099 O O . PRO J 3 5 ? 36.555 54.645 173.448 1.00 42.53 4 PRO J O 1
ATOM 12103 N N . PRO J 3 6 ? 35.104 53.644 174.866 1.00 32.70 5 PRO J N 1
ATOM 12104 C CA . PRO J 3 6 ? 34.109 54.726 174.648 1.00 31.53 5 PRO J CA 1
ATOM 12105 C C . PRO J 3 6 ? 34.658 56.126 174.966 1.00 35.50 5 PRO J C 1
ATOM 12106 O O . PRO J 3 6 ? 35.622 56.268 175.687 1.00 32.18 5 PRO J O 1
ATOM 12110 N N . GLY J 3 7 ? 34.035 57.149 174.414 1.00 35.71 6 GLY J N 1
ATOM 12111 C CA . GLY J 3 7 ? 34.441 58.518 174.698 1.00 35.99 6 GLY J CA 1
ATOM 12112 C C . GLY J 3 7 ? 33.928 58.980 176.043 1.00 43.59 6 GLY J C 1
ATOM 12113 O O . GLY J 3 7 ? 33.317 58.201 176.790 1.00 42.99 6 GLY J O 1
ATOM 12114 N N . PRO J 3 8 ? 34.148 60.250 176.416 1.00 43.66 7 PRO J N 1
ATOM 12115 C CA . PRO J 3 8 ? 33.601 60.718 177.703 1.00 42.68 7 PRO J CA 1
ATOM 12116 C C . PRO J 3 8 ? 32.088 60.922 177.613 1.00 46.84 7 PRO J C 1
ATOM 12117 O O . PRO J 3 8 ? 31.566 61.123 176.510 1.00 45.07 7 PRO J O 1
ATOM 12121 N N . PRO J 3 9 ? 31.350 60.975 178.746 1.00 45.37 8 PRO J N 1
ATOM 12122 C CA . PRO J 3 9 ? 29.909 61.308 178.662 1.00 45.47 8 PRO J CA 1
ATOM 12123 C C . PRO J 3 9 ? 29.718 62.668 178.007 1.00 48.21 8 PRO J C 1
ATOM 12124 O O . PRO J 3 9 ? 30.625 63.493 178.024 1.00 47.51 8 PRO J O 1
ATOM 12128 N N . GLY J 3 10 ? 28.554 62.895 177.445 1.00 46.12 9 GLY J N 1
ATOM 12129 C CA . GLY J 3 10 ? 28.279 64.172 176.796 1.00 47.08 9 GLY J CA 1
ATOM 12130 C C . GLY J 3 10 ? 28.099 65.318 177.779 1.00 49.90 9 GLY J C 1
ATOM 12131 O O . GLY J 3 10 ? 28.137 65.118 178.999 1.00 48.50 9 GLY J O 1
ATOM 12132 N N . PRO J 3 11 ? 27.872 66.540 177.277 1.00 47.01 10 PRO J N 1
ATOM 12133 C CA . PRO J 3 11 ? 27.654 67.665 178.201 1.00 48.29 10 PRO J CA 1
ATOM 12134 C C . PRO J 3 11 ? 26.311 67.576 178.939 1.00 56.31 10 PRO J C 1
ATOM 12135 O O . PRO J 3 11 ? 25.416 66.796 178.537 1.00 56.77 10 PRO J O 1
ATOM 12139 N N . ARG J 3 12 ? 26.171 68.367 180.040 1.00 53.18 11 ARG J N 1
ATOM 12140 C CA . ARG J 3 12 ? 24.910 68.414 180.771 1.00 54.05 11 ARG J CA 1
ATOM 12141 C C . ARG J 3 12 ? 23.807 69.012 179.855 1.00 60.30 11 ARG J C 1
ATOM 12142 O O . ARG J 3 12 ? 24.094 69.881 179.033 1.00 60.49 11 ARG J O 1
ATOM 12150 N N . GLY J 3 13 ? 22.580 68.519 179.985 1.00 57.76 12 GLY J N 1
ATOM 12151 C CA . GLY J 3 13 ? 21.467 69.032 179.201 1.00 58.97 12 GLY J CA 1
ATOM 12152 C C . GLY J 3 13 ? 21.070 70.447 179.599 1.00 63.49 12 GLY J C 1
ATOM 12153 O O . GLY J 3 13 ? 21.578 70.997 180.577 1.00 63.18 12 GLY J O 1
ATOM 12154 N N . PRO J 3 14 ? 20.162 71.082 178.853 1.00 61.29 13 PRO J N 1
ATOM 12155 C CA . PRO J 3 14 ? 19.748 72.450 179.220 1.00 64.02 13 PRO J CA 1
ATOM 12156 C C . PRO J 3 14 ? 18.715 72.456 180.361 1.00 71.13 13 PRO J C 1
ATOM 12157 O O . PRO J 3 14 ? 18.139 71.414 180.659 1.00 69.79 13 PRO J O 1
ATOM 12161 N N . PRO J 3 15 ? 18.403 73.599 181.001 1.00 72.85 14 PRO J N 1
ATOM 12162 C CA . PRO J 3 15 ? 17.359 73.577 182.046 1.00 75.55 14 PRO J CA 1
ATOM 12163 C C . PRO J 3 15 ? 15.933 73.414 181.477 1.00 80.47 14 PRO J C 1
ATOM 12164 O O . PRO J 3 15 ? 15.724 73.533 180.270 1.00 80.24 14 PRO J O 1
ATOM 12168 N N . GLY J 3 16 ? 14.966 73.147 182.349 1.00 77.96 15 GLY J N 1
ATOM 12169 C CA . GLY J 3 16 ? 13.571 73.008 181.947 1.00 103.73 15 GLY J CA 1
ATOM 12170 C C . GLY J 3 16 ? 12.879 74.326 181.649 1.00 126.65 15 GLY J C 1
ATOM 12171 O O . GLY J 3 16 ? 11.784 74.359 181.071 1.00 84.40 15 GLY J O 1
#

Solvent-accessible surface area: 66729 Å² total

Nearest PDB structures (foldseek):
  7bfi-assembly1_A  TM=9.926E-01  e=2.089E-66  Canis lupus familiaris
  7bfi-assembly2_C  TM=9.923E-01  e=1.372E-64  Canis lupus familiaris
  9cqh-assembly6_F  TM=9.887E-01  e=4.141E-64  Canis lupus familiaris
  9cqg-assembly4_E  TM=9.846E-01  e=2.108E-63  Canis lupus familiaris
  9cqe-assembly6_G  TM=9.842E-01  e=1.488E-63  Canis lupus familiaris

Secondary structure (DSSP, 8-state):
--HHHHHHHHHHHHHHHHHHH----TT---EEE-HHHHHHHHHHHHHH--HHHHHHHHHHTT-TTS-HHHHHHHHHHHHHHT----B---EEEEEETT----HHHHHHHHHHH--EEEEE-GGGHHHHHHHHHHHHHHHTTTSS--S-S--S--SSEEEEE--B---BSSPPP-----EE---SS---EE--EEEEEEEEEETTTTEEEE--BGGGSEEEEE---SS--THHHHHH--HHHHHH----EEEEEEE---EEEEEEEE-HHHHHTTT--STT-TTT-------SS---EEEEEEEEEEEE-S-B-S----SPEEEE--S-EEEEEEETTT--EEEEEEESS-S---/--HHHHHHHHHHHHHHHHHHH----TT---EEE-HHHHHHHHHHHHHH--HHHHHHHHHHTT-TTS-HHHHHHHHHHHHHHH---EE---EEEEEETTS---HHHHHHHHHHH-EEEEEE-SSSHHHHHHHHHHHHHHHHTTSS--S-S----TTSEEEEE--EE--BSSPPP-----EE---SS---EE--EEEEEEEEEETTTTEEEE--BGGGSEEEEE---SS--THHHHHH--HHHHHH----EEEEEEE---EEEEEEEE-HHHHHHTT--STT-TTT-------SS---EEEEEEEEEEEE-S-B----PEEEE-SS-EEEEEEETTT--EEEEEEESS-S---/--HHHHHHHHHHHHHHHHHHH----TT---EEE-HHHHHHHHHHHHHH--HHHHHHHHHHTT-TTS-HHHHHHHHHHHHS-----SB---EEEEEETT----HHHHHHHHHHH--EEEEE--S-TTHHHHHHHHHHHHHTTTSS--S-S-----SSEEEEE--B---BSSPPP-----EE---SS---EE--EEEEEEEEEETTTTEEEE--BGGGSEEEEE---S---THHHHHH--HHHHHH----EEEEEEE---EEEEEEEE-HHHHHTTT--STTSTTT-------SS---EEEEEEEEEEEE-S-B---------SPEEEE--S-EEEEEEETTT--EEEEEEESS-SS--/--HHHHHHHHHTTTHHHHHHH---STT--SEEE-HHHHHHHHHHHHHH--HHHHHHHHHHTT-TTS-HHHHHHHHHHHHHHHHHHTTTTSEE---EEEEEETT----HHHHHHHHHHH--EEEEE--SSHHHHHHHHHHHHHHHTTTSS--S-S--S--SSEEEEE--EE--BSSPPP-----EE---SS---EE--EEEEEEEEEETTTTEEEE--BGGGSEEEEE---S---THHHHHH--HHHHHH----EEEEEEE---EEEEEEEE-HHHHHHTT--STT-TTT-------SS---EEEEEEEEEEEE-S-B-------PEEEE--S-EEEEEEETTT--EEEEEEESS-S---/-----------PPP-/--------PPPPPPP-/-PPPP-PPPPPPPP-/---------PPPPPPP-/-PPPP----PPPPPP-/---------PPPPP-

InterPro domains:
  IPR008160 Collagen triple helix repeat [PF01391] (203-259)
  IPR008160 Collagen triple helix repeat [PF01391] (302-359)
  IPR011489 EMI domain [PF07546] (53-123)
  IPR011489 EMI domain [PS51041] (52-128)
  IPR050392 Collagen/C1q domain-containing [PTHR15427] (55-272)

B-factor: mean 77.66, std 31.33, range [24.35, 209.8]

GO terms:
  GO:0005515 protein binding (F, IPI)
  GO:0005576 extracellular region (C, TAS)
  GO:0005788 endoplasmic reticulum lumen (C, TAS)
  GO:0005886 plasma membrane (C, TAS)
  GO:1990324 collagen type XXVI trimer (C, TAS)
  GO:0031012 extracellular matrix (C, HDA)

Sequence (1515 aa):
LSPKAATLAERSAGLAFSLYQAAKDQAVENILLSPVVVASSLGLVSLGGKATTASQAKAVLSAEQLRDEEVHAGLGELLRSLSNVTWKLGSRLYGPSSVSFAEDFVRSSKQHYNCEHSKINFRDKRSALQSINEWAAQTTDGKLPEVTKDVERTDGALLVNAFFKPHWDEKFHHKVDNRGFVTRSYTVGVTHRTGLYNYYDDEKEKLQIVEPLAHKLSSLIILPHHVEPLERLEKLLTKEQLKIWGKQKKAVAISLPKGVVEVTHDLQKHLAGLGLTEAIDKNKADLSRSGKKDLYLASVFHATAFEWDTEGNPFDLRSPKLFYADHPFIFLVRDTQSGSLLFIGRLVRPKGDKLSPKAATLAERSAGLAFSLYQAAKDQAVENILLSPVVVASSLGLVSLGGKATTASQAKAVLSAEQLRDEEVHAGLGELLRSLSNVTWKLGSRLYGPSSVSFAEDFVRSSKQHYNCEHSKINFRDKRSALQSINEWAAQTTDGKLPEVTKDVERTDGALLVNAFFKPHWDEKFHHKVDNRGFVTRSYTVGVTHRTGLYNYYDDEKEKLQIVEPLAHKLSSLIILPHHVEPLERLEKLLTKEQLKIWGKQKKAVAISLPKGVVEVTHDLQKHLAGLGLTEAIDKNKSDLSRSGKKDLYLASVFHATAFEWDTEGNPRSPKLFYADHPFIFLVRDTQSGSLLFIGRLVRPKGDKLSPKAATLAERSAGLAFSLYQAAKDQAVENILLSPVVVASSLGLVSLGGKATTASQAKAVLSAEQLRDEEVHAGLGELLRSLSNVTWKLGSRLYGPSSVSFAEDFVRSSKQHYNCEHSKINFRDKRSALQSINEWAAQTTDGKLPEVTKDVERTDGALLVNAFFKPHWDEKFHHKVDNRGFVTRSYTVGVTHRTGLYNYYDDEKEKLQIVEPLAHKLSSLIILPHHVEPLERLEKLLTKEQLKIWGKQKKAVAISLPKGVVEVTHDLQKHLAGLGLTEAIDKNKADLSRSGKKDLYLASVFHATAFEWDTEGNPFDQDILRSPKLFYADHPFIFLVRDTQSGSLLFIGRLVRPKGDKLSPKAATLAERSAGLAFSLYQAAKDQAVENILLSPVVVASSLGLVSLGGKATTASQAKAVLSAEQLRDEEVHAGLGELLRSLSNSTARNVTWKLGSRLYGPSSVSFAEDFVRSSKQHYNCEHSKINFRDKRSALQSINEWAAQTTDGKLPEVTKDVERTDGALLVNAFFKPHWDEKFHHKVDNRGFVTRSYTVGVTHRTGLYNYYDDEKEKLQIVEPLAHKLSSLIILPHHVEPLERLEKLLTKEQLKIWGKQKKAVAISLPKGVVEVTHDLQKHLAGLGLTEAIDKNKADLSRSGKKDLYLASVFHATAFEWDTEGNPFELRSPKLFYADHPFIFLVRDTQSGSLLFIGRLVRPKGDKPGPPGPPGPRGPPGPPGPPGPPGPRGPPGPPPPGPPGPPGPRGPPGPPGPPGPPGPRGPPGPPPPGPPGPPGPRGPPGPPPGPPGPPGPRGPPG

Foldseek 3Di:
DPPLLLLLLVLLVVLVLLLQLCLVDPVDFKDKDFSLLVLVVLLLQLLLFDDLSNCLSCVLSVNNVPDNCSSLQSSLVVVVVLPPVQDFKAKEKEAAPPFDADPVSCVSCCRRVVYHYDYAHCVVVVVRQVVLQVVQCVRAVNLANGQDPDQPDDQAMAIAMHEHEFAACAFAPQPKDWDWFFAPPDIFIFIKDKDWWDKDQDPPLQKIWTWAGHPRQKMKIKMHNDFDSCVSVSVQDDPVSVVVSVRGTFTEIEADTFFKAKDKDWCLVVSCVSRSVQQQDLVRRGSCSSVDSSHGHSTHIDIYIYGYDRHHDNPHHDDHDYPHNRHKIWMWMAGRPSRRTRMTMIRNDGDGDD/DPVLLLVLLVLLVQLVLLLQLLLVDPVDFWDKDFSLLVLLVLLLQLLQFDDQLNCLSCVSSPNNVPDNCSSQQSSQVVVVVVPDQDDFKDKEKEFALPFDDDPSSCVSCCRRVVYHYDHDQVVPPVVRQCVLLVVQCVRAVNLRNGQDPGQDDRQAMEMAMHEHEFAALAFADQPKDWDWFFAPPDIFIFIKDKDWWDKDQDPPLQKIWTWAGHPRQKMKIKMHNDADSCVSVSVQDDPVSVVVSVRGTDTAIEADTFFKAKDKDFSLVSSCVSRSVQQQDLVRTRSCSSVDSSHGYSTYIDIYIYGDHRHHDHPPHDYPHNRAKIWMWMAGRPSRRTRMTIMRNDGDGDD/DPVLLLLLLVLLVVLVLLLQLCLVDPVDFWDKDFSLVVLVVLLLQLLLFDDPLNCLSCVLSVNNVPDNCSSLQSSLVVVPPPCLPQDFKAKEKEDEPPFDADPLSCVSCCVRPNYHYDYAHQPDLPRRQCVQQVVQCVRAVNLANGQDSDADQRQAMEIAMHEHEFAALAFAPQPKAWDWFFAPPDIFIFIKDWDWWDKDQDPPLQKIWTWATHPRQKMKIKMHNDFDSCVSVSVQDDPVSVVVSVRGTFTEIEADTFFKAKDKDWCLVSVCVSRSVQQSDLVRRGSCSSVDSSHGHPTHIDIYIYGHHRHHDHDDDDDRPDHDYPHNRHKIWMWMAGRPSRRTRMTIIRNDGDGDD/DPVLLLVLLVQQVCLQLQLQLLLVPVVDFWDKDFSLLVLLVLLLQLLLFDDLLNCLSCVLSNNNVPDNCSSLVSSLCVCCVCQPVVCVQFNDFKAKEKEFALVFDDDPSSCVSCCNRVVYHYDHAHPVPVVVRQCVLLVVQCVSAVNLQNGQDPGQPDDQAMEMAMHEGEFAALAFADPPKDWDWFFAPPDTFIFIKDKDWWDKDQDPPLQKIWTWAGHPRQKMKIKMHNDADSCVSVSVQDDPVSVVVSVRGTATEMEADTFFKDKDKDWCLVSSCVSRSVQQQDLVRTGSCSSVDSSHGHSTYIDIYIYGYHRHHDHDVGDDHDYPHNRAKIWMWMAGRVSRRTRMTIIRNDDDGDD/DDDDDDDDDDDDDDD/DDDDDDDDDDDDDDDD/DDDDDDDDDDDDDDD/DDDDDDDDDDDDDDDDD/DDDDDDDDDDDDDDDD/DDDDDDDDDDDDDDD

Organism: Homo sapiens (NCBI:txid9606)